Protein AF-0000000066999504 (afdb_homodimer)

Nearest PDB structures (foldseek):
  7cyx-assembly1_A  TM=8.016E-01  e=2.277E-24  Bacillus cereus ATCC 14579
  4pab-assembly2_B  TM=7.294E-01  e=3.810E-26  Rattus norvegicus
  5fjn-assembly2_B  TM=6.976E-01  e=3.181E-26  Proteus myxofaciens
  5l46-assembly2_B  TM=7.008E-01  e=7.261E-25  Homo sapiens
  6pxs-assembly1_C  TM=7.939E-01  e=3.784E-22  Chelativorans sp. BNC1

Sequence (914 aa):
MPLPHPKPMPSYWLSYDSNLQNHRTTEALPPEADVVVIGAGYTGAATAYHILEKSSSKRPSVVILEARCICSGATARNGGHIKPDVYFNAVLSEKMFGPQMAQQLTRFEMQQVFDVKRLVEKEQIDCDFELTRAIDVFVDPRVAKQTIAAFEEMKASGYRFADDLHFIQDPKKAEQVSGVKGALAAFTFTAGTVWPYKLVCHLLRRCLEWGANLQANTPVTKIAETADDRGRWTVTTPRGAVRAKKVVFATNAYLSTILPEFQDKITPARGVACRIAVAANSKKPAPHLNNSYSIRYGPQEYDYLISRTDGSVVVGGAKQAVLLDETYWHNNINDSELIPGAEKYFTGYMQRMFHGWEDSGAEITDIWTGVMGYSSDLVPWVGDVPGRPGIFVNAGFTGHGMPRILGCSEALAAVVRGDVHSLKDTSLPAPYWITEDRLRAKESVTREYMAGSRPSLMPLPHPKPMPSYWLSYDSNLQNHRTTEALPPEADVVVIGAGYTGAATAYHILEKSSSKRPSVVILEARCICSGATARNGGHIKPDVYFNAVLSEKMFGPQMAQQLTRFEMQQVFDVKRLVEKEQIDCDFELTRAIDVFVDPRVAKQTIAAFEEMKASGYRFADDLHFIQDPKKAEQVSGVKGALAAFTFTAGTVWPYKLVCHLLRRCLEWGANLQANTPVTKIAETADDRGRWTVTTPRGAVRAKKVVFATNAYLSTILPEFQDKITPARGVACRIAVAANSKKPAPHLNNSYSIRYGPQEYDYLISRTDGSVVVGGAKQAVLLDETYWHNNINDSELIPGAEKYFTGYMQRMFHGWEDSGAEITDIWTGVMGYSSDLVPWVGDVPGRPGIFVNAGFTGHGMPRILGCSEALAAVVRGDVHSLKDTSLPAPYWITEDRLRAKESVTREYMAGSRPSL

Secondary structure (DSSP, 8-state):
-PPPPSSPPPPGGGGS--S-TT-BSSSSPPSEEEEEEE--SHHHHHHHHHHHHT--SSPPPEEEE-SSSTT-SGGGGS--EE---SSTTHHHHHHHH-HHHHHHHHHHHHHHHHHHHHHHHHHT--S--EEEEEEEEE--HHHHHHHHHHHHHHHHTT----TT-EEE--HHHHHHHH-BTT--EEEEEEEEE--HHHHHHHHHHHHHHTT-EEESS----EE-SS--TTSPEEEEETTEEEEEEEEEE--GGGHHHH-GGGTTTEEEEEEEEEEEE--TT-SSPPPP--SEEEEEEETTEEEEEEE-TTS-EEEE--HHHHTT-HHHHBT----SSPPTTHHHHHTTHHHHHBTT-TTS--EEEEEEEEEEEEETTSS-EEEEPTT-TTEEEEE--TT--TTTHHHHHHHHHHHHHTS-SSGGGSSS-GGGB--HHHHH-----HHHHHHTT----/--PPPSSPPPPGGGGS--S-TT-BSSSSPPSEEEEEEE--SHHHHHHHHHHHHT-SSSPPPEEEE-SSSTT-SGGGGS--EE---SSTTHHHHHHHH-HHHHHHHHHHHHHHHHHHHHHHHHHT--S--EEEEEEEEE--HHHHHHHHHHHHHHHHTT----TT-EEE--HHHHHHHH-BTT--EEEEEEEEE--HHHHHHHHHHHHHHTT-EEESS----EE-SS--TTS-EEEEETTEEEEEEEEEE--GGGHHHH-GGGTTTEEEEEEEEEEEE--TT-SSPPPP--SEEEEEEETTEEEEEEE-TTS-EEEE--HHHHTT-HHHHBT----SSPPTTHHHHHTTHHHHHBTT-TTS--EEEEEEEEEEEEETTSS-EEEEPTT-TTEEEEE--TT--TTTHHHHHHHHHHHHHTS-SSGGGSSS-GGGB--HHHHH-----HHHHHHTT----

Radius of gyration: 30.5 Å; Cα contacts (8 Å, |Δi|>4): 2127; chains: 2; bounding box: 52×95×75 Å

Structure (mmCIF, N/CA/C/O backbone):
data_AF-0000000066999504-model_v1
#
loop_
_entity.id
_entity.type
_entity.pdbx_description
1 polymer 'FAD dependent oxidoreductase superfamily protein'
#
loop_
_atom_site.group_PDB
_atom_site.id
_atom_site.type_symbol
_atom_site.label_atom_id
_atom_site.label_alt_id
_atom_site.label_comp_id
_atom_site.label_asym_id
_atom_site.label_entity_id
_atom_site.label_seq_id
_atom_site.pdbx_PDB_ins_code
_atom_site.Cartn_x
_atom_site.Cartn_y
_atom_site.Cartn_z
_atom_site.occupancy
_atom_site.B_iso_or_equiv
_atom_site.auth_seq_id
_atom_site.auth_comp_id
_atom_site.auth_asym_id
_atom_site.auth_atom_id
_atom_site.pdbx_PDB_model_num
ATOM 1 N N . MET A 1 1 ? 4.621 40.188 20.438 1 58.28 1 MET A N 1
ATOM 2 C CA . MET A 1 1 ? 5.059 38.906 19.906 1 58.28 1 MET A CA 1
ATOM 3 C C . MET A 1 1 ? 4.09 38.406 18.844 1 58.28 1 MET A C 1
ATOM 5 O O . MET A 1 1 ? 2.893 38.688 18.906 1 58.28 1 MET A O 1
ATOM 9 N N . PRO A 1 2 ? 4.668 37.844 17.609 1 81.56 2 PRO A N 1
ATOM 10 C CA . PRO A 1 2 ? 3.879 38 16.375 1 81.56 2 PRO A CA 1
ATOM 11 C C . PRO A 1 2 ? 2.752 36.969 16.266 1 81.56 2 PRO A C 1
ATOM 13 O O . PRO A 1 2 ? 2.879 35.844 16.781 1 81.56 2 PRO A O 1
ATOM 16 N N . LEU A 1 3 ? 1.613 37.406 16.234 1 90.56 3 LEU A N 1
ATOM 17 C CA . LEU A 1 3 ? 0.4 36.719 15.844 1 90.56 3 LEU A CA 1
ATOM 18 C C . LEU A 1 3 ? 0.367 36.5 14.336 1 90.56 3 LEU A C 1
ATOM 20 O O . LEU A 1 3 ? 1.149 37.094 13.602 1 90.56 3 LEU A O 1
ATOM 24 N N . PRO A 1 4 ? -0.391 35.469 13.953 1 94.88 4 PRO A N 1
ATOM 25 C CA . PRO A 1 4 ? -0.503 35.281 12.508 1 94.88 4 PRO A CA 1
ATOM 26 C C . PRO A 1 4 ? -0.883 36.531 11.75 1 94.88 4 PRO A C 1
ATOM 28 O O . PRO A 1 4 ? -1.675 37.344 12.242 1 94.88 4 PRO A O 1
ATOM 31 N N . HIS A 1 5 ? -0.261 36.719 10.594 1 94.69 5 HIS A N 1
ATOM 32 C CA . HIS A 1 5 ? -0.585 37.875 9.766 1 94.69 5 HIS A CA 1
ATOM 33 C C . HIS A 1 5 ? -2.086 38 9.523 1 94.69 5 HIS A C 1
ATOM 35 O O . HIS A 1 5 ? -2.734 36.969 9.203 1 94.69 5 HIS A O 1
ATOM 41 N N . PRO A 1 6 ? -2.68 39.062 9.648 1 93.12 6 PRO A N 1
ATOM 42 C CA . PRO A 1 6 ? -4.137 39.188 9.555 1 93.12 6 PRO A CA 1
ATOM 43 C C . PRO A 1 6 ? -4.66 39 8.141 1 93.12 6 PRO A C 1
ATOM 45 O O . PRO A 1 6 ? -5.855 38.781 7.941 1 93.12 6 PRO A O 1
ATOM 48 N N . LYS A 1 7 ? -3.795 39.156 7.094 1 94.44 7 LYS A N 1
ATOM 49 C CA . LYS A 1 7 ? -4.211 39 5.703 1 94.44 7 LYS A CA 1
ATOM 50 C C . LYS A 1 7 ? -3.35 37.969 4.977 1 94.44 7 LYS A C 1
ATOM 52 O O . LYS A 1 7 ? -2.623 38.312 4.039 1 94.44 7 LYS A O 1
ATOM 57 N N . PRO A 1 8 ? -3.523 36.75 5.289 1 96.81 8 PRO A N 1
ATOM 58 C CA . PRO A 1 8 ? -2.738 35.719 4.613 1 96.81 8 PRO A CA 1
ATOM 59 C C . PRO A 1 8 ? -3.154 35.531 3.158 1 96.81 8 PRO A C 1
ATOM 61 O O . PRO A 1 8 ? -4.281 35.844 2.783 1 96.81 8 PRO A O 1
ATOM 64 N N . MET A 1 9 ? -2.211 35 2.355 1 97.25 9 MET A N 1
ATOM 65 C CA . MET A 1 9 ? -2.566 34.562 1.002 1 97.25 9 MET A CA 1
ATOM 66 C C . MET A 1 9 ? -3.658 33.5 1.03 1 97.25 9 MET A C 1
ATOM 68 O O . MET A 1 9 ? -3.693 32.656 1.937 1 97.25 9 MET A O 1
ATOM 72 N N . PRO A 1 10 ? -4.492 33.531 0.042 1 96.12 10 PRO A N 1
ATOM 73 C CA . PRO A 1 10 ? -5.457 32.438 -0.036 1 96.12 10 PRO A CA 1
ATOM 74 C C . PRO A 1 10 ? -4.82 31.125 -0.488 1 96.12 10 PRO A C 1
ATOM 76 O O . PRO A 1 10 ? -4.012 31.109 -1.42 1 96.12 10 PRO A O 1
ATOM 79 N N . SER A 1 11 ? -5.113 30.109 0.211 1 97.69 11 SER A N 1
ATOM 80 C CA . SER A 1 11 ? -4.695 28.766 -0.203 1 97.69 11 SER A CA 1
ATOM 81 C C . SER A 1 11 ? -5.82 28.031 -0.926 1 97.69 11 SER A C 1
ATOM 83 O O . SER A 1 11 ? -7 28.297 -0.682 1 97.69 11 SER A O 1
ATOM 85 N N . TYR A 1 12 ? -5.449 27.078 -1.793 1 98.06 12 TYR A N 1
ATOM 86 C CA . TYR A 1 12 ? -6.391 26.25 -2.539 1 98.06 12 TYR A CA 1
ATOM 87 C C . TYR A 1 12 ? -7.352 25.531 -1.598 1 98.06 12 TYR A C 1
ATOM 89 O O . TYR A 1 12 ? -8.547 25.438 -1.876 1 98.06 12 TYR A O 1
ATOM 97 N N . TRP A 1 13 ? -6.922 25.047 -0.498 1 98.44 13 TRP A N 1
ATOM 98 C CA . TRP A 1 13 ? -7.703 24.234 0.431 1 98.44 13 TRP A CA 1
ATOM 99 C C . TRP A 1 13 ? -8.898 25.031 0.971 1 98.44 13 TRP A C 1
ATOM 101 O O . TRP A 1 13 ? -9.945 24.453 1.26 1 98.44 13 TRP A O 1
ATOM 111 N N . LEU A 1 14 ? -8.703 26.312 1.077 1 97.62 14 LEU A N 1
ATOM 112 C CA . LEU A 1 14 ? -9.719 27.172 1.676 1 97.62 14 LEU A CA 1
ATOM 113 C C . LEU A 1 14 ? -10.797 27.531 0.66 1 97.62 14 LEU A C 1
ATOM 115 O O . LEU A 1 14 ? -11.75 28.234 0.986 1 97.62 14 LEU A O 1
ATOM 119 N N . SER A 1 15 ? -10.68 27 -0.528 1 96.69 15 SER A N 1
ATOM 120 C CA . SER A 1 15 ? -11.68 27.266 -1.554 1 96.69 15 SER A CA 1
ATOM 121 C C . SER A 1 15 ? -13 26.562 -1.229 1 96.69 15 SER A C 1
ATOM 123 O O . SER A 1 15 ? -14.039 26.891 -1.806 1 96.69 15 SER A O 1
ATOM 125 N N . TYR A 1 16 ? -12.945 25.578 -0.383 1 95.5 16 TYR A N 1
ATOM 126 C CA . TYR A 1 16 ? -14.156 24.922 0.084 1 95.5 16 TYR A CA 1
ATOM 127 C C . TYR A 1 16 ? -14.93 25.812 1.054 1 95.5 16 TYR A C 1
ATOM 129 O O . TYR A 1 16 ? -14.359 26.312 2.023 1 95.5 16 TYR A O 1
ATOM 137 N N . ASP A 1 17 ? -16.188 25.984 0.799 1 94.06 17 ASP A N 1
ATOM 138 C CA . ASP A 1 17 ? -17.031 26.766 1.693 1 94.06 17 ASP A CA 1
ATOM 139 C C . ASP A 1 17 ? -17.562 25.922 2.846 1 94.06 17 ASP A C 1
ATOM 141 O O . ASP A 1 17 ? -18.594 25.25 2.707 1 94.06 17 ASP A O 1
ATOM 145 N N . SER A 1 18 ? -16.984 26.031 3.941 1 92.69 18 SER A N 1
ATOM 146 C CA . SER A 1 18 ? -17.344 25.203 5.098 1 92.69 18 SER A CA 1
ATOM 147 C C . SER A 1 18 ? -18.453 25.859 5.914 1 92.69 18 SER A C 1
ATOM 149 O O . SER A 1 18 ? -19.078 25.203 6.75 1 92.69 18 SER A O 1
ATOM 151 N N . ASN A 1 19 ? -18.719 27.125 5.832 1 94.81 19 ASN A N 1
ATOM 152 C CA . ASN A 1 19 ? -19.609 27.922 6.664 1 94.81 19 ASN A CA 1
ATOM 153 C C . ASN A 1 19 ? -19.047 28.094 8.07 1 94.81 19 ASN A C 1
ATOM 155 O O . ASN A 1 19 ? -19.734 28.562 8.969 1 94.81 19 ASN A O 1
ATOM 159 N N . LEU A 1 20 ? -17.781 27.734 8.297 1 97.81 20 LEU A N 1
ATOM 160 C CA . LEU A 1 20 ? -17.188 27.844 9.625 1 97.81 20 LEU A CA 1
ATOM 161 C C . LEU A 1 20 ? -16.078 28.891 9.648 1 97.81 20 LEU A C 1
ATOM 163 O O . LEU A 1 20 ? -15.562 29.234 10.711 1 97.81 20 LEU A O 1
ATOM 167 N N . GLN A 1 21 ? -15.781 29.406 8.547 1 96.5 21 GLN A N 1
ATOM 168 C CA . GLN A 1 21 ? -14.594 30.25 8.398 1 96.5 21 GLN A CA 1
ATOM 169 C C . GLN A 1 21 ? -14.555 31.344 9.461 1 96.5 21 GLN A C 1
ATOM 171 O O . GLN A 1 21 ? -13.516 31.562 10.086 1 96.5 21 GLN A O 1
ATOM 176 N N . ASN A 1 22 ? -15.68 32.031 9.68 1 97.56 22 ASN A N 1
ATOM 177 C CA . ASN A 1 22 ? -15.766 33.125 10.648 1 97.56 22 ASN A CA 1
ATOM 178 C C . ASN A 1 22 ? -16.734 32.812 11.781 1 97.56 22 ASN A C 1
ATOM 180 O O . ASN A 1 22 ? -17.344 33.719 12.359 1 97.56 22 ASN A O 1
ATOM 184 N N . HIS A 1 23 ? -16.859 31.547 12.047 1 98.44 23 HIS A N 1
ATOM 185 C CA . HIS A 1 23 ? -17.859 31.078 12.992 1 98.44 23 HIS A CA 1
ATOM 186 C C . HIS A 1 23 ? -17.562 31.578 14.406 1 98.44 23 HIS A C 1
ATOM 188 O O . HIS A 1 23 ? -16.406 31.562 14.836 1 98.44 23 HIS A O 1
ATOM 194 N N . ARG A 1 24 ? -18.562 32.031 15.078 1 98.5 24 ARG A N 1
ATOM 195 C CA . ARG A 1 24 ? -18.609 32.281 16.516 1 98.5 24 ARG A CA 1
ATOM 196 C C . ARG A 1 24 ? -19.875 31.719 17.125 1 98.5 24 ARG A C 1
ATOM 198 O O . ARG A 1 24 ? -20.969 32.188 16.859 1 98.5 24 ARG A O 1
ATOM 205 N N . THR A 1 25 ? -19.625 30.75 17.938 1 98.69 25 THR A N 1
ATOM 206 C CA . THR A 1 25 ? -20.781 30.062 18.531 1 98.69 25 THR A CA 1
ATOM 207 C C . THR A 1 25 ? -21.625 31.031 19.359 1 98.69 25 THR A C 1
ATOM 209 O O . THR A 1 25 ? -22.844 30.938 19.359 1 98.69 25 THR A O 1
ATOM 212 N N . THR A 1 26 ? -21.016 31.906 20.141 1 98.38 26 THR A N 1
ATOM 213 C CA . THR A 1 26 ? -21.672 32.938 20.922 1 98.38 26 THR A CA 1
ATOM 214 C C . THR A 1 26 ? -21.047 34.312 20.625 1 98.38 26 THR A C 1
ATOM 216 O O . THR A 1 26 ? -19.875 34.406 20.25 1 98.38 26 THR A O 1
ATOM 219 N N . GLU A 1 27 ? -21.859 35.281 20.828 1 97.31 27 GLU A N 1
ATOM 220 C CA . GLU A 1 27 ? -21.359 36.625 20.609 1 97.31 27 GLU A CA 1
ATOM 221 C C . GLU A 1 27 ? -20.25 36.969 21.594 1 97.31 27 GLU A C 1
ATOM 223 O O . GLU A 1 27 ? -19.172 37.406 21.188 1 97.31 27 GLU A O 1
ATOM 228 N N . ALA A 1 28 ? -20.562 36.75 22.828 1 97.44 28 ALA A N 1
ATOM 229 C CA . ALA A 1 28 ? -19.562 36.938 23.875 1 97.44 28 ALA A CA 1
ATOM 230 C C . ALA A 1 28 ? -18.859 35.625 24.219 1 97.44 28 ALA A C 1
ATOM 232 O O . ALA A 1 28 ? -19.469 34.562 24.141 1 97.44 28 ALA A O 1
ATOM 233 N N . LEU A 1 29 ? -17.625 35.75 24.594 1 98.31 29 LEU A N 1
ATOM 234 C CA . LEU A 1 29 ? -16.906 34.562 25.047 1 98.31 29 LEU A CA 1
ATOM 235 C C . LEU A 1 29 ? -17.516 34.031 26.328 1 98.31 29 LEU A C 1
ATOM 237 O O . LEU A 1 29 ? -17.922 34.812 27.203 1 98.31 29 LEU A O 1
ATOM 241 N N . PRO A 1 30 ? -17.594 32.75 26.422 1 98.12 30 PRO A N 1
ATOM 242 C CA . PRO A 1 30 ? -17.938 32.219 27.75 1 98.12 30 PRO A CA 1
ATOM 243 C C . PRO A 1 30 ? -16.938 32.656 28.828 1 98.12 30 PRO A C 1
ATOM 245 O O . PRO A 1 30 ? -15.719 32.625 28.594 1 98.12 30 PRO A O 1
ATOM 248 N N . PRO A 1 31 ? -17.469 33.031 29.953 1 97.81 31 PRO A N 1
ATOM 249 C CA . PRO A 1 31 ? -16.547 33.5 30.984 1 97.81 31 PRO A CA 1
ATOM 250 C C . PRO A 1 31 ? -15.672 32.375 31.562 1 97.81 31 PRO A C 1
ATOM 252 O O . PRO A 1 31 ? -14.562 32.625 32.031 1 97.81 31 PRO A O 1
ATOM 255 N N . GLU A 1 32 ? -16.219 31.156 31.578 1 98 32 GLU A N 1
ATOM 256 C CA . GLU A 1 32 ? -15.484 30.016 32.094 1 98 32 GLU A CA 1
ATOM 257 C C . GLU A 1 32 ? -15.664 28.781 31.203 1 98 32 GLU A C 1
ATOM 259 O O . GLU A 1 32 ? -16.625 28.703 30.438 1 98 32 GLU A O 1
ATOM 264 N N . ALA A 1 33 ? -14.75 27.922 31.234 1 98.38 33 ALA A N 1
ATOM 265 C CA . ALA A 1 33 ? -14.797 26.641 30.547 1 98.38 33 ALA A CA 1
ATOM 266 C C . ALA A 1 33 ? -13.945 25.594 31.25 1 98.38 33 ALA A C 1
ATOM 268 O O . ALA A 1 33 ? -13.023 25.938 32 1 98.38 33 ALA A O 1
ATOM 269 N N . ASP A 1 34 ? -14.289 24.328 31.141 1 97.75 34 ASP A N 1
ATOM 270 C CA . ASP A 1 34 ? -13.445 23.266 31.672 1 97.75 34 ASP A CA 1
ATOM 271 C C . ASP A 1 34 ? -12.125 23.188 30.906 1 97.75 34 ASP A C 1
ATOM 273 O O . ASP A 1 34 ? -11.062 23 31.5 1 97.75 34 ASP A O 1
ATOM 277 N N . VAL A 1 35 ? -12.188 23.281 29.594 1 98.62 35 VAL A N 1
ATOM 278 C CA . VAL A 1 35 ? -11.008 23.203 28.734 1 98.62 35 VAL A CA 1
ATOM 279 C C . VAL A 1 35 ? -11.047 24.312 27.688 1 98.62 35 VAL A C 1
ATOM 281 O O . VAL A 1 35 ? -12.086 24.547 27.062 1 98.62 35 VAL A O 1
ATOM 284 N N . VAL A 1 36 ? -9.984 25.078 27.531 1 98.94 36 VAL A N 1
ATOM 285 C CA . VAL A 1 36 ? -9.789 25.984 26.406 1 98.94 36 VAL A CA 1
ATOM 286 C C . VAL A 1 36 ? -8.727 25.422 25.469 1 98.94 36 VAL A C 1
ATOM 288 O O . VAL A 1 36 ? -7.648 25.016 25.906 1 98.94 36 VAL A O 1
ATOM 291 N N . VAL A 1 37 ? -9.047 25.266 24.234 1 98.94 37 VAL A N 1
ATOM 292 C CA . VAL A 1 37 ? -8.109 24.891 23.188 1 98.94 37 VAL A CA 1
ATOM 293 C C . VAL A 1 37 ? -7.754 26.109 22.344 1 98.94 37 VAL A C 1
ATOM 295 O O . VAL A 1 37 ? -8.641 26.781 21.812 1 98.94 37 VAL A O 1
ATOM 298 N N . ILE A 1 38 ? -6.496 26.438 22.266 1 98.88 38 ILE A N 1
ATOM 299 C CA . ILE A 1 38 ? -6.043 27.594 21.5 1 98.88 38 ILE A CA 1
ATOM 300 C C . ILE A 1 38 ? -5.48 27.141 20.156 1 98.88 38 ILE A C 1
ATOM 302 O O . ILE A 1 38 ? -4.387 26.578 20.094 1 98.88 38 ILE A O 1
ATOM 306 N N . GLY A 1 39 ? -6.141 27.469 19.078 1 98.62 39 GLY A N 1
ATOM 307 C CA . GLY A 1 39 ? -5.863 27.016 17.734 1 98.62 39 GLY A CA 1
ATOM 308 C C . GLY A 1 39 ? -6.906 26.047 17.203 1 98.62 39 GLY A C 1
ATOM 309 O O . GLY A 1 39 ? -7.176 25.016 17.828 1 98.62 39 GLY A O 1
ATOM 310 N N . ALA A 1 40 ? -7.469 26.375 16.094 1 98.75 40 ALA A N 1
ATOM 311 C CA . ALA A 1 40 ? -8.516 25.547 15.492 1 98.75 40 ALA A CA 1
ATOM 312 C C . ALA A 1 40 ? -8.039 24.906 14.195 1 98.75 40 ALA A C 1
ATOM 314 O O . ALA A 1 40 ? -8.812 24.734 13.25 1 98.75 40 ALA A O 1
ATOM 315 N N . GLY A 1 41 ? -6.742 24.641 14.094 1 98.56 41 GLY A N 1
ATOM 316 C CA . GLY A 1 41 ? -6.227 23.766 13.047 1 98.56 41 GLY A CA 1
ATOM 317 C C . GLY A 1 41 ? -6.422 22.281 13.352 1 98.56 41 GLY A C 1
ATOM 318 O O . GLY A 1 41 ? -7.27 21.922 14.172 1 98.56 41 GLY A O 1
ATOM 319 N N . TYR A 1 42 ? -5.652 21.484 12.648 1 98.88 42 TYR A N 1
ATOM 320 C CA . TYR A 1 42 ? -5.777 20.031 12.781 1 98.88 42 TYR A CA 1
ATOM 321 C C . TYR A 1 42 ? -5.512 19.594 14.211 1 98.88 42 TYR A C 1
ATOM 323 O O . TYR A 1 42 ? -6.273 18.797 14.781 1 98.88 42 TYR A O 1
ATOM 331 N N . THR A 1 43 ? -4.48 20.094 14.852 1 98.88 43 THR A N 1
ATOM 332 C CA . THR A 1 43 ? -4.102 19.719 16.203 1 98.88 43 THR A CA 1
ATOM 333 C C . THR A 1 43 ? -5.211 20.078 17.203 1 98.88 43 THR A C 1
ATOM 335 O O . THR A 1 43 ? -5.609 19.234 18.016 1 98.88 43 THR A O 1
ATOM 338 N N . GLY A 1 44 ? -5.672 21.297 17.156 1 98.88 44 GLY A N 1
ATOM 339 C CA . GLY A 1 44 ? -6.727 21.703 18.078 1 98.88 44 GLY A CA 1
ATOM 340 C C . GLY A 1 44 ? -8.031 20.969 17.859 1 98.88 44 GLY A C 1
ATOM 341 O O . GLY A 1 44 ? -8.664 20.516 18.812 1 98.88 44 GLY A O 1
ATOM 342 N N . ALA A 1 45 ? -8.414 20.859 16.609 1 98.94 45 ALA A N 1
ATOM 343 C CA . ALA A 1 45 ? -9.656 20.172 16.266 1 98.94 45 ALA A CA 1
ATOM 344 C C . ALA A 1 45 ? -9.609 18.719 16.719 1 98.94 45 ALA A C 1
ATOM 346 O O . ALA A 1 45 ? -10.562 18.219 17.312 1 98.94 45 ALA A O 1
ATOM 347 N N . ALA A 1 46 ? -8.523 18.031 16.391 1 98.88 46 ALA A N 1
ATOM 348 C CA . ALA A 1 46 ? -8.391 16.625 16.75 1 98.88 46 ALA A CA 1
ATOM 349 C C . ALA A 1 46 ? -8.359 16.453 18.266 1 98.88 46 ALA A C 1
ATOM 351 O O . ALA A 1 46 ? -8.953 15.508 18.812 1 98.88 46 ALA A O 1
ATOM 352 N N . THR A 1 47 ? -7.66 17.312 18.953 1 98.81 47 THR A N 1
ATOM 353 C CA . THR A 1 47 ? -7.598 17.234 20.406 1 98.81 47 THR A CA 1
ATOM 354 C C . THR A 1 47 ? -8.984 17.453 21.016 1 98.81 47 THR A C 1
ATOM 356 O O . THR A 1 47 ? -9.422 16.656 21.859 1 98.81 47 THR A O 1
ATOM 359 N N . ALA A 1 48 ? -9.648 18.516 20.594 1 98.81 48 ALA A N 1
ATOM 360 C CA . ALA A 1 48 ? -11 18.781 21.094 1 98.81 48 ALA A CA 1
ATOM 361 C C . ALA A 1 48 ? -11.938 17.625 20.797 1 98.81 48 ALA A C 1
ATOM 363 O O . ALA A 1 48 ? -12.711 17.203 21.656 1 98.81 48 ALA A O 1
ATOM 364 N N . TYR A 1 49 ? -11.859 17.094 19.578 1 98.69 49 TYR A N 1
ATOM 365 C CA . TYR A 1 49 ? -12.664 15.953 19.172 1 98.69 49 TYR A CA 1
ATOM 366 C C . TYR A 1 49 ? -12.484 14.773 20.125 1 98.69 49 TYR A C 1
ATOM 368 O O . TYR A 1 49 ? -13.461 14.203 20.609 1 98.69 49 TYR A O 1
ATOM 376 N N . HIS A 1 50 ? -11.281 14.445 20.438 1 98.06 50 HIS A N 1
ATOM 377 C CA . HIS A 1 50 ? -11.016 13.266 21.25 1 98.06 50 HIS A CA 1
ATOM 378 C C . HIS A 1 50 ? -11.336 13.523 22.719 1 98.06 50 HIS A C 1
ATOM 380 O O . HIS A 1 50 ? -11.641 12.594 23.469 1 98.06 50 HIS A O 1
ATOM 386 N N . ILE A 1 51 ? -11.258 14.766 23.141 1 97.56 51 ILE A N 1
ATOM 387 C CA . ILE A 1 51 ? -11.695 15.109 24.5 1 97.56 51 ILE A CA 1
ATOM 388 C C . ILE A 1 51 ? -13.203 14.883 24.625 1 97.56 51 ILE A C 1
ATOM 390 O O . ILE A 1 51 ? -13.672 14.289 25.594 1 97.56 51 ILE A O 1
ATOM 394 N N . LEU A 1 52 ? -13.938 15.305 23.625 1 97.81 52 LEU A N 1
ATOM 395 C CA . LEU A 1 52 ? -15.391 15.344 23.719 1 97.81 52 LEU A CA 1
ATOM 396 C C . LEU A 1 52 ? -16 13.992 23.359 1 97.81 52 LEU A C 1
ATOM 398 O O . LEU A 1 52 ? -17.047 13.625 23.875 1 97.81 52 LEU A O 1
ATOM 402 N N . GLU A 1 53 ? -15.406 13.258 22.422 1 94.88 53 GLU A N 1
ATOM 403 C CA . GLU A 1 53 ? -15.961 12.008 21.922 1 94.88 53 GLU A CA 1
ATOM 404 C C . GLU A 1 53 ? -16.078 10.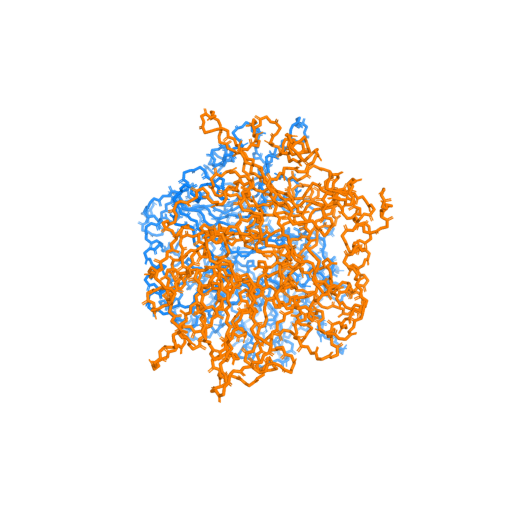969 23.031 1 94.88 53 GLU A C 1
ATOM 406 O O . GLU A 1 53 ? -17.047 10.219 23.078 1 94.88 53 GLU A O 1
ATOM 411 N N . LYS A 1 54 ? -15.148 10.781 23.828 1 82.94 54 LYS A N 1
ATOM 412 C CA . LYS A 1 54 ? -15.086 9.711 24.812 1 82.94 54 LYS A CA 1
ATOM 413 C C . LYS A 1 54 ? -15.773 10.125 26.109 1 82.94 54 LYS A C 1
ATOM 415 O O . LYS A 1 54 ? -15.828 9.344 27.062 1 82.94 54 LYS A O 1
ATOM 420 N N . SER A 1 55 ? -16.391 11.219 26.047 1 74.56 55 SER A N 1
ATOM 421 C CA . SER A 1 55 ? -17 11.648 27.312 1 74.56 55 SER A CA 1
ATOM 422 C C . SER A 1 55 ? -18.391 11.047 27.469 1 74.56 55 SER A C 1
ATOM 424 O O . SER A 1 55 ? -19.25 11.203 26.609 1 74.56 55 SER A O 1
ATOM 426 N N . SER A 1 56 ? -18.469 9.898 28.109 1 61.75 56 SER A N 1
ATOM 427 C CA . SER A 1 56 ? -19.688 9.117 28.312 1 61.75 56 SER A CA 1
ATOM 428 C C . SER A 1 56 ? -20.656 9.852 29.234 1 61.75 56 SER A C 1
ATOM 430 O O . SER A 1 56 ? -21.875 9.711 29.094 1 61.75 56 SER A O 1
ATOM 432 N N . SER A 1 57 ? -20.234 10.461 30.266 1 65.94 57 SER A N 1
ATOM 433 C CA . SER A 1 57 ? -21.125 11.062 31.25 1 65.94 57 SER A CA 1
ATOM 434 C C . SER A 1 57 ? -21.469 12.5 30.891 1 65.94 57 SER A C 1
ATOM 436 O O . SER A 1 57 ? -22.188 12.75 29.922 1 65.94 57 SER A O 1
ATOM 438 N N . LYS A 1 58 ? -20.797 13.422 31.531 1 83.38 58 LYS A N 1
ATOM 439 C CA . LYS A 1 58 ? -21 14.844 31.312 1 83.38 58 LYS A CA 1
ATOM 440 C C . LYS A 1 58 ? -19.828 15.453 30.531 1 83.38 58 LYS A C 1
ATOM 442 O O . LYS A 1 58 ? -18.703 15.516 31.047 1 83.38 58 LYS A O 1
ATOM 447 N N . ARG A 1 59 ? -20.109 15.711 29.219 1 91.75 59 ARG A N 1
ATOM 448 C CA . ARG A 1 59 ? -19.078 16.344 28.406 1 91.75 59 ARG A CA 1
ATOM 449 C C . ARG A 1 59 ? -18.594 17.641 29.031 1 91.75 59 ARG A C 1
ATOM 451 O O . ARG A 1 59 ? -19.406 18.438 29.531 1 91.75 59 ARG A O 1
ATOM 458 N N . PRO A 1 60 ? -17.312 17.75 29.094 1 96.06 60 PRO A N 1
ATOM 459 C CA . PRO A 1 60 ? -16.797 19.031 29.594 1 96.06 60 PRO A CA 1
ATOM 460 C C . PRO A 1 60 ? -17.125 20.188 28.656 1 96.06 60 PRO A C 1
ATOM 462 O O . PRO A 1 60 ? -17.312 20 27.453 1 96.06 60 PRO A O 1
ATOM 465 N N . SER A 1 61 ? -17.25 21.344 29.25 1 97.31 61 SER A N 1
ATOM 466 C CA . SER A 1 61 ? -17.328 22.547 28.422 1 97.31 61 SER A CA 1
ATOM 467 C C . SER A 1 61 ? -15.992 22.844 27.75 1 97.31 61 SER A C 1
ATOM 469 O O . SER A 1 61 ? -14.977 22.984 28.422 1 97.31 61 SER A O 1
ATOM 471 N N . VAL A 1 62 ? -16.016 22.891 26.438 1 98.62 62 VAL A N 1
ATOM 472 C CA . VAL A 1 62 ? -14.805 23.141 25.672 1 98.62 62 VAL A CA 1
ATOM 473 C C . VAL A 1 62 ? -14.977 24.406 24.844 1 98.62 62 VAL A C 1
ATOM 475 O O . VAL A 1 62 ? -15.969 24.562 24.125 1 98.62 62 VAL A O 1
ATOM 478 N N . VAL A 1 63 ? -14.023 25.391 24.969 1 98.88 63 VAL A N 1
ATOM 479 C CA . VAL A 1 63 ? -13.961 26.578 24.125 1 98.88 63 VAL A CA 1
ATOM 480 C C . VAL A 1 63 ? -12.742 26.5 23.203 1 98.88 63 VAL A C 1
ATOM 482 O O . VAL A 1 63 ? -11.617 26.281 23.672 1 98.88 63 VAL A O 1
ATOM 485 N N . ILE A 1 64 ? -12.969 26.578 21.938 1 98.94 64 ILE A N 1
ATOM 486 C CA . ILE A 1 64 ? -11.898 26.562 20.938 1 98.94 64 ILE A CA 1
ATOM 487 C C . ILE A 1 64 ? -11.711 27.969 20.359 1 98.94 64 ILE A C 1
ATOM 489 O O . ILE A 1 64 ? -12.648 28.547 19.828 1 98.94 64 ILE A O 1
ATOM 493 N N . LEU A 1 65 ? -10.523 28.5 20.5 1 98.88 65 LEU A N 1
ATOM 494 C CA . LEU A 1 65 ? -10.219 29.859 20.062 1 98.88 65 LEU A CA 1
ATOM 495 C C . LEU A 1 65 ? -9.273 29.844 18.859 1 98.88 65 LEU A C 1
ATOM 497 O O . LEU A 1 65 ? -8.273 29.125 18.875 1 98.88 65 LEU A O 1
ATOM 501 N N . GLU A 1 66 ? -9.547 30.547 17.828 1 98.62 66 GLU A N 1
ATOM 502 C CA . GLU A 1 66 ? -8.734 30.688 16.625 1 98.62 66 GLU A CA 1
ATOM 503 C C . GLU A 1 66 ? -8.438 32.156 16.328 1 98.62 66 GLU A C 1
ATOM 505 O O . GLU A 1 66 ? -9.32 33 16.422 1 98.62 66 GLU A O 1
ATOM 510 N N . ALA A 1 67 ? -7.16 32.375 16.047 1 97.94 67 ALA A N 1
ATOM 511 C CA . ALA A 1 67 ? -6.691 33.75 15.898 1 97.94 67 ALA A CA 1
ATOM 512 C C . ALA A 1 67 ? -7.277 34.406 14.648 1 97.94 67 ALA A C 1
ATOM 514 O O . ALA A 1 67 ? -7.578 35.594 14.648 1 97.94 67 ALA A O 1
ATOM 515 N N . ARG A 1 68 ? -7.414 33.656 13.562 1 97.31 68 ARG A N 1
ATOM 516 C CA . ARG A 1 68 ? -7.949 34.125 12.289 1 97.31 68 ARG A CA 1
ATOM 517 C C . ARG A 1 68 ? -9.234 33.406 11.93 1 97.31 68 ARG A C 1
ATOM 519 O O . ARG A 1 68 ? -10.055 33.125 12.805 1 97.31 68 ARG A O 1
ATOM 526 N N . CYS A 1 69 ? -9.391 33.25 10.641 1 97.12 69 CYS A N 1
ATOM 527 C CA . CYS A 1 69 ? -10.422 32.344 10.18 1 97.12 69 CYS A CA 1
ATOM 528 C C . CYS A 1 69 ? -10.086 30.906 10.555 1 97.12 69 CYS A C 1
ATOM 530 O O . CYS A 1 69 ? -8.906 30.547 10.656 1 97.12 69 CYS A O 1
ATOM 532 N N . ILE A 1 70 ? -11.141 30.172 10.727 1 98.06 70 ILE A N 1
ATOM 533 C CA . ILE A 1 70 ? -10.992 28.797 11.164 1 98.06 70 ILE A CA 1
ATOM 534 C C . ILE A 1 70 ? -10.047 28.047 10.211 1 98.06 70 ILE A C 1
ATOM 536 O O . ILE A 1 70 ? -10.211 28.109 8.992 1 98.06 70 ILE A O 1
ATOM 540 N N . CYS A 1 71 ? -8.992 27.406 10.781 1 97.62 71 CYS A N 1
ATOM 541 C CA . CYS A 1 71 ? -8.094 26.469 10.094 1 97.62 71 CYS A CA 1
ATOM 542 C C . CYS A 1 71 ? -7.379 27.156 8.938 1 97.62 71 CYS A C 1
ATOM 544 O O . CYS A 1 71 ? -7.176 26.547 7.883 1 97.62 71 CYS A O 1
ATOM 546 N N . SER A 1 72 ? -7.02 28.375 9.109 1 96 72 SER A N 1
ATOM 547 C CA . SER A 1 72 ? -6.414 29.125 8.008 1 96 72 SER A CA 1
ATOM 548 C C . SER A 1 72 ? -4.891 29.078 8.078 1 96 72 SER A C 1
ATOM 550 O O . SER A 1 72 ? -4.207 29.562 7.18 1 96 72 SER A O 1
ATOM 552 N N . GLY A 1 73 ? -4.309 28.5 9.164 1 97.19 73 GLY A N 1
ATOM 553 C CA . GLY A 1 73 ? -2.867 28.422 9.352 1 97.19 73 GLY A CA 1
ATOM 554 C C . GLY A 1 73 ? -2.234 27.25 8.625 1 97.19 73 GLY A C 1
ATOM 555 O O . GLY A 1 73 ? -2.592 26.953 7.484 1 97.19 73 GLY A O 1
ATOM 556 N N . ALA A 1 74 ? -1.239 26.578 9.242 1 97.94 74 ALA A N 1
ATOM 557 C CA . ALA A 1 74 ? -0.402 25.562 8.625 1 97.94 74 ALA A CA 1
ATOM 558 C C . ALA A 1 74 ? -1.252 24.422 8.055 1 97.94 74 ALA A C 1
ATOM 560 O O . ALA A 1 74 ? -0.937 23.875 6.992 1 97.94 74 ALA A O 1
ATOM 561 N N . THR A 1 75 ? -2.355 24.094 8.68 1 98.31 75 THR A N 1
ATOM 562 C CA . THR A 1 75 ? -3.16 22.938 8.312 1 98.31 75 THR A CA 1
ATOM 563 C C . THR A 1 75 ? -3.758 23.125 6.918 1 98.31 75 THR A C 1
ATOM 565 O O . THR A 1 75 ? -3.73 22.203 6.102 1 98.31 75 THR A O 1
ATOM 568 N N . ALA A 1 76 ? -4.285 24.219 6.613 1 98.19 76 ALA A N 1
ATOM 569 C CA . ALA A 1 76 ? -4.906 24.453 5.312 1 98.19 76 ALA A CA 1
ATOM 570 C C . ALA A 1 76 ? -3.922 25.094 4.34 1 98.19 76 ALA A C 1
ATOM 572 O O . ALA A 1 76 ? -4.324 25.828 3.438 1 98.19 76 ALA A O 1
ATOM 573 N N . ARG A 1 77 ? -2.66 24.891 4.578 1 98.38 77 ARG A N 1
ATOM 574 C CA . ARG A 1 77 ? -1.646 25.438 3.682 1 98.38 77 ARG A CA 1
ATOM 575 C C . ARG A 1 77 ? -0.593 24.375 3.344 1 98.38 77 ARG A C 1
ATOM 577 O O . ARG A 1 77 ? 0.326 24.641 2.566 1 98.38 77 ARG A O 1
ATOM 584 N N . ASN A 1 78 ? -0.644 23.188 3.922 1 97.88 78 ASN A N 1
ATOM 585 C CA . ASN A 1 78 ? 0.32 22.125 3.648 1 97.88 78 ASN A CA 1
ATOM 586 C C . ASN A 1 78 ? -0.023 21.375 2.365 1 97.88 78 ASN A C 1
ATOM 588 O O . ASN A 1 78 ? -0.858 21.828 1.58 1 97.88 78 ASN A O 1
ATOM 592 N N . GLY A 1 79 ? 0.614 20.281 2.086 1 97.81 79 GLY A N 1
ATOM 593 C CA . GLY A 1 79 ? 0.458 19.562 0.833 1 97.81 79 GLY A CA 1
ATOM 594 C C . GLY A 1 79 ? -0.692 18.578 0.855 1 97.81 79 GLY A C 1
ATOM 595 O O . GLY A 1 79 ? -1.041 18 -0.176 1 97.81 79 GLY A O 1
ATOM 596 N N . GLY A 1 80 ? -1.37 18.375 2.037 1 98.44 80 GLY A N 1
ATOM 597 C CA . GLY A 1 80 ? -2.418 17.375 2.17 1 98.44 80 GLY A CA 1
ATOM 598 C C . GLY A 1 80 ? -1.888 15.953 2.174 1 98.44 80 GLY A C 1
ATOM 599 O O . GLY A 1 80 ? -2.625 15.008 1.879 1 98.44 80 GLY A O 1
ATOM 600 N N . HIS A 1 81 ? -0.669 15.797 2.406 1 98.69 81 HIS A N 1
ATOM 601 C CA . HIS A 1 81 ? 0.059 14.547 2.275 1 98.69 81 HIS A CA 1
ATOM 602 C C . HIS A 1 81 ? 0.209 13.852 3.625 1 98.69 81 HIS A C 1
ATOM 604 O O . HIS A 1 81 ? 0.863 14.375 4.527 1 98.69 81 HIS A O 1
ATOM 610 N N . ILE A 1 82 ? -0.469 12.742 3.889 1 98.69 82 ILE A N 1
ATOM 611 C CA . ILE A 1 82 ? -0.242 11.898 5.059 1 98.69 82 ILE A CA 1
ATOM 612 C C . ILE A 1 82 ? 0.807 10.836 4.734 1 98.69 82 ILE A C 1
ATOM 614 O O . ILE A 1 82 ? 0.467 9.703 4.402 1 98.69 82 ILE A O 1
ATOM 618 N N . LYS A 1 83 ? 2.006 11.227 4.797 1 98.62 83 LYS A N 1
ATOM 619 C CA . LYS A 1 83 ? 3.129 10.398 4.367 1 98.62 83 LYS A CA 1
ATOM 620 C C . LYS A 1 83 ? 4.082 10.117 5.527 1 98.62 83 LYS A C 1
ATOM 622 O O . LYS A 1 83 ? 4.746 11.031 6.023 1 98.62 83 LYS A O 1
ATOM 627 N N . PRO A 1 84 ? 4.188 8.891 6.012 1 98.25 84 PRO A N 1
ATOM 628 C CA . PRO A 1 84 ? 5.152 8.562 7.066 1 98.25 84 PRO A CA 1
ATOM 629 C C . PRO A 1 84 ? 6.598 8.602 6.578 1 98.25 84 PRO A C 1
ATOM 631 O O . PRO A 1 84 ? 6.852 8.477 5.375 1 98.25 84 PRO A O 1
ATOM 634 N N . ASP A 1 85 ? 7.461 8.906 7.418 1 97 85 ASP A N 1
ATOM 635 C CA . ASP A 1 85 ? 8.883 8.727 7.129 1 97 85 ASP A CA 1
ATOM 636 C C . ASP A 1 85 ? 9.336 7.309 7.449 1 97 85 ASP A C 1
ATOM 638 O O . ASP A 1 85 ? 9.625 6.988 8.602 1 97 85 ASP A O 1
ATOM 642 N N . VAL A 1 86 ? 9.578 6.551 6.426 1 96.56 86 VAL A N 1
ATOM 643 C CA . VAL A 1 86 ? 9.719 5.109 6.605 1 96.56 86 VAL A CA 1
ATOM 644 C C . VAL A 1 86 ? 11.195 4.727 6.566 1 96.56 86 VAL A C 1
ATOM 646 O O . VAL A 1 86 ? 11.586 3.674 7.078 1 96.56 86 VAL A O 1
ATOM 649 N N . TYR A 1 87 ? 12.023 5.566 5.996 1 96.31 87 TYR A N 1
ATOM 650 C CA . TYR A 1 87 ? 13.414 5.148 5.809 1 96.31 87 TYR A CA 1
ATOM 651 C C . TYR A 1 87 ? 14.352 6.348 5.855 1 96.31 87 TYR A C 1
ATOM 653 O O . TYR A 1 87 ? 15.461 6.254 6.379 1 96.31 87 TYR A O 1
ATOM 661 N N . PHE A 1 88 ? 13.914 7.504 5.379 1 92.25 88 PHE A N 1
ATOM 662 C CA . PHE A 1 88 ? 14.82 8.602 5.062 1 92.25 88 PHE A CA 1
ATOM 663 C C . PHE A 1 88 ? 15.43 9.18 6.332 1 92.25 88 PHE A C 1
ATOM 665 O O . PHE A 1 88 ? 16.656 9.281 6.445 1 92.25 88 PHE A O 1
ATOM 672 N N . ASN A 1 89 ? 14.586 9.516 7.293 1 91.19 89 ASN A N 1
ATOM 673 C CA . ASN A 1 89 ? 15.094 10.102 8.531 1 91.19 89 ASN A CA 1
ATOM 674 C C . ASN A 1 89 ? 15.391 9.039 9.578 1 91.19 89 ASN A C 1
ATOM 676 O O . ASN A 1 89 ? 15.609 9.352 10.75 1 91.19 89 ASN A O 1
ATOM 680 N N . ALA A 1 90 ? 15.273 7.785 9.211 1 91.06 90 ALA A N 1
ATOM 681 C CA . ALA A 1 90 ? 15.578 6.707 10.148 1 91.06 90 ALA A CA 1
ATOM 682 C C . ALA A 1 90 ? 17.016 6.801 10.641 1 91.06 90 ALA A C 1
ATOM 684 O O . ALA A 1 90 ? 17.312 6.488 11.797 1 91.06 90 ALA A O 1
ATOM 685 N N . VAL A 1 91 ? 17.922 7.254 9.805 1 90.81 91 VAL A N 1
ATOM 686 C CA . VAL A 1 91 ? 19.328 7.391 10.172 1 90.81 91 VAL A CA 1
ATOM 687 C C . VAL A 1 91 ? 19.469 8.414 11.297 1 90.81 91 VAL A C 1
ATOM 689 O O . VAL A 1 91 ? 20.125 8.156 12.305 1 90.81 91 VAL A O 1
ATOM 692 N N . LEU A 1 92 ? 18.875 9.523 11.047 1 91.62 92 LEU A N 1
ATOM 693 C CA . LEU A 1 92 ? 18.922 10.586 12.039 1 91.62 92 LEU A CA 1
ATOM 694 C C . LEU A 1 92 ? 18.234 10.156 13.328 1 91.62 92 LEU A C 1
ATOM 696 O O . LEU A 1 92 ? 18.75 10.406 14.43 1 91.62 92 LEU A O 1
ATOM 700 N N . SER A 1 93 ? 17.078 9.547 13.242 1 94.88 93 SER A N 1
ATOM 701 C CA . SER A 1 93 ? 16.344 9.078 14.414 1 94.88 93 SER A CA 1
ATOM 702 C C . SER A 1 93 ? 17.125 8.039 15.195 1 94.88 93 SER A C 1
ATOM 704 O O . SER A 1 93 ? 17.109 8.031 16.422 1 94.88 93 SER A O 1
ATOM 706 N N . GLU A 1 94 ? 17.766 7.164 14.438 1 94.94 94 GLU A N 1
ATOM 707 C CA . GLU A 1 94 ? 18.562 6.141 15.094 1 94.94 94 GLU A CA 1
ATOM 708 C C . GLU A 1 94 ? 19.734 6.77 15.859 1 94.94 94 GLU A C 1
ATOM 710 O O . GLU A 1 94 ? 20.047 6.348 16.984 1 94.94 94 GLU A O 1
ATOM 715 N N . LYS A 1 95 ? 20.359 7.734 15.25 1 92.75 95 LYS A N 1
ATOM 716 C CA . LYS A 1 95 ? 21.469 8.43 15.898 1 92.75 95 LYS A CA 1
ATOM 717 C C . LYS A 1 95 ? 21 9.164 17.156 1 92.75 95 LYS A C 1
ATOM 719 O O . LYS A 1 95 ? 21.688 9.148 18.172 1 92.75 95 LYS A O 1
ATOM 724 N N . MET A 1 96 ? 19.859 9.773 17.094 1 93 96 MET A N 1
ATOM 725 C CA . MET A 1 96 ? 19.375 10.633 18.172 1 93 96 MET A CA 1
ATOM 726 C C . MET A 1 96 ? 18.75 9.797 19.281 1 93 96 MET A C 1
ATOM 728 O O . MET A 1 96 ? 18.875 10.141 20.469 1 93 96 MET A O 1
ATOM 732 N N . PHE A 1 97 ? 18.078 8.664 18.922 1 95.81 97 PHE A N 1
ATOM 733 C CA . PHE A 1 97 ? 17.203 8.047 19.922 1 95.81 97 PHE A CA 1
ATOM 734 C C . PHE A 1 97 ? 17.5 6.555 20.031 1 95.81 97 PHE A C 1
ATOM 736 O O . PHE A 1 97 ? 16.938 5.871 20.891 1 95.81 97 PHE A O 1
ATOM 743 N N . GLY A 1 98 ? 18.375 5.949 19.172 1 95.19 98 GLY A N 1
ATOM 744 C CA . GLY A 1 98 ? 18.625 4.52 19.141 1 95.19 98 GLY A CA 1
ATOM 745 C C . GLY A 1 98 ? 17.734 3.779 18.172 1 95.19 98 GLY A C 1
ATOM 746 O O . GLY A 1 98 ? 16.688 4.293 17.766 1 95.19 98 GLY A O 1
ATOM 747 N N . PRO A 1 99 ? 18.172 2.602 17.781 1 95.12 99 PRO A N 1
ATOM 748 C CA . PRO A 1 99 ? 17.484 1.858 16.719 1 95.12 99 PRO A CA 1
ATOM 749 C C . PRO A 1 99 ? 16.062 1.463 17.109 1 95.12 99 PRO A C 1
ATOM 751 O O . PRO A 1 99 ? 15.148 1.545 16.281 1 95.12 99 PRO A O 1
ATOM 754 N N . GLN A 1 100 ? 15.875 1.048 18.344 1 96 100 GLN A N 1
ATOM 755 C CA . GLN A 1 100 ? 14.547 0.609 18.766 1 96 100 GLN A CA 1
ATOM 756 C C . GLN A 1 100 ? 13.547 1.763 18.719 1 96 100 GLN A C 1
ATOM 758 O O . GLN A 1 100 ? 12.438 1.609 18.219 1 96 100 GLN A O 1
ATOM 763 N N . MET A 1 101 ? 13.969 2.908 19.266 1 96.88 101 MET A N 1
ATOM 764 C CA . MET A 1 101 ? 13.094 4.074 19.281 1 96.88 101 MET A CA 1
ATOM 765 C C . MET A 1 101 ? 12.852 4.59 17.859 1 96.88 101 MET A C 1
ATOM 767 O O . MET A 1 101 ? 11.742 5.023 17.531 1 96.88 101 MET A O 1
ATOM 771 N N . ALA A 1 102 ? 13.859 4.531 17.031 1 97 102 ALA A N 1
ATOM 772 C CA . ALA A 1 102 ? 13.711 4.941 15.641 1 97 102 ALA A CA 1
ATOM 773 C C . ALA A 1 102 ? 12.641 4.109 14.938 1 97 102 ALA A C 1
ATOM 775 O O . ALA A 1 102 ? 11.812 4.645 14.195 1 97 102 ALA A O 1
ATOM 776 N N . GLN A 1 103 ? 12.648 2.822 15.211 1 96.94 103 GLN A N 1
ATOM 777 C CA . GLN A 1 103 ? 11.641 1.929 14.641 1 96.94 103 GLN A CA 1
ATOM 778 C C . GLN A 1 103 ? 10.25 2.246 15.18 1 96.94 103 GLN A C 1
ATOM 780 O O . GLN A 1 103 ? 9.266 2.184 14.445 1 96.94 103 GLN A O 1
ATOM 785 N N . GLN A 1 104 ? 10.203 2.59 16.438 1 97.06 104 GLN A N 1
ATOM 786 C CA . GLN A 1 104 ? 8.922 2.936 17.047 1 97.06 104 GLN A CA 1
ATOM 787 C C . GLN A 1 104 ? 8.344 4.203 16.438 1 97.06 104 GLN A C 1
ATOM 789 O O . GLN A 1 104 ? 7.133 4.289 16.203 1 97.06 104 GLN A O 1
ATOM 794 N N . LEU A 1 105 ? 9.211 5.207 16.188 1 97.88 105 LEU A N 1
ATOM 795 C CA . LEU A 1 105 ? 8.773 6.445 15.547 1 97.88 105 LEU A CA 1
ATOM 796 C C . LEU A 1 105 ? 8.195 6.168 14.156 1 97.88 105 LEU A C 1
ATOM 798 O O . LEU A 1 105 ? 7.145 6.703 13.797 1 97.88 105 LEU A O 1
ATOM 802 N N . THR A 1 106 ? 8.852 5.273 13.445 1 97.62 106 THR A N 1
ATOM 803 C CA . THR A 1 106 ? 8.398 4.902 12.109 1 97.62 106 THR A CA 1
ATOM 804 C C . THR A 1 106 ? 7.047 4.195 12.172 1 97.62 106 THR A C 1
ATOM 806 O O . THR A 1 106 ? 6.129 4.531 11.414 1 97.62 106 THR A O 1
ATOM 809 N N . ARG A 1 107 ? 6.961 3.256 13.047 1 97.56 107 ARG A N 1
ATOM 810 C CA . ARG A 1 107 ? 5.719 2.504 13.195 1 97.56 107 ARG A CA 1
ATOM 811 C C . ARG A 1 107 ? 4.566 3.422 13.586 1 97.56 107 ARG A C 1
ATOM 813 O O . ARG A 1 107 ? 3.438 3.242 13.125 1 97.56 107 ARG A O 1
ATOM 820 N N . PHE A 1 108 ? 4.836 4.379 14.438 1 98.19 108 PHE A N 1
ATOM 821 C CA . PHE A 1 108 ? 3.824 5.34 14.875 1 98.19 108 PHE A CA 1
ATOM 822 C C . PHE A 1 108 ? 3.26 6.109 13.688 1 98.19 108 PHE A C 1
ATOM 824 O O . PHE A 1 108 ? 2.043 6.199 13.523 1 98.19 108 PHE A O 1
ATOM 831 N N . GLU A 1 109 ? 4.117 6.609 12.883 1 98.31 109 GLU A N 1
ATOM 832 C CA . GLU A 1 109 ? 3.676 7.398 11.734 1 98.31 109 GLU A CA 1
ATOM 833 C C . GLU A 1 109 ? 2.936 6.531 10.727 1 98.31 109 GLU A C 1
ATOM 835 O O . GLU A 1 109 ? 1.929 6.957 10.156 1 98.31 109 GLU A O 1
ATOM 840 N N . MET A 1 110 ? 3.432 5.32 10.484 1 98.25 110 MET A N 1
ATOM 841 C CA . MET A 1 110 ? 2.764 4.422 9.547 1 98.25 110 MET A CA 1
ATOM 842 C C . MET A 1 110 ? 1.345 4.109 10.016 1 98.25 110 MET A C 1
ATOM 844 O O . MET A 1 110 ? 0.417 4.066 9.203 1 98.25 110 MET A O 1
ATOM 848 N N . GLN A 1 111 ? 1.208 3.928 11.281 1 97.94 111 GLN A N 1
ATOM 849 C CA . GLN A 1 111 ? -0.105 3.621 11.844 1 97.94 111 GLN A CA 1
ATOM 850 C C . GLN A 1 111 ? -1.062 4.797 11.68 1 97.94 111 GLN A C 1
ATOM 852 O O . GLN A 1 111 ? -2.27 4.605 11.523 1 97.94 111 GLN A O 1
ATOM 857 N N . GLN A 1 112 ? -0.529 6 11.648 1 97.81 112 GLN A N 1
ATOM 858 C CA . GLN A 1 112 ? -1.354 7.199 11.562 1 97.81 112 GLN A CA 1
ATOM 859 C C . GLN A 1 112 ? -2.092 7.258 10.227 1 97.81 112 GLN A C 1
ATOM 861 O O . GLN A 1 112 ? -3.205 7.781 10.148 1 97.81 112 GLN A O 1
ATOM 866 N N . VAL A 1 113 ? -1.5 6.703 9.156 1 98.56 113 VAL A N 1
ATOM 867 C CA . VAL A 1 113 ? -2.174 6.656 7.867 1 98.56 113 VAL A CA 1
ATOM 868 C C . VAL A 1 113 ? -3.506 5.922 8.008 1 98.56 113 VAL A C 1
ATOM 870 O O . VAL A 1 113 ? -4.547 6.422 7.57 1 98.56 113 VAL A O 1
ATOM 873 N N . PHE A 1 114 ? -3.488 4.824 8.68 1 98.5 114 PHE A N 1
ATOM 874 C CA . PHE A 1 114 ? -4.676 3.994 8.828 1 98.5 114 PHE A CA 1
ATOM 875 C C . PHE A 1 114 ? -5.598 4.559 9.906 1 98.5 114 PHE A C 1
ATOM 877 O O . PHE A 1 114 ? -6.82 4.414 9.82 1 98.5 114 PHE A O 1
ATOM 884 N N . ASP A 1 115 ? -5.012 5.23 10.922 1 98.56 115 ASP A N 1
ATOM 885 C CA . ASP A 1 115 ? -5.844 5.875 11.938 1 98.56 115 ASP A CA 1
ATOM 886 C C . ASP A 1 115 ? -6.707 6.973 11.312 1 98.56 115 ASP A C 1
ATOM 888 O O . ASP A 1 115 ? -7.883 7.109 11.656 1 98.56 115 ASP A O 1
ATOM 892 N N . VAL A 1 116 ? -6.086 7.754 10.453 1 98.81 116 VAL A N 1
ATOM 893 C CA . VAL A 1 116 ? -6.852 8.797 9.773 1 98.81 116 VAL A CA 1
ATOM 894 C C . VAL A 1 116 ? -7.938 8.156 8.914 1 98.81 116 VAL A C 1
ATOM 896 O O . VAL A 1 116 ? -9.078 8.617 8.898 1 98.81 116 VAL A O 1
ATOM 899 N N . LYS A 1 117 ? -7.602 7.102 8.211 1 98.62 117 LYS A N 1
ATOM 900 C CA . LYS A 1 117 ? -8.594 6.395 7.402 1 98.62 117 LYS A CA 1
ATOM 901 C C . LYS A 1 117 ? -9.758 5.922 8.258 1 98.62 117 LYS A C 1
ATOM 903 O O . LYS A 1 117 ? -10.922 6.09 7.879 1 98.62 117 LYS A O 1
ATOM 908 N N . ARG A 1 118 ? -9.469 5.273 9.359 1 98 118 ARG A N 1
ATOM 909 C CA . ARG A 1 118 ? -10.508 4.773 10.25 1 98 118 ARG A CA 1
ATOM 910 C C . ARG A 1 118 ? -11.406 5.902 10.734 1 98 118 ARG A C 1
ATOM 912 O O . ARG A 1 118 ? -12.625 5.742 10.812 1 98 118 ARG A O 1
ATOM 919 N N . LEU A 1 119 ? -10.773 7.004 11.062 1 98.56 119 LEU A N 1
ATOM 920 C CA . LEU A 1 119 ? -11.547 8.164 11.5 1 98.56 119 LEU A CA 1
ATOM 921 C C . LEU A 1 119 ? -12.477 8.648 10.391 1 98.56 119 LEU A C 1
ATOM 923 O O . LEU A 1 119 ? -13.648 8.938 10.641 1 98.56 119 LEU A O 1
ATOM 927 N N . VAL A 1 120 ? -11.969 8.797 9.219 1 98.44 120 VAL A N 1
ATOM 928 C CA . VAL A 1 120 ? -12.727 9.273 8.062 1 98.44 120 VAL A CA 1
ATOM 929 C C . VAL A 1 120 ? -13.914 8.352 7.809 1 98.44 120 VAL A C 1
ATOM 931 O O . VAL A 1 120 ? -15.023 8.82 7.551 1 98.44 120 VAL A O 1
ATOM 934 N N . GLU A 1 121 ? -13.688 7.062 7.898 1 96.5 121 GLU A N 1
ATOM 935 C CA . GLU A 1 121 ? -14.75 6.09 7.664 1 96.5 121 GLU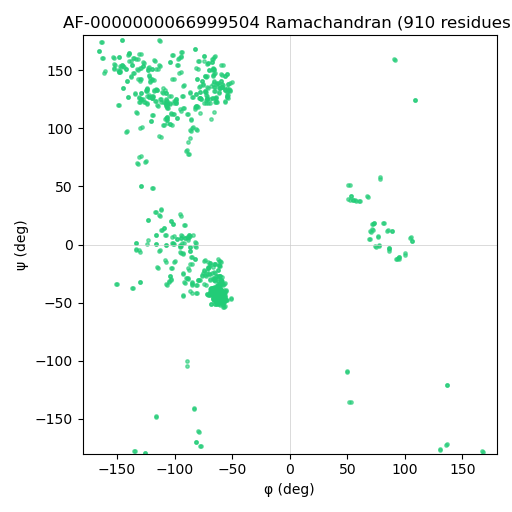 A CA 1
ATOM 936 C C . GLU A 1 121 ? -15.773 6.109 8.797 1 96.5 121 GLU A C 1
ATOM 938 O O . GLU A 1 121 ? -16.984 6.102 8.547 1 96.5 121 GLU A O 1
ATOM 943 N N . LYS A 1 122 ? -15.289 6.164 10.016 1 96.12 122 LYS A N 1
ATOM 944 C CA . LYS A 1 122 ? -16.156 6.176 11.188 1 96.12 122 LYS A CA 1
ATOM 945 C C . LYS A 1 122 ? -17.109 7.375 11.156 1 96.12 122 LYS A C 1
ATOM 947 O O . LYS A 1 122 ? -18.312 7.227 11.375 1 96.12 122 LYS A O 1
ATOM 952 N N . GLU A 1 123 ? -16.547 8.531 10.812 1 97.75 123 GLU A N 1
ATOM 953 C CA . GLU A 1 123 ? -17.312 9.781 10.859 1 97.75 123 GLU A CA 1
ATOM 954 C C . GLU A 1 123 ? -17.906 10.109 9.492 1 97.75 123 GLU A C 1
ATOM 956 O O . GLU A 1 123 ? -18.609 11.102 9.344 1 97.75 123 GLU A O 1
ATOM 961 N N . GLN A 1 124 ? -17.594 9.25 8.531 1 96.5 124 GLN A N 1
ATOM 962 C CA . GLN A 1 124 ? -18.047 9.484 7.16 1 96.5 124 GLN A CA 1
ATOM 963 C C . GLN A 1 124 ? -17.672 10.891 6.691 1 96.5 124 GLN A C 1
ATOM 965 O O . GLN A 1 124 ? -18.516 11.641 6.211 1 96.5 124 GLN A O 1
ATOM 970 N N . ILE A 1 125 ? -16.438 11.227 6.852 1 98.31 125 ILE A N 1
ATOM 971 C CA . ILE A 1 125 ? -15.938 12.562 6.531 1 98.31 125 ILE A CA 1
ATOM 972 C C . ILE A 1 125 ? -15.734 12.688 5.023 1 98.31 125 ILE A C 1
ATOM 974 O O . ILE A 1 125 ? -15 11.898 4.422 1 98.31 125 ILE A O 1
ATOM 978 N N . ASP A 1 126 ? -16.312 13.695 4.383 1 96.88 126 ASP A N 1
ATOM 979 C CA . ASP A 1 126 ? -16.062 13.992 2.975 1 96.88 126 ASP A CA 1
ATOM 980 C C . ASP A 1 126 ? -14.859 14.922 2.814 1 96.88 126 ASP A C 1
ATOM 982 O O . ASP A 1 126 ? -15.016 16.125 2.574 1 96.88 126 ASP A O 1
ATOM 986 N N . CYS A 1 127 ? -13.703 14.352 2.936 1 98.19 127 CYS A N 1
ATOM 987 C CA . CYS A 1 127 ? -12.484 15.148 2.887 1 98.19 127 CYS A CA 1
ATOM 988 C C . CYS A 1 127 ? -11.555 14.656 1.79 1 98.19 127 CYS A C 1
ATOM 990 O O . CYS A 1 127 ? -10.336 14.836 1.879 1 98.19 127 CYS A O 1
ATOM 992 N N . ASP A 1 128 ? -12.117 13.898 0.753 1 97.19 128 ASP A N 1
ATOM 993 C CA . ASP A 1 128 ? -11.352 13.398 -0.383 1 97.19 128 ASP A CA 1
ATOM 994 C C . ASP A 1 128 ? -10.156 12.57 0.083 1 97.19 128 ASP A C 1
ATOM 996 O O . ASP A 1 128 ? -9.047 12.711 -0.444 1 97.19 128 ASP A O 1
ATOM 1000 N N . PHE A 1 129 ? -10.398 11.805 1.147 1 98.06 129 PHE A N 1
ATOM 1001 C CA . PHE A 1 129 ? -9.336 10.898 1.58 1 98.06 129 PHE A CA 1
ATOM 1002 C C . PHE A 1 129 ? -9.062 9.836 0.521 1 98.06 129 PHE A C 1
ATOM 1004 O O . PHE A 1 129 ? -10 9.258 -0.041 1 98.06 129 PHE A O 1
ATOM 1011 N N . GLU A 1 130 ? -7.801 9.656 0.225 1 98.25 130 GLU A N 1
ATOM 1012 C CA . GLU A 1 130 ? -7.34 8.562 -0.633 1 98.25 130 GLU A CA 1
ATOM 1013 C C . GLU A 1 130 ? -6.199 7.793 0.02 1 98.25 130 GLU A C 1
ATOM 1015 O O . GLU A 1 130 ? -5.262 8.391 0.55 1 98.25 130 GLU A O 1
ATOM 1020 N N . LEU A 1 131 ? -6.402 6.441 0.14 1 98.56 131 LEU A N 1
ATOM 1021 C CA . LEU A 1 131 ? -5.277 5.57 0.473 1 98.56 131 LEU A CA 1
ATOM 1022 C C . LEU A 1 131 ? -4.457 5.246 -0.769 1 98.56 131 LEU A C 1
ATOM 1024 O O . LEU A 1 131 ? -4.988 4.723 -1.75 1 98.56 131 LEU A O 1
ATOM 1028 N N . THR A 1 132 ? -3.18 5.629 -0.791 1 98.25 132 THR A N 1
ATOM 1029 C CA . THR A 1 132 ? -2.342 5.496 -1.977 1 98.25 132 THR A CA 1
ATOM 1030 C C . THR A 1 132 ? -0.973 4.926 -1.61 1 98.25 132 THR A C 1
ATOM 1032 O O . THR A 1 132 ? -0.784 4.41 -0.507 1 98.25 132 THR A O 1
ATOM 1035 N N . ARG A 1 133 ? -0.118 4.805 -2.619 1 98.44 133 ARG A N 1
ATOM 1036 C CA . ARG A 1 133 ? 1.286 4.465 -2.414 1 98.44 133 ARG A CA 1
ATOM 1037 C C . ARG A 1 133 ? 2.191 5.641 -2.771 1 98.44 133 ARG A C 1
ATOM 1039 O O . ARG A 1 133 ? 2.045 6.238 -3.838 1 98.44 133 ARG A O 1
ATOM 1046 N N . ALA A 1 134 ? 3.045 6.055 -1.825 1 98.75 134 ALA A N 1
ATOM 1047 C CA . ALA A 1 134 ? 4.02 7.113 -2.078 1 98.75 134 ALA A CA 1
ATOM 1048 C C . ALA A 1 134 ? 5.242 6.566 -2.812 1 98.75 134 ALA A C 1
ATOM 1050 O O . ALA A 1 134 ? 5.695 5.457 -2.537 1 98.75 134 ALA A O 1
ATOM 1051 N N . ILE A 1 135 ? 5.781 7.344 -3.73 1 98.81 135 ILE A N 1
ATOM 1052 C CA . ILE A 1 135 ? 7.027 7.031 -4.418 1 98.81 135 ILE A CA 1
ATOM 1053 C C . ILE A 1 135 ? 8.055 8.133 -4.156 1 98.81 135 ILE A C 1
ATOM 1055 O O . ILE A 1 135 ? 7.895 9.258 -4.637 1 98.81 135 ILE A O 1
ATOM 1059 N N . ASP A 1 136 ? 9.039 7.859 -3.336 1 98.75 136 ASP A N 1
ATOM 1060 C CA . ASP A 1 136 ? 10.188 8.742 -3.16 1 98.75 136 ASP A CA 1
ATOM 1061 C C . ASP A 1 136 ? 11.211 8.539 -4.281 1 98.75 136 ASP A C 1
ATOM 1063 O O . ASP A 1 136 ? 11.789 7.461 -4.414 1 98.75 136 ASP A O 1
ATOM 1067 N N . VAL A 1 137 ? 11.453 9.578 -5.004 1 98.81 137 VAL A N 1
ATOM 1068 C CA . VAL A 1 137 ? 12.281 9.469 -6.195 1 98.81 137 VAL A CA 1
ATOM 1069 C C . VAL A 1 137 ? 13.547 10.305 -6.016 1 98.81 137 VAL A C 1
ATOM 1071 O O . VAL A 1 137 ? 13.492 11.422 -5.504 1 98.81 137 VAL A O 1
ATOM 1074 N N . PHE A 1 138 ? 14.656 9.766 -6.328 1 98.56 138 PHE A N 1
ATOM 1075 C CA . PHE A 1 138 ? 15.93 10.477 -6.34 1 98.56 138 PHE A CA 1
ATOM 1076 C C . PHE A 1 138 ? 16.391 10.742 -7.766 1 98.56 138 PHE A C 1
ATOM 1078 O O . PHE A 1 138 ? 16.5 9.82 -8.57 1 98.56 138 PHE A O 1
ATOM 1085 N N . VAL A 1 139 ? 16.625 12.016 -8.117 1 98.25 139 VAL A N 1
ATOM 1086 C CA . VAL A 1 139 ? 17.047 12.344 -9.477 1 98.25 139 VAL A CA 1
ATOM 1087 C C . VAL A 1 139 ? 18.453 12.938 -9.461 1 98.25 139 VAL A C 1
ATOM 1089 O O . VAL A 1 139 ? 18.969 13.336 -10.508 1 98.25 139 VAL A O 1
ATOM 1092 N N . ASP A 1 140 ? 19.047 13.062 -8.32 1 96.81 140 ASP A N 1
ATOM 1093 C CA . ASP A 1 140 ? 20.422 13.539 -8.133 1 96.81 140 ASP A CA 1
ATOM 1094 C C . ASP A 1 140 ? 21.297 12.469 -7.48 1 96.81 140 ASP A C 1
ATOM 1096 O O . ASP A 1 140 ? 20.969 11.977 -6.395 1 96.81 140 ASP A O 1
ATOM 1100 N N . PRO A 1 141 ? 22.422 12.172 -8.078 1 96.25 141 PRO A N 1
ATOM 1101 C CA . PRO A 1 141 ? 23.266 11.094 -7.551 1 96.25 141 PRO A CA 1
ATOM 1102 C C . PRO A 1 141 ? 23.828 11.406 -6.168 1 96.25 141 PRO A C 1
ATOM 1104 O O . PRO A 1 141 ? 24.094 10.5 -5.379 1 96.25 141 PRO A O 1
ATOM 1107 N N . ARG A 1 142 ? 24.094 12.695 -5.824 1 93.56 142 ARG A N 1
ATOM 1108 C CA . ARG A 1 142 ? 24.672 13.07 -4.535 1 93.56 142 ARG A CA 1
ATOM 1109 C C . ARG A 1 142 ? 23.781 12.633 -3.385 1 93.56 142 ARG A C 1
ATOM 1111 O O . ARG A 1 142 ? 24.25 12.102 -2.381 1 93.56 142 ARG A O 1
ATOM 1118 N N . VAL A 1 143 ? 22.5 12.797 -3.58 1 95 143 VAL A N 1
ATOM 1119 C CA . VAL A 1 143 ? 21.562 12.414 -2.527 1 95 143 VAL A CA 1
ATOM 1120 C C . VAL A 1 143 ? 21.25 10.93 -2.637 1 95 143 VAL A C 1
ATOM 1122 O O . VAL A 1 143 ? 21.156 10.234 -1.623 1 95 143 VAL A O 1
ATOM 1125 N N . ALA A 1 144 ? 21.062 10.414 -3.869 1 97.06 144 ALA A N 1
ATOM 1126 C CA . ALA A 1 144 ? 20.734 9.016 -4.086 1 97.06 144 ALA A CA 1
ATOM 1127 C C . ALA A 1 144 ? 21.766 8.094 -3.461 1 97.06 144 ALA A C 1
ATOM 1129 O O . ALA A 1 144 ? 21.438 7.191 -2.689 1 97.06 144 ALA A O 1
ATOM 1130 N N . LYS A 1 145 ? 23.031 8.32 -3.791 1 96.75 145 LYS A N 1
ATOM 1131 C CA . LYS A 1 145 ? 24.125 7.457 -3.34 1 96.75 145 LYS A CA 1
ATOM 1132 C C . LYS A 1 145 ? 24.203 7.43 -1.816 1 96.75 145 LYS A C 1
ATOM 1134 O O . LYS A 1 145 ? 24.344 6.363 -1.216 1 96.75 145 LYS A O 1
ATOM 1139 N N . GLN A 1 146 ? 24.125 8.609 -1.22 1 95.25 146 GLN A N 1
ATOM 1140 C CA . GLN A 1 146 ? 24.234 8.711 0.233 1 95.25 146 GLN A CA 1
ATOM 1141 C C . GLN A 1 146 ? 23.062 8.008 0.916 1 95.25 146 GLN A C 1
ATOM 1143 O O . GLN A 1 146 ? 23.25 7.301 1.905 1 95.25 146 GLN A O 1
ATOM 1148 N N . THR A 1 147 ? 21.875 8.227 0.428 1 95.88 147 THR A N 1
ATOM 1149 C CA . THR A 1 147 ? 20.688 7.645 1.023 1 95.88 147 THR A CA 1
ATOM 1150 C C . THR A 1 147 ? 20.703 6.121 0.898 1 95.88 147 THR A C 1
ATOM 1152 O O . THR A 1 147 ? 20.422 5.41 1.86 1 95.88 147 THR A O 1
ATOM 1155 N N . ILE A 1 148 ? 21.062 5.602 -0.292 1 97 148 ILE A N 1
ATOM 1156 C CA . ILE A 1 148 ? 21.109 4.164 -0.544 1 97 148 ILE A CA 1
ATOM 1157 C C . ILE A 1 148 ? 22.172 3.518 0.339 1 97 148 ILE A C 1
ATOM 1159 O O . ILE A 1 148 ? 21.938 2.467 0.94 1 97 148 ILE A O 1
ATOM 1163 N N . ALA A 1 149 ? 23.344 4.18 0.442 1 96.81 149 ALA A N 1
ATOM 1164 C CA . ALA A 1 149 ? 24.422 3.66 1.286 1 96.81 149 ALA A CA 1
ATOM 1165 C C . ALA A 1 149 ? 23.969 3.561 2.742 1 96.81 149 ALA A C 1
ATOM 1167 O O . ALA A 1 149 ? 24.234 2.557 3.41 1 96.81 149 ALA A O 1
ATOM 1168 N N . ALA A 1 150 ? 23.344 4.621 3.221 1 96 150 ALA A N 1
ATOM 1169 C CA . ALA A 1 150 ? 22.859 4.625 4.598 1 96 150 ALA A CA 1
ATOM 1170 C C . ALA A 1 150 ? 21.812 3.533 4.812 1 96 150 ALA A C 1
ATOM 1172 O O . ALA A 1 150 ? 21.828 2.842 5.832 1 96 150 ALA A O 1
ATOM 1173 N N . PHE A 1 151 ? 20.938 3.348 3.922 1 96.5 151 PHE A N 1
ATOM 1174 C CA . PHE A 1 151 ? 19.875 2.338 3.965 1 96.5 151 PHE A CA 1
ATOM 1175 C C . PHE A 1 151 ? 20.484 0.938 4.043 1 96.5 151 PHE A C 1
ATOM 1177 O O . PHE A 1 151 ? 20.094 0.141 4.898 1 96.5 151 PHE A O 1
ATOM 1184 N N . GLU A 1 152 ? 21.344 0.682 3.174 1 95.81 152 GLU A N 1
ATOM 1185 C CA . GLU A 1 152 ? 21.984 -0.628 3.107 1 95.81 152 GLU A CA 1
ATOM 1186 C C . GLU A 1 152 ? 22.812 -0.906 4.363 1 95.81 152 GLU A C 1
ATOM 1188 O O . GLU A 1 152 ? 22.828 -2.033 4.863 1 95.81 152 GLU A O 1
ATOM 1193 N N . GLU A 1 153 ? 23.5 0.149 4.844 1 95.81 153 GLU A N 1
ATOM 1194 C CA . GLU A 1 153 ? 24.297 0.001 6.059 1 95.81 153 GLU A CA 1
ATOM 1195 C C . GLU A 1 153 ? 23.406 -0.311 7.262 1 95.81 153 GLU A C 1
ATOM 1197 O O . GLU A 1 153 ? 23.75 -1.151 8.094 1 95.81 153 GLU A O 1
ATOM 1202 N N . MET A 1 154 ? 22.328 0.399 7.34 1 95.56 154 MET A N 1
ATOM 1203 C CA . MET A 1 154 ? 21.375 0.146 8.43 1 95.56 154 MET A CA 1
ATOM 1204 C C . MET A 1 154 ? 20.844 -1.277 8.359 1 95.56 154 MET A C 1
ATOM 1206 O O . MET A 1 154 ? 20.766 -1.969 9.375 1 95.56 154 MET A O 1
ATOM 1210 N N . LYS A 1 155 ? 20.469 -1.698 7.207 1 93.56 155 LYS A N 1
ATOM 1211 C CA . LYS A 1 155 ? 19.969 -3.061 7.027 1 93.56 155 LYS A CA 1
ATOM 1212 C C . LYS A 1 155 ? 21.031 -4.086 7.438 1 93.56 155 LYS A C 1
ATOM 1214 O O . LYS A 1 155 ? 20.719 -5.055 8.133 1 93.56 155 LYS A O 1
ATOM 1219 N N . ALA A 1 156 ? 22.188 -3.846 7.055 1 94.19 156 ALA A N 1
ATOM 1220 C CA . ALA A 1 156 ? 23.297 -4.758 7.344 1 94.19 156 ALA A CA 1
ATOM 1221 C C . ALA A 1 156 ? 23.562 -4.828 8.844 1 94.19 156 ALA A C 1
ATOM 1223 O O . ALA A 1 156 ? 23.984 -5.867 9.352 1 94.19 156 ALA A O 1
ATOM 1224 N N . SER A 1 157 ? 23.266 -3.709 9.508 1 94 157 SER A N 1
ATOM 1225 C CA . SER A 1 157 ? 23.531 -3.639 10.938 1 94 157 SER A CA 1
ATOM 1226 C C . SER A 1 157 ? 22.344 -4.188 11.742 1 94 157 SER A C 1
ATOM 1228 O O . SER A 1 157 ? 22.359 -4.137 12.977 1 94 157 SER A O 1
ATOM 1230 N N . GLY A 1 158 ? 21.344 -4.562 11.102 1 92.94 158 GLY A N 1
ATOM 1231 C CA . GLY A 1 158 ? 20.266 -5.258 11.773 1 92.94 158 GLY A CA 1
ATOM 1232 C C . GLY A 1 158 ? 19.031 -4.395 11.969 1 92.94 158 GLY A C 1
ATOM 1233 O O . GLY A 1 158 ? 18.062 -4.812 12.617 1 92.94 158 GLY A O 1
ATOM 1234 N N . TYR A 1 159 ? 19.078 -3.164 11.461 1 95.19 159 TYR A N 1
ATOM 1235 C CA . TYR A 1 159 ? 17.875 -2.338 11.523 1 95.19 159 TYR A CA 1
ATOM 1236 C C . TYR A 1 159 ? 16.734 -2.986 10.766 1 95.19 159 TYR A C 1
ATOM 1238 O O . TYR A 1 159 ? 16.922 -3.496 9.656 1 95.19 159 TYR A O 1
ATOM 1246 N N . ARG A 1 160 ? 15.555 -3.014 11.328 1 94.31 160 ARG A N 1
ATOM 1247 C CA . ARG A 1 160 ? 14.398 -3.66 10.711 1 94.31 160 ARG A CA 1
ATOM 1248 C C . ARG A 1 160 ? 13.445 -2.631 10.117 1 94.31 160 ARG A C 1
ATOM 1250 O O . ARG A 1 160 ? 12.609 -2.066 10.828 1 94.31 160 ARG A O 1
ATOM 1257 N N . PHE A 1 161 ? 13.492 -2.508 8.812 1 96.62 161 PHE A N 1
ATOM 1258 C CA . PHE A 1 161 ? 12.547 -1.652 8.102 1 96.62 161 PHE A CA 1
ATOM 1259 C C . PHE A 1 161 ? 11.195 -2.35 7.949 1 96.62 161 PHE A C 1
ATOM 1261 O O . PHE A 1 161 ? 11.117 -3.576 8.039 1 96.62 161 PHE A O 1
ATOM 1268 N N . ALA A 1 162 ? 10.188 -1.563 7.762 1 95.88 162 ALA A N 1
ATOM 1269 C CA . ALA A 1 162 ? 8.852 -2.113 7.578 1 95.88 162 ALA A CA 1
ATOM 1270 C C . ALA A 1 162 ? 8.758 -2.922 6.285 1 95.88 162 ALA A C 1
ATOM 1272 O O . ALA A 1 162 ? 9.344 -2.541 5.266 1 95.88 162 ALA A O 1
ATOM 1273 N N . ASP A 1 163 ? 7.918 -3.998 6.289 1 95.56 163 ASP A N 1
ATOM 1274 C CA . ASP A 1 163 ? 7.723 -4.844 5.113 1 95.56 163 ASP A CA 1
ATOM 1275 C C . ASP A 1 163 ? 7.098 -4.051 3.967 1 95.56 163 ASP A C 1
ATOM 1277 O O . ASP A 1 163 ? 7.352 -4.344 2.797 1 95.56 163 ASP A O 1
ATOM 1281 N N . ASP A 1 164 ? 6.387 -3.059 4.332 1 97.88 164 ASP A N 1
ATOM 1282 C CA . ASP A 1 164 ? 5.656 -2.271 3.34 1 97.88 164 ASP A CA 1
ATOM 1283 C C . ASP A 1 164 ? 6.605 -1.377 2.545 1 97.88 164 ASP A C 1
ATOM 1285 O O . ASP A 1 164 ? 6.223 -0.821 1.514 1 97.88 164 ASP A O 1
ATOM 1289 N N . LEU A 1 165 ? 7.848 -1.195 3 1 98.31 165 LEU A N 1
ATOM 1290 C CA . LEU A 1 165 ? 8.852 -0.416 2.277 1 98.31 165 LEU A CA 1
ATOM 1291 C C . LEU A 1 165 ? 9.438 -1.223 1.125 1 98.31 165 LEU A C 1
ATOM 1293 O O . LEU A 1 165 ? 9.883 -2.355 1.319 1 98.31 165 LEU A O 1
ATOM 1297 N N . HIS A 1 166 ? 9.414 -0.694 -0.096 1 98.56 166 HIS A N 1
ATOM 1298 C CA . HIS A 1 166 ? 9.969 -1.355 -1.271 1 98.56 166 HIS A CA 1
ATOM 1299 C C . HIS A 1 166 ? 11 -0.475 -1.964 1 98.56 166 HIS A C 1
ATOM 1301 O O . HIS A 1 166 ? 10.727 0.683 -2.285 1 98.56 166 HIS A O 1
ATOM 1307 N N . PHE A 1 167 ? 12.242 -1.009 -2.084 1 98.06 167 PHE A N 1
ATOM 1308 C CA . PHE A 1 167 ? 13.367 -0.293 -2.672 1 98.06 167 PHE A CA 1
ATOM 1309 C C . PHE A 1 167 ? 13.578 -0.707 -4.125 1 98.06 167 PHE A C 1
ATOM 1311 O O . PHE A 1 167 ? 13.703 -1.896 -4.422 1 98.06 167 PHE A O 1
ATOM 1318 N N . ILE A 1 168 ? 13.531 0.271 -5.09 1 97.75 168 ILE A N 1
ATOM 1319 C CA . ILE A 1 168 ? 13.82 0.083 -6.508 1 97.75 168 ILE A CA 1
ATOM 1320 C C . ILE A 1 168 ? 15.18 0.703 -6.844 1 97.75 168 ILE A C 1
ATOM 1322 O O . ILE A 1 168 ? 15.289 1.92 -7.016 1 97.75 168 ILE A O 1
ATOM 1326 N N . GLN A 1 169 ? 16.125 -0.072 -7.066 1 95.5 169 GLN A N 1
ATOM 1327 C CA . GLN A 1 169 ? 17.516 0.383 -7.191 1 95.5 169 GLN A CA 1
ATOM 1328 C C . GLN A 1 169 ? 17.859 0.7 -8.648 1 95.5 169 GLN A C 1
ATOM 1330 O O . GLN A 1 169 ? 18.672 1.583 -8.914 1 95.5 169 GLN A O 1
ATOM 1335 N N . ASP A 1 170 ? 17.281 -0.029 -9.602 1 96.62 170 ASP A N 1
ATOM 1336 C CA . ASP A 1 170 ? 17.578 0.138 -11.023 1 96.62 170 ASP A CA 1
ATOM 1337 C C . ASP A 1 170 ? 16.969 1.429 -11.562 1 96.62 170 ASP A C 1
ATOM 1339 O O . ASP A 1 170 ? 15.758 1.63 -11.484 1 96.62 170 ASP A O 1
ATOM 1343 N N . PRO A 1 171 ? 17.766 2.336 -12.109 1 97.62 171 PRO A N 1
ATOM 1344 C CA . PRO A 1 171 ? 17.266 3.633 -12.57 1 97.62 171 PRO A CA 1
ATOM 1345 C C . PRO A 1 171 ? 16.156 3.502 -13.617 1 97.62 171 PRO A C 1
ATOM 1347 O O . PRO A 1 171 ? 15.172 4.234 -13.57 1 97.62 171 PRO A O 1
ATOM 1350 N N . LYS A 1 172 ? 16.328 2.578 -14.562 1 95.94 172 LYS A N 1
ATOM 1351 C CA . LYS A 1 172 ? 15.312 2.414 -15.602 1 95.94 172 LYS A CA 1
ATOM 1352 C C . LYS A 1 172 ? 13.977 1.966 -15.008 1 95.94 172 LYS A C 1
ATOM 1354 O O . LYS A 1 172 ? 12.922 2.453 -15.414 1 95.94 172 LYS A O 1
ATOM 1359 N N . LYS A 1 173 ? 14.039 1.02 -14.055 1 97 173 LYS A N 1
ATOM 1360 C CA . LYS A 1 173 ? 12.828 0.564 -13.383 1 97 173 LYS A CA 1
ATOM 1361 C C . LYS A 1 173 ? 12.203 1.685 -12.555 1 97 173 LYS A C 1
ATOM 1363 O O . LYS A 1 173 ? 10.984 1.856 -12.555 1 97 173 LYS A O 1
ATOM 1368 N N . ALA A 1 174 ? 13.094 2.426 -11.836 1 97.94 174 ALA A N 1
ATOM 1369 C CA . ALA A 1 174 ? 12.609 3.539 -11.023 1 97.94 174 ALA A CA 1
ATOM 1370 C C . ALA A 1 174 ? 11.883 4.574 -11.875 1 97.94 174 ALA A C 1
ATOM 1372 O O . ALA A 1 174 ? 10.844 5.102 -11.477 1 97.94 174 ALA A O 1
ATOM 1373 N N . GLU A 1 175 ? 12.461 4.871 -13.016 1 97.44 175 GLU A N 1
ATOM 1374 C CA . GLU A 1 175 ? 11.859 5.844 -13.922 1 97.44 175 GLU A CA 1
ATOM 1375 C C . GLU A 1 175 ? 10.508 5.348 -14.438 1 97.44 175 GLU A C 1
ATOM 1377 O O . GLU A 1 175 ? 9.547 6.109 -14.508 1 97.44 175 GLU A O 1
ATOM 1382 N N . GLN A 1 176 ? 10.406 4.105 -14.789 1 95.25 176 GLN A N 1
ATOM 1383 C CA . GLN A 1 176 ? 9.164 3.537 -15.297 1 95.25 176 GLN A CA 1
ATOM 1384 C C . GLN A 1 176 ? 8.086 3.512 -14.219 1 95.25 176 GLN A C 1
ATOM 1386 O O . GLN A 1 176 ? 6.934 3.871 -14.477 1 95.25 176 GLN A O 1
ATOM 1391 N N . VAL A 1 177 ? 8.461 3.074 -13.031 1 96.75 177 VAL A N 1
ATOM 1392 C CA . VAL A 1 177 ? 7.512 2.908 -11.938 1 96.75 177 VAL A CA 1
ATOM 1393 C C . VAL A 1 177 ? 7.02 4.273 -11.469 1 96.75 177 VAL A C 1
ATOM 1395 O O . VAL A 1 177 ? 5.836 4.441 -11.156 1 96.75 177 VAL A O 1
ATOM 1398 N N . SER A 1 178 ? 7.895 5.246 -11.453 1 98.06 178 SER A N 1
ATOM 1399 C CA . SER A 1 178 ? 7.535 6.539 -10.883 1 98.06 178 SER A CA 1
ATOM 1400 C C . SER A 1 178 ? 6.945 7.465 -11.938 1 98.06 178 SER A C 1
ATOM 1402 O O . SER A 1 178 ? 6.168 8.367 -11.617 1 98.06 178 SER A O 1
ATOM 1404 N N . GLY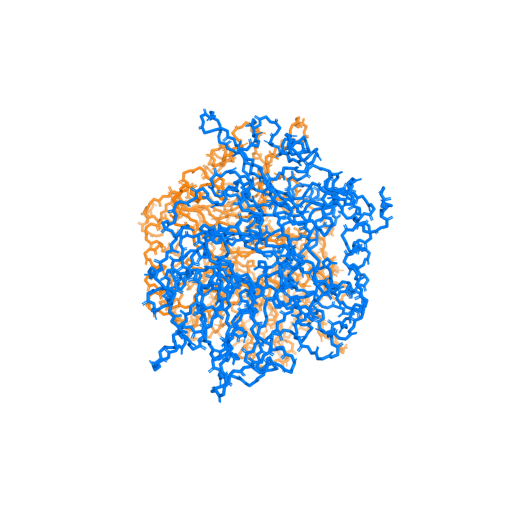 A 1 179 ? 7.34 7.297 -13.18 1 97.38 179 GLY A N 1
ATOM 1405 C CA . GLY A 1 179 ? 6.996 8.242 -14.227 1 97.38 179 GLY A CA 1
ATOM 1406 C C . GLY A 1 179 ? 7.836 9.508 -14.188 1 97.38 179 GLY A C 1
ATOM 1407 O O . GLY A 1 179 ? 7.66 10.398 -15.023 1 97.38 179 GLY A O 1
ATOM 1408 N N . VAL A 1 180 ? 8.758 9.633 -13.227 1 98.38 180 VAL A N 1
ATOM 1409 C CA . VAL A 1 180 ? 9.586 10.82 -13.07 1 98.38 180 VAL A CA 1
ATOM 1410 C C . VAL A 1 180 ? 10.797 10.734 -13.992 1 98.38 180 VAL A C 1
ATOM 1412 O O . VAL A 1 180 ? 11.555 9.766 -13.945 1 98.38 180 VAL A O 1
ATOM 1415 N N . LYS A 1 181 ? 11.008 11.789 -14.82 1 97.5 181 LYS A N 1
ATOM 1416 C CA . LYS A 1 181 ? 12.125 11.836 -15.75 1 97.5 181 LYS A CA 1
ATOM 1417 C C . LYS A 1 181 ? 13.461 11.859 -15.008 1 97.5 181 LYS A C 1
ATOM 1419 O O . LYS A 1 181 ? 13.648 12.664 -14.086 1 97.5 181 LYS A O 1
ATOM 1424 N N . GLY A 1 182 ? 14.336 10.922 -15.352 1 97.44 182 GLY A N 1
ATOM 1425 C CA . GLY A 1 182 ? 15.68 10.961 -14.805 1 97.44 182 GLY A CA 1
ATOM 1426 C C . GLY A 1 182 ? 15.789 10.297 -13.445 1 97.44 182 GLY A C 1
ATOM 1427 O O . GLY A 1 182 ? 16.797 10.438 -12.758 1 97.44 182 GLY A O 1
ATOM 1428 N N . ALA A 1 183 ? 14.82 9.555 -12.977 1 98.38 183 ALA A N 1
ATOM 1429 C CA . ALA A 1 183 ? 14.883 8.844 -11.703 1 98.38 183 ALA A CA 1
ATOM 1430 C C . ALA A 1 183 ? 16.094 7.926 -11.648 1 98.38 183 ALA A C 1
ATOM 1432 O O . ALA A 1 183 ? 16.406 7.234 -12.625 1 98.38 183 ALA A O 1
ATOM 1433 N N . LEU A 1 184 ? 16.812 7.961 -10.547 1 98.5 184 LEU A N 1
ATOM 1434 C CA . LEU A 1 184 ? 17.984 7.113 -10.336 1 98.5 184 LEU A CA 1
ATOM 1435 C C . LEU A 1 184 ? 17.656 5.949 -9.406 1 98.5 184 LEU A C 1
ATOM 1437 O O . LEU A 1 184 ? 18.281 4.887 -9.5 1 98.5 184 LEU A O 1
ATOM 1441 N N . ALA A 1 185 ? 16.75 6.105 -8.5 1 98.31 185 ALA A N 1
ATOM 1442 C CA . ALA A 1 185 ? 16.266 5.141 -7.523 1 98.31 185 ALA A CA 1
ATOM 1443 C C . ALA A 1 185 ? 14.93 5.59 -6.934 1 98.31 185 ALA A C 1
ATOM 1445 O O . ALA A 1 185 ? 14.547 6.754 -7.066 1 98.31 185 ALA A O 1
ATOM 1446 N N . ALA A 1 186 ? 14.234 4.668 -6.379 1 98.62 186 ALA A N 1
ATOM 1447 C CA . ALA A 1 186 ? 12.969 5.027 -5.742 1 98.62 186 ALA A CA 1
ATOM 1448 C C . ALA A 1 186 ? 12.688 4.125 -4.543 1 98.62 186 ALA A C 1
ATOM 1450 O O . ALA A 1 186 ? 13.172 2.994 -4.48 1 98.62 186 ALA A O 1
ATOM 1451 N N . PHE A 1 187 ? 12.031 4.617 -3.549 1 98.62 187 PHE A N 1
ATOM 1452 C CA . PHE A 1 187 ? 11.43 3.895 -2.434 1 98.62 187 PHE A CA 1
ATOM 1453 C C . PHE A 1 187 ? 9.922 4.082 -2.418 1 98.62 187 PHE A C 1
ATOM 1455 O O . PHE A 1 187 ? 9.422 5.195 -2.615 1 98.62 187 PHE A O 1
ATOM 1462 N N . THR A 1 188 ? 9.164 3.025 -2.27 1 98.75 188 THR A N 1
ATOM 1463 C CA . THR A 1 188 ? 7.715 3.168 -2.236 1 98.75 188 THR A CA 1
ATOM 1464 C C . THR A 1 188 ? 7.145 2.582 -0.948 1 98.75 188 THR A C 1
ATOM 1466 O O . THR A 1 188 ? 7.719 1.653 -0.374 1 98.75 188 THR A O 1
ATOM 1469 N N . PHE A 1 189 ? 6.055 3.076 -0.435 1 98.69 189 PHE A N 1
ATOM 1470 C CA . PHE A 1 189 ? 5.352 2.629 0.762 1 98.69 189 PHE A CA 1
ATOM 1471 C C . PHE A 1 189 ? 3.955 3.23 0.825 1 98.69 189 PHE A C 1
ATOM 1473 O O . PHE A 1 189 ? 3.639 4.164 0.082 1 98.69 189 PHE A O 1
ATOM 1480 N N . THR A 1 190 ? 3.092 2.742 1.68 1 98.69 190 THR A N 1
ATOM 1481 C CA . THR A 1 190 ? 1.706 3.182 1.791 1 98.69 190 THR A CA 1
ATOM 1482 C C . THR A 1 190 ? 1.628 4.574 2.406 1 98.69 190 THR A C 1
ATOM 1484 O O . THR A 1 190 ? 2.344 4.879 3.363 1 98.69 190 THR A O 1
ATOM 1487 N N . ALA A 1 191 ? 0.844 5.402 1.852 1 98.75 191 ALA A N 1
ATOM 1488 C CA . ALA A 1 191 ? 0.566 6.754 2.332 1 98.75 191 ALA A CA 1
ATOM 1489 C C . ALA A 1 191 ? -0.882 7.148 2.055 1 98.75 191 ALA A C 1
ATOM 1491 O O . ALA A 1 191 ? -1.675 6.328 1.582 1 98.75 191 ALA A O 1
ATOM 1492 N N . GLY A 1 192 ? -1.282 8.32 2.506 1 98.56 192 GLY A N 1
ATOM 1493 C CA . GLY A 1 192 ? -2.609 8.859 2.258 1 98.56 192 GLY A CA 1
ATOM 1494 C C . GLY A 1 192 ? -2.59 10.32 1.859 1 98.56 192 GLY A C 1
ATOM 1495 O O . GLY A 1 192 ? -1.569 11 2.002 1 98.56 192 GLY A O 1
ATOM 1496 N N . THR A 1 193 ? -3.633 10.758 1.255 1 98.62 193 THR A N 1
ATOM 1497 C CA . THR A 1 193 ? -3.846 12.172 0.944 1 98.62 193 THR A CA 1
ATOM 1498 C C . THR A 1 193 ? -5.223 12.625 1.41 1 98.62 193 THR A C 1
ATOM 1500 O O . THR A 1 193 ? -6.141 11.812 1.547 1 98.62 193 THR A O 1
ATOM 1503 N N . VAL A 1 194 ? -5.332 13.891 1.713 1 98.44 194 VAL A N 1
ATOM 1504 C CA . VAL A 1 194 ? -6.598 14.422 2.219 1 98.44 194 VAL A CA 1
ATOM 1505 C C . VAL A 1 194 ? -6.727 15.898 1.853 1 98.44 194 VAL A C 1
ATOM 1507 O O . VAL A 1 194 ? -5.734 16.547 1.502 1 98.44 194 VAL A O 1
ATOM 1510 N N . TRP A 1 195 ? -7.938 16.375 1.768 1 98.62 195 TRP A N 1
ATOM 1511 C CA . TRP A 1 195 ? -8.227 17.797 1.876 1 98.62 195 TRP A CA 1
ATOM 1512 C C . TRP A 1 195 ? -8.266 18.234 3.336 1 98.62 195 TRP A C 1
ATOM 1514 O O . TRP A 1 195 ? -9.297 18.109 3.998 1 98.62 195 TRP A O 1
ATOM 1524 N N . PRO A 1 196 ? -7.164 18.812 3.811 1 98.62 196 PRO A N 1
ATOM 1525 C CA . PRO A 1 196 ? -7.035 19 5.258 1 98.62 196 PRO A CA 1
ATOM 1526 C C . PRO A 1 196 ? -8.125 19.906 5.828 1 98.62 196 PRO A C 1
ATOM 1528 O O . PRO A 1 196 ? -8.625 19.656 6.926 1 98.62 196 PRO A O 1
ATOM 1531 N N . TYR A 1 197 ? -8.5 20.969 5.125 1 98.69 197 TYR A N 1
ATOM 1532 C CA . TYR A 1 197 ? -9.516 21.906 5.598 1 98.69 197 TYR A CA 1
ATOM 1533 C C . TYR A 1 197 ? -10.859 21.203 5.777 1 98.69 197 TYR A C 1
ATOM 1535 O O . TYR A 1 197 ? -11.547 21.422 6.777 1 98.69 197 TYR A O 1
ATOM 1543 N N . LYS A 1 198 ? -11.227 20.359 4.844 1 98.69 198 LYS A N 1
ATOM 1544 C CA . LYS A 1 198 ? -12.469 19.594 4.953 1 98.69 198 LYS A CA 1
ATOM 1545 C C . LYS A 1 198 ? -12.438 18.672 6.172 1 98.69 198 LYS A C 1
ATOM 1547 O O . LYS A 1 198 ? -13.43 18.578 6.898 1 98.69 198 LYS A O 1
ATOM 1552 N N . LEU A 1 199 ? -11.328 17.969 6.332 1 98.81 199 LEU A N 1
ATOM 1553 C CA . LEU A 1 199 ? -11.172 17.078 7.477 1 98.81 199 LEU A CA 1
ATOM 1554 C C . LEU A 1 199 ? -11.375 17.828 8.789 1 98.81 199 LEU A C 1
ATOM 1556 O O . LEU A 1 199 ? -12.18 17.406 9.625 1 98.81 199 LEU A O 1
ATOM 1560 N N . VAL A 1 200 ? -10.75 18.938 8.93 1 98.75 200 VAL A N 1
ATOM 1561 C CA . VAL A 1 200 ? -10.75 19.703 10.172 1 98.75 200 VAL A CA 1
ATOM 1562 C C . VAL A 1 200 ? -12.133 20.297 10.414 1 98.75 200 VAL A C 1
ATOM 1564 O O . VAL A 1 200 ? -12.641 20.266 11.539 1 98.75 200 VAL A O 1
ATOM 1567 N N . CYS A 1 201 ? -12.734 20.828 9.383 1 98.75 201 CYS A N 1
ATOM 1568 C CA . CYS A 1 201 ? -14.062 21.422 9.531 1 98.75 201 CYS A CA 1
ATOM 1569 C C . CYS A 1 201 ? -15.07 20.375 10 1 98.75 201 CYS A C 1
ATOM 1571 O O . CYS A 1 201 ? -15.961 20.688 10.797 1 98.75 201 CYS A O 1
ATOM 1573 N N . HIS A 1 202 ? -14.93 19.188 9.484 1 98.81 202 HIS A N 1
ATOM 1574 C CA . HIS A 1 202 ? -15.82 18.125 9.953 1 98.81 202 HIS A CA 1
ATOM 1575 C C . HIS A 1 202 ? -15.625 17.844 11.438 1 98.81 202 HIS A C 1
ATOM 1577 O O . HIS A 1 202 ? -16.594 17.703 12.18 1 98.81 202 HIS A O 1
ATOM 1583 N N . LEU A 1 203 ? -14.383 17.734 11.875 1 98.81 203 LEU A N 1
ATOM 1584 C CA . LEU A 1 203 ? -14.102 17.484 13.281 1 98.81 203 LEU A CA 1
ATOM 1585 C C . LEU A 1 203 ? -14.656 18.609 14.156 1 98.81 203 LEU A C 1
ATOM 1587 O O . LEU A 1 203 ? -15.227 18.344 15.219 1 98.81 203 LEU A O 1
ATOM 1591 N N . LEU A 1 204 ? -14.477 19.828 13.703 1 98.88 204 LEU A N 1
ATOM 1592 C CA . LEU A 1 204 ? -14.961 20.969 14.469 1 98.88 204 LEU A CA 1
ATOM 1593 C C . LEU A 1 204 ? -16.484 20.969 14.539 1 98.88 204 LEU A C 1
ATOM 1595 O O . LEU A 1 204 ? -17.062 21.328 15.562 1 98.88 204 LEU A O 1
ATOM 1599 N N . ARG A 1 205 ? -17.156 20.594 13.477 1 98.62 205 ARG A N 1
ATOM 1600 C CA . ARG A 1 205 ? -18.609 20.484 13.5 1 98.62 205 ARG A CA 1
ATOM 1601 C C . ARG A 1 205 ? -19.062 19.438 14.523 1 98.62 205 ARG A C 1
ATOM 1603 O O . ARG A 1 205 ? -20.047 19.656 15.227 1 98.62 205 ARG A O 1
ATOM 1610 N N . ARG A 1 206 ? -18.375 18.297 14.547 1 98.06 206 ARG A N 1
ATOM 1611 C CA . ARG A 1 206 ? -18.672 17.281 15.555 1 98.06 206 ARG A CA 1
ATOM 1612 C C . ARG A 1 206 ? -18.547 17.859 16.953 1 98.06 206 ARG A C 1
ATOM 1614 O O . ARG A 1 206 ? -19.391 17.594 17.828 1 98.06 206 ARG A O 1
ATOM 1621 N N . CYS A 1 207 ? -17.484 18.625 17.156 1 98.44 207 CYS A N 1
ATOM 1622 C CA . CYS A 1 207 ? -17.281 19.266 18.469 1 98.44 207 CYS A CA 1
ATOM 1623 C C . CYS A 1 207 ? -18.438 20.203 18.797 1 98.44 207 CYS A C 1
ATOM 1625 O O . CYS A 1 207 ? -18.906 20.219 19.938 1 98.44 207 CYS A O 1
ATOM 1627 N N . LEU A 1 208 ? -18.859 20.938 17.828 1 98.38 208 LEU A N 1
ATOM 1628 C CA . LEU A 1 208 ? -19.984 21.844 18.016 1 98.38 208 LEU A CA 1
ATOM 1629 C C . LEU A 1 208 ? -21.234 21.062 18.391 1 98.38 208 LEU A C 1
ATOM 1631 O O . LEU A 1 208 ? -21.984 21.484 19.281 1 98.38 208 LEU A O 1
ATOM 1635 N N . GLU A 1 209 ? -21.438 19.969 17.703 1 97.12 209 GLU A N 1
ATOM 1636 C CA . GLU A 1 209 ? -22.578 19.109 18 1 97.12 209 GLU A CA 1
ATOM 1637 C C . GLU A 1 209 ? -22.547 18.609 19.438 1 97.12 209 GLU A C 1
ATOM 1639 O O . GLU A 1 209 ? -23.578 18.375 20.047 1 97.12 209 GLU A O 1
ATOM 1644 N N . TRP A 1 210 ? -21.375 18.516 19.953 1 96.88 210 TRP A N 1
ATOM 1645 C CA . TRP A 1 210 ? -21.203 18 21.312 1 96.88 210 TRP A CA 1
ATOM 1646 C C . TRP A 1 210 ? -21.141 19.141 22.328 1 96.88 210 TRP A C 1
ATOM 1648 O O . TRP A 1 210 ? -20.844 18.922 23.5 1 96.88 210 TRP A O 1
ATOM 1658 N N . GLY A 1 211 ? -21.359 20.359 21.875 1 96.56 211 GLY A N 1
ATOM 1659 C CA . GLY A 1 211 ? -21.562 21.469 22.797 1 96.56 211 GLY A CA 1
ATOM 1660 C C . GLY A 1 211 ? -20.359 22.375 22.906 1 96.56 211 GLY A C 1
ATOM 1661 O O . GLY A 1 211 ? -20.359 23.312 23.719 1 96.56 211 GLY A O 1
ATOM 1662 N N . ALA A 1 212 ? -19.359 22.156 22.125 1 98.38 212 ALA A N 1
ATOM 1663 C CA . ALA A 1 212 ? -18.172 23.031 22.172 1 98.38 212 ALA A CA 1
ATOM 1664 C C . ALA A 1 212 ? -18.516 24.438 21.688 1 98.38 212 ALA A C 1
ATOM 1666 O O . ALA A 1 212 ? -19.469 24.625 20.938 1 98.38 212 ALA A O 1
ATOM 1667 N N . ASN A 1 213 ? -17.828 25.391 22.188 1 98.81 213 ASN A N 1
ATOM 1668 C CA . ASN A 1 213 ? -17.891 26.781 21.734 1 98.81 213 ASN A CA 1
ATOM 1669 C C . ASN A 1 213 ? -16.688 27.141 20.875 1 98.81 213 ASN A C 1
ATOM 1671 O O . ASN A 1 213 ? -15.539 27.094 21.328 1 98.81 213 ASN A O 1
ATOM 1675 N N . LEU A 1 214 ? -16.953 27.391 19.625 1 98.88 214 LEU A N 1
ATOM 1676 C CA . LEU A 1 214 ? -15.914 27.703 18.641 1 98.88 214 LEU A CA 1
ATOM 1677 C C . LEU A 1 214 ? -15.914 29.188 18.312 1 98.88 214 LEU A C 1
ATOM 1679 O O . LEU A 1 214 ? -16.953 29.766 17.984 1 98.88 214 LEU A O 1
ATOM 1683 N N . GLN A 1 215 ? -14.727 29.844 18.422 1 98.88 215 GLN A N 1
ATOM 1684 C CA . GLN A 1 215 ? -14.609 31.297 18.25 1 98.88 215 GLN A CA 1
ATOM 1685 C C . GLN A 1 215 ? -13.508 31.641 17.25 1 98.88 215 GLN A C 1
ATOM 1687 O O . GLN A 1 215 ? -12.336 31.688 17.609 1 98.88 215 GLN A O 1
ATOM 1692 N N . ALA A 1 216 ? -13.867 31.953 16.016 1 98.5 216 ALA A N 1
ATOM 1693 C CA . ALA A 1 216 ? -12.93 32.469 15.023 1 98.5 216 ALA A CA 1
ATOM 1694 C C . ALA A 1 216 ? -12.578 33.938 15.305 1 98.5 216 ALA A C 1
ATOM 1696 O O . ALA A 1 216 ? -13.25 34.594 16.094 1 98.5 216 ALA A O 1
ATOM 1697 N N . ASN A 1 217 ? -11.453 34.344 14.68 1 97.69 217 ASN A N 1
ATOM 1698 C CA . ASN A 1 217 ? -11.023 35.75 14.773 1 97.69 217 ASN A CA 1
ATOM 1699 C C . ASN A 1 217 ? -10.93 36.188 16.219 1 97.69 217 ASN A C 1
ATOM 1701 O O . ASN A 1 217 ? -11.438 37.25 16.578 1 97.69 217 ASN A O 1
ATOM 1705 N N . THR A 1 218 ? -10.43 35.375 17.031 1 98.25 218 THR A N 1
ATOM 1706 C CA . THR A 1 218 ? -10.297 35.594 18.469 1 98.25 218 THR A CA 1
ATOM 1707 C C . THR A 1 218 ? -8.891 35.25 18.938 1 98.25 218 THR A C 1
ATOM 1709 O O . THR A 1 218 ? -8.703 34.25 19.641 1 98.25 218 THR A O 1
ATOM 1712 N N . PRO A 1 219 ? -7.918 36.031 18.562 1 97.94 219 PRO A N 1
ATOM 1713 C CA . PRO A 1 219 ? -6.531 35.719 18.922 1 97.94 219 PRO A CA 1
ATOM 1714 C C . PRO A 1 219 ? -6.281 35.781 20.422 1 97.94 219 PRO A C 1
ATOM 1716 O O . PRO A 1 219 ? -6.652 36.75 21.094 1 97.94 219 PRO A O 1
ATOM 1719 N N . VAL A 1 220 ? -5.758 34.719 20.969 1 98.5 220 VAL A N 1
ATOM 1720 C CA . VAL A 1 220 ? -5.277 34.75 22.344 1 98.5 220 VAL A CA 1
ATOM 1721 C C . VAL A 1 220 ? -3.967 35.531 22.422 1 98.5 220 VAL A C 1
ATOM 1723 O O . VAL A 1 220 ? -3.025 35.25 21.672 1 98.5 220 VAL A O 1
ATOM 1726 N N . THR A 1 221 ? -3.883 36.438 23.359 1 97.06 221 THR A N 1
ATOM 1727 C CA . THR A 1 221 ? -2.719 37.312 23.406 1 97.06 221 THR A CA 1
ATOM 1728 C C . THR A 1 221 ? -1.899 37.062 24.656 1 97.06 221 THR A C 1
ATOM 1730 O O . THR A 1 221 ? -0.719 37.438 24.719 1 97.06 221 THR A O 1
ATOM 1733 N N . LYS A 1 222 ? -2.613 36.438 25.641 1 96.44 222 LYS A N 1
ATOM 1734 C CA . LYS A 1 222 ? -1.919 36.25 26.906 1 96.44 222 LYS A CA 1
ATOM 1735 C C . LYS A 1 222 ? -2.594 35.188 27.75 1 96.44 222 LYS A C 1
ATOM 1737 O O . LYS A 1 222 ? -3.795 34.938 27.609 1 96.44 222 LYS A O 1
ATOM 1742 N N . ILE A 1 223 ? -1.787 34.5 28.5 1 97.44 223 ILE A N 1
ATOM 1743 C CA . ILE A 1 223 ? -2.275 33.625 29.578 1 97.44 223 ILE A CA 1
ATOM 1744 C C . ILE A 1 223 ? -1.709 34.094 30.922 1 97.44 223 ILE A C 1
ATOM 1746 O O . ILE A 1 223 ? -0.568 34.562 30.984 1 97.44 223 ILE A O 1
ATOM 1750 N N . ALA A 1 224 ? -2.52 34 31.938 1 96.62 224 ALA A N 1
ATOM 1751 C CA . ALA A 1 224 ? -2.07 34.406 33.25 1 96.62 224 ALA A CA 1
ATOM 1752 C C . ALA A 1 224 ? -0.84 33.625 33.688 1 96.62 224 ALA A C 1
ATOM 1754 O O . ALA A 1 224 ? -0.675 32.469 33.344 1 96.62 224 ALA A O 1
ATOM 1755 N N . GLU A 1 225 ? -0.085 34.219 34.531 1 93.56 225 GLU A N 1
ATOM 1756 C CA . GLU A 1 225 ? 1.137 33.594 35.031 1 93.56 225 GLU A CA 1
ATOM 1757 C C . GLU A 1 225 ? 0.823 32.5 36.031 1 93.56 225 GLU A C 1
ATOM 1759 O O . GLU A 1 225 ? 1.568 31.516 36.156 1 93.56 225 GLU A O 1
ATOM 1764 N N . THR A 1 226 ? -0.237 32.781 36.75 1 94.31 226 THR A N 1
ATOM 1765 C CA . THR A 1 226 ? -0.655 31.797 37.75 1 94.31 226 THR A CA 1
ATOM 1766 C C . THR A 1 226 ? -2.154 31.531 37.656 1 94.31 226 THR A C 1
ATOM 1768 O O . THR A 1 226 ? -2.908 32.375 37.156 1 94.31 226 THR A O 1
ATOM 1771 N N . ALA A 1 227 ? -2.455 30.359 38.031 1 95.44 227 ALA A N 1
ATOM 1772 C CA . ALA A 1 227 ? -3.875 30.031 38.125 1 95.44 227 ALA A CA 1
ATOM 1773 C C . ALA A 1 227 ? -4.539 30.812 39.25 1 95.44 227 ALA A C 1
ATOM 1775 O O . ALA A 1 227 ? -3.865 31.281 40.188 1 95.44 227 ALA A O 1
ATOM 1776 N N . ASP A 1 228 ? -5.852 30.969 39.156 1 95.25 228 ASP A N 1
ATOM 1777 C CA . ASP A 1 228 ? -6.574 31.641 40.219 1 95.25 228 ASP A CA 1
ATOM 1778 C C . ASP A 1 228 ? -6.789 30.703 41.406 1 95.25 228 ASP A C 1
ATOM 1780 O O . ASP A 1 228 ? -6.242 29.594 41.438 1 95.25 228 ASP A O 1
ATOM 1784 N N . ASP A 1 229 ? -7.57 31.188 42.406 1 93.38 229 ASP A N 1
ATOM 1785 C CA . ASP A 1 229 ? -7.738 30.484 43.656 1 93.38 229 ASP A CA 1
ATOM 1786 C C . ASP A 1 229 ? -8.477 29.156 43.469 1 93.38 229 ASP A C 1
ATOM 1788 O O . ASP A 1 229 ? -8.406 28.266 44.312 1 93.38 229 ASP A O 1
ATOM 1792 N N . ARG A 1 230 ? -9.109 29.031 42.375 1 94.75 230 ARG A N 1
ATOM 1793 C CA . ARG A 1 230 ? -9.852 27.828 42.062 1 94.75 230 ARG A CA 1
ATOM 1794 C C . ARG A 1 230 ? -9.086 26.938 41.094 1 94.75 230 ARG A C 1
ATOM 1796 O O . ARG A 1 230 ? -9.625 25.953 40.562 1 94.75 230 ARG A O 1
ATOM 1803 N N . GLY A 1 231 ? -7.848 27.344 40.812 1 94.31 231 GLY A N 1
ATOM 1804 C CA . GLY A 1 231 ? -7.004 26.547 39.938 1 94.31 231 GLY A CA 1
ATOM 1805 C C . GLY A 1 231 ? -7.281 26.781 38.469 1 94.31 231 GLY A C 1
ATOM 1806 O O . GLY A 1 231 ? -6.938 25.953 37.625 1 94.31 231 GLY A O 1
ATOM 1807 N N . ARG A 1 232 ? -7.93 27.906 38.156 1 97.62 232 ARG A N 1
ATOM 1808 C CA . ARG A 1 232 ? -8.266 28.188 36.75 1 97.62 232 ARG A CA 1
ATOM 1809 C C . ARG A 1 232 ? -7.285 29.172 36.156 1 97.62 232 ARG A C 1
ATOM 1811 O O . ARG A 1 232 ? -6.836 30.109 36.812 1 97.62 232 ARG A O 1
ATOM 1818 N N . TRP A 1 233 ? -6.965 28.938 34.906 1 98.44 233 TRP A N 1
ATOM 1819 C CA . TRP A 1 233 ? -6.094 29.812 34.125 1 98.44 233 TRP A CA 1
ATOM 1820 C C . TRP A 1 233 ? -6.906 30.844 33.344 1 98.44 233 TRP A C 1
ATOM 1822 O O . TRP A 1 233 ? -7.953 30.516 32.781 1 98.44 233 TRP A O 1
ATOM 1832 N N . THR A 1 234 ? -6.441 32.094 33.344 1 98.62 234 THR A N 1
ATOM 1833 C CA . THR A 1 234 ? -7.109 33.125 32.594 1 98.62 234 THR A CA 1
ATOM 1834 C C . THR A 1 234 ? -6.484 33.312 31.219 1 98.62 234 THR A C 1
ATOM 1836 O O . THR A 1 234 ? -5.305 33.625 31.094 1 98.62 234 THR A O 1
ATOM 1839 N N . VAL A 1 235 ? -7.211 33.062 30.188 1 98.62 235 VAL A N 1
ATOM 1840 C CA . VAL A 1 235 ? -6.824 33.219 28.797 1 98.62 235 VAL A CA 1
ATOM 1841 C C . VAL A 1 235 ? -7.402 34.531 28.25 1 98.62 235 VAL A C 1
ATOM 1843 O O . VAL A 1 235 ? -8.625 34.719 28.234 1 98.62 235 VAL A O 1
ATOM 1846 N N . THR A 1 236 ? -6.57 35.406 27.781 1 98.38 236 THR A N 1
ATOM 1847 C CA . THR A 1 236 ? -6.992 36.75 27.422 1 98.38 236 THR A CA 1
ATOM 1848 C C . THR A 1 236 ? -6.996 36.938 25.906 1 98.38 236 THR A C 1
ATOM 1850 O O . THR A 1 236 ? -6.055 36.5 25.234 1 98.38 236 THR A O 1
ATOM 1853 N N . THR A 1 237 ? -8.055 37.5 25.375 1 98.06 237 THR A N 1
ATOM 1854 C CA . THR A 1 237 ? -8.195 37.938 23.984 1 98.06 237 THR A CA 1
ATOM 1855 C C . THR A 1 237 ? -8.695 39.375 23.906 1 98.06 237 THR A C 1
ATOM 1857 O O . THR A 1 237 ? -9.164 39.938 24.891 1 98.06 237 THR A O 1
ATOM 1860 N N . PRO A 1 238 ? -8.555 40 22.719 1 96.81 238 PRO A N 1
ATOM 1861 C CA . PRO A 1 238 ? -9.133 41.344 22.547 1 96.81 238 PRO A CA 1
ATOM 1862 C C . PRO A 1 238 ? -10.648 41.344 22.734 1 96.81 238 PRO A C 1
ATOM 1864 O O . PRO A 1 238 ? -11.242 42.406 22.938 1 96.81 238 PRO A O 1
ATOM 1867 N N . ARG A 1 239 ? -11.289 40.219 22.734 1 97.62 239 ARG A N 1
ATOM 1868 C CA . ARG A 1 239 ? -12.742 40.125 22.812 1 97.62 239 ARG A CA 1
ATOM 1869 C C . ARG A 1 239 ? -13.18 39.75 24.234 1 97.62 239 ARG A C 1
ATOM 1871 O O . ARG A 1 239 ? -14.375 39.562 24.484 1 97.62 239 ARG A O 1
ATOM 1878 N N . GLY A 1 240 ? -12.195 39.625 25.078 1 97.94 240 GLY A N 1
ATOM 1879 C CA . GLY A 1 240 ? -12.492 39.219 26.453 1 97.94 240 GLY A CA 1
ATOM 1880 C C . GLY A 1 240 ? -11.617 38.062 26.938 1 97.94 240 GLY A C 1
ATOM 1881 O O . GLY A 1 240 ? -10.688 37.656 26.234 1 97.94 240 GLY A O 1
ATOM 1882 N N . ALA A 1 241 ? -11.922 37.625 28.156 1 98.25 241 ALA A N 1
ATOM 1883 C CA . ALA A 1 241 ? -11.133 36.562 28.766 1 98.25 241 ALA A CA 1
ATOM 1884 C C . ALA A 1 241 ? -11.992 35.344 29.078 1 98.25 241 ALA A C 1
ATOM 1886 O O . ALA A 1 241 ? -13.203 35.469 29.266 1 98.25 241 ALA A O 1
ATOM 1887 N N . VAL A 1 242 ? -11.391 34.25 29.062 1 98.56 242 VAL A N 1
ATOM 1888 C CA . VAL A 1 242 ? -12.008 33 29.484 1 98.56 242 VAL A CA 1
ATOM 1889 C C . VAL A 1 242 ? -11.172 32.344 30.594 1 98.56 242 VAL A C 1
ATOM 1891 O O . VAL A 1 242 ? -9.945 32.25 30.469 1 98.56 242 VAL A O 1
ATOM 1894 N N . ARG A 1 243 ? -11.758 31.984 31.719 1 98.56 243 ARG A N 1
ATOM 1895 C CA . ARG A 1 243 ? -11.094 31.234 32.781 1 98.56 243 ARG A CA 1
ATOM 1896 C C . ARG A 1 243 ? -11.336 29.734 32.594 1 98.56 243 ARG A C 1
ATOM 1898 O O . ARG A 1 243 ? -12.469 29.297 32.438 1 98.56 243 ARG A O 1
ATOM 1905 N N . ALA A 1 244 ? -10.258 29.016 32.594 1 98.44 244 ALA A N 1
ATOM 1906 C CA . ALA A 1 244 ? -10.406 27.594 32.312 1 98.44 244 ALA A CA 1
ATOM 1907 C C . ALA A 1 244 ? -9.586 26.75 33.25 1 98.44 244 ALA A C 1
ATOM 1909 O O . ALA A 1 244 ? -8.508 27.156 33.688 1 98.44 244 ALA A O 1
ATOM 1910 N N . LYS A 1 245 ? -10.047 25.531 33.594 1 97.62 245 LYS A N 1
ATOM 1911 C CA . LYS A 1 245 ? -9.312 24.562 34.406 1 97.62 245 LYS A CA 1
ATOM 1912 C C . LYS A 1 245 ? -8.102 24.016 33.656 1 97.62 245 LYS A C 1
ATOM 1914 O O . LYS A 1 245 ? -7.055 23.781 34.25 1 97.62 245 LYS A O 1
ATOM 1919 N N . LYS A 1 246 ? -8.266 23.75 32.469 1 98.44 246 LYS A N 1
ATOM 1920 C CA . LYS A 1 246 ? -7.215 23.219 31.594 1 98.44 246 LYS A CA 1
ATOM 1921 C C . LYS A 1 246 ? -7.117 24.016 30.297 1 98.44 246 LYS A C 1
ATOM 1923 O O . LYS A 1 246 ? -8.133 24.469 29.75 1 98.44 246 LYS A O 1
ATOM 1928 N N . VAL A 1 247 ? -5.898 24.266 29.797 1 98.88 247 VAL A N 1
ATOM 1929 C CA . VAL A 1 247 ? -5.648 24.984 28.562 1 98.88 247 VAL A CA 1
ATOM 1930 C C . VAL A 1 247 ? -4.73 24.172 27.656 1 98.88 247 VAL A C 1
ATOM 1932 O O . VAL A 1 247 ? -3.668 23.719 28.078 1 98.88 247 VAL A O 1
ATOM 1935 N N . VAL A 1 248 ? -5.129 23.906 26.438 1 98.94 248 VAL A N 1
ATOM 1936 C CA . VAL A 1 248 ? -4.332 23.188 25.453 1 98.94 248 VAL A CA 1
ATOM 1937 C C . VAL A 1 248 ? -3.834 24.172 24.391 1 98.94 248 VAL A C 1
ATOM 1939 O O . VAL A 1 248 ? -4.633 24.797 23.703 1 98.94 248 VAL A O 1
ATOM 1942 N N . PHE A 1 249 ? -2.561 24.281 24.281 1 98.88 249 PHE A N 1
ATOM 1943 C CA . PHE A 1 249 ? -1.956 25.094 23.234 1 98.88 249 PHE A CA 1
ATOM 1944 C C . PHE A 1 249 ? -1.732 24.266 21.969 1 98.88 249 PHE A C 1
ATOM 1946 O O . PHE A 1 249 ? -0.899 23.359 21.969 1 98.88 249 PHE A O 1
ATOM 1953 N N . ALA A 1 250 ? -2.398 24.531 20.953 1 98.75 250 ALA A N 1
ATOM 1954 C CA . ALA A 1 250 ? -2.287 23.938 19.625 1 98.75 250 ALA A CA 1
ATOM 1955 C C . ALA A 1 250 ? -1.929 24.984 18.578 1 98.75 250 ALA A C 1
ATOM 1957 O O . ALA A 1 250 ? -2.531 25.047 17.516 1 98.75 250 ALA A O 1
ATOM 1958 N N . THR A 1 251 ? -0.897 25.828 18.844 1 97.69 251 THR A N 1
ATOM 1959 C CA . THR A 1 251 ? -0.62 27.031 18.078 1 97.69 251 THR A CA 1
ATOM 1960 C C . THR A 1 251 ? 0.621 26.844 17.203 1 97.69 251 THR A C 1
ATOM 1962 O O . THR A 1 251 ? 1.02 27.75 16.469 1 97.69 251 THR A O 1
ATOM 1965 N N . ASN A 1 252 ? 1.247 25.719 17.25 1 97.44 252 ASN A N 1
ATOM 1966 C CA . ASN A 1 252 ? 2.371 25.312 16.406 1 97.44 252 ASN A CA 1
ATOM 1967 C C . ASN A 1 252 ? 3.447 26.391 16.375 1 97.44 252 ASN A C 1
ATOM 1969 O O . ASN A 1 252 ? 4 26.781 17.406 1 97.44 252 ASN A O 1
ATOM 1973 N N . ALA A 1 253 ? 3.656 27.094 15.289 1 97.06 253 ALA A N 1
ATOM 1974 C CA . ALA A 1 253 ? 4.758 28.031 15.086 1 97.06 253 ALA A CA 1
ATOM 1975 C C . ALA A 1 253 ? 4.66 29.219 16.047 1 97.06 253 ALA A C 1
ATOM 1977 O O . ALA A 1 253 ? 5.648 29.922 16.281 1 97.06 253 ALA A O 1
ATOM 1978 N N . TYR A 1 254 ? 3.535 29.453 16.656 1 97.12 254 TYR A N 1
ATOM 1979 C CA . TYR A 1 254 ? 3.271 30.688 17.391 1 97.12 254 TYR A CA 1
ATOM 1980 C C . TYR A 1 254 ? 3.262 30.438 18.891 1 97.12 254 TYR A C 1
ATOM 1982 O O . TYR A 1 254 ? 2.889 31.312 19.672 1 97.12 254 TYR A O 1
ATOM 1990 N N . LEU A 1 255 ? 3.631 29.266 19.281 1 97 255 LEU A N 1
ATOM 1991 C CA . LEU A 1 255 ? 3.541 28.828 20.672 1 97 255 LEU A CA 1
ATOM 1992 C C . LEU A 1 255 ? 4.301 29.781 21.594 1 97 255 LEU A C 1
ATOM 1994 O O . LEU A 1 255 ? 3.779 30.188 22.625 1 97 255 LEU A O 1
ATOM 1998 N N . SER A 1 256 ? 5.5 30.156 21.203 1 94.12 256 SER A N 1
ATOM 1999 C CA . SER A 1 256 ? 6.391 30.906 22.078 1 94.12 256 SER A CA 1
ATOM 2000 C C . SER A 1 256 ? 5.887 32.344 22.281 1 94.12 256 SER A C 1
ATOM 2002 O O . SER A 1 256 ? 6.336 33.031 23.188 1 94.12 256 SER A O 1
ATOM 2004 N N . THR A 1 257 ? 4.961 32.719 21.422 1 93.25 257 THR A N 1
ATOM 2005 C CA . THR A 1 257 ? 4.359 34.031 21.578 1 93.25 257 THR A CA 1
ATOM 2006 C C . THR A 1 257 ? 3.611 34.156 22.906 1 93.25 257 THR A C 1
ATOM 2008 O O . THR A 1 257 ? 3.607 35.188 23.547 1 93.25 257 THR A O 1
ATOM 2011 N N . ILE A 1 258 ? 3.02 33.062 23.344 1 94.62 258 ILE A N 1
ATOM 2012 C CA . ILE A 1 258 ? 2.193 33.062 24.547 1 94.62 258 ILE A CA 1
ATOM 2013 C C . ILE A 1 258 ? 2.932 32.375 25.672 1 94.62 258 ILE A C 1
ATOM 2015 O O . ILE A 1 258 ? 2.785 32.75 26.844 1 94.62 258 ILE A O 1
ATOM 2019 N N . LEU A 1 259 ? 3.691 31.359 25.266 1 95.69 259 LEU A N 1
ATOM 2020 C CA . LEU A 1 259 ? 4.48 30.594 26.234 1 95.69 259 LEU A CA 1
ATOM 2021 C C . LEU A 1 259 ? 5.973 30.828 26.016 1 95.69 259 LEU A C 1
ATOM 2023 O O . LEU A 1 259 ? 6.629 30.047 25.328 1 95.69 259 LEU A O 1
ATOM 2027 N N . PRO A 1 260 ? 6.508 31.766 26.703 1 91.94 260 PRO A N 1
ATOM 2028 C CA . PRO A 1 260 ? 7.898 32.156 26.453 1 91.94 260 PRO A CA 1
ATOM 2029 C C . PRO A 1 260 ? 8.883 31.047 26.797 1 91.94 260 PRO A C 1
ATOM 2031 O O . PRO A 1 260 ? 10.016 31.047 26.312 1 91.94 260 PRO A O 1
ATOM 2034 N N . GLU A 1 261 ? 8.531 30.078 27.688 1 91.62 261 GLU A N 1
ATOM 2035 C CA . GLU A 1 261 ? 9.414 28.953 28.016 1 91.62 261 GLU A CA 1
ATOM 2036 C C . GLU A 1 261 ? 9.734 28.125 26.781 1 91.62 261 GLU A C 1
ATOM 2038 O O . GLU A 1 261 ? 10.688 27.328 26.797 1 91.62 261 GLU A O 1
ATOM 2043 N N . PHE A 1 262 ? 8.977 28.312 25.703 1 95.06 262 PHE A N 1
ATOM 2044 C CA . PHE A 1 262 ? 9.242 27.578 24.469 1 95.06 262 PHE A CA 1
ATOM 2045 C C . PHE A 1 262 ? 9.977 28.469 23.469 1 95.06 262 PHE A C 1
ATOM 2047 O O . PHE A 1 262 ? 10.055 28.141 22.281 1 95.06 262 PHE A O 1
ATOM 2054 N N . GLN A 1 263 ? 10.523 29.516 24.062 1 90.81 263 GLN A N 1
ATOM 2055 C CA . GLN A 1 263 ? 11.367 30.344 23.219 1 90.81 263 GLN A CA 1
ATOM 2056 C C . GLN A 1 263 ? 12.555 29.562 22.672 1 90.81 263 GLN A C 1
ATOM 2058 O O . GLN A 1 263 ? 13.203 28.812 23.406 1 90.81 263 GLN A O 1
ATOM 2063 N N . ASP A 1 264 ? 12.852 29.578 21.406 1 91.81 264 ASP A N 1
ATOM 2064 C CA . ASP A 1 264 ? 13.945 28.922 20.688 1 91.81 264 ASP A CA 1
ATOM 2065 C C . ASP A 1 264 ? 13.695 27.422 20.547 1 91.81 264 ASP A C 1
ATOM 2067 O O . ASP A 1 264 ? 14.57 26.688 20.109 1 91.81 264 ASP A O 1
ATOM 2071 N N . LYS A 1 265 ? 12.562 26.984 21.125 1 96.94 265 LYS A N 1
ATOM 2072 C CA . LYS A 1 265 ? 12.234 25.562 20.984 1 96.94 265 LYS A CA 1
ATOM 2073 C C . LYS A 1 265 ? 11.508 25.297 19.672 1 96.94 265 LYS A C 1
ATOM 2075 O O . LYS A 1 265 ? 11.625 24.203 19.109 1 96.94 265 LYS A O 1
ATOM 2080 N N . ILE A 1 266 ? 10.742 26.203 19.234 1 96.69 266 ILE A N 1
ATOM 2081 C CA . ILE A 1 266 ? 10.039 26.141 17.953 1 96.69 266 ILE A CA 1
ATOM 2082 C C . ILE A 1 266 ? 10.344 27.375 17.125 1 96.69 266 ILE A C 1
ATOM 2084 O O . ILE A 1 266 ? 10.164 28.5 17.594 1 96.69 266 ILE A O 1
ATOM 2088 N N . THR A 1 267 ? 10.867 27.203 15.953 1 95.25 267 THR A N 1
ATOM 2089 C CA . THR A 1 267 ? 11.188 28.281 15.023 1 95.25 267 THR A CA 1
ATOM 2090 C C . THR A 1 267 ? 10.203 28.312 13.859 1 95.25 267 THR A C 1
ATOM 2092 O O . THR A 1 267 ? 10.039 27.312 13.164 1 95.25 267 THR A O 1
ATOM 2095 N N . PRO A 1 268 ? 9.484 29.453 13.688 1 96.62 268 PRO A N 1
ATOM 2096 C CA . PRO A 1 268 ? 8.656 29.547 12.484 1 96.62 268 PRO A CA 1
ATOM 2097 C C . PRO A 1 268 ? 9.477 29.422 11.203 1 96.62 268 PRO A C 1
ATOM 2099 O O . PRO A 1 268 ? 10.578 29.969 11.117 1 96.62 268 PRO A O 1
ATOM 2102 N N . ALA A 1 269 ? 9.008 28.672 10.297 1 96.69 269 ALA A N 1
ATOM 2103 C CA . ALA A 1 269 ? 9.617 28.516 8.977 1 96.69 269 ALA A CA 1
ATOM 2104 C C . ALA A 1 269 ? 8.578 28.672 7.871 1 96.69 269 ALA A C 1
ATOM 2106 O O . ALA A 1 269 ? 7.566 27.969 7.863 1 96.69 269 ALA A O 1
ATOM 2107 N N . ARG A 1 270 ? 8.852 29.625 6.984 1 97.81 270 ARG A N 1
ATOM 2108 C CA . ARG A 1 270 ? 7.934 29.875 5.875 1 97.81 270 ARG A CA 1
ATOM 2109 C C . ARG A 1 270 ? 8.25 28.969 4.688 1 97.81 270 ARG A C 1
ATOM 2111 O O . ARG A 1 270 ? 9.414 28.766 4.348 1 97.81 270 ARG A O 1
ATOM 2118 N N . GLY A 1 271 ? 7.215 28.297 4.145 1 97.75 271 GLY A N 1
ATOM 2119 C CA . GLY A 1 271 ? 7.312 27.5 2.936 1 97.75 271 GLY A CA 1
ATOM 2120 C C . GLY A 1 271 ? 6.309 27.891 1.87 1 97.75 271 GLY A C 1
ATOM 2121 O O . GLY A 1 271 ? 5.609 28.906 2.014 1 97.75 271 GLY A O 1
ATOM 2122 N N . VAL A 1 272 ? 6.324 27.188 0.723 1 98.62 272 VAL A N 1
ATOM 2123 C CA . VAL A 1 272 ? 5.449 27.516 -0.396 1 98.62 272 VAL A CA 1
ATOM 2124 C C . VAL A 1 272 ? 4.879 26.234 -1.003 1 98.62 272 VAL A C 1
ATOM 2126 O O . VAL A 1 272 ? 5.52 25.172 -0.958 1 98.62 272 VAL A O 1
ATOM 2129 N N . ALA A 1 273 ? 3.635 26.266 -1.462 1 98.69 273 ALA A N 1
ATOM 2130 C CA . ALA A 1 273 ? 2.961 25.203 -2.201 1 98.69 273 ALA A CA 1
ATOM 2131 C C . ALA A 1 273 ? 2.113 25.766 -3.334 1 98.69 273 ALA A C 1
ATOM 2133 O O . ALA A 1 273 ? 1.845 26.969 -3.373 1 98.69 273 ALA A O 1
ATOM 2134 N N . CYS A 1 274 ? 1.729 24.953 -4.254 1 98.81 274 CYS A N 1
ATOM 2135 C CA . CYS A 1 274 ? 0.85 25.375 -5.34 1 98.81 274 CYS A CA 1
ATOM 2136 C C . CYS A 1 274 ? -0.039 24.234 -5.801 1 98.81 274 CYS A C 1
ATOM 2138 O O . CYS A 1 274 ? 0.167 23.078 -5.402 1 98.81 274 CYS A O 1
ATOM 2140 N N . ARG A 1 275 ? -1.06 24.578 -6.457 1 98.81 275 ARG A N 1
ATOM 2141 C CA . ARG A 1 275 ? -1.89 23.641 -7.203 1 98.81 275 ARG A CA 1
ATOM 2142 C C . ARG A 1 275 ? -1.686 23.797 -8.703 1 98.81 275 ARG A C 1
ATOM 2144 O O . ARG A 1 275 ? -1.615 24.922 -9.211 1 98.81 275 ARG A O 1
ATOM 2151 N N . ILE A 1 276 ? -1.456 22.719 -9.367 1 98.69 276 ILE A N 1
ATOM 2152 C CA . ILE A 1 276 ? -1.284 22.656 -10.82 1 98.69 276 ILE A CA 1
ATOM 2153 C C . ILE A 1 276 ? -2.418 21.844 -11.438 1 98.69 276 ILE A C 1
ATOM 2155 O O . ILE A 1 276 ? -2.744 20.766 -10.961 1 98.69 276 ILE A O 1
ATOM 2159 N N . ALA A 1 277 ? -3.035 22.344 -12.492 1 97.94 277 ALA A N 1
ATOM 2160 C CA . ALA A 1 277 ? -4.168 21.656 -13.102 1 97.94 277 ALA A CA 1
ATOM 2161 C C . ALA A 1 277 ? -4.223 21.906 -14.609 1 97.94 277 ALA A C 1
ATOM 2163 O O . ALA A 1 277 ? -3.736 22.938 -15.094 1 97.94 277 ALA A O 1
ATOM 2164 N N . VAL A 1 278 ? -4.746 20.875 -15.305 1 95.94 278 VAL A N 1
ATOM 2165 C CA . VAL A 1 278 ? -5.137 21.062 -16.703 1 95.94 278 VAL A CA 1
ATOM 2166 C C . VAL A 1 278 ? -6.457 21.828 -16.766 1 95.94 278 VAL A C 1
ATOM 2168 O O . VAL A 1 278 ? -7.363 21.578 -15.961 1 95.94 278 VAL A O 1
ATOM 2171 N N . ALA A 1 279 ? -6.551 22.688 -17.688 1 89.75 279 ALA A N 1
ATOM 2172 C CA . ALA A 1 279 ? -7.758 23.516 -17.812 1 89.75 279 ALA A CA 1
ATOM 2173 C C . ALA A 1 279 ? -8.992 22.641 -18.031 1 89.75 279 ALA A C 1
ATOM 2175 O O . ALA A 1 279 ? -8.93 21.641 -18.75 1 89.75 279 ALA A O 1
ATOM 2176 N N . ALA A 1 280 ? -10.086 23.031 -17.391 1 81.56 280 ALA A N 1
ATOM 2177 C CA . ALA A 1 280 ? -11.328 22.266 -17.469 1 81.56 280 ALA A CA 1
ATOM 2178 C C . ALA A 1 280 ? -11.82 22.141 -18.906 1 81.56 280 ALA A C 1
ATOM 2180 O O . ALA A 1 280 ? -12.469 21.156 -19.266 1 81.56 280 ALA A O 1
ATOM 2181 N N . ASN A 1 281 ? -11.555 23.078 -19.625 1 79.75 281 ASN A N 1
ATOM 2182 C CA . ASN A 1 281 ? -12.07 23.109 -20.984 1 79.75 281 ASN A CA 1
ATOM 2183 C C . ASN A 1 281 ? -11.117 22.422 -21.953 1 79.75 281 ASN A C 1
ATOM 2185 O O . ASN A 1 281 ? -11.375 22.375 -23.156 1 79.75 281 ASN A O 1
ATOM 2189 N N . SER A 1 282 ? -10.148 21.859 -21.359 1 82 282 SER A N 1
ATOM 2190 C CA . SER A 1 282 ? -9.219 21.141 -22.219 1 82 282 SER A CA 1
ATOM 2191 C C . SER A 1 282 ? -9.875 19.922 -22.859 1 82 282 SER A C 1
ATOM 2193 O O . SER A 1 282 ? -10.773 19.312 -22.281 1 82 282 SER A O 1
ATOM 2195 N N . LYS A 1 283 ? -9.508 19.578 -24.062 1 73 283 LYS A N 1
ATOM 2196 C CA . LYS A 1 283 ? -10.031 18.453 -24.844 1 73 283 LYS A CA 1
ATOM 2197 C C . LYS A 1 283 ? -9.586 17.125 -24.234 1 73 283 LYS A C 1
ATOM 2199 O O . LYS A 1 283 ? -10.25 16.109 -24.422 1 73 283 LYS A O 1
ATOM 2204 N N . LYS A 1 284 ? -8.508 17.25 -23.562 1 80.06 284 LYS A N 1
ATOM 2205 C CA . LYS A 1 284 ? -7.973 16.016 -23 1 80.06 284 LYS A CA 1
ATOM 2206 C C . LYS A 1 284 ? -7.93 16.078 -21.484 1 80.06 284 LYS A C 1
ATOM 2208 O O . LYS A 1 284 ? -7.625 17.125 -20.906 1 80.06 284 LYS A O 1
ATOM 2213 N N . PRO A 1 285 ? -8.258 14.93 -20.906 1 86.19 285 PRO A N 1
ATOM 2214 C CA . PRO A 1 285 ? -8.102 14.891 -19.453 1 86.19 285 PRO A CA 1
ATOM 2215 C C . PRO A 1 285 ? -6.641 14.969 -19.016 1 86.19 285 PRO A C 1
ATOM 2217 O O . PRO A 1 285 ? -5.738 14.781 -19.844 1 86.19 285 PRO A O 1
ATOM 2220 N N . ALA A 1 286 ? -6.434 15.359 -17.766 1 92.5 286 ALA A N 1
ATOM 2221 C CA . ALA A 1 286 ? -5.086 15.32 -17.203 1 92.5 286 ALA A CA 1
ATOM 2222 C C . ALA A 1 286 ? -4.461 13.938 -17.359 1 92.5 286 ALA A C 1
ATOM 2224 O O . ALA A 1 286 ? -5.148 12.922 -17.219 1 92.5 286 ALA A O 1
ATOM 2225 N N . PRO A 1 287 ? -3.141 13.859 -17.734 1 94.12 287 PRO A N 1
ATOM 2226 C CA . PRO A 1 287 ? -2.486 12.555 -17.781 1 94.12 287 PRO A CA 1
ATOM 2227 C C . PRO A 1 287 ? -2.6 11.789 -16.453 1 94.12 287 PRO A C 1
ATOM 2229 O O . PRO A 1 287 ? -2.566 12.398 -15.383 1 94.12 287 PRO A O 1
ATOM 2232 N N . HIS A 1 288 ? -2.68 10.523 -16.594 1 94.94 288 HIS A N 1
ATOM 2233 C CA . HIS A 1 288 ? -2.908 9.664 -15.445 1 94.94 288 HIS A CA 1
ATOM 2234 C C . HIS A 1 288 ? -1.737 9.734 -14.469 1 94.94 288 HIS A C 1
ATOM 2236 O O . HIS A 1 288 ? -0.585 9.539 -14.859 1 94.94 288 HIS A O 1
ATOM 2242 N N . LEU A 1 289 ? -1.955 10.062 -13.281 1 96.75 289 LEU A N 1
ATOM 2243 C CA . LEU A 1 289 ? -1.074 10.07 -12.125 1 96.75 289 LEU A CA 1
ATOM 2244 C C . LEU A 1 289 ? -1.86 9.797 -10.844 1 96.75 289 LEU A C 1
ATOM 2246 O O . LEU A 1 289 ? -2.805 10.516 -10.523 1 96.75 289 LEU A O 1
ATOM 2250 N N . ASN A 1 290 ? -1.513 8.703 -10.109 1 97.06 290 ASN A N 1
ATOM 2251 C CA . ASN A 1 290 ? -2.393 8.375 -8.992 1 97.06 290 ASN A CA 1
ATOM 2252 C C . ASN A 1 290 ? -1.601 8.07 -7.727 1 97.06 290 ASN A C 1
ATOM 2254 O O . ASN A 1 290 ? -2.17 7.645 -6.723 1 97.06 290 ASN A O 1
ATOM 2258 N N . ASN A 1 291 ? -0.263 8.148 -7.742 1 98.44 291 ASN A N 1
ATOM 2259 C CA . ASN A 1 291 ? 0.575 8.047 -6.551 1 98.44 291 ASN A CA 1
ATOM 2260 C C . ASN A 1 291 ? 0.898 9.414 -5.969 1 98.44 291 ASN A C 1
ATOM 2262 O O . ASN A 1 291 ? 0.585 10.445 -6.578 1 98.44 291 ASN A O 1
ATOM 2266 N N . SER A 1 292 ? 1.379 9.469 -4.77 1 98.62 292 SER A N 1
ATOM 2267 C CA . SER A 1 292 ? 2.006 10.664 -4.211 1 98.62 292 SER A CA 1
ATOM 2268 C C . SER A 1 292 ? 3.527 10.547 -4.23 1 98.62 292 SER A C 1
ATOM 2270 O O . SER A 1 292 ? 4.07 9.469 -4.465 1 98.62 292 SER A O 1
ATOM 2272 N N . TYR A 1 293 ? 4.238 11.711 -4.078 1 98.75 293 TYR A N 1
ATOM 2273 C CA . TYR A 1 293 ? 5.664 11.68 -4.391 1 98.75 293 TYR A CA 1
ATOM 2274 C C . TYR A 1 293 ? 6.457 12.547 -3.418 1 98.75 293 TYR A C 1
ATOM 2276 O O . TYR A 1 293 ? 5.914 13.484 -2.83 1 98.75 293 TYR A O 1
ATOM 2284 N N . SER A 1 294 ? 7.598 12.211 -3.203 1 98.44 294 SER A N 1
ATOM 2285 C CA . SER A 1 294 ? 8.719 13.094 -2.885 1 98.44 294 SER A CA 1
ATOM 2286 C C . SER A 1 294 ? 9.828 12.969 -3.922 1 98.44 294 SER A C 1
ATOM 2288 O O . SER A 1 294 ? 10.219 11.867 -4.297 1 98.44 294 SER A O 1
ATOM 2290 N N . ILE A 1 295 ? 10.227 14.039 -4.473 1 98.56 295 ILE A N 1
ATOM 2291 C CA . ILE A 1 295 ? 11.305 14.047 -5.461 1 98.56 295 ILE A CA 1
ATOM 2292 C C . ILE A 1 295 ? 12.492 14.844 -4.926 1 98.56 295 ILE A C 1
ATOM 2294 O O . ILE A 1 295 ? 12.352 16.016 -4.57 1 98.56 295 ILE A O 1
ATOM 2298 N N . ARG A 1 296 ? 13.633 14.242 -4.863 1 97.5 296 ARG A N 1
ATOM 2299 C CA . ARG A 1 296 ? 14.828 14.883 -4.312 1 97.5 296 ARG A CA 1
ATOM 2300 C C . ARG A 1 296 ? 15.82 15.227 -5.418 1 97.5 296 ARG A C 1
ATOM 2302 O O . ARG A 1 296 ? 16.312 14.344 -6.121 1 97.5 296 ARG A O 1
ATOM 2309 N N . TYR A 1 297 ? 16.141 16.562 -5.488 1 93.31 297 TYR A N 1
ATOM 2310 C CA . TYR A 1 297 ? 16.938 17.156 -6.555 1 93.31 297 TYR A CA 1
ATOM 2311 C C . TYR A 1 297 ? 18.375 17.359 -6.109 1 93.31 297 TYR A C 1
ATOM 2313 O O . TYR A 1 297 ? 19.266 17.625 -6.934 1 93.31 297 TYR A O 1
ATOM 2321 N N . GLY A 1 298 ? 18.609 17.281 -4.887 1 91.25 298 GLY A N 1
ATOM 2322 C CA . GLY A 1 298 ? 19.906 17.531 -4.262 1 91.25 298 GLY A CA 1
ATOM 2323 C C . GLY A 1 298 ? 19.828 17.641 -2.75 1 91.25 298 GLY A C 1
ATOM 2324 O O . GLY A 1 298 ? 18.75 17.453 -2.164 1 91.25 298 GLY A O 1
ATOM 2325 N N . PRO A 1 299 ? 20.969 17.906 -2.135 1 88.31 299 PRO A N 1
ATOM 2326 C CA . PRO A 1 299 ? 20.938 18.078 -0.68 1 88.31 299 PRO A CA 1
ATOM 2327 C C . PRO A 1 299 ? 19.969 19.156 -0.236 1 88.31 299 PRO A C 1
ATOM 2329 O O . PRO A 1 299 ? 20.062 20.297 -0.689 1 88.31 299 PRO A O 1
ATOM 2332 N N . GLN A 1 300 ? 19.047 18.875 0.566 1 89.94 300 GLN A N 1
ATOM 2333 C CA . GLN A 1 300 ? 18.047 19.734 1.16 1 89.94 300 GLN A CA 1
ATOM 2334 C C . GLN A 1 300 ? 17.047 20.219 0.108 1 89.94 300 GLN A C 1
ATOM 2336 O O . GLN A 1 300 ? 16.203 21.078 0.388 1 89.94 300 GLN A O 1
ATOM 2341 N N . GLU A 1 301 ? 17.156 19.75 -1.109 1 93.56 301 GLU A N 1
ATOM 2342 C CA . GLU A 1 301 ? 16.266 20.172 -2.186 1 93.56 301 GLU A CA 1
ATOM 2343 C C . GLU A 1 301 ? 15.305 19.062 -2.58 1 93.56 301 GLU A C 1
ATOM 2345 O O . GLU A 1 301 ? 15.688 18.125 -3.279 1 93.56 301 GLU A O 1
ATOM 2350 N N . TYR A 1 302 ? 14.125 19.219 -2.127 1 95.38 302 TYR A N 1
ATOM 2351 C CA . TYR A 1 302 ? 13.125 18.219 -2.506 1 95.38 302 TYR A CA 1
ATOM 2352 C C . TYR A 1 302 ? 11.75 18.859 -2.631 1 95.38 302 TYR A C 1
ATOM 2354 O O . TYR A 1 302 ? 11.508 19.938 -2.09 1 95.38 302 TYR A O 1
ATOM 2362 N N . ASP A 1 303 ? 10.914 18.297 -3.424 1 98.31 303 ASP A N 1
ATOM 2363 C CA . ASP A 1 303 ? 9.492 18.609 -3.525 1 98.31 303 ASP A CA 1
ATOM 2364 C C . ASP A 1 303 ? 8.641 17.406 -3.111 1 98.31 303 ASP A C 1
ATOM 2366 O O . ASP A 1 303 ? 9.102 16.266 -3.15 1 98.31 303 ASP A O 1
ATOM 2370 N N . TYR A 1 304 ? 7.52 17.656 -2.621 1 98.31 304 TYR A N 1
ATOM 2371 C CA . TYR A 1 304 ? 6.5 16.641 -2.389 1 98.31 304 TYR A CA 1
ATOM 2372 C C . TYR A 1 304 ? 5.215 16.984 -3.131 1 98.31 304 TYR A C 1
ATOM 2374 O O . TYR A 1 304 ? 4.875 18.156 -3.299 1 98.31 304 TYR A O 1
ATOM 2382 N N . LEU A 1 305 ? 4.508 15.992 -3.619 1 98.44 305 LEU A N 1
ATOM 2383 C CA . LEU A 1 305 ? 3.279 16.266 -4.355 1 98.44 305 LEU A CA 1
ATOM 2384 C C . LEU A 1 305 ? 2.256 15.156 -4.141 1 98.44 305 LEU A C 1
ATOM 2386 O O . LEU A 1 305 ? 2.625 14 -3.924 1 98.44 305 LEU A O 1
ATOM 2390 N N . ILE A 1 306 ? 1.021 15.516 -4.184 1 98.75 306 ILE A N 1
ATOM 2391 C CA . ILE A 1 306 ? -0.074 14.547 -4.172 1 98.75 306 ILE A CA 1
ATOM 2392 C C . ILE A 1 306 ? -0.924 14.719 -5.43 1 98.75 306 ILE A C 1
ATOM 2394 O O . ILE A 1 306 ? -1.118 15.844 -5.906 1 98.75 306 ILE A O 1
ATOM 2398 N N . SER A 1 307 ? -1.341 13.609 -5.996 1 97.81 307 SER A N 1
ATOM 2399 C CA . SER A 1 307 ? -2.355 13.609 -7.047 1 97.81 307 SER A CA 1
ATOM 2400 C C . SER A 1 307 ? -3.758 13.703 -6.457 1 97.81 307 SER A C 1
ATOM 2402 O O . SER A 1 307 ? -4.094 12.969 -5.523 1 97.81 307 SER A O 1
ATOM 2404 N N . ARG A 1 308 ? -4.504 14.625 -6.969 1 97.06 308 ARG A N 1
ATOM 2405 C CA . ARG A 1 308 ? -5.891 14.75 -6.531 1 97.06 308 ARG A CA 1
ATOM 2406 C C . ARG A 1 308 ? -6.832 13.992 -7.469 1 97.06 308 ARG A C 1
ATOM 2408 O O . ARG A 1 308 ? -6.492 13.742 -8.625 1 97.06 308 ARG A O 1
ATOM 2415 N N . THR A 1 309 ? -8.047 13.727 -6.98 1 94.88 309 THR A N 1
ATOM 2416 C CA . THR A 1 309 ? -8.969 12.891 -7.738 1 94.88 309 THR A CA 1
ATOM 2417 C C . THR A 1 309 ? -9.68 13.711 -8.812 1 94.88 309 THR A C 1
ATOM 2419 O O . THR A 1 309 ? -10.438 13.156 -9.617 1 94.88 309 THR A O 1
ATOM 2422 N N . ASP A 1 310 ? -9.406 15.008 -8.883 1 93.94 310 ASP A N 1
ATOM 2423 C CA . ASP A 1 310 ? -9.945 15.82 -9.969 1 93.94 310 ASP A CA 1
ATOM 2424 C C . ASP A 1 310 ? -8.914 16 -11.078 1 93.94 310 ASP A C 1
ATOM 2426 O O . ASP A 1 310 ? -9.125 16.781 -12.008 1 93.94 310 ASP A O 1
ATOM 2430 N N . GLY A 1 311 ? -7.793 15.336 -10.922 1 94.75 311 GLY A N 1
ATOM 2431 C CA . GLY A 1 311 ? -6.762 15.375 -11.945 1 94.75 311 GLY A CA 1
ATOM 2432 C C . GLY A 1 311 ? -5.695 16.422 -11.68 1 94.75 311 GLY A C 1
ATOM 2433 O O . GLY A 1 311 ? -4.66 16.453 -12.352 1 94.75 311 GLY A O 1
ATOM 2434 N N . SER A 1 312 ? -5.906 17.281 -10.742 1 97.44 312 SER A N 1
ATOM 2435 C CA . SER A 1 312 ? -4.902 18.281 -10.406 1 97.44 312 SER A CA 1
ATOM 2436 C C . SER A 1 312 ? -3.84 17.719 -9.477 1 97.44 312 SER A C 1
ATOM 2438 O O . SER A 1 312 ? -3.965 16.594 -9 1 97.44 312 SER A O 1
ATOM 2440 N N . VAL A 1 313 ? -2.777 18.469 -9.32 1 98.56 313 VAL A N 1
ATOM 2441 C CA . VAL A 1 313 ? -1.647 18.078 -8.484 1 98.56 313 VAL A CA 1
ATOM 2442 C C . VAL A 1 313 ? -1.3 19.219 -7.527 1 98.56 313 VAL A C 1
ATOM 2444 O O . VAL A 1 313 ? -1.254 20.375 -7.926 1 98.56 313 VAL A O 1
ATOM 2447 N N . VAL A 1 314 ? -1.161 18.922 -6.207 1 98.88 314 VAL A N 1
ATOM 2448 C CA . VAL A 1 314 ? -0.641 19.875 -5.242 1 98.88 314 VAL A CA 1
ATOM 2449 C C . VAL A 1 314 ? 0.836 19.594 -4.977 1 98.88 314 VAL A C 1
ATOM 2451 O O . VAL A 1 314 ? 1.214 18.469 -4.668 1 98.88 314 VAL A O 1
ATOM 2454 N N . VAL A 1 315 ? 1.657 20.594 -5.156 1 98.81 315 VAL A N 1
ATOM 2455 C CA . VAL A 1 315 ? 3.104 20.453 -5.027 1 98.81 315 VAL A CA 1
ATOM 2456 C C . VAL A 1 315 ? 3.623 21.422 -3.969 1 98.81 315 VAL A C 1
ATOM 2458 O O . VAL A 1 315 ? 3.281 22.609 -3.982 1 98.81 315 VAL A O 1
ATOM 2461 N N . GLY A 1 316 ? 4.355 20.938 -3 1 98.5 316 GLY A N 1
ATOM 2462 C CA . GLY A 1 316 ? 5.105 21.766 -2.064 1 98.5 316 GLY A CA 1
ATOM 2463 C C . GLY A 1 316 ? 6.605 21.609 -2.211 1 98.5 316 GLY A C 1
ATOM 2464 O O . GLY A 1 316 ? 7.098 20.594 -2.686 1 98.5 316 GLY A O 1
ATOM 2465 N N . GLY A 1 317 ? 7.316 22.594 -1.841 1 97.56 317 GLY A N 1
ATOM 2466 C CA . GLY A 1 317 ? 8.766 22.578 -1.949 1 97.56 317 GLY A CA 1
ATOM 2467 C C . GLY A 1 317 ? 9.344 23.875 -2.477 1 97.56 317 GLY A C 1
ATOM 2468 O O . GLY A 1 317 ? 9.086 24.953 -1.924 1 97.56 317 GLY A O 1
ATOM 2469 N N . ALA A 1 318 ? 10.039 23.812 -3.564 1 97.69 318 ALA A N 1
ATOM 2470 C CA . ALA A 1 318 ? 10.711 24.938 -4.207 1 97.69 318 ALA A CA 1
ATOM 2471 C C . ALA A 1 318 ? 11.867 25.453 -3.352 1 97.69 318 ALA A C 1
ATOM 2473 O O . ALA A 1 318 ? 12.062 26.672 -3.215 1 97.69 318 ALA A O 1
ATOM 2474 N N . LYS A 1 319 ? 12.609 24.531 -2.787 1 95.5 319 LYS A N 1
ATOM 2475 C CA . LYS A 1 319 ? 13.727 24.891 -1.917 1 95.5 319 LYS A CA 1
ATOM 2476 C C . LYS A 1 319 ? 14.773 25.719 -2.672 1 95.5 319 LYS A C 1
ATOM 2478 O O . LYS A 1 319 ? 15.453 26.547 -2.082 1 95.5 319 LYS A O 1
ATOM 2483 N N . GLN A 1 320 ? 14.875 25.547 -3.961 1 93 320 GLN A N 1
ATOM 2484 C CA . GLN A 1 320 ? 15.797 26.312 -4.801 1 93 320 GLN A CA 1
ATOM 2485 C C . GLN A 1 320 ? 15.5 27.797 -4.719 1 93 320 GLN A C 1
ATOM 2487 O O . GLN A 1 320 ? 16.406 28.625 -4.816 1 93 320 GLN A O 1
ATOM 2492 N N . ALA A 1 321 ? 14.258 28.094 -4.52 1 95.19 321 ALA A N 1
ATOM 2493 C CA . ALA A 1 321 ? 13.852 29.484 -4.352 1 95.19 321 ALA A CA 1
ATOM 2494 C C . ALA A 1 321 ? 13.828 29.875 -2.875 1 95.19 321 ALA A C 1
ATOM 2496 O O . ALA A 1 321 ? 14.352 30.922 -2.494 1 95.19 321 ALA A O 1
ATOM 2497 N N . VAL A 1 322 ? 13.32 29.047 -2.035 1 95.5 322 VAL A N 1
ATOM 2498 C CA . VAL A 1 322 ? 13.078 29.312 -0.62 1 95.5 322 VAL A CA 1
ATOM 2499 C C . VAL A 1 322 ? 14.414 29.531 0.096 1 95.5 322 VAL A C 1
ATOM 2501 O O . VAL A 1 322 ? 14.539 30.438 0.921 1 95.5 322 VAL A O 1
ATOM 2504 N N . LEU A 1 323 ? 15.414 28.75 -0.262 1 94.12 323 LEU A N 1
ATOM 2505 C CA . LEU A 1 323 ? 16.656 28.734 0.509 1 94.12 323 LEU A CA 1
ATOM 2506 C C . LEU A 1 323 ? 17.656 29.734 -0.052 1 94.12 323 LEU A C 1
ATOM 2508 O O . LEU A 1 323 ? 18.797 29.812 0.425 1 94.12 323 LEU A O 1
ATOM 2512 N N . LEU A 1 324 ? 17.281 30.453 -1.086 1 93.69 324 LEU A N 1
ATOM 2513 C CA . LEU A 1 324 ? 18.172 31.453 -1.677 1 93.69 324 LEU A CA 1
ATOM 2514 C C . LEU A 1 324 ? 18.547 32.531 -0.655 1 93.69 324 LEU A C 1
ATOM 2516 O O . LEU A 1 324 ? 19.656 33.094 -0.714 1 93.69 324 LEU A O 1
ATOM 2520 N N . ASP A 1 325 ? 17.578 32.844 0.224 1 94.06 325 ASP A N 1
ATOM 2521 C CA . ASP A 1 325 ? 17.75 33.844 1.264 1 94.06 325 ASP A CA 1
ATOM 2522 C C . ASP A 1 325 ? 17.094 33.406 2.57 1 94.06 325 ASP A C 1
ATOM 2524 O O . ASP A 1 325 ? 15.906 33.062 2.598 1 94.06 325 ASP A O 1
ATOM 2528 N N . GLU A 1 326 ? 17.859 33.438 3.598 1 94.19 326 GLU A N 1
ATOM 2529 C CA . GLU A 1 326 ? 17.375 33 4.898 1 94.19 326 GLU A CA 1
ATOM 2530 C C . GLU A 1 326 ? 16.172 33.812 5.352 1 94.19 326 GLU A C 1
ATOM 2532 O O . GLU A 1 326 ? 15.289 33.312 6.055 1 94.19 326 GLU A O 1
ATOM 2537 N N . THR A 1 327 ? 16.078 35.094 4.953 1 94.88 327 THR A N 1
ATOM 2538 C CA . THR A 1 327 ? 15.008 35.969 5.367 1 94.88 327 THR A CA 1
ATOM 2539 C C . THR A 1 327 ? 13.68 35.531 4.742 1 94.88 327 THR A C 1
ATOM 2541 O O . THR A 1 327 ? 12.609 35.969 5.176 1 94.88 327 THR A O 1
ATOM 2544 N N . TYR A 1 328 ? 13.773 34.719 3.693 1 96.12 328 TYR A N 1
ATOM 2545 C CA . TYR A 1 328 ? 12.555 34.25 3.039 1 96.12 328 TYR A CA 1
ATOM 2546 C C . TYR A 1 328 ? 11.82 33.219 3.908 1 96.12 328 TYR A C 1
ATOM 2548 O O . TYR A 1 328 ? 10.594 33.094 3.828 1 96.12 328 TYR A O 1
ATOM 2556 N N . TRP A 1 329 ? 12.602 32.531 4.797 1 95.94 329 TRP A N 1
ATOM 2557 C CA . TRP A 1 329 ? 11.93 31.375 5.387 1 95.94 329 TRP A CA 1
ATOM 2558 C C . TRP A 1 329 ? 12.203 31.281 6.887 1 95.94 329 TRP A C 1
ATOM 2560 O O . TRP A 1 329 ? 11.336 30.859 7.66 1 95.94 329 TRP A O 1
ATOM 2570 N N . HIS A 1 330 ? 13.43 31.609 7.336 1 95.44 330 HIS A N 1
ATOM 2571 C CA . HIS A 1 330 ? 13.852 31.375 8.711 1 95.44 330 HIS A CA 1
ATOM 2572 C C . HIS A 1 330 ? 13.258 32.406 9.656 1 95.44 330 HIS A C 1
ATOM 2574 O O . HIS A 1 330 ? 13.453 33.625 9.469 1 95.44 330 HIS A O 1
ATOM 2580 N N . ASN A 1 331 ? 12.586 31.875 10.664 1 94.44 331 ASN A N 1
ATOM 2581 C CA . ASN A 1 331 ? 11.938 32.75 11.648 1 94.44 331 ASN A CA 1
ATOM 2582 C C . ASN A 1 331 ? 11.055 33.781 10.984 1 94.44 331 ASN A C 1
ATOM 2584 O O . ASN A 1 331 ? 11.141 34.969 11.312 1 94.44 331 ASN A O 1
ATOM 2588 N N . ASN A 1 332 ? 10.422 33.375 9.984 1 95.94 332 ASN A N 1
ATOM 2589 C CA . ASN A 1 332 ? 9.547 34.219 9.18 1 95.94 332 ASN A CA 1
ATOM 2590 C C . ASN A 1 332 ? 8.086 33.781 9.266 1 95.94 332 ASN A C 1
ATOM 2592 O O . ASN A 1 332 ? 7.758 32.656 8.883 1 95.94 332 ASN A O 1
ATOM 2596 N N . ILE A 1 333 ? 7.207 34.625 9.734 1 96.56 333 ILE A N 1
ATOM 2597 C CA . ILE A 1 333 ? 5.812 34.25 9.961 1 96.56 333 ILE A CA 1
ATOM 2598 C C . ILE A 1 333 ? 4.922 34.938 8.922 1 96.56 333 ILE A C 1
ATOM 2600 O O . ILE A 1 333 ? 3.701 35 9.078 1 96.56 333 ILE A O 1
ATOM 2604 N N . ASN A 1 334 ? 5.543 35.5 7.84 1 97.06 334 ASN A N 1
ATOM 2605 C CA . ASN A 1 334 ? 4.785 36.25 6.844 1 97.06 334 ASN A CA 1
ATOM 2606 C C . ASN A 1 334 ? 4.203 35.344 5.773 1 97.06 334 ASN A C 1
ATOM 2608 O O . ASN A 1 334 ? 4.871 35.031 4.785 1 97.06 334 ASN A O 1
ATOM 2612 N N . ASP A 1 335 ? 2.971 35 5.93 1 98.12 335 ASP A N 1
ATOM 2613 C CA . ASP A 1 335 ? 2.32 34.188 4.906 1 98.12 335 ASP A CA 1
ATOM 2614 C C . ASP A 1 335 ? 1.396 35.031 4.035 1 98.12 335 ASP A C 1
ATOM 2616 O O . ASP A 1 335 ? 0.457 34.5 3.43 1 98.12 335 ASP A O 1
ATOM 2620 N N . SER A 1 336 ? 1.566 36.375 3.988 1 97.81 336 SER A N 1
ATOM 2621 C CA . SER A 1 336 ? 0.739 37.281 3.207 1 97.81 336 SER A CA 1
ATOM 2622 C C . SER A 1 336 ? 1.341 37.531 1.828 1 97.81 336 SER A C 1
ATOM 2624 O O . SER A 1 336 ? 0.71 38.156 0.974 1 97.81 336 SER A O 1
ATOM 2626 N N . GLU A 1 337 ? 2.533 37.031 1.618 1 97.88 337 GLU A N 1
ATOM 2627 C CA . GLU A 1 337 ? 3.221 37.281 0.355 1 97.88 337 GLU A CA 1
ATOM 2628 C C . GLU A 1 337 ? 3.945 36.031 -0.138 1 97.88 337 GLU A C 1
ATOM 2630 O O . GLU A 1 337 ? 4.277 35.156 0.653 1 97.88 337 GLU A O 1
ATOM 2635 N N . LEU A 1 338 ? 4.16 36.062 -1.439 1 98.25 338 LEU A N 1
ATOM 2636 C CA . LEU A 1 338 ? 4.867 34.969 -2.059 1 98.25 338 LEU A CA 1
ATOM 2637 C C . LEU A 1 338 ? 6.375 35.094 -1.857 1 98.25 338 LEU A C 1
ATOM 2639 O O . LEU A 1 338 ? 6.883 36.188 -1.642 1 98.25 338 LEU A O 1
ATOM 2643 N N . ILE A 1 339 ? 7.043 34 -1.828 1 98.19 339 ILE A N 1
ATOM 2644 C CA . ILE A 1 339 ? 8.5 34 -1.807 1 98.19 339 ILE A CA 1
ATOM 2645 C C . ILE A 1 339 ? 9.039 34.281 -3.207 1 98.19 339 ILE A C 1
ATOM 2647 O O . ILE A 1 339 ? 8.609 33.656 -4.18 1 98.19 339 ILE A O 1
ATOM 2651 N N . PRO A 1 340 ? 10 35.219 -3.348 1 97.81 340 PRO A N 1
ATOM 2652 C CA . PRO A 1 340 ? 10.547 35.531 -4.672 1 97.81 340 PRO A CA 1
ATOM 2653 C C . PRO A 1 340 ? 11.062 34.281 -5.391 1 97.81 340 PRO A C 1
ATOM 2655 O O . PRO A 1 340 ? 11.766 33.469 -4.789 1 97.81 340 PRO A O 1
ATOM 2658 N N . GLY A 1 341 ? 10.586 34.125 -6.664 1 98 341 GLY A N 1
ATOM 2659 C CA . GLY A 1 341 ? 11.086 33.031 -7.496 1 98 341 GLY A CA 1
ATOM 2660 C C . GLY A 1 341 ? 10.25 31.781 -7.406 1 98 341 GLY A C 1
ATOM 2661 O O . GLY A 1 341 ? 10.375 30.875 -8.242 1 98 341 GLY A O 1
ATOM 2662 N N . ALA A 1 342 ? 9.375 31.703 -6.465 1 98.19 342 ALA A N 1
ATOM 2663 C CA . ALA A 1 342 ? 8.609 30.484 -6.25 1 98.19 342 ALA A CA 1
ATOM 2664 C C . ALA A 1 342 ? 7.699 30.188 -7.441 1 98.19 342 ALA A C 1
ATOM 2666 O O . ALA A 1 342 ? 7.621 29.047 -7.902 1 98.19 342 ALA A O 1
ATOM 2667 N N . GLU A 1 343 ? 6.988 31.172 -7.895 1 98.44 343 GLU A N 1
ATOM 2668 C CA . GLU A 1 343 ? 6.09 30.984 -9.023 1 98.44 343 GLU A CA 1
ATOM 2669 C C . GLU A 1 343 ? 6.848 30.484 -10.258 1 98.44 343 GLU A C 1
ATOM 2671 O O . GLU A 1 343 ? 6.395 29.578 -10.953 1 98.44 343 GLU A O 1
ATOM 2676 N N . LYS A 1 344 ? 7.941 31.125 -10.562 1 98.38 344 LYS A N 1
ATOM 2677 C CA . LYS A 1 344 ? 8.773 30.719 -11.695 1 98.38 344 LYS A CA 1
ATOM 2678 C C . LYS A 1 344 ? 9.227 29.281 -11.555 1 98.38 344 LYS A C 1
ATOM 2680 O O . LYS A 1 344 ? 9.25 28.531 -12.539 1 98.38 344 LYS A O 1
ATOM 2685 N N . TYR A 1 345 ? 9.586 28.922 -10.344 1 98.19 345 TYR A N 1
ATOM 2686 C CA . TYR A 1 345 ? 10.039 27.562 -10.086 1 98.19 345 TYR A CA 1
ATOM 2687 C C . TYR A 1 345 ? 8.969 26.547 -10.477 1 98.19 345 TYR A C 1
ATOM 2689 O O . TYR A 1 345 ? 9.273 25.531 -11.094 1 98.19 345 TYR A O 1
ATOM 2697 N N . PHE A 1 346 ? 7.695 26.781 -10.164 1 98.56 346 PHE A N 1
ATOM 2698 C CA . PHE A 1 346 ? 6.621 25.812 -10.352 1 98.56 346 PHE A CA 1
ATOM 2699 C C . PHE A 1 346 ? 6.07 25.891 -11.766 1 98.56 346 PHE A C 1
ATOM 2701 O O . PHE A 1 346 ? 5.285 25.016 -12.18 1 98.56 346 PHE A O 1
ATOM 2708 N N . THR A 1 347 ? 6.441 26.922 -12.539 1 98.56 347 THR A N 1
ATOM 2709 C CA . THR A 1 347 ? 5.953 27.047 -13.906 1 98.56 347 THR A CA 1
ATOM 2710 C C . THR A 1 347 ? 6.441 25.891 -14.773 1 98.56 347 THR A C 1
ATOM 2712 O O . THR A 1 347 ? 7.645 25.641 -14.867 1 98.56 347 THR A O 1
ATOM 2715 N N . GLY A 1 348 ? 5.496 25.156 -15.367 1 98.31 348 GLY A N 1
ATOM 2716 C CA . GLY A 1 348 ? 5.828 24.031 -16.219 1 98.31 348 GLY A CA 1
ATOM 2717 C C . GLY A 1 348 ? 6.324 22.812 -15.453 1 98.31 348 GLY A C 1
ATOM 2718 O O . GLY A 1 348 ? 7 21.953 -16.016 1 98.31 348 GLY A O 1
ATOM 2719 N N . TYR A 1 349 ? 6.027 22.828 -14.219 1 98.56 349 TYR A N 1
ATOM 2720 C CA . TYR A 1 349 ? 6.602 21.828 -13.312 1 98.56 349 TYR A CA 1
ATOM 2721 C C . TYR A 1 349 ? 6.273 20.422 -13.766 1 98.56 349 TYR A C 1
ATOM 2723 O O . TYR A 1 349 ? 7.172 19.594 -13.93 1 98.56 349 TYR A O 1
ATOM 2731 N N . MET A 1 350 ? 4.988 20.078 -13.984 1 98.38 350 MET A N 1
ATOM 2732 C CA . MET A 1 350 ? 4.598 18.719 -14.367 1 98.38 350 MET A CA 1
ATOM 2733 C C . MET A 1 350 ? 5.199 18.344 -15.719 1 98.38 350 MET A C 1
ATOM 2735 O O . MET A 1 350 ? 5.656 17.219 -15.906 1 98.38 350 MET A O 1
ATOM 2739 N N . GLN A 1 351 ? 5.211 19.266 -16.641 1 98 351 GLN A N 1
ATOM 2740 C CA . GLN A 1 351 ? 5.746 19.047 -17.984 1 98 351 GLN A CA 1
ATOM 2741 C C . GLN A 1 351 ? 7.238 18.734 -17.938 1 98 351 GLN A C 1
ATOM 2743 O O . GLN A 1 351 ? 7.73 17.922 -18.719 1 98 351 GLN A O 1
ATOM 2748 N N . ARG A 1 352 ? 7.926 19.359 -17.031 1 97.75 352 ARG A N 1
ATOM 2749 C CA . ARG A 1 352 ? 9.367 19.156 -16.891 1 97.75 352 ARG A CA 1
ATOM 2750 C C . ARG A 1 352 ? 9.672 17.844 -16.172 1 97.75 352 ARG A C 1
ATOM 2752 O O . ARG A 1 352 ? 10.641 17.156 -16.5 1 97.75 352 ARG A O 1
ATOM 2759 N N . MET A 1 353 ? 8.836 17.422 -15.305 1 97.62 353 MET A N 1
ATOM 2760 C CA . MET A 1 353 ? 9.242 16.406 -14.336 1 97.62 353 MET A CA 1
ATOM 2761 C C . MET A 1 353 ? 8.68 15.039 -14.711 1 97.62 353 MET A C 1
ATOM 2763 O O . MET A 1 353 ? 9.273 14.008 -14.391 1 97.62 353 MET A O 1
ATOM 2767 N N . PHE A 1 354 ? 7.562 14.969 -15.414 1 97.88 354 PHE A N 1
ATOM 2768 C CA . PHE A 1 354 ? 6.867 13.695 -15.547 1 97.88 354 PHE A CA 1
ATOM 2769 C C . PHE A 1 354 ? 6.672 13.328 -17.016 1 97.88 354 PHE A C 1
ATOM 2771 O O . PHE A 1 354 ? 6.25 14.164 -17.812 1 97.88 354 PHE A O 1
ATOM 2778 N N . HIS A 1 355 ? 6.996 12.039 -17.312 1 95.94 355 HIS A N 1
ATOM 2779 C CA . HIS A 1 355 ? 6.66 11.516 -18.625 1 95.94 355 HIS A CA 1
ATOM 2780 C C . HIS A 1 355 ? 5.16 11.586 -18.891 1 95.94 355 HIS A C 1
ATOM 2782 O O . HIS A 1 355 ? 4.359 11.289 -18 1 95.94 355 HIS A O 1
ATOM 2788 N N . GLY A 1 356 ? 4.766 12.016 -20.078 1 93.62 356 GLY A N 1
ATOM 2789 C CA . GLY A 1 356 ? 3.361 12.047 -20.469 1 93.62 356 GLY A CA 1
ATOM 2790 C C . GLY A 1 356 ? 2.701 13.383 -20.219 1 93.62 356 GLY A C 1
ATOM 2791 O O . GLY A 1 356 ? 1.608 13.648 -20.734 1 93.62 356 GLY A O 1
ATOM 2792 N N . TRP A 1 357 ? 3.367 14.297 -19.469 1 96.44 357 TRP A N 1
ATOM 2793 C CA . TRP A 1 357 ? 2.762 15.57 -19.109 1 96.44 357 TRP A CA 1
ATOM 2794 C C . TRP A 1 357 ? 3.266 16.688 -20.016 1 96.44 357 TRP A C 1
ATOM 2796 O O . TRP A 1 357 ? 2.82 17.844 -19.891 1 96.44 357 TRP A O 1
ATOM 2806 N N . GLU A 1 358 ? 4.098 16.391 -20.922 1 94.94 358 GLU A N 1
ATOM 2807 C CA . GLU A 1 358 ? 4.805 17.375 -21.719 1 94.94 358 GLU A CA 1
ATOM 2808 C C . GLU A 1 358 ? 3.828 18.297 -22.438 1 94.94 358 GLU A C 1
ATOM 2810 O O . GLU A 1 358 ? 4.039 19.516 -22.5 1 94.94 358 GLU A O 1
ATOM 2815 N N . ASP A 1 359 ? 2.76 17.766 -22.953 1 92.81 359 ASP A N 1
ATOM 2816 C CA . ASP A 1 359 ? 1.813 18.562 -23.734 1 92.81 359 ASP A CA 1
ATOM 2817 C C . ASP A 1 359 ? 0.473 18.688 -23.016 1 92.81 359 ASP A C 1
ATOM 2819 O O . ASP A 1 359 ? -0.568 18.844 -23.656 1 92.81 359 ASP A O 1
ATOM 2823 N N . SER A 1 360 ? 0.511 18.562 -21.719 1 94.38 360 SER A N 1
ATOM 2824 C CA . SER A 1 360 ? -0.726 18.516 -20.938 1 94.38 360 SER A CA 1
ATOM 2825 C C . SER A 1 360 ? -1.373 19.891 -20.844 1 94.38 360 SER A C 1
ATOM 2827 O O . SER A 1 360 ? -2.574 20 -20.578 1 94.38 360 SER A O 1
ATOM 2829 N N . GLY A 1 361 ? -0.606 20.969 -20.953 1 95.62 361 GLY A N 1
ATOM 2830 C CA . GLY A 1 361 ? -1.102 22.312 -20.734 1 95.62 361 GLY A CA 1
ATOM 2831 C C . GLY A 1 361 ? -1.372 22.609 -19.266 1 95.62 361 GLY A C 1
ATOM 2832 O O . GLY A 1 361 ? -2.006 23.609 -18.938 1 95.62 361 GLY A O 1
ATOM 2833 N N . ALA A 1 362 ? -0.931 21.797 -18.375 1 97.44 362 ALA A N 1
ATOM 2834 C CA . ALA A 1 362 ? -1.127 22.031 -16.953 1 97.44 362 ALA A CA 1
ATOM 2835 C C . ALA A 1 362 ? -0.432 23.312 -16.5 1 97.44 362 ALA A C 1
ATOM 2837 O O . ALA A 1 362 ? 0.69 23.594 -16.922 1 97.44 362 ALA A O 1
ATOM 2838 N N . GLU A 1 363 ? -1.105 24.078 -15.648 1 97.75 363 GLU A N 1
ATOM 2839 C CA . GLU A 1 363 ? -0.58 25.344 -15.156 1 97.75 363 GLU A CA 1
ATOM 2840 C C . GLU A 1 363 ? -0.891 25.531 -13.68 1 97.75 363 GLU A C 1
ATOM 2842 O O . GLU A 1 363 ? -1.766 24.859 -13.125 1 97.75 363 GLU A O 1
ATOM 2847 N N . ILE A 1 364 ? -0.211 26.469 -13.094 1 98.5 364 ILE A N 1
ATOM 2848 C CA . ILE A 1 364 ? -0.482 26.844 -11.711 1 98.5 364 ILE A CA 1
ATOM 2849 C C . ILE A 1 364 ? -1.855 27.5 -11.617 1 98.5 364 ILE A C 1
ATOM 2851 O O . ILE A 1 364 ? -2.143 28.453 -12.352 1 98.5 364 ILE A O 1
ATOM 2855 N N . THR A 1 365 ? -2.682 26.984 -10.758 1 98.12 365 THR A N 1
ATOM 2856 C CA . THR A 1 365 ? -3.984 27.609 -10.539 1 98.12 365 THR A CA 1
ATOM 2857 C C . THR A 1 365 ? -4.004 28.375 -9.219 1 98.12 365 THR A C 1
ATOM 2859 O O . THR A 1 365 ? -4.73 29.359 -9.086 1 98.12 365 THR A O 1
ATOM 2862 N N . ASP A 1 366 ? -3.312 27.953 -8.266 1 98.5 366 ASP A N 1
ATOM 2863 C CA . ASP A 1 366 ? -3.152 28.531 -6.938 1 98.5 366 ASP A CA 1
ATOM 2864 C C . ASP A 1 366 ? -1.71 28.391 -6.449 1 98.5 366 ASP A C 1
ATOM 2866 O O . ASP A 1 366 ? -1.055 27.391 -6.703 1 98.5 366 ASP A O 1
ATOM 2870 N N . ILE A 1 367 ? -1.256 29.375 -5.832 1 98.75 367 ILE A N 1
ATOM 2871 C CA . ILE A 1 367 ? 0.058 29.359 -5.199 1 98.75 367 ILE A CA 1
ATOM 2872 C C . ILE A 1 367 ? 0.024 30.172 -3.906 1 98.75 367 ILE A C 1
ATOM 2874 O O . ILE A 1 367 ? -0.628 31.219 -3.842 1 98.75 367 ILE A O 1
ATOM 2878 N N . TRP A 1 368 ? 0.615 29.625 -2.799 1 98.81 368 TRP A N 1
ATOM 2879 C CA . TRP A 1 368 ? 0.505 30.281 -1.503 1 98.81 368 TRP A CA 1
ATOM 2880 C C . TRP A 1 368 ? 1.694 29.938 -0.613 1 98.81 368 TRP A C 1
ATOM 2882 O O . TRP A 1 368 ? 2.469 29.031 -0.925 1 98.81 368 TRP A O 1
ATOM 2892 N N . THR A 1 369 ? 1.912 30.719 0.371 1 98.62 369 THR A N 1
ATOM 2893 C CA . THR A 1 369 ? 2.904 30.438 1.402 1 98.62 369 THR A CA 1
ATOM 2894 C C . THR A 1 369 ? 2.229 29.969 2.686 1 98.62 369 THR A C 1
ATOM 2896 O O . THR A 1 369 ? 1.023 30.156 2.865 1 98.62 369 THR A O 1
ATOM 2899 N N . GLY A 1 370 ? 2.9 29.281 3.5 1 98.12 370 GLY A N 1
ATOM 2900 C CA . GLY A 1 370 ? 2.477 28.828 4.816 1 98.12 370 GLY A CA 1
ATOM 2901 C C . GLY A 1 370 ? 3.602 28.812 5.832 1 98.12 370 GLY A C 1
ATOM 2902 O O . GLY A 1 370 ? 4.777 28.719 5.469 1 98.12 370 GLY A O 1
ATOM 2903 N N . VAL A 1 371 ? 3.227 28.969 7.094 1 98.06 371 VAL A N 1
ATOM 2904 C CA . VAL A 1 371 ? 4.199 29.031 8.18 1 98.06 371 VAL A CA 1
ATOM 2905 C C . VAL A 1 371 ? 4.168 27.719 8.969 1 98.06 371 VAL A C 1
ATOM 2907 O O . VAL A 1 371 ? 3.133 27.344 9.523 1 98.06 371 VAL A O 1
ATOM 2910 N N . MET A 1 372 ? 5.281 27 8.969 1 97.94 372 MET A N 1
ATOM 2911 C CA . MET A 1 372 ? 5.465 25.766 9.742 1 97.94 372 MET A CA 1
ATOM 2912 C C . MET A 1 372 ? 6.172 26.062 11.062 1 97.94 372 MET A C 1
ATOM 2914 O O . MET A 1 372 ? 6.703 27.156 11.258 1 97.94 372 MET A O 1
ATOM 2918 N N . GLY A 1 373 ? 6.055 25.172 12.008 1 97.62 373 GLY A N 1
ATOM 2919 C CA . GLY A 1 373 ? 6.785 25.234 13.266 1 97.62 373 GLY A CA 1
ATOM 2920 C C . GLY A 1 373 ? 7.871 24.188 13.383 1 97.62 373 GLY A C 1
ATOM 2921 O O . GLY A 1 373 ? 7.578 23.016 13.641 1 97.62 373 GLY A O 1
ATOM 2922 N N . TYR A 1 374 ? 9.133 24.625 13.297 1 97.12 374 TYR A N 1
ATOM 2923 C CA . TYR A 1 374 ? 10.266 23.703 13.359 1 97.12 374 TYR A CA 1
ATOM 2924 C C . TYR A 1 374 ? 10.758 23.547 14.797 1 97.12 374 TYR A C 1
ATOM 2926 O O . TYR A 1 374 ? 11.203 24.531 15.406 1 97.12 374 TYR A O 1
ATOM 2934 N N . SER A 1 375 ? 10.648 22.344 15.242 1 97.44 375 SER A N 1
ATOM 2935 C CA . SER A 1 375 ? 11.164 22.031 16.562 1 97.44 375 SER A CA 1
ATOM 2936 C C . SER A 1 375 ? 12.688 22.016 16.578 1 97.44 375 SER A C 1
ATOM 2938 O O . SER A 1 375 ? 13.312 21.531 15.633 1 97.44 375 SER A O 1
ATOM 2940 N N . SER A 1 376 ? 13.258 22.438 17.672 1 96.31 376 SER A N 1
ATOM 2941 C CA . SER A 1 376 ? 14.711 22.531 17.812 1 96.31 376 SER A CA 1
ATOM 2942 C C . SER A 1 376 ? 15.359 21.156 17.688 1 96.31 376 SER A C 1
ATOM 2944 O O . SER A 1 376 ? 16.531 21.062 17.297 1 96.31 376 SER A O 1
ATOM 2946 N N . ASP A 1 377 ? 14.648 20.125 18.031 1 95.25 377 ASP A N 1
ATOM 2947 C CA . ASP A 1 377 ? 15.188 18.781 17.969 1 95.25 377 ASP A CA 1
ATOM 2948 C C . ASP A 1 377 ? 14.43 17.922 16.953 1 95.25 377 ASP A C 1
ATOM 2950 O O . ASP A 1 377 ? 14.484 16.703 16.984 1 95.25 377 ASP A O 1
ATOM 2954 N N . LEU A 1 378 ? 13.523 18.5 16.156 1 95.38 378 LEU A N 1
ATOM 2955 C CA . LEU A 1 378 ? 12.93 17.953 14.938 1 95.38 378 LEU A CA 1
ATOM 2956 C C . LEU A 1 378 ? 11.719 17.094 15.258 1 95.38 378 LEU A C 1
ATOM 2958 O O . LEU A 1 378 ? 11.055 16.578 14.352 1 95.38 378 LEU A O 1
ATOM 2962 N N . VAL A 1 379 ? 11.398 16.906 16.547 1 97.5 379 VAL A N 1
ATOM 2963 C CA . VAL A 1 379 ? 10.227 16.109 16.891 1 97.5 379 VAL A CA 1
ATOM 2964 C C . VAL A 1 379 ? 9.219 16.969 17.641 1 97.5 379 VAL A C 1
ATOM 2966 O O . VAL A 1 379 ? 9.578 18 18.219 1 97.5 379 VAL A O 1
ATOM 2969 N N . PRO A 1 380 ? 7.949 16.594 17.672 1 98.38 380 PRO A N 1
ATOM 2970 C CA . PRO A 1 380 ? 6.902 17.422 18.281 1 98.38 380 PRO A CA 1
ATOM 2971 C C . PRO A 1 380 ? 7.07 17.578 19.781 1 98.38 380 PRO A C 1
ATOM 2973 O O . PRO A 1 380 ? 7.836 16.828 20.406 1 98.38 380 PRO A O 1
ATOM 2976 N N . TRP A 1 381 ? 6.41 18.594 20.312 1 98.62 381 TRP A N 1
ATOM 2977 C CA . TRP A 1 381 ? 6.254 18.844 21.75 1 98.62 381 TRP A CA 1
ATOM 2978 C C . TRP A 1 381 ? 4.84 18.516 22.203 1 98.62 381 TRP A C 1
ATOM 2980 O O . TRP A 1 381 ? 3.893 19.234 21.891 1 98.62 381 TRP A O 1
ATOM 2990 N N . VAL A 1 382 ? 4.711 17.422 22.984 1 98.88 382 VAL A N 1
ATOM 2991 C CA . VAL A 1 382 ? 3.377 16.984 23.375 1 98.88 382 VAL A CA 1
ATOM 2992 C C . VAL A 1 382 ? 3.346 16.734 24.875 1 98.88 382 VAL A C 1
ATOM 2994 O O . VAL A 1 382 ? 4.188 16 25.406 1 98.88 382 VAL A O 1
ATOM 2997 N N . GLY A 1 383 ? 2.391 17.359 25.562 1 98.5 383 GLY A N 1
ATOM 2998 C CA . GLY A 1 383 ? 2.191 17.016 26.969 1 98.5 383 GLY A CA 1
ATOM 2999 C C . GLY A 1 383 ? 1.996 18.219 27.859 1 98.5 383 GLY A C 1
ATOM 3000 O O . GLY A 1 383 ? 1.767 19.328 27.375 1 98.5 383 GLY A O 1
ATOM 3001 N N . ASP A 1 384 ? 1.968 18.016 29.172 1 97.06 384 ASP A N 1
ATOM 3002 C CA . ASP A 1 384 ? 1.812 19.078 30.172 1 97.06 384 ASP A CA 1
ATOM 3003 C C . ASP A 1 384 ? 3.092 19.891 30.297 1 97.06 384 ASP A C 1
ATOM 3005 O O . ASP A 1 384 ? 4.195 19.359 30.188 1 97.06 384 ASP A O 1
ATOM 3009 N N . VAL A 1 385 ? 2.898 21.156 30.531 1 96.69 385 VAL A N 1
ATOM 3010 C CA . VAL A 1 385 ? 4.035 22.047 30.734 1 96.69 385 VAL A CA 1
ATOM 3011 C C . VAL A 1 385 ? 4.52 21.938 32.188 1 96.69 385 VAL A C 1
ATOM 3013 O O . VAL A 1 385 ? 3.771 22.234 33.125 1 96.69 385 VAL A O 1
ATOM 3016 N N . PRO A 1 386 ? 5.773 21.5 32.344 1 94.88 386 PRO A N 1
ATOM 3017 C CA . PRO A 1 386 ? 6.285 21.391 33.688 1 94.88 386 PRO A CA 1
ATOM 3018 C C . PRO A 1 386 ? 6.133 22.703 34.469 1 94.88 386 PRO A C 1
ATOM 3020 O O . PRO A 1 386 ? 6.434 23.781 33.969 1 94.88 386 PRO A O 1
ATOM 3023 N N . GLY A 1 387 ? 5.586 22.531 35.75 1 92.44 387 GLY A N 1
ATOM 3024 C CA . GLY A 1 387 ? 5.453 23.688 36.625 1 92.44 387 GLY A CA 1
ATOM 3025 C C . GLY A 1 387 ? 4.164 24.453 36.406 1 92.44 387 GLY A C 1
ATOM 3026 O O . GLY A 1 387 ? 3.863 25.391 37.125 1 92.44 387 GLY A O 1
ATOM 3027 N N . ARG A 1 388 ? 3.385 24.094 35.438 1 94.81 388 ARG A N 1
ATOM 3028 C CA . ARG A 1 388 ? 2.121 24.766 35.156 1 94.81 388 ARG A CA 1
ATOM 3029 C C . ARG A 1 388 ? 0.983 23.766 35.031 1 94.81 388 ARG A C 1
ATOM 3031 O O . ARG A 1 388 ? 0.473 23.547 33.938 1 94.81 388 ARG A O 1
ATOM 3038 N N . PRO A 1 389 ? 0.542 23.266 36.188 1 94.62 389 PRO A N 1
ATOM 3039 C CA . PRO A 1 389 ? -0.525 22.266 36.156 1 94.62 389 PRO A CA 1
ATOM 3040 C C . PRO A 1 389 ? -1.746 22.75 35.375 1 94.62 389 PRO A C 1
ATOM 3042 O O . PRO A 1 389 ? -2.197 23.875 35.562 1 94.62 389 PRO A O 1
ATOM 3045 N N . GLY A 1 390 ? -2.146 21.938 34.406 1 96.75 390 GLY A N 1
ATOM 3046 C CA . GLY A 1 390 ? -3.346 22.25 33.656 1 96.75 390 GLY A CA 1
ATOM 3047 C C . GLY A 1 390 ? -3.049 22.891 32.312 1 96.75 390 GLY A C 1
ATOM 3048 O O . GLY A 1 390 ? -3.953 23.078 31.484 1 96.75 390 GLY A O 1
ATOM 3049 N N . ILE A 1 391 ? -1.785 23.219 32.062 1 98.19 391 ILE A N 1
ATOM 3050 C CA . ILE A 1 391 ? -1.379 23.766 30.766 1 98.19 391 ILE A CA 1
ATOM 3051 C C . ILE A 1 391 ? -0.735 22.656 29.922 1 98.19 391 ILE A C 1
ATOM 3053 O O . ILE A 1 391 ? 0.214 22.016 30.375 1 98.19 391 ILE A O 1
ATOM 3057 N N . PHE A 1 392 ? -1.269 22.438 28.75 1 98.69 392 PHE A N 1
ATOM 3058 C CA . PHE A 1 392 ? -0.813 21.391 27.844 1 98.69 392 PHE A CA 1
ATOM 3059 C C . PHE A 1 392 ? -0.408 21.969 26.5 1 98.69 392 PHE A C 1
ATOM 3061 O O . PHE A 1 392 ? -0.912 23.016 26.094 1 98.69 392 PHE A O 1
ATOM 3068 N N . VAL A 1 393 ? 0.529 21.266 25.859 1 98.81 393 VAL A N 1
ATOM 3069 C CA . VAL A 1 393 ? 1.028 21.703 24.547 1 98.81 393 VAL A CA 1
ATOM 3070 C C . VAL A 1 393 ? 0.985 20.531 23.562 1 98.81 393 VAL A C 1
ATOM 3072 O O . VAL A 1 393 ? 1.205 19.375 23.953 1 98.81 393 VAL A O 1
ATOM 3075 N N . ASN A 1 394 ? 0.67 20.734 22.359 1 98.81 394 ASN A N 1
ATOM 3076 C CA . ASN A 1 394 ? 0.779 19.891 21.172 1 98.81 394 ASN A CA 1
ATOM 3077 C C . ASN A 1 394 ? 1.178 20.719 19.938 1 98.81 394 ASN A C 1
ATOM 3079 O O . ASN A 1 394 ? 0.33 21.344 19.312 1 98.81 394 ASN A O 1
ATOM 3083 N N . ALA A 1 395 ? 2.531 20.734 19.594 1 98.56 395 ALA A N 1
ATOM 3084 C CA . ALA A 1 395 ? 3.068 21.688 18.625 1 98.56 395 ALA A CA 1
ATOM 3085 C C . ALA A 1 395 ? 4.445 21.25 18.125 1 98.56 395 ALA A C 1
ATOM 3087 O O . ALA A 1 395 ? 4.953 20.203 18.531 1 98.56 395 ALA A O 1
ATOM 3088 N N . GLY A 1 396 ? 4.961 21.969 17.172 1 98.31 396 GLY A N 1
ATOM 3089 C CA . GLY A 1 396 ? 6.332 21.781 16.719 1 98.31 396 GLY A CA 1
ATOM 3090 C C . GLY A 1 396 ? 6.504 20.594 15.797 1 98.31 396 GLY A C 1
ATOM 3091 O O . GLY A 1 396 ? 7.391 19.766 16.016 1 98.31 396 GLY A O 1
ATOM 3092 N N . PHE A 1 397 ? 5.84 20.5 14.742 1 98.19 397 PHE A N 1
ATOM 3093 C CA . PHE A 1 397 ? 5.777 19.297 13.938 1 98.19 397 PHE A CA 1
ATOM 3094 C C . PHE A 1 397 ? 6.809 19.328 12.812 1 98.19 397 PHE A C 1
ATOM 3096 O O . PHE A 1 397 ? 6.859 18.438 11.977 1 98.19 397 PHE A O 1
ATOM 3103 N N . THR A 1 398 ? 7.566 20.391 12.711 1 97 398 THR A N 1
ATOM 3104 C CA . THR A 1 398 ? 8.711 20.5 11.82 1 97 398 THR A CA 1
ATOM 3105 C C . THR A 1 398 ? 8.305 20.25 10.375 1 97 398 THR A C 1
ATOM 3107 O O . THR A 1 398 ? 8.977 19.516 9.648 1 97 398 THR A O 1
ATOM 3110 N N . GLY A 1 399 ? 7.133 20.719 9.984 1 96.06 399 GLY A N 1
ATOM 3111 C CA . GLY A 1 399 ? 6.648 20.578 8.617 1 96.06 399 GLY A CA 1
ATOM 3112 C C . GLY A 1 399 ? 6.137 19.188 8.312 1 96.06 399 GLY A C 1
ATOM 3113 O O . GLY A 1 399 ? 5.801 18.875 7.168 1 96.06 399 GLY A O 1
ATOM 3114 N N . HIS A 1 400 ? 6.047 18.328 9.273 1 97.19 400 HIS A N 1
ATOM 3115 C CA . HIS A 1 400 ? 5.699 16.906 9.133 1 97.19 400 HIS A CA 1
ATOM 3116 C C . HIS A 1 400 ? 4.582 16.516 10.094 1 97.19 400 HIS A C 1
ATOM 3118 O O . HIS A 1 400 ? 4.672 15.5 10.773 1 97.19 400 HIS A O 1
ATOM 3124 N N . GLY A 1 401 ? 3.533 17.266 10.102 1 98.25 401 GLY A N 1
ATOM 3125 C CA . GLY A 1 401 ? 2.48 17.109 11.094 1 98.25 401 GLY A CA 1
ATOM 3126 C C . GLY A 1 401 ? 1.418 16.109 10.68 1 98.25 401 GLY A C 1
ATOM 3127 O O . GLY A 1 401 ? 0.811 15.461 11.531 1 98.25 401 GLY A O 1
ATOM 3128 N N . MET A 1 402 ? 1.138 15.906 9.398 1 98.5 402 MET A N 1
ATOM 3129 C CA . MET A 1 402 ? -0.02 15.156 8.914 1 98.5 402 MET A CA 1
ATOM 3130 C C . MET A 1 402 ? 0.049 13.703 9.359 1 98.5 402 MET A C 1
ATOM 3132 O O . MET A 1 402 ? -0.954 13.133 9.797 1 98.5 402 MET A O 1
ATOM 3136 N N . PRO A 1 403 ? 1.215 13.102 9.359 1 98.44 403 PRO A N 1
ATOM 3137 C CA . PRO A 1 403 ? 1.268 11.719 9.828 1 98.44 403 PRO A CA 1
ATOM 3138 C C . PRO A 1 403 ? 1.56 11.609 11.32 1 98.44 403 PRO A C 1
ATOM 3140 O O . PRO A 1 403 ? 1.978 10.555 11.805 1 98.44 403 PRO A O 1
ATOM 3143 N N . ARG A 1 404 ? 1.4 12.711 12.133 1 98.62 404 ARG A N 1
ATOM 3144 C CA . ARG A 1 404 ? 1.731 12.68 13.555 1 98.62 404 ARG A CA 1
ATOM 3145 C C . ARG A 1 404 ? 0.586 13.227 14.398 1 98.62 404 ARG A C 1
ATOM 3147 O O . ARG A 1 404 ? 0.311 12.719 15.484 1 98.62 404 ARG A O 1
ATOM 3154 N N . ILE A 1 405 ? -0.152 14.156 13.883 1 98.81 405 ILE A N 1
ATOM 3155 C CA . ILE A 1 405 ? -1.018 15.039 14.664 1 98.81 405 ILE A CA 1
ATOM 3156 C C . ILE A 1 405 ? -2.156 14.227 15.281 1 98.81 405 ILE A C 1
ATOM 3158 O O . ILE A 1 405 ? -2.477 14.391 16.453 1 98.81 405 ILE A O 1
ATOM 3162 N N . LEU A 1 406 ? -2.795 13.391 14.523 1 98.88 406 LEU A N 1
ATOM 3163 C CA . LEU A 1 406 ? -3.947 12.672 15.055 1 98.88 406 LEU A CA 1
ATOM 3164 C C . LEU A 1 406 ? -3.561 11.852 16.281 1 98.88 406 LEU A C 1
ATOM 3166 O O . LEU A 1 406 ? -4.215 11.938 17.328 1 98.88 406 LEU A O 1
ATOM 3170 N N . GLY A 1 407 ? -2.461 11.078 16.125 1 98.69 407 GLY A N 1
ATOM 3171 C CA . GLY A 1 407 ? -2.002 10.273 17.25 1 98.69 407 GLY A CA 1
ATOM 3172 C C . GLY A 1 407 ? -1.562 11.109 18.438 1 98.69 407 GLY A C 1
ATOM 3173 O O . GLY A 1 407 ? -1.858 10.766 19.578 1 98.69 407 GLY A O 1
ATOM 3174 N N . CYS A 1 408 ? -0.865 12.172 18.188 1 98.88 408 CYS A N 1
ATOM 3175 C CA . CYS A 1 408 ? -0.453 13.078 19.25 1 98.88 408 CYS A CA 1
ATOM 3176 C C . CYS A 1 408 ? -1.663 13.648 19.984 1 98.88 408 CYS A C 1
ATOM 3178 O O . CYS A 1 408 ? -1.676 13.727 21.219 1 98.88 408 CYS A O 1
ATOM 3180 N N . SER A 1 409 ? -2.662 14.039 19.219 1 98.81 409 SER A N 1
ATOM 3181 C CA . SER A 1 409 ? -3.854 14.672 19.781 1 98.81 409 SER A CA 1
ATOM 3182 C C . SER A 1 409 ? -4.672 13.68 20.594 1 98.81 409 SER A C 1
ATOM 3184 O O . SER A 1 409 ? -5.203 14.031 21.656 1 98.81 409 SER A O 1
ATOM 3186 N N . GLU A 1 410 ? -4.793 12.461 20.094 1 98.44 410 GLU A N 1
ATOM 3187 C CA . GLU A 1 410 ? -5.508 11.43 20.844 1 98.44 410 GLU A CA 1
ATOM 3188 C C . GLU A 1 410 ? -4.836 11.156 22.188 1 98.44 410 GLU A C 1
ATOM 3190 O O . GLU A 1 410 ? -5.508 11.047 23.219 1 98.44 410 GLU A O 1
ATOM 3195 N N . ALA A 1 411 ? -3.545 11.016 22.125 1 98.5 411 ALA A N 1
ATOM 3196 C CA . ALA A 1 411 ? -2.787 10.758 23.344 1 98.5 411 ALA A CA 1
ATOM 3197 C C . ALA A 1 411 ? -2.941 11.906 24.344 1 98.5 411 ALA A C 1
ATOM 3199 O O . ALA A 1 411 ? -3.205 11.68 25.516 1 98.5 411 ALA A O 1
ATOM 3200 N N . LEU A 1 412 ? -2.812 13.086 23.875 1 98.62 412 LEU A N 1
ATOM 3201 C CA . LEU A 1 412 ? -2.924 14.25 24.75 1 98.62 412 LEU A CA 1
ATOM 3202 C C . LEU A 1 412 ? -4.328 14.359 25.328 1 98.62 412 LEU A C 1
ATOM 3204 O O . LEU A 1 412 ? -4.492 14.68 26.516 1 98.62 412 LEU A O 1
ATOM 3208 N N . ALA A 1 413 ? -5.312 14.148 24.531 1 98.06 413 ALA A N 1
ATOM 3209 C CA . ALA A 1 413 ? -6.699 14.219 24.984 1 98.06 413 ALA A CA 1
ATOM 3210 C C . ALA A 1 413 ? -6.949 13.25 26.141 1 98.06 413 ALA A C 1
ATOM 3212 O O . ALA A 1 413 ? -7.695 13.57 27.062 1 98.06 413 ALA A O 1
ATOM 3213 N N . ALA A 1 414 ? -6.371 12.086 26.062 1 97.06 414 ALA A N 1
ATOM 3214 C CA . ALA A 1 414 ? -6.527 11.102 27.125 1 97.06 414 ALA A CA 1
ATOM 3215 C C . ALA A 1 414 ? -5.992 11.641 28.453 1 97.06 414 ALA A C 1
ATOM 3217 O O . ALA A 1 414 ? -6.574 11.398 29.516 1 97.06 414 ALA A O 1
ATOM 3218 N N . VAL A 1 415 ? -4.941 12.352 28.375 1 96.94 415 VAL A N 1
ATOM 3219 C CA . VAL A 1 415 ? -4.352 12.953 29.562 1 96.94 415 VAL A CA 1
ATOM 3220 C C . VAL A 1 415 ? -5.23 14.102 30.047 1 96.94 415 VAL A C 1
ATOM 3222 O O . VAL A 1 415 ? -5.5 14.219 31.25 1 96.94 415 VAL A O 1
ATOM 3225 N N . VAL A 1 416 ? -5.707 14.891 29.156 1 96.88 416 VAL A N 1
ATOM 3226 C CA . VAL A 1 416 ? -6.527 16.047 29.484 1 96.88 416 VAL A CA 1
ATOM 3227 C C . VAL A 1 416 ? -7.824 15.594 30.156 1 96.88 416 VAL A C 1
ATOM 3229 O O . VAL A 1 416 ? -8.281 16.203 31.125 1 96.88 416 VAL A O 1
ATOM 3232 N N . ARG A 1 417 ? -8.375 14.492 29.719 1 94.69 417 ARG A N 1
ATOM 3233 C CA . ARG A 1 417 ? -9.602 13.953 30.281 1 94.69 417 ARG A CA 1
ATOM 3234 C C . ARG A 1 417 ? -9.344 13.312 31.641 1 94.69 417 ARG A C 1
ATOM 3236 O O . ARG A 1 417 ? -10.273 13.148 32.438 1 94.69 417 ARG A O 1
ATOM 3243 N N . GLY A 1 418 ? -8.148 12.938 31.875 1 93.38 418 GLY A N 1
ATOM 3244 C CA . GLY A 1 418 ? -7.824 12.234 33.125 1 93.38 418 GLY A CA 1
ATOM 3245 C C . GLY A 1 418 ? -7.977 10.734 33 1 93.38 418 GLY A C 1
ATOM 3246 O O . GLY A 1 418 ? -7.992 10.031 34 1 93.38 418 GLY A O 1
ATOM 3247 N N . ASP A 1 419 ? -8.133 10.25 31.75 1 92.38 419 ASP A N 1
ATOM 3248 C CA . ASP A 1 419 ? -8.219 8.805 31.531 1 92.38 419 ASP A CA 1
ATOM 3249 C C . ASP A 1 419 ? -6.898 8.125 31.891 1 92.38 419 ASP A C 1
ATOM 3251 O O . ASP A 1 419 ? -6.883 6.957 32.281 1 92.38 419 ASP A O 1
ATOM 3255 N N . VAL A 1 420 ? -5.848 8.82 31.547 1 94.31 420 VAL A N 1
ATOM 3256 C CA . VAL A 1 420 ? -4.508 8.375 31.906 1 94.31 420 VAL A CA 1
ATOM 3257 C C . VAL A 1 420 ? -3.771 9.492 32.625 1 94.31 420 VAL A C 1
ATOM 3259 O O . VAL A 1 420 ? -4.09 10.672 32.469 1 94.31 420 VAL A O 1
ATOM 3262 N N . HIS A 1 421 ? -2.789 9.133 33.406 1 91.56 421 HIS A N 1
ATOM 3263 C CA . HIS A 1 421 ? -2.117 10.125 34.25 1 91.56 421 HIS A CA 1
ATOM 3264 C C . HIS A 1 421 ? -0.899 10.703 33.531 1 91.56 421 HIS A C 1
ATOM 3266 O O . HIS A 1 421 ? -0.426 11.789 33.875 1 91.56 421 HIS A O 1
ATOM 3272 N N . SER A 1 422 ? -0.425 9.836 32.594 1 94.06 422 SER A N 1
ATOM 3273 C CA . SER A 1 422 ? 0.797 10.242 31.906 1 94.06 422 SER A CA 1
ATOM 3274 C C . SER A 1 422 ? 0.806 9.766 30.453 1 94.06 422 SER A C 1
ATOM 3276 O O . SER A 1 422 ? 0.133 8.789 30.109 1 94.06 422 SER A O 1
ATOM 3278 N N . LEU A 1 423 ? 1.549 10.484 29.641 1 97 423 LEU A N 1
ATOM 3279 C CA . LEU A 1 423 ? 1.716 10.07 28.266 1 97 423 LEU A CA 1
ATOM 3280 C C . LEU A 1 423 ? 2.391 8.703 28.188 1 97 423 LEU A C 1
ATOM 3282 O O . LEU A 1 423 ? 2.293 8.016 27.156 1 97 423 LEU A O 1
ATOM 3286 N N . LYS A 1 424 ? 3.047 8.281 29.266 1 95 424 LYS A N 1
ATOM 3287 C CA . LYS A 1 424 ? 3.693 6.969 29.328 1 95 424 LYS A CA 1
ATOM 3288 C C . LYS A 1 424 ? 2.674 5.844 29.188 1 95 424 LYS A C 1
ATOM 3290 O O . LYS A 1 424 ? 3.027 4.727 28.812 1 95 424 LYS A O 1
ATOM 3295 N N . ASP A 1 425 ? 1.466 6.191 29.484 1 96.12 425 ASP A N 1
ATOM 3296 C CA . ASP A 1 425 ? 0.396 5.199 29.438 1 96.12 425 ASP A CA 1
ATOM 3297 C C . ASP A 1 425 ? -0.311 5.219 28.094 1 96.12 425 ASP A C 1
ATOM 3299 O O . ASP A 1 425 ? -1.395 4.652 27.938 1 96.12 425 ASP A O 1
ATOM 3303 N N . THR A 1 426 ? 0.214 5.934 27.203 1 96.44 426 THR A N 1
ATOM 3304 C CA . THR A 1 426 ? -0.289 5.98 25.828 1 96.44 426 THR A CA 1
ATOM 3305 C C . THR A 1 426 ? 0.725 5.379 24.859 1 96.44 426 THR A C 1
ATOM 3307 O O . THR A 1 426 ? 1.792 4.922 25.266 1 96.44 426 THR A O 1
ATOM 3310 N N . SER A 1 427 ? 0.335 5.285 23.578 1 94.12 427 SER A N 1
ATOM 3311 C CA . SER A 1 427 ? 1.215 4.742 22.547 1 94.12 427 SER A CA 1
ATOM 3312 C C . SER A 1 427 ? 2.104 5.828 21.953 1 94.12 427 SER A C 1
ATOM 3314 O O . SER A 1 427 ? 2.816 5.59 20.984 1 94.12 427 SER A O 1
ATOM 3316 N N . LEU A 1 428 ? 2.098 7.055 22.531 1 98.25 428 LEU A N 1
ATOM 3317 C CA . LEU A 1 428 ? 2.869 8.164 21.984 1 98.25 428 LEU A CA 1
ATOM 3318 C C . LEU A 1 428 ? 4.363 7.965 22.219 1 98.25 428 LEU A C 1
ATOM 3320 O O . LEU A 1 428 ? 4.785 7.75 23.359 1 98.25 428 LEU A O 1
ATOM 3324 N N . PRO A 1 429 ? 5.18 7.996 21.188 1 97.94 429 PRO A N 1
ATOM 3325 C CA . PRO A 1 429 ? 6.617 7.781 21.375 1 97.94 429 PRO A CA 1
ATOM 3326 C C . PRO A 1 429 ? 7.23 8.758 22.375 1 97.94 429 PRO A C 1
ATOM 3328 O O . PRO A 1 429 ? 6.902 9.945 22.375 1 97.94 429 PRO A O 1
ATOM 3331 N N . ALA A 1 430 ? 8.164 8.336 23.109 1 98.06 430 ALA A N 1
ATOM 3332 C CA . ALA A 1 430 ? 8.742 9.062 24.25 1 98.06 430 ALA A CA 1
ATOM 3333 C C . ALA A 1 430 ? 9.422 10.344 23.781 1 98.06 430 ALA A C 1
ATOM 3335 O O . ALA A 1 430 ? 9.344 11.375 24.453 1 98.06 430 ALA A O 1
ATOM 3336 N N . PRO A 1 431 ? 10.078 10.289 22.625 1 98 431 PRO A N 1
ATOM 3337 C CA . PRO A 1 431 ? 10.773 11.5 22.203 1 98 431 PRO A CA 1
ATOM 3338 C C . PRO A 1 431 ? 9.828 12.688 22 1 98 431 PRO A C 1
ATOM 3340 O O . PRO A 1 431 ? 10.273 13.836 21.969 1 98 431 PRO A O 1
ATOM 3343 N N . TYR A 1 432 ? 8.539 12.477 21.859 1 98.62 432 TYR A N 1
ATOM 3344 C CA . TYR A 1 432 ? 7.57 13.539 21.625 1 98.62 432 TYR A CA 1
ATOM 3345 C C . TYR A 1 432 ? 7.168 14.211 22.938 1 98.62 432 TYR A C 1
ATOM 3347 O O . TYR A 1 432 ? 6.562 15.289 22.922 1 98.62 432 TYR A O 1
ATOM 3355 N N . TRP A 1 433 ? 7.52 13.594 24.109 1 98.56 433 TRP A N 1
ATOM 3356 C CA . TRP A 1 433 ? 7.031 14.055 25.406 1 98.56 433 TRP A CA 1
ATOM 3357 C C . TRP A 1 433 ? 7.75 15.328 25.844 1 98.56 433 TRP A C 1
ATOM 3359 O O . TRP A 1 433 ? 8.969 15.453 25.672 1 98.56 433 TRP A O 1
ATOM 3369 N N . ILE A 1 434 ? 6.973 16.203 26.344 1 98.12 434 ILE A N 1
ATOM 3370 C CA . ILE A 1 434 ? 7.582 17.328 27.047 1 98.12 434 ILE A CA 1
ATOM 3371 C C . ILE A 1 434 ? 8.156 16.844 28.375 1 98.12 434 ILE A C 1
ATOM 3373 O O . ILE A 1 434 ? 7.461 16.188 29.156 1 98.12 434 ILE A O 1
ATOM 3377 N N . THR A 1 435 ? 9.367 17.094 28.609 1 96.62 435 THR A N 1
ATOM 3378 C CA . THR A 1 435 ? 10.031 16.859 29.891 1 96.62 435 THR A CA 1
ATOM 3379 C C . THR A 1 435 ? 10.859 18.078 30.297 1 96.62 435 THR A C 1
ATOM 3381 O O . THR A 1 435 ? 11.188 18.922 29.453 1 96.62 435 THR A O 1
ATOM 3384 N N . GLU A 1 436 ? 11.133 18.141 31.594 1 96.25 436 GLU A N 1
ATOM 3385 C CA . GLU A 1 436 ? 11.977 19.219 32.062 1 96.25 436 GLU A CA 1
ATOM 3386 C C . GLU A 1 436 ? 13.344 19.203 31.391 1 96.25 436 GLU A C 1
ATOM 3388 O O . GLU A 1 436 ? 13.867 20.266 31.016 1 96.25 436 GLU A O 1
ATOM 3393 N N . ASP A 1 437 ? 13.852 18.031 31.234 1 95.62 437 ASP A N 1
ATOM 3394 C CA . ASP A 1 437 ? 15.172 17.891 30.609 1 95.62 437 ASP A CA 1
ATOM 3395 C C . ASP A 1 437 ? 15.141 18.359 29.156 1 95.62 437 ASP A C 1
ATOM 3397 O O . ASP A 1 437 ? 16.078 19.031 28.703 1 95.62 437 ASP A O 1
ATOM 3401 N N . ARG A 1 438 ? 14.133 17.984 28.438 1 96 438 ARG A N 1
ATOM 3402 C CA . ARG A 1 438 ? 14 18.391 27.047 1 96 438 ARG A CA 1
ATOM 3403 C C . ARG A 1 438 ? 13.875 19.906 26.922 1 96 438 ARG A C 1
ATOM 3405 O O . ARG A 1 438 ? 14.477 20.531 26.047 1 96 438 ARG A O 1
ATOM 3412 N N . LEU A 1 439 ? 13.18 20.562 27.812 1 95.75 439 LEU A N 1
ATOM 3413 C CA . LEU A 1 439 ? 12.961 22 27.812 1 95.75 439 LEU A CA 1
ATOM 3414 C C . LEU A 1 439 ? 14.25 22.75 28.156 1 95.75 439 LEU A C 1
ATOM 3416 O O . LEU A 1 439 ? 14.438 23.891 27.734 1 95.75 439 LEU A O 1
ATOM 3420 N N . ARG A 1 440 ? 15.109 22.109 28.844 1 94.62 440 ARG A N 1
ATOM 3421 C CA . ARG A 1 440 ? 16.344 22.75 29.281 1 94.62 440 ARG A CA 1
ATOM 3422 C C . ARG A 1 440 ? 17.422 22.672 28.203 1 94.62 440 ARG A C 1
ATOM 3424 O O . ARG A 1 440 ? 18.422 23.391 28.266 1 94.62 440 ARG A O 1
ATOM 3431 N N . ALA A 1 441 ? 17.188 21.781 27.266 1 93.25 441 ALA A N 1
ATOM 3432 C CA . ALA A 1 441 ? 18.172 21.625 26.188 1 93.25 441 ALA A CA 1
ATOM 3433 C C . ALA A 1 441 ? 18.328 22.906 25.391 1 93.25 441 ALA A C 1
ATOM 3435 O O . ALA A 1 441 ? 17.328 23.594 25.109 1 93.25 441 ALA A O 1
ATOM 3436 N N . LYS A 1 442 ? 19.547 23.312 25.031 1 91 442 LYS A N 1
ATOM 3437 C CA . LYS A 1 442 ? 19.781 24.594 24.375 1 91 442 LYS A CA 1
ATOM 3438 C C . LYS A 1 442 ? 20.125 24.391 22.891 1 91 442 LYS A C 1
ATOM 3440 O O . LYS A 1 442 ? 20.031 25.328 22.109 1 91 442 LYS A O 1
ATOM 3445 N N . GLU A 1 443 ? 20.422 23.297 22.516 1 89.81 443 GLU A N 1
ATOM 3446 C CA . GLU A 1 443 ? 20.859 23.031 21.141 1 89.81 443 GLU A CA 1
ATOM 3447 C C . GLU A 1 443 ? 19.656 23 20.188 1 89.81 443 GLU A C 1
ATOM 3449 O O . GLU A 1 443 ? 18.578 22.531 20.547 1 89.81 443 GLU A O 1
ATOM 3454 N N . SER A 1 444 ? 19.844 23.656 19.031 1 91.5 444 SER A N 1
ATOM 3455 C CA . SER A 1 444 ? 18.875 23.594 17.953 1 91.5 444 SER A CA 1
ATOM 3456 C C . SER A 1 444 ? 19.516 23.125 16.656 1 91.5 444 SER A C 1
ATOM 3458 O O . SER A 1 444 ? 20.578 23.609 16.266 1 91.5 444 SER A O 1
ATOM 3460 N N . VAL A 1 445 ? 18.891 22.172 16 1 88.88 445 VAL A N 1
ATOM 3461 C CA . VAL A 1 445 ? 19.453 21.656 14.758 1 88.88 445 VAL A CA 1
ATOM 3462 C C . VAL A 1 445 ? 18.562 22.078 13.586 1 88.88 445 VAL A C 1
ATOM 3464 O O . VAL A 1 445 ? 18.703 21.562 12.477 1 88.88 445 VAL A O 1
ATOM 3467 N N . THR A 1 446 ? 17.656 22.969 13.766 1 89.44 446 THR A N 1
ATOM 3468 C CA . THR A 1 446 ? 16.625 23.344 12.797 1 89.44 446 THR A CA 1
ATOM 3469 C C . THR A 1 446 ? 17.266 23.906 11.531 1 89.44 446 THR A C 1
ATOM 3471 O O . THR A 1 446 ? 16.906 23.484 10.422 1 89.44 446 THR A O 1
ATOM 3474 N N . ARG A 1 447 ? 18.172 24.828 11.75 1 88.56 447 ARG A N 1
ATOM 3475 C CA . ARG A 1 447 ? 18.766 25.5 10.594 1 88.56 447 ARG A CA 1
ATOM 3476 C C . ARG A 1 447 ? 19.578 24.516 9.758 1 88.56 447 ARG A C 1
ATOM 3478 O O . ARG A 1 447 ? 19.484 24.5 8.523 1 88.56 447 ARG A O 1
ATOM 3485 N N . GLU A 1 448 ? 20.328 23.688 10.422 1 87.12 448 GLU A N 1
ATOM 3486 C CA . GLU A 1 448 ? 21.109 22.672 9.727 1 87.12 448 GLU A CA 1
ATOM 3487 C C . GLU A 1 448 ? 20.203 21.672 9.008 1 87.12 448 GLU A C 1
ATOM 3489 O O . GLU A 1 448 ? 20.5 21.234 7.898 1 87.12 448 GLU A O 1
ATOM 3494 N N . TYR A 1 449 ? 19.141 21.375 9.633 1 88.25 449 TYR A N 1
ATOM 3495 C CA . TYR A 1 449 ? 18.203 20.438 9.047 1 88.25 449 TYR A CA 1
ATOM 3496 C C . TYR A 1 449 ? 17.562 21.016 7.785 1 88.25 449 TYR A C 1
ATOM 3498 O O . TYR A 1 449 ? 17.453 20.312 6.77 1 88.25 449 TYR A O 1
ATOM 3506 N N . MET A 1 450 ? 17.234 22.266 7.801 1 89.5 450 MET A N 1
ATOM 3507 C CA . MET A 1 450 ? 16.5 22.906 6.711 1 89.5 450 MET A CA 1
ATOM 3508 C C . MET A 1 450 ? 17.453 23.281 5.57 1 89.5 450 MET A C 1
ATOM 3510 O O . MET A 1 450 ? 17.125 23.078 4.398 1 89.5 450 MET A O 1
ATOM 3514 N N . ALA A 1 451 ? 18.656 23.812 5.938 1 88.12 451 ALA A N 1
ATOM 3515 C CA . ALA A 1 451 ? 19.469 24.438 4.898 1 88.12 451 ALA A CA 1
ATOM 3516 C C . ALA A 1 451 ? 20.844 23.797 4.824 1 88.12 451 ALA A C 1
ATOM 3518 O O . ALA A 1 451 ? 21.656 24.156 3.959 1 88.12 451 ALA A O 1
ATOM 3519 N N . GLY A 1 452 ? 20.984 22.797 5.629 1 82.75 452 GLY A N 1
ATOM 3520 C CA . GLY A 1 452 ? 22.266 22.125 5.605 1 82.75 452 GLY A CA 1
ATOM 3521 C C . GLY A 1 452 ? 23.453 23.062 5.746 1 82.75 452 GLY A C 1
ATOM 3522 O O . GLY A 1 452 ? 23.484 23.906 6.652 1 82.75 452 GLY A O 1
ATOM 3523 N N . SER A 1 453 ? 24.438 22.766 4.867 1 72.5 453 SER A N 1
ATOM 3524 C CA . SER A 1 453 ? 25.656 23.547 4.918 1 72.5 453 SER A CA 1
ATOM 3525 C C . SER A 1 453 ? 25.562 24.797 4.031 1 72.5 453 SER A C 1
ATOM 3527 O O . SER A 1 453 ? 26.578 25.453 3.768 1 72.5 453 SER A O 1
ATOM 3529 N N . ARG A 1 454 ? 24.391 25.031 3.432 1 72.19 454 ARG A N 1
ATOM 3530 C CA . ARG A 1 454 ? 24.266 26.219 2.59 1 72.19 454 ARG A CA 1
ATOM 3531 C C . ARG A 1 454 ? 24.625 27.484 3.363 1 72.19 454 ARG A C 1
ATOM 3533 O O . ARG A 1 454 ? 24.266 27.625 4.535 1 72.19 454 ARG A O 1
ATOM 3540 N N . PRO A 1 455 ? 25.531 28.391 2.658 1 53.09 455 PRO A N 1
ATOM 3541 C CA . PRO A 1 455 ? 25.891 29.625 3.359 1 53.09 455 PRO A CA 1
ATOM 3542 C C . PRO A 1 455 ? 24.703 30.578 3.502 1 53.09 455 PRO A C 1
ATOM 3544 O O . PRO A 1 455 ? 23.812 30.594 2.654 1 53.09 455 PRO A O 1
ATOM 3547 N N . SER A 1 456 ? 24.562 31.188 4.75 1 50.25 456 SER A N 1
ATOM 3548 C CA . SER A 1 456 ? 23.594 32.25 4.895 1 50.25 456 SER A CA 1
ATOM 3549 C C . SER A 1 456 ? 24 33.469 4.059 1 50.25 456 SER A C 1
ATOM 3551 O O . SER A 1 456 ? 25.172 33.844 4.012 1 50.25 456 SER A O 1
ATOM 3553 N N . LEU A 1 457 ? 23.312 33.875 3.045 1 44.78 457 LEU A N 1
ATOM 3554 C CA . LEU A 1 457 ? 23.719 35.062 2.295 1 44.78 457 LEU A CA 1
ATOM 3555 C C . LEU A 1 457 ? 23.578 36.312 3.154 1 44.78 457 LEU A C 1
ATOM 3557 O O . LEU A 1 457 ? 22.688 36.406 3.996 1 44.78 457 LEU A O 1
ATOM 3561 N N . MET B 1 1 ? -4.316 -41.469 -19.016 1 58.34 1 MET B N 1
ATOM 3562 C CA . MET B 1 1 ? -4.773 -40.312 -18.25 1 58.34 1 MET B CA 1
ATOM 3563 C C . MET B 1 1 ? -3.898 -39.094 -18.516 1 58.34 1 MET B C 1
ATOM 3565 O O . MET B 1 1 ? -2.713 -39.219 -18.828 1 58.34 1 MET B O 1
ATOM 3569 N N . PRO B 1 2 ? -4.562 -37.812 -18.719 1 82 2 PRO B N 1
ATOM 3570 C CA . PRO B 1 2 ? -3.879 -36.844 -19.578 1 82 2 PRO B CA 1
ATOM 3571 C C . PRO B 1 2 ? -2.723 -36.125 -18.875 1 82 2 PRO B C 1
ATOM 3573 O O . PRO B 1 2 ? -2.787 -35.906 -17.656 1 82 2 PRO B O 1
ATOM 3576 N N . LEU B 1 3 ? -1.597 -36.375 -19.312 1 90.75 3 LEU B N 1
ATOM 3577 C CA . LEU B 1 3 ? -0.378 -35.625 -19.016 1 90.75 3 LEU B CA 1
ATOM 3578 C C . LEU B 1 3 ? -0.348 -34.281 -19.766 1 90.75 3 LEU B C 1
ATOM 3580 O O . LEU B 1 3 ? -1.142 -34.094 -20.688 1 90.75 3 LEU B O 1
ATOM 3584 N N . PRO B 1 4 ? 0.418 -33.375 -19.25 1 94.94 4 PRO B N 1
ATOM 3585 C CA . PRO B 1 4 ? 0.524 -32.125 -19.984 1 94.94 4 PRO B CA 1
ATOM 3586 C C . PRO B 1 4 ? 0.884 -32.312 -21.453 1 94.94 4 PRO B C 1
ATOM 3588 O O . PRO B 1 4 ? 1.671 -33.219 -21.781 1 94.94 4 PRO B O 1
ATOM 3591 N N . HIS B 1 5 ? 0.25 -31.531 -22.312 1 94.75 5 HIS B N 1
ATOM 3592 C CA . HIS B 1 5 ? 0.555 -31.609 -23.734 1 94.75 5 HIS B CA 1
ATOM 3593 C C . HIS B 1 5 ? 2.053 -31.469 -23.984 1 94.75 5 HIS B C 1
ATOM 3595 O O . HIS B 1 5 ? 2.707 -30.609 -23.406 1 94.75 5 HIS B O 1
ATOM 3601 N N . PRO B 1 6 ? 2.637 -32.25 -24.766 1 93.12 6 PRO B N 1
ATOM 3602 C CA . PRO B 1 6 ? 4.09 -32.25 -24.953 1 93.12 6 PRO B CA 1
ATOM 3603 C C . PRO B 1 6 ? 4.598 -31.016 -25.688 1 93.12 6 PRO B C 1
ATOM 3605 O O . PRO B 1 6 ? 5.793 -30.719 -25.641 1 93.12 6 PRO B O 1
ATOM 3608 N N . LYS B 1 7 ? 3.719 -30.297 -26.422 1 94.44 7 LYS B N 1
ATOM 3609 C CA . LYS B 1 7 ? 4.117 -29.125 -27.188 1 94.44 7 LYS B CA 1
ATOM 3610 C C . LYS B 1 7 ? 3.264 -27.906 -26.828 1 94.44 7 LYS B C 1
ATOM 3612 O O . LYS B 1 7 ? 2.52 -27.391 -27.656 1 94.44 7 LYS B O 1
ATOM 3617 N N . PRO B 1 8 ? 3.453 -27.391 -25.688 1 96.81 8 PRO B N 1
ATOM 3618 C CA . PRO B 1 8 ? 2.676 -26.219 -25.281 1 96.81 8 PRO B CA 1
ATOM 3619 C C . PRO B 1 8 ? 3.078 -24.953 -26.031 1 96.81 8 PRO B C 1
ATOM 3621 O O . PRO B 1 8 ? 4.199 -24.875 -26.547 1 96.81 8 PRO B O 1
ATOM 3624 N N . MET B 1 9 ? 2.133 -23.984 -26.109 1 97.25 9 MET B N 1
ATOM 3625 C CA . MET B 1 9 ? 2.48 -22.672 -26.625 1 97.25 9 MET B CA 1
ATOM 3626 C C . MET B 1 9 ? 3.576 -22.031 -25.781 1 97.25 9 MET B C 1
ATOM 3628 O O . MET B 1 9 ? 3.617 -22.219 -24.562 1 97.25 9 MET B O 1
ATOM 3632 N N . PRO B 1 10 ? 4.406 -21.281 -26.422 1 96.12 10 PRO B N 1
ATOM 3633 C CA . PRO B 1 10 ? 5.379 -20.531 -25.625 1 96.12 10 PRO B CA 1
ATOM 3634 C C . PRO B 1 10 ? 4.75 -19.359 -24.875 1 96.12 10 PRO B C 1
ATOM 3636 O O . PRO B 1 10 ? 3.945 -18.625 -25.438 1 96.12 10 PRO B O 1
ATOM 3639 N N . SER B 1 11 ? 5.043 -19.281 -23.641 1 97.69 11 SER B N 1
ATOM 3640 C CA . SER B 1 11 ? 4.629 -18.125 -22.859 1 97.69 11 SER B CA 1
ATOM 3641 C C . SER B 1 11 ? 5.75 -17.094 -22.75 1 97.69 11 SER B C 1
ATOM 3643 O O . SER B 1 11 ? 6.93 -17.453 -22.812 1 97.69 11 SER B O 1
ATOM 3645 N N . TYR B 1 12 ? 5.375 -15.828 -22.547 1 98.06 12 TYR B N 1
ATOM 3646 C CA . TYR B 1 12 ? 6.32 -14.727 -22.375 1 98.06 12 TYR B CA 1
ATOM 3647 C C . TYR B 1 12 ? 7.293 -15.016 -21.234 1 98.06 12 TYR B C 1
ATOM 3649 O O . TYR B 1 12 ? 8.492 -14.727 -21.344 1 98.06 12 TYR B O 1
ATOM 3657 N N . TRP B 1 13 ? 6.875 -15.578 -20.172 1 98.38 13 TRP B N 1
ATOM 3658 C CA . TRP B 1 13 ? 7.672 -15.797 -18.969 1 98.38 13 TRP B CA 1
ATOM 3659 C C . TRP B 1 13 ? 8.867 -16.703 -19.266 1 98.38 13 TRP B C 1
ATOM 3661 O O . TRP B 1 13 ? 9.93 -16.547 -18.641 1 98.38 13 TRP B O 1
ATOM 3671 N N . LEU B 1 14 ? 8.672 -17.578 -20.188 1 97.56 14 LEU B N 1
ATOM 3672 C CA . LEU B 1 14 ? 9.688 -18.578 -20.516 1 97.56 14 LEU B CA 1
ATOM 3673 C C . LEU B 1 14 ? 10.75 -18 -21.438 1 97.56 14 LEU B C 1
ATOM 3675 O O . LEU B 1 14 ? 11.703 -18.703 -21.797 1 97.56 14 LEU B O 1
ATOM 3679 N N . SER B 1 15 ? 10.617 -16.75 -21.75 1 96.56 15 SER B N 1
ATOM 3680 C CA . SER B 1 15 ? 11.617 -16.094 -22.609 1 96.56 15 SER B CA 1
ATOM 3681 C C . SER B 1 15 ? 12.938 -15.906 -21.875 1 96.56 15 SER B C 1
ATOM 3683 O O . SER B 1 15 ? 13.969 -15.656 -22.484 1 96.56 15 SER B O 1
ATOM 3685 N N . TYR B 1 16 ? 12.891 -15.953 -20.578 1 95.31 16 TYR B N 1
ATOM 3686 C CA . TYR B 1 16 ? 14.109 -15.906 -19.766 1 95.31 16 TYR B CA 1
ATOM 3687 C C . TYR B 1 16 ? 14.883 -17.219 -19.875 1 95.31 16 TYR B C 1
ATOM 3689 O O . TYR B 1 16 ? 14.32 -18.297 -19.672 1 95.31 16 TYR B O 1
ATOM 3697 N N . ASP B 1 17 ? 16.156 -17.125 -20.188 1 93.62 17 ASP B N 1
ATOM 3698 C CA . ASP B 1 17 ? 16.984 -18.312 -20.25 1 93.62 17 ASP B CA 1
ATOM 3699 C C . ASP B 1 17 ? 17.516 -18.688 -18.859 1 93.62 17 ASP B C 1
ATOM 3701 O O . ASP B 1 17 ? 18.547 -18.172 -18.422 1 93.62 17 ASP B O 1
ATOM 3705 N N . SER B 1 18 ? 16.953 -19.609 -18.266 1 91.88 18 SER B N 1
ATOM 3706 C CA . SER B 1 18 ? 17.312 -20.016 -16.906 1 91.88 18 SER B CA 1
ATOM 3707 C C . SER B 1 18 ? 18.438 -21.031 -16.922 1 91.88 18 SER B C 1
ATOM 3709 O O . SER B 1 18 ? 19.078 -21.266 -15.891 1 91.88 18 SER B O 1
ATOM 3711 N N . ASN B 1 19 ? 18.703 -21.75 -17.938 1 94.31 19 ASN B N 1
ATOM 3712 C CA . ASN B 1 19 ? 19.594 -22.891 -18.062 1 94.31 19 ASN B CA 1
ATOM 3713 C C . ASN B 1 19 ? 19.047 -24.109 -17.328 1 94.31 19 ASN B C 1
ATOM 3715 O O . ASN B 1 19 ? 19.734 -25.125 -17.203 1 94.31 19 ASN B O 1
ATOM 3719 N N . LEU B 1 20 ? 17.797 -24.062 -16.891 1 97.75 20 LEU B N 1
ATOM 3720 C CA . LEU B 1 20 ? 17.219 -25.188 -16.141 1 97.75 20 LEU B CA 1
ATOM 3721 C C . LEU B 1 20 ? 16.109 -25.859 -16.953 1 97.75 20 LEU B C 1
ATOM 3723 O O . LEU B 1 20 ? 15.602 -26.906 -16.562 1 97.75 20 LEU B O 1
ATOM 3727 N N . GLN B 1 21 ? 15.797 -25.328 -18.031 1 96.38 21 GLN B N 1
ATOM 3728 C CA . GLN B 1 21 ? 14.609 -25.734 -18.781 1 96.38 21 GLN B CA 1
ATOM 3729 C C . GLN B 1 21 ? 14.57 -27.25 -18.969 1 96.38 21 GLN B C 1
ATOM 3731 O O . GLN B 1 21 ? 13.547 -27.891 -18.734 1 96.38 21 GLN B O 1
ATOM 3736 N N . ASN B 1 22 ? 15.688 -27.844 -19.375 1 97.5 22 ASN B N 1
ATOM 3737 C CA . ASN B 1 22 ? 15.773 -29.281 -19.641 1 97.5 22 ASN B CA 1
ATOM 3738 C C . ASN B 1 22 ? 16.75 -29.953 -18.688 1 97.5 22 ASN B C 1
ATOM 3740 O O . ASN B 1 22 ? 17.375 -30.969 -19.031 1 97.5 22 ASN B O 1
ATOM 3744 N N . HIS B 1 23 ? 16.891 -29.375 -17.531 1 98.44 23 HIS B N 1
ATOM 3745 C CA . HIS B 1 23 ? 17.906 -29.812 -16.594 1 98.44 23 HIS B CA 1
ATOM 3746 C C . HIS B 1 23 ? 17.609 -31.234 -16.094 1 98.44 23 HIS B C 1
ATOM 3748 O O . HIS B 1 23 ? 16.453 -31.562 -15.805 1 98.44 23 HIS B O 1
ATOM 3754 N N . ARG B 1 24 ? 18.609 -32.031 -16.047 1 98.5 24 ARG B N 1
ATOM 3755 C CA . ARG B 1 24 ? 18.672 -33.312 -15.359 1 98.5 24 ARG B CA 1
ATOM 3756 C C . ARG B 1 24 ? 19.953 -33.438 -14.531 1 98.5 24 ARG B C 1
ATOM 3758 O O . ARG B 1 24 ? 21.047 -33.531 -15.086 1 98.5 24 ARG B O 1
ATOM 3765 N N . THR B 1 25 ? 19.719 -33.469 -13.266 1 98.69 25 THR B N 1
ATOM 3766 C CA . THR B 1 25 ? 20.875 -33.5 -12.367 1 98.69 25 THR B CA 1
ATOM 3767 C C . THR B 1 25 ? 21.719 -34.75 -12.617 1 98.69 25 THR B C 1
ATOM 3769 O O . THR B 1 25 ? 22.953 -34.688 -12.547 1 98.69 25 THR B O 1
ATOM 3772 N N . THR B 1 26 ? 21.125 -35.906 -12.82 1 98.38 26 THR B N 1
ATOM 3773 C CA . THR B 1 26 ? 21.766 -37.156 -13.148 1 98.38 26 THR B CA 1
ATOM 3774 C C . THR B 1 26 ? 21.141 -37.781 -14.391 1 98.38 26 THR B C 1
ATOM 3776 O O . THR B 1 26 ? 19.969 -37.562 -14.688 1 98.38 26 THR B O 1
ATOM 3779 N N . GLU B 1 27 ? 21.953 -38.531 -15.016 1 97.31 27 GLU B N 1
ATOM 3780 C CA . GLU B 1 27 ? 21.438 -39.219 -16.203 1 97.31 27 GLU B CA 1
ATOM 3781 C C . GLU B 1 27 ? 20.344 -40.219 -15.844 1 97.31 27 GLU B C 1
ATOM 3783 O O . GLU B 1 27 ? 19.25 -40.188 -16.422 1 97.31 27 GLU B O 1
ATOM 3788 N N . ALA B 1 28 ? 20.656 -41.031 -14.906 1 97.5 28 ALA B N 1
ATOM 3789 C CA . ALA B 1 28 ? 19.672 -42 -14.406 1 97.5 28 ALA B CA 1
ATOM 3790 C C . ALA B 1 28 ? 18.984 -41.438 -13.148 1 97.5 28 ALA B C 1
ATOM 3792 O O . ALA B 1 28 ? 19.594 -40.719 -12.375 1 97.5 28 ALA B O 1
ATOM 3793 N N . LEU B 1 29 ? 17.75 -41.812 -13.008 1 98.38 29 LEU B N 1
ATOM 3794 C CA . LEU B 1 29 ? 17.047 -41.438 -11.789 1 98.38 29 LEU B CA 1
ATOM 3795 C C . LEU B 1 29 ? 17.656 -42.125 -10.57 1 98.38 29 LEU B C 1
ATOM 3797 O O . LEU B 1 29 ? 18.062 -43.281 -10.633 1 98.38 29 LEU B O 1
ATOM 3801 N N . PRO B 1 30 ? 17.75 -41.375 -9.484 1 98.12 30 PRO B N 1
ATOM 3802 C CA . PRO B 1 30 ? 18.109 -42.094 -8.258 1 98.12 30 PRO B CA 1
ATOM 3803 C C . PRO B 1 30 ? 17.109 -43.188 -7.914 1 98.12 30 PRO B C 1
ATOM 3805 O O . PRO B 1 30 ? 15.898 -43 -8.008 1 98.12 30 PRO B O 1
ATOM 3808 N N . PRO B 1 31 ? 17.641 -44.312 -7.508 1 97.81 31 PRO B N 1
ATOM 3809 C CA . PRO B 1 31 ? 16.719 -45.406 -7.223 1 97.81 31 PRO B CA 1
ATOM 3810 C C . PRO B 1 31 ? 15.867 -45.156 -5.984 1 97.81 31 PRO B C 1
ATOM 3812 O O . PRO B 1 31 ? 14.758 -45.688 -5.871 1 97.81 31 PRO B O 1
ATOM 3815 N N . GLU B 1 32 ? 16.422 -44.406 -5.027 1 98.06 32 GLU B N 1
ATOM 3816 C CA . GLU B 1 32 ? 15.695 -44.094 -3.795 1 98.06 32 GLU B CA 1
ATOM 3817 C C . GLU B 1 32 ? 15.875 -42.656 -3.402 1 98.06 32 GLU B C 1
ATOM 3819 O O . GLU B 1 32 ? 16.844 -42 -3.818 1 98.06 32 GLU B O 1
ATOM 3824 N N . ALA B 1 33 ? 14.969 -42.125 -2.693 1 98.38 33 ALA B N 1
ATOM 3825 C CA . ALA B 1 33 ? 15.023 -40.781 -2.127 1 98.38 33 ALA B CA 1
ATOM 3826 C C . ALA B 1 33 ? 14.18 -40.688 -0.857 1 98.38 33 ALA B C 1
ATOM 3828 O O . ALA B 1 33 ? 13.266 -41.5 -0.651 1 98.38 33 ALA B O 1
ATOM 3829 N N . ASP B 1 34 ? 14.539 -39.812 0.058 1 97.75 34 ASP B N 1
ATOM 3830 C CA . ASP B 1 34 ? 13.703 -39.562 1.227 1 97.75 34 ASP B CA 1
ATOM 3831 C C . ASP B 1 34 ? 12.375 -38.938 0.823 1 97.75 34 ASP B C 1
ATOM 3833 O O . ASP B 1 34 ? 11.32 -39.281 1.354 1 97.75 34 ASP B O 1
ATOM 3837 N N . VAL B 1 35 ? 12.43 -37.969 -0.069 1 98.62 35 VAL B N 1
ATOM 3838 C CA . VAL B 1 35 ? 11.234 -37.25 -0.528 1 98.62 35 VAL B CA 1
ATOM 3839 C C . VAL B 1 35 ? 11.266 -37.125 -2.051 1 98.62 35 VAL B C 1
ATOM 3841 O O . VAL B 1 35 ? 12.289 -36.75 -2.631 1 98.62 35 VAL B O 1
ATOM 3844 N N . VAL B 1 36 ? 10.203 -37.469 -2.727 1 98.94 36 VAL B N 1
ATOM 3845 C CA . VAL B 1 36 ? 9.984 -37.156 -4.137 1 98.94 36 VAL B CA 1
ATOM 3846 C C . VAL B 1 36 ? 8.93 -36.094 -4.277 1 98.94 36 VAL B C 1
ATOM 3848 O O . VAL B 1 36 ? 7.852 -36.188 -3.68 1 98.94 36 VAL B O 1
ATOM 3851 N N . VAL B 1 37 ? 9.234 -35.031 -4.922 1 98.94 37 VAL B N 1
ATOM 3852 C CA . VAL B 1 37 ? 8.289 -33.969 -5.266 1 98.94 37 VAL B CA 1
ATOM 3853 C C . VAL B 1 37 ? 7.922 -34.062 -6.742 1 98.94 37 VAL B C 1
ATOM 3855 O O . VAL B 1 37 ? 8.805 -34.062 -7.609 1 98.94 37 VAL B O 1
ATOM 3858 N N . ILE B 1 38 ? 6.668 -34.219 -7.043 1 98.88 38 ILE B N 1
ATOM 3859 C CA . ILE B 1 38 ? 6.195 -34.344 -8.414 1 98.88 38 ILE B CA 1
ATOM 3860 C C . ILE B 1 38 ? 5.625 -33.031 -8.898 1 98.88 38 ILE B C 1
ATOM 3862 O O . ILE B 1 38 ? 4.543 -32.625 -8.469 1 98.88 38 ILE B O 1
ATOM 3866 N N . GLY B 1 39 ? 6.266 -32.375 -9.844 1 98.62 39 GLY B N 1
ATOM 3867 C CA . GLY B 1 39 ? 5.98 -31.047 -10.32 1 98.62 39 GLY B CA 1
ATOM 3868 C C . GLY B 1 39 ? 7.027 -30.031 -9.906 1 98.62 39 GLY B C 1
ATOM 3869 O O . GLY B 1 39 ? 7.312 -29.875 -8.719 1 98.62 39 GLY B O 1
ATOM 3870 N N . ALA B 1 40 ? 7.582 -29.359 -10.875 1 98.75 40 ALA B N 1
ATOM 3871 C CA . ALA B 1 40 ? 8.633 -28.375 -10.609 1 98.75 40 ALA B CA 1
ATOM 3872 C C . ALA B 1 40 ? 8.141 -26.953 -10.906 1 98.75 40 ALA B C 1
ATOM 3874 O O . ALA B 1 40 ? 8.898 -26.109 -11.383 1 98.75 40 ALA B O 1
ATOM 3875 N N . GLY B 1 41 ? 6.84 -26.703 -10.734 1 98.56 41 GLY B N 1
ATOM 3876 C CA . GLY B 1 41 ? 6.32 -25.344 -10.695 1 98.56 41 GLY B CA 1
ATOM 3877 C C . GLY B 1 41 ? 6.527 -24.656 -9.359 1 98.56 41 GLY B C 1
ATOM 3878 O O . GLY B 1 41 ? 7.398 -25.062 -8.578 1 98.56 41 GLY B O 1
ATOM 3879 N N . TYR B 1 42 ? 5.758 -23.625 -9.148 1 98.88 42 TYR B N 1
ATOM 3880 C CA . TYR B 1 42 ? 5.898 -22.812 -7.938 1 98.88 42 TYR B CA 1
ATOM 3881 C C . TYR B 1 42 ? 5.645 -23.672 -6.695 1 98.88 42 TYR B C 1
ATOM 3883 O O . TYR B 1 42 ? 6.418 -23.625 -5.738 1 98.88 42 TYR B O 1
ATOM 3891 N N . THR B 1 43 ? 4.613 -24.484 -6.695 1 98.88 43 THR B N 1
ATOM 3892 C CA . THR B 1 43 ? 4.254 -25.312 -5.555 1 98.88 43 THR B CA 1
ATOM 3893 C C . THR B 1 43 ? 5.371 -26.297 -5.227 1 98.88 43 THR B C 1
ATOM 3895 O O . THR B 1 43 ? 5.785 -26.422 -4.07 1 98.88 43 THR B O 1
ATOM 3898 N N . GLY B 1 44 ? 5.828 -27.031 -6.207 1 98.88 44 GLY B N 1
ATOM 3899 C CA . GLY B 1 44 ? 6.887 -28 -5.973 1 98.88 44 GLY B CA 1
ATOM 3900 C C . GLY B 1 44 ? 8.195 -27.359 -5.543 1 98.88 44 GLY B C 1
ATOM 3901 O O . GLY B 1 44 ? 8.844 -27.828 -4.605 1 98.88 44 GLY B O 1
ATOM 3902 N N . ALA B 1 45 ? 8.562 -26.312 -6.242 1 98.94 45 ALA B N 1
ATOM 3903 C CA . ALA B 1 45 ? 9.797 -25.609 -5.926 1 98.94 45 ALA B CA 1
ATOM 3904 C C . ALA B 1 45 ? 9.773 -25.047 -4.504 1 98.94 45 ALA B C 1
ATOM 3906 O O . ALA B 1 45 ? 10.734 -25.219 -3.748 1 98.94 45 ALA B O 1
ATOM 3907 N N . ALA B 1 46 ? 8.688 -24.391 -4.16 1 98.88 46 ALA B N 1
ATOM 3908 C CA . ALA B 1 46 ? 8.562 -23.781 -2.832 1 98.88 46 ALA B CA 1
ATOM 3909 C C . ALA B 1 46 ? 8.547 -24.859 -1.748 1 98.88 46 ALA B C 1
ATOM 3911 O O . ALA B 1 46 ? 9.148 -24.688 -0.686 1 98.88 46 ALA B O 1
ATOM 3912 N N . THR B 1 47 ? 7.848 -25.938 -2 1 98.81 47 THR B N 1
ATOM 3913 C CA . THR B 1 47 ? 7.805 -27.031 -1.031 1 98.81 47 THR B CA 1
ATOM 3914 C C . THR B 1 47 ? 9.195 -27.641 -0.83 1 98.81 47 THR B C 1
ATOM 3916 O O . THR B 1 47 ? 9.641 -27.797 0.306 1 98.81 47 THR B O 1
ATOM 3919 N N . ALA B 1 48 ? 9.852 -27.969 -1.931 1 98.81 48 ALA B N 1
ATOM 3920 C CA . ALA B 1 48 ? 11.203 -28.516 -1.848 1 98.81 48 ALA B CA 1
ATOM 3921 C C . ALA B 1 48 ? 12.148 -27.547 -1.136 1 98.81 48 ALA B C 1
ATOM 3923 O O . ALA B 1 48 ? 12.93 -27.953 -0.277 1 98.81 48 ALA B O 1
ATOM 3924 N N . TYR B 1 49 ? 12.047 -26.266 -1.474 1 98.69 49 TYR B N 1
ATOM 3925 C CA . TYR B 1 49 ? 12.859 -25.234 -0.849 1 98.69 49 TYR B CA 1
ATOM 3926 C C . TYR B 1 49 ? 12.695 -25.25 0.666 1 98.69 49 TYR B C 1
ATOM 3928 O O . TYR B 1 49 ? 13.68 -25.266 1.404 1 98.69 49 TYR B O 1
ATOM 3936 N N . HIS B 1 50 ? 11.5 -25.297 1.134 1 98 50 HIS B N 1
ATOM 3937 C CA . HIS B 1 50 ? 11.25 -25.203 2.566 1 98 50 HIS B CA 1
ATOM 3938 C C . HIS B 1 50 ? 11.586 -26.516 3.275 1 98 50 HIS B C 1
ATOM 3940 O O . HIS B 1 50 ? 11.898 -26.516 4.469 1 98 50 HIS B O 1
ATOM 3946 N N . ILE B 1 51 ? 11.508 -27.609 2.564 1 97.56 51 ILE B N 1
ATOM 3947 C CA . ILE B 1 51 ? 11.953 -28.875 3.135 1 97.56 51 ILE B CA 1
ATOM 3948 C C . ILE B 1 51 ? 13.461 -28.828 3.373 1 97.56 51 ILE B C 1
ATOM 3950 O O . ILE B 1 51 ? 13.945 -29.219 4.441 1 97.56 51 ILE B O 1
ATOM 3954 N N . LEU B 1 52 ? 14.188 -28.312 2.422 1 97.75 52 LEU B N 1
ATOM 3955 C CA . LEU B 1 52 ? 15.641 -28.391 2.426 1 97.75 52 LEU B CA 1
ATOM 3956 C C . LEU B 1 52 ? 16.25 -27.266 3.25 1 97.75 52 LEU B C 1
ATOM 3958 O O . LEU B 1 52 ? 17.328 -27.438 3.84 1 97.75 52 LEU B O 1
ATOM 3962 N N . GLU B 1 53 ? 15.648 -26.078 3.252 1 94.81 53 GLU B N 1
ATOM 3963 C CA . GLU B 1 53 ? 16.203 -24.891 3.908 1 94.81 53 GLU B CA 1
ATOM 3964 C C . GLU B 1 53 ? 16.359 -25.125 5.41 1 94.81 53 GLU B C 1
ATOM 3966 O O . GLU B 1 53 ? 17.344 -24.688 6.004 1 94.81 53 GLU B O 1
ATOM 3971 N N . LYS B 1 54 ? 15.438 -25.609 6.066 1 82.5 54 LYS B N 1
ATOM 3972 C CA . LYS B 1 54 ? 15.414 -25.734 7.52 1 82.5 54 LYS B CA 1
ATOM 3973 C C . LYS B 1 54 ? 16.141 -27 7.98 1 82.5 54 LYS B C 1
ATOM 3975 O O . LYS B 1 54 ? 16.219 -27.266 9.18 1 82.5 54 LYS B O 1
ATOM 3980 N N . SER B 1 55 ? 16.766 -27.625 7.078 1 73.25 55 SER B N 1
ATOM 3981 C CA . SER B 1 55 ? 17.375 -28.875 7.508 1 73.25 55 SER B CA 1
ATOM 3982 C C . SER B 1 55 ? 18.781 -28.641 8.047 1 73.25 55 SER B C 1
ATOM 3984 O O . SER B 1 55 ? 19.641 -28.078 7.344 1 73.25 55 SER B O 1
ATOM 3986 N N . SER B 1 56 ? 18.922 -28.344 9.344 1 62.34 56 SER B N 1
ATOM 3987 C CA . SER B 1 56 ? 20.156 -28.016 10.047 1 62.34 56 SER B CA 1
ATOM 3988 C C . SER B 1 56 ? 21.109 -29.219 10.062 1 62.34 56 SER B C 1
ATOM 3990 O O . SER B 1 56 ? 22.328 -29.047 10.055 1 62.34 56 SER B O 1
ATOM 3992 N N . SER B 1 57 ? 20.688 -30.391 10.234 1 67.38 57 SER B N 1
ATOM 3993 C CA . SER B 1 57 ? 21.562 -31.547 10.352 1 67.38 57 SER B CA 1
ATOM 3994 C C . SER B 1 57 ? 21.859 -32.156 8.977 1 67.38 57 SER B C 1
ATOM 3996 O O . SER B 1 57 ? 22.531 -31.531 8.156 1 67.38 57 SER B O 1
ATOM 3998 N N . LYS B 1 58 ? 21.203 -33.281 8.734 1 78.75 58 LYS B N 1
ATOM 3999 C CA . LYS B 1 58 ? 21.375 -34 7.48 1 78.75 58 LYS B CA 1
ATOM 4000 C C . LYS B 1 58 ? 20.203 -33.75 6.539 1 78.75 58 LYS B C 1
ATOM 4002 O O . LYS B 1 58 ? 19.094 -34.25 6.797 1 78.75 58 LYS B O 1
ATOM 4007 N N . ARG B 1 59 ? 20.375 -32.906 5.539 1 92.25 59 ARG B N 1
ATOM 4008 C CA . ARG B 1 59 ? 19.328 -32.656 4.555 1 92.25 59 ARG B CA 1
ATOM 4009 C C . ARG B 1 59 ? 18.844 -33.969 3.936 1 92.25 59 ARG B C 1
ATOM 4011 O O . ARG B 1 59 ? 19.656 -34.812 3.598 1 92.25 59 ARG B O 1
ATOM 4018 N N . PRO B 1 60 ? 17.594 -34.094 3.885 1 96.19 60 PRO B N 1
ATOM 4019 C CA . PRO B 1 60 ? 17.078 -35.281 3.201 1 96.19 60 PRO B CA 1
ATOM 4020 C C . PRO B 1 60 ? 17.375 -35.25 1.704 1 96.19 60 PRO B C 1
ATOM 4022 O O . PRO B 1 60 ? 17.547 -34.188 1.107 1 96.19 60 PRO B O 1
ATOM 4025 N N . SER B 1 61 ? 17.484 -36.469 1.187 1 97.31 61 SER B N 1
ATOM 4026 C CA . SER B 1 61 ? 17.562 -36.562 -0.269 1 97.31 61 SER B CA 1
ATOM 4027 C C . SER B 1 61 ? 16.219 -36.219 -0.913 1 97.31 61 SER B C 1
ATOM 4029 O O . SER B 1 61 ? 15.195 -36.844 -0.575 1 97.31 61 SER B O 1
ATOM 4031 N N . VAL B 1 62 ? 16.234 -35.219 -1.771 1 98.56 62 VAL B N 1
ATOM 4032 C CA . VAL B 1 62 ? 15.008 -34.781 -2.436 1 98.56 62 VAL B CA 1
ATOM 4033 C C . VAL B 1 62 ? 15.164 -34.938 -3.947 1 98.56 62 VAL B C 1
ATOM 4035 O O . VAL B 1 62 ? 16.156 -34.469 -4.523 1 98.56 62 VAL B O 1
ATOM 4038 N N . VAL B 1 63 ? 14.211 -35.625 -4.621 1 98.88 63 VAL B N 1
ATOM 4039 C CA . VAL B 1 63 ? 14.133 -35.719 -6.078 1 98.88 63 VAL B CA 1
ATOM 4040 C C . VAL B 1 63 ? 12.906 -34.969 -6.574 1 98.88 63 VAL B C 1
ATOM 4042 O O . VAL B 1 63 ? 11.789 -35.188 -6.102 1 98.88 63 VAL B O 1
ATOM 4045 N N . ILE B 1 64 ? 13.117 -34.031 -7.434 1 98.94 64 ILE B N 1
ATOM 4046 C CA . ILE B 1 64 ? 12.039 -33.25 -8.031 1 98.94 64 ILE B CA 1
ATOM 4047 C C . ILE B 1 64 ? 11.844 -33.656 -9.484 1 98.94 64 ILE B C 1
ATOM 4049 O O . ILE B 1 64 ? 12.773 -33.594 -10.289 1 98.94 64 ILE B O 1
ATOM 4053 N N . LEU B 1 65 ? 10.656 -34.125 -9.805 1 98.88 65 LEU B N 1
ATOM 4054 C CA . LEU B 1 65 ? 10.336 -34.625 -11.133 1 98.88 65 LEU B CA 1
ATOM 4055 C C . LEU B 1 65 ? 9.383 -33.688 -11.859 1 98.88 65 LEU B C 1
ATOM 4057 O O . LEU B 1 65 ? 8.383 -33.25 -11.289 1 98.88 65 LEU B O 1
ATOM 4061 N N . GLU B 1 66 ? 9.648 -33.312 -13.055 1 98.62 66 GLU B N 1
ATOM 4062 C CA . GLU B 1 66 ? 8.82 -32.469 -13.906 1 98.62 66 GLU B CA 1
ATOM 4063 C C . GLU B 1 66 ? 8.508 -33.156 -15.234 1 98.62 66 GLU B C 1
ATOM 4065 O O . GLU B 1 66 ? 9.391 -33.75 -15.859 1 98.62 66 GLU B O 1
ATOM 4070 N N . ALA B 1 67 ? 7.23 -33.062 -15.586 1 97.94 67 ALA B N 1
ATOM 4071 C CA . ALA B 1 67 ? 6.746 -33.812 -16.75 1 97.94 67 ALA B CA 1
ATOM 4072 C C . ALA B 1 67 ? 7.316 -33.25 -18.047 1 97.94 67 ALA B C 1
ATOM 4074 O O . ALA B 1 67 ? 7.609 -33.969 -18.984 1 97.94 67 ALA B O 1
ATOM 4075 N N . ARG B 1 68 ? 7.445 -31.922 -18.141 1 97.25 68 ARG B N 1
ATOM 4076 C CA . ARG B 1 68 ? 7.965 -31.203 -19.297 1 97.25 68 ARG B CA 1
ATOM 4077 C C . ARG B 1 68 ? 9.25 -30.469 -18.969 1 97.25 68 ARG B C 1
ATOM 4079 O O . ARG B 1 68 ? 10.086 -30.969 -18.203 1 97.25 68 ARG B O 1
ATOM 4086 N N . CYS B 1 69 ? 9.398 -29.375 -19.656 1 97.19 69 CYS B N 1
ATOM 4087 C CA . CYS B 1 69 ? 10.43 -28.438 -19.25 1 97.19 69 CYS B CA 1
ATOM 4088 C C . CYS B 1 69 ? 10.109 -27.828 -17.875 1 97.19 69 CYS B C 1
ATOM 4090 O O . CYS B 1 69 ? 8.938 -27.688 -17.531 1 97.19 69 CYS B O 1
ATOM 4092 N N . ILE B 1 70 ? 11.18 -27.516 -17.219 1 98.06 70 ILE B N 1
ATOM 4093 C CA . ILE B 1 70 ? 11.039 -27 -15.867 1 98.06 70 ILE B CA 1
ATOM 4094 C C . ILE B 1 70 ? 10.094 -25.797 -15.867 1 98.06 70 ILE B C 1
ATOM 4096 O O . ILE B 1 70 ? 10.242 -24.875 -16.672 1 98.06 70 ILE B O 1
ATOM 4100 N N . CYS B 1 71 ? 9.047 -25.844 -15 1 97.56 71 CYS B N 1
ATOM 4101 C CA . CYS B 1 71 ? 8.148 -24.734 -14.688 1 97.56 71 CYS B CA 1
ATOM 4102 C C . CYS B 1 71 ? 7.422 -24.25 -15.938 1 97.56 71 CYS B C 1
ATOM 4104 O O . CYS B 1 71 ? 7.195 -23.062 -16.109 1 97.56 71 CYS B O 1
ATOM 4106 N N . SER B 1 72 ? 7.062 -25.141 -16.781 1 96 72 SER B N 1
ATOM 4107 C CA . SER B 1 72 ? 6.441 -24.75 -18.047 1 96 72 SER B CA 1
ATOM 4108 C C . SER B 1 72 ? 4.922 -24.781 -17.938 1 96 72 SER B C 1
ATOM 4110 O O . SER B 1 72 ? 4.223 -24.391 -18.875 1 96 72 SER B O 1
ATOM 4112 N N . GLY B 1 73 ? 4.352 -25.281 -16.812 1 97.19 73 GLY B N 1
ATOM 4113 C CA . GLY B 1 73 ? 2.914 -25.391 -16.625 1 97.19 73 GLY B CA 1
ATOM 4114 C C . GLY B 1 73 ? 2.279 -24.094 -16.141 1 97.19 73 GLY B C 1
ATOM 4115 O O . GLY B 1 73 ? 2.623 -23.016 -16.625 1 97.19 73 GLY B O 1
ATOM 4116 N N . ALA B 1 74 ? 1.288 -24.172 -15.227 1 98 74 ALA B N 1
ATOM 4117 C CA . ALA B 1 74 ? 0.448 -23.047 -14.805 1 98 74 ALA B CA 1
ATOM 4118 C C . ALA B 1 74 ? 1.296 -21.891 -14.281 1 98 74 ALA B C 1
ATOM 4120 O O . ALA B 1 74 ? 0.975 -20.719 -14.523 1 98 74 ALA B O 1
ATOM 4121 N N . THR B 1 75 ? 2.412 -22.172 -13.648 1 98.38 75 THR B N 1
ATOM 4122 C CA . THR B 1 75 ? 3.217 -21.156 -12.977 1 98.38 75 THR B CA 1
ATOM 4123 C C . THR B 1 75 ? 3.799 -20.172 -13.992 1 98.38 75 THR B C 1
ATOM 4125 O O . THR B 1 75 ? 3.758 -18.953 -13.789 1 98.38 75 THR B O 1
ATOM 4128 N N . ALA B 1 76 ? 4.324 -20.625 -15.055 1 98.25 76 ALA B N 1
ATOM 4129 C CA . ALA B 1 76 ? 4.934 -19.734 -16.047 1 98.25 76 ALA B CA 1
ATOM 4130 C C . ALA B 1 76 ? 3.939 -19.391 -17.156 1 98.25 76 ALA B C 1
ATOM 4132 O O . ALA B 1 76 ? 4.332 -19.141 -18.297 1 98.25 76 ALA B O 1
ATOM 4133 N N . ARG B 1 77 ? 2.676 -19.453 -16.828 1 98.44 77 ARG B N 1
ATOM 4134 C CA . ARG B 1 77 ? 1.652 -19.094 -17.797 1 98.44 77 ARG B CA 1
ATOM 4135 C C . ARG B 1 77 ? 0.601 -18.188 -17.188 1 98.44 77 ARG B C 1
ATOM 4137 O O . ARG B 1 77 ? -0.323 -17.734 -17.859 1 98.44 77 ARG B O 1
ATOM 4144 N N . ASN B 1 78 ? 0.663 -17.891 -15.891 1 97.94 78 ASN B N 1
ATOM 4145 C CA . ASN B 1 78 ? -0.298 -17.031 -15.219 1 97.94 78 ASN B CA 1
ATOM 4146 C C . ASN B 1 78 ? 0.029 -15.555 -15.43 1 97.94 78 ASN B C 1
ATOM 4148 O O . ASN B 1 78 ? 0.844 -15.211 -16.297 1 97.94 78 ASN B O 1
ATOM 4152 N N . GLY B 1 79 ? -0.599 -14.664 -14.742 1 97.88 79 GLY B N 1
ATOM 4153 C CA . GLY B 1 79 ? -0.456 -13.227 -14.953 1 97.88 79 GLY B CA 1
ATOM 4154 C C . GLY B 1 79 ? 0.699 -12.625 -14.18 1 97.88 79 GLY B C 1
ATOM 4155 O O . GLY B 1 79 ? 1.036 -11.453 -14.375 1 97.88 79 GLY B O 1
ATOM 4156 N N . GLY B 1 80 ? 1.392 -13.422 -13.297 1 98.44 80 GLY B N 1
ATOM 4157 C CA . GLY B 1 80 ? 2.445 -12.898 -12.445 1 98.44 80 GLY B CA 1
ATOM 4158 C C . GLY B 1 80 ? 1.926 -12.016 -11.328 1 98.44 80 GLY B C 1
ATOM 4159 O O . GLY B 1 80 ? 2.664 -11.188 -10.781 1 98.44 80 GLY B O 1
ATOM 4160 N N . HIS B 1 81 ? 0.708 -12.102 -11.047 1 98.69 81 HIS B N 1
ATOM 4161 C CA . HIS B 1 81 ? -0.013 -11.219 -10.141 1 98.69 81 HIS B CA 1
ATOM 4162 C C . HIS B 1 81 ? -0.144 -11.844 -8.75 1 98.69 81 HIS B C 1
ATOM 4164 O O . HIS B 1 81 ? -0.788 -12.883 -8.586 1 98.69 81 HIS B O 1
ATOM 4170 N N . ILE B 1 82 ? 0.548 -11.352 -7.742 1 98.69 82 ILE B N 1
ATOM 4171 C CA . ILE B 1 82 ? 0.341 -11.734 -6.352 1 98.69 82 ILE B CA 1
ATOM 4172 C C . ILE B 1 82 ? -0.706 -10.828 -5.711 1 98.69 82 ILE B C 1
ATOM 4174 O O . ILE B 1 82 ? -0.362 -9.844 -5.047 1 98.69 82 ILE B O 1
ATOM 4178 N N . LYS B 1 83 ? -1.909 -11.133 -5.953 1 98.62 83 LYS B N 1
ATOM 4179 C CA . LYS B 1 83 ? -3.031 -10.281 -5.562 1 98.62 83 LYS B CA 1
ATOM 4180 C C . LYS B 1 83 ? -3.973 -11.016 -4.613 1 98.62 83 LYS B C 1
ATOM 4182 O O . LYS B 1 83 ? -4.645 -11.969 -5.012 1 98.62 83 LYS B O 1
ATOM 4187 N N . PRO B 1 84 ? -4.066 -10.633 -3.346 1 98.25 84 PRO B N 1
ATOM 4188 C CA . PRO B 1 84 ? -5.016 -11.258 -2.422 1 98.25 84 PRO B CA 1
ATOM 4189 C C . PRO B 1 84 ? -6.469 -10.906 -2.742 1 98.25 84 PRO B C 1
ATOM 4191 O O . PRO B 1 84 ? -6.73 -9.883 -3.389 1 98.25 84 PRO B O 1
ATOM 4194 N N . ASP B 1 85 ? -7.328 -11.758 -2.445 1 97 85 ASP B N 1
ATOM 4195 C CA . ASP B 1 85 ? -8.75 -11.43 -2.473 1 97 85 ASP B CA 1
ATOM 4196 C C . ASP B 1 85 ? -9.195 -10.797 -1.155 1 97 85 ASP B C 1
ATOM 4198 O O . ASP B 1 85 ? -9.461 -11.508 -0.181 1 97 85 ASP B O 1
ATOM 4202 N N . VAL B 1 86 ? -9.453 -9.531 -1.198 1 96.44 86 VAL B N 1
ATOM 4203 C CA . VAL B 1 86 ? -9.586 -8.773 0.043 1 96.44 86 VAL B CA 1
ATOM 4204 C C . VAL B 1 86 ? -11.062 -8.508 0.332 1 96.44 86 VAL B C 1
ATOM 4206 O O . VAL B 1 86 ? -11.445 -8.25 1.477 1 96.44 86 VAL B O 1
ATOM 4209 N N . TYR B 1 87 ? -11.898 -8.602 -0.671 1 96.25 87 TYR B N 1
ATOM 4210 C CA . TYR B 1 87 ? -13.281 -8.195 -0.45 1 96.25 87 TYR B CA 1
ATOM 4211 C C . TYR B 1 87 ? -14.227 -8.984 -1.35 1 96.25 87 TYR B C 1
ATOM 4213 O O . TYR B 1 87 ? -15.336 -9.336 -0.937 1 96.25 87 TYR B O 1
ATOM 4221 N N . PHE B 1 88 ? -13.805 -9.328 -2.564 1 92.31 88 PHE B N 1
ATOM 4222 C CA . PHE B 1 88 ? -14.727 -9.773 -3.609 1 92.31 88 PHE B CA 1
ATOM 4223 C C . PHE B 1 88 ? -15.328 -11.125 -3.262 1 92.31 88 PHE B C 1
ATOM 4225 O O . PHE B 1 88 ? -16.547 -11.289 -3.254 1 92.31 88 PHE B O 1
ATOM 4232 N N . ASN B 1 89 ? -14.477 -12.086 -2.936 1 91.25 89 ASN B N 1
ATOM 4233 C CA . ASN B 1 89 ? -14.969 -13.422 -2.615 1 91.25 89 ASN B CA 1
ATOM 4234 C C . ASN B 1 89 ? -15.25 -13.57 -1.122 1 91.25 89 ASN B C 1
ATOM 4236 O O . ASN B 1 89 ? -15.453 -14.688 -0.633 1 91.25 89 ASN B O 1
ATOM 4240 N N . ALA B 1 90 ? -15.125 -12.5 -0.373 1 91.06 90 ALA B N 1
ATOM 4241 C CA . ALA B 1 90 ? -15.414 -12.562 1.059 1 91.06 90 ALA B CA 1
ATOM 4242 C C . ALA B 1 90 ? -16.844 -13.023 1.312 1 91.06 90 ALA B C 1
ATOM 4244 O O . ALA B 1 90 ? -17.109 -13.734 2.281 1 91.06 90 ALA B O 1
ATOM 4245 N N . VAL B 1 91 ? -17.781 -12.656 0.455 1 90.81 91 VAL B N 1
ATOM 4246 C CA . VAL B 1 91 ? -19.172 -13.039 0.601 1 90.81 91 VAL B CA 1
ATOM 4247 C C . VAL B 1 91 ? -19.297 -14.562 0.497 1 90.81 91 VAL B C 1
ATOM 4249 O O . VAL B 1 91 ? -19.953 -15.195 1.335 1 90.81 91 VAL B O 1
ATOM 4252 N N . LEU B 1 92 ? -18.719 -15.039 -0.537 1 91.75 92 LEU B N 1
ATOM 4253 C CA . LEU B 1 92 ? -18.766 -16.484 -0.751 1 91.75 92 LEU B CA 1
ATOM 4254 C C . LEU B 1 92 ? -18.062 -17.219 0.38 1 91.75 92 LEU B C 1
ATOM 4256 O O . LEU B 1 92 ? -18.562 -18.234 0.872 1 91.75 92 LEU B O 1
ATOM 4260 N N . SER B 1 93 ? -16.891 -16.766 0.793 1 94.94 93 SER B N 1
ATOM 4261 C CA . SER B 1 93 ? -16.141 -17.391 1.874 1 94.94 93 SER B CA 1
ATOM 4262 C C . SER B 1 93 ? -16.906 -17.344 3.186 1 94.94 93 SER B C 1
ATOM 4264 O O . SER B 1 93 ? -16.875 -18.312 3.961 1 94.94 93 SER B O 1
ATOM 4266 N N . GLU B 1 94 ? -17.547 -16.203 3.408 1 94.94 94 GLU B N 1
ATOM 4267 C CA . GLU B 1 94 ? -18.344 -16.094 4.625 1 94.94 94 GLU B CA 1
ATOM 4268 C C . GLU B 1 94 ? -19.5 -17.094 4.625 1 94.94 94 GLU B C 1
ATOM 4270 O O . GLU B 1 94 ? -19.797 -17.703 5.652 1 94.94 94 GLU B O 1
ATOM 4275 N N . LYS B 1 95 ? -20.141 -17.219 3.494 1 92.81 95 LYS B N 1
ATOM 4276 C CA . LYS B 1 95 ? -21.25 -18.172 3.367 1 92.81 95 LYS B CA 1
ATOM 4277 C C . LYS B 1 95 ? -20.766 -19.609 3.566 1 92.81 95 LYS B C 1
ATOM 4279 O O . LYS B 1 95 ? -21.438 -20.406 4.223 1 92.81 95 LYS B O 1
ATOM 4284 N N . MET B 1 96 ? -19.641 -19.922 3.041 1 93 96 MET B N 1
ATOM 4285 C CA . MET B 1 96 ? -19.141 -21.297 3.035 1 93 96 MET B CA 1
ATOM 4286 C C . MET B 1 96 ? -18.5 -21.656 4.375 1 93 96 MET B C 1
ATOM 4288 O O . MET B 1 96 ? -18.625 -22.797 4.84 1 93 96 MET B O 1
ATOM 4292 N N . PHE B 1 97 ? -17.828 -20.656 5.02 1 95.81 97 PHE B N 1
ATOM 4293 C CA . PHE B 1 97 ? -16.953 -21.047 6.117 1 95.81 97 PHE B CA 1
ATOM 4294 C C . PHE B 1 97 ? -17.219 -20.203 7.355 1 95.81 97 PHE B C 1
ATOM 4296 O O . PHE B 1 97 ? -16.656 -20.453 8.422 1 95.81 97 PHE B O 1
ATOM 4303 N N . GLY B 1 98 ? -18.109 -19.172 7.309 1 95.25 98 GLY B N 1
ATOM 4304 C CA . GLY B 1 98 ? -18.344 -18.25 8.406 1 95.25 98 GLY B CA 1
ATOM 4305 C C . GLY B 1 98 ? -17.453 -17.016 8.367 1 95.25 98 GLY B C 1
ATOM 4306 O O . GLY B 1 98 ? -16.422 -17.016 7.703 1 95.25 98 GLY B O 1
ATOM 4307 N N . PRO B 1 99 ? -17.891 -15.984 9.055 1 95.06 99 PRO B N 1
ATOM 4308 C CA . PRO B 1 99 ? -17.219 -14.695 8.969 1 95.06 99 PRO B CA 1
ATOM 4309 C C . PRO B 1 99 ? -15.789 -14.742 9.5 1 95.06 99 PRO B C 1
ATOM 4311 O O . PRO B 1 99 ? -14.883 -14.141 8.906 1 95.06 99 PRO B O 1
ATOM 4314 N N . GLN B 1 100 ? -15.578 -15.438 10.594 1 96 100 GLN B N 1
ATOM 4315 C CA . GLN B 1 100 ? -14.25 -15.492 11.18 1 96 100 GLN B CA 1
ATOM 4316 C C . GLN B 1 100 ? -13.258 -16.172 10.242 1 96 100 GLN B C 1
ATOM 4318 O O . GLN B 1 100 ? -12.148 -15.688 10.039 1 96 100 GLN B O 1
ATOM 4323 N N . MET B 1 101 ? -13.68 -17.312 9.68 1 96.81 101 MET B N 1
ATOM 4324 C CA . MET B 1 101 ? -12.812 -18.047 8.766 1 96.81 101 MET B CA 1
ATOM 4325 C C . MET B 1 101 ? -12.586 -17.266 7.484 1 96.81 101 MET B C 1
ATOM 4327 O O . MET B 1 101 ? -11.484 -17.281 6.93 1 96.81 101 MET B O 1
ATOM 4331 N N . ALA B 1 102 ? -13.602 -16.594 7.035 1 97 102 ALA B N 1
ATOM 4332 C CA . ALA B 1 102 ? -13.461 -15.75 5.848 1 97 102 ALA B CA 1
ATOM 4333 C C . ALA B 1 102 ? -12.398 -14.68 6.051 1 97 102 ALA B C 1
ATOM 4335 O O . ALA B 1 102 ? -11.586 -14.422 5.16 1 97 102 ALA B O 1
ATOM 4336 N N . GLN B 1 103 ? -12.398 -14.094 7.223 1 96.88 103 GLN B N 1
ATOM 4337 C CA . GLN B 1 103 ? -11.398 -13.086 7.555 1 96.88 103 GLN B CA 1
ATOM 4338 C C . GLN B 1 103 ? -10 -13.703 7.629 1 96.88 103 GLN B C 1
ATOM 4340 O O . GLN B 1 103 ? -9.023 -13.086 7.207 1 96.88 103 GLN B O 1
ATOM 4345 N N . GLN B 1 104 ? -9.938 -14.898 8.133 1 97 104 GLN B N 1
ATOM 4346 C CA . GLN B 1 104 ? -8.656 -15.586 8.234 1 97 104 GLN B CA 1
ATOM 4347 C C . GLN B 1 104 ? -8.086 -15.891 6.848 1 97 104 GLN B C 1
ATOM 4349 O O . GLN B 1 104 ? -6.883 -15.766 6.625 1 97 104 GLN B O 1
ATOM 4354 N N . LEU B 1 105 ? -8.969 -16.328 5.918 1 97.81 105 LEU B N 1
ATOM 4355 C CA . LEU B 1 105 ? -8.539 -16.594 4.547 1 97.81 105 LEU B CA 1
ATOM 4356 C C . LEU B 1 105 ? -7.98 -15.336 3.893 1 97.81 105 LEU B C 1
ATOM 4358 O O . LEU B 1 105 ? -6.934 -15.383 3.244 1 97.81 105 LEU B O 1
ATOM 4362 N N . THR B 1 106 ? -8.633 -14.227 4.152 1 97.56 106 THR B N 1
ATOM 4363 C CA . THR B 1 106 ? -8.195 -12.945 3.611 1 97.56 106 THR B CA 1
ATOM 4364 C C . THR B 1 106 ? -6.84 -12.547 4.188 1 97.56 106 THR B C 1
ATOM 4366 O O . THR B 1 106 ? -5.934 -12.164 3.449 1 97.56 106 THR B O 1
ATOM 4369 N N . ARG B 1 107 ? -6.742 -12.641 5.465 1 97.5 107 ARG B N 1
ATOM 4370 C CA . ARG B 1 107 ? -5.496 -12.289 6.133 1 97.5 107 ARG B CA 1
ATOM 4371 C C . ARG B 1 107 ? -4.344 -13.156 5.645 1 97.5 107 ARG B C 1
ATOM 4373 O O . ARG B 1 107 ? -3.221 -12.68 5.484 1 97.5 107 ARG B O 1
ATOM 4380 N N . PHE B 1 108 ? -4.602 -14.422 5.434 1 98.25 108 PHE B N 1
ATOM 4381 C CA . PHE B 1 108 ? -3.594 -15.352 4.941 1 98.25 108 PHE B CA 1
ATOM 4382 C C . PHE B 1 108 ? -3.045 -14.898 3.596 1 98.25 108 PHE B C 1
ATOM 4384 O O . PHE B 1 108 ? -1.83 -14.82 3.406 1 98.25 108 PHE B O 1
ATOM 4391 N N . GLU B 1 109 ? -3.91 -14.578 2.717 1 98.31 109 GLU B N 1
ATOM 4392 C CA . GLU B 1 109 ? -3.486 -14.172 1.381 1 98.31 109 GLU B CA 1
ATOM 4393 C C . GLU B 1 109 ? -2.754 -12.836 1.422 1 98.31 109 GLU B C 1
ATOM 4395 O O . GLU B 1 109 ? -1.755 -12.648 0.724 1 98.31 109 GLU B O 1
ATOM 4400 N N . MET B 1 110 ? -3.248 -11.898 2.221 1 98.25 110 MET B N 1
ATOM 4401 C CA . MET B 1 110 ? -2.59 -10.602 2.338 1 98.25 110 MET B CA 1
ATOM 4402 C C . MET B 1 110 ? -1.166 -10.758 2.861 1 98.25 110 MET B C 1
ATOM 4404 O O . MET B 1 110 ? -0.247 -10.086 2.383 1 98.25 110 MET B O 1
ATOM 4408 N N . GLN B 1 111 ? -1.012 -11.648 3.785 1 97.94 111 GLN B N 1
ATOM 4409 C CA . GLN B 1 111 ? 0.307 -11.883 4.363 1 97.94 111 GLN B CA 1
ATOM 4410 C C . GLN B 1 111 ? 1.26 -12.484 3.332 1 97.94 111 GLN B C 1
ATOM 4412 O O . GLN B 1 111 ? 2.467 -12.234 3.377 1 97.94 111 GLN B O 1
ATOM 4417 N N . GLN B 1 112 ? 0.728 -13.211 2.385 1 97.81 112 GLN B N 1
ATOM 4418 C CA . GLN B 1 112 ? 1.551 -13.883 1.386 1 97.81 112 GLN B CA 1
ATOM 4419 C C . GLN B 1 112 ? 2.266 -12.875 0.493 1 97.81 112 GLN B C 1
ATOM 4421 O O . GLN B 1 112 ? 3.373 -13.133 0.018 1 97.81 112 GLN B O 1
ATOM 4426 N N . VAL B 1 113 ? 1.664 -11.695 0.271 1 98.62 113 VAL B N 1
ATOM 4427 C CA . VAL B 1 113 ? 2.324 -10.656 -0.505 1 98.62 113 VAL B CA 1
ATOM 4428 C C . VAL B 1 113 ? 3.662 -10.297 0.138 1 98.62 113 VAL B C 1
ATOM 4430 O O . VAL B 1 113 ? 4.691 -10.266 -0.539 1 98.62 113 VAL B O 1
ATOM 4433 N N . PHE B 1 114 ? 3.656 -10.148 1.409 1 98.5 114 PHE B N 1
ATOM 4434 C CA . PHE B 1 114 ? 4.852 -9.742 2.137 1 98.5 114 PHE B CA 1
ATOM 4435 C C . PHE B 1 114 ? 5.781 -10.93 2.355 1 98.5 114 PHE B C 1
ATOM 4437 O O . PHE B 1 114 ? 7 -10.773 2.402 1 98.5 114 PHE B O 1
ATOM 4444 N N . ASP B 1 115 ? 5.199 -12.148 2.475 1 98.56 115 ASP B N 1
ATOM 4445 C CA . ASP B 1 115 ? 6.035 -13.336 2.59 1 98.56 115 ASP B CA 1
ATOM 4446 C C . ASP B 1 115 ? 6.887 -13.539 1.338 1 98.56 115 ASP B C 1
ATOM 4448 O O . ASP B 1 115 ? 8.062 -13.883 1.431 1 98.56 115 ASP B O 1
ATOM 4452 N N . VAL B 1 116 ? 6.25 -13.352 0.195 1 98.81 116 VAL B N 1
ATOM 4453 C CA . VAL B 1 116 ? 7.004 -13.461 -1.05 1 98.81 116 VAL B CA 1
ATOM 4454 C C . VAL B 1 116 ? 8.086 -12.383 -1.099 1 98.81 116 VAL B C 1
ATOM 4456 O O . VAL B 1 116 ? 9.227 -12.656 -1.482 1 98.81 116 VAL B O 1
ATOM 4459 N N . LYS B 1 117 ? 7.746 -11.18 -0.707 1 98.69 117 LYS B N 1
ATOM 4460 C CA . LYS B 1 117 ? 8.734 -10.102 -0.667 1 98.69 117 LYS B CA 1
ATOM 4461 C C . LYS B 1 117 ? 9.914 -10.477 0.224 1 98.69 117 LYS B C 1
ATOM 4463 O O . LYS B 1 117 ? 11.07 -10.281 -0.157 1 98.69 117 LYS B O 1
ATOM 4468 N N . ARG B 1 118 ? 9.633 -10.938 1.417 1 98 118 ARG B N 1
ATOM 4469 C CA . ARG B 1 118 ? 10.688 -11.32 2.352 1 98 118 ARG B CA 1
ATOM 4470 C C . ARG B 1 118 ? 11.586 -12.398 1.754 1 98 118 ARG B C 1
ATOM 4472 O O . ARG B 1 118 ? 12.805 -12.352 1.914 1 98 118 ARG B O 1
ATOM 4479 N N . LEU B 1 119 ? 10.953 -13.336 1.099 1 98.56 119 LEU B N 1
ATOM 4480 C CA . LEU B 1 119 ? 11.719 -14.398 0.458 1 98.56 119 LEU B CA 1
ATOM 4481 C C . LEU B 1 119 ? 12.641 -13.828 -0.622 1 98.56 119 LEU B C 1
ATOM 4483 O O . LEU B 1 119 ? 13.812 -14.195 -0.702 1 98.56 119 LEU B O 1
ATOM 4487 N N . VAL B 1 120 ? 12.109 -13.008 -1.46 1 98.44 120 VAL B N 1
ATOM 4488 C CA . VAL B 1 120 ? 12.852 -12.391 -2.559 1 98.44 120 VAL B CA 1
ATOM 4489 C C . VAL B 1 120 ? 14.047 -11.617 -2.008 1 98.44 120 VAL B C 1
ATOM 4491 O O . VAL B 1 120 ? 15.148 -11.703 -2.545 1 98.44 120 VAL B O 1
ATOM 4494 N N . GLU B 1 121 ? 13.82 -10.883 -0.942 1 96.5 121 GLU B N 1
ATOM 4495 C CA . GLU B 1 121 ? 14.891 -10.086 -0.339 1 96.5 121 GLU B CA 1
ATOM 4496 C C . GLU B 1 121 ? 15.922 -10.977 0.337 1 96.5 121 GLU B C 1
ATOM 4498 O O . GLU B 1 121 ? 17.125 -10.773 0.175 1 96.5 121 GLU B O 1
ATOM 4503 N N . LYS B 1 122 ? 15.445 -11.969 1.062 1 96.06 122 LYS B N 1
ATOM 4504 C CA . LYS B 1 122 ? 16.328 -12.891 1.774 1 96.06 122 LYS B CA 1
ATOM 4505 C C . LYS B 1 122 ? 17.266 -13.609 0.809 1 96.06 122 LYS B C 1
ATOM 4507 O O . LYS B 1 122 ? 18.484 -13.68 1.043 1 96.06 122 LYS B O 1
ATOM 4512 N N . GLU B 1 123 ? 16.703 -14.062 -0.305 1 97.75 123 GLU B N 1
ATOM 4513 C CA . GLU B 1 123 ? 17.453 -14.867 -1.259 1 97.75 123 GLU B CA 1
ATOM 4514 C C . GLU B 1 123 ? 18.031 -14 -2.377 1 97.75 123 GLU B C 1
ATOM 4516 O O . GLU B 1 123 ? 18.734 -14.508 -3.258 1 97.75 123 GLU B O 1
ATOM 4521 N N . GLN B 1 124 ? 17.734 -12.711 -2.303 1 96.44 124 GLN B N 1
ATOM 4522 C CA . GLN B 1 124 ? 18.156 -11.781 -3.344 1 96.44 124 GLN B CA 1
ATOM 4523 C C . GLN B 1 124 ? 17.766 -12.289 -4.73 1 96.44 124 GLN B C 1
ATOM 4525 O O . GLN B 1 124 ? 18.609 -12.383 -5.625 1 96.44 124 GLN B O 1
ATOM 4530 N N . ILE B 1 125 ? 16.547 -12.641 -4.879 1 98.31 125 ILE B N 1
ATOM 4531 C CA . ILE B 1 125 ? 16.031 -13.227 -6.117 1 98.31 125 ILE B CA 1
ATOM 4532 C C . ILE B 1 125 ? 15.812 -12.125 -7.152 1 98.31 125 ILE B C 1
ATOM 4534 O O . ILE B 1 125 ? 15.086 -11.164 -6.902 1 98.31 125 ILE B O 1
ATOM 4538 N N . ASP B 1 126 ? 16.391 -12.25 -8.352 1 96.81 126 ASP B N 1
ATOM 4539 C CA . ASP B 1 126 ? 16.125 -11.336 -9.453 1 96.81 126 ASP B CA 1
ATOM 4540 C C . ASP B 1 126 ? 14.906 -11.797 -10.266 1 96.81 126 ASP B C 1
ATOM 4542 O O . ASP B 1 126 ? 15.062 -12.352 -11.359 1 96.81 126 ASP B O 1
ATOM 4546 N N . CYS B 1 127 ? 13.75 -11.539 -9.734 1 98.12 127 CYS B N 1
ATOM 4547 C CA . CYS B 1 127 ? 12.531 -12.008 -10.375 1 98.12 127 CYS B CA 1
ATOM 4548 C C . CYS B 1 127 ? 11.586 -10.852 -10.664 1 98.12 127 CYS B C 1
ATOM 4550 O O . CYS B 1 127 ? 10.367 -11.031 -10.734 1 98.12 127 CYS B O 1
ATOM 4552 N N . ASP B 1 128 ? 12.141 -9.562 -10.727 1 97.19 128 ASP B N 1
ATOM 4553 C CA . ASP B 1 128 ? 11.367 -8.367 -11.039 1 97.19 128 ASP B CA 1
ATOM 4554 C C . ASP B 1 128 ? 10.18 -8.227 -10.086 1 97.19 128 ASP B C 1
ATOM 4556 O O . ASP B 1 128 ? 9.07 -7.91 -10.508 1 97.19 128 ASP B O 1
ATOM 4560 N N . PHE B 1 129 ? 10.445 -8.578 -8.828 1 98.06 129 PHE B N 1
ATOM 4561 C CA . PHE B 1 129 ? 9.391 -8.359 -7.84 1 98.06 129 PHE B CA 1
ATOM 4562 C C . PHE B 1 129 ? 9.117 -6.871 -7.664 1 98.06 129 PHE B C 1
ATOM 4564 O O . PHE B 1 129 ? 10.047 -6.07 -7.566 1 98.06 129 PHE B O 1
ATOM 4571 N N . GLU B 1 130 ? 7.859 -6.527 -7.695 1 98.19 130 GLU B N 1
ATOM 4572 C CA . GLU B 1 130 ? 7.406 -5.18 -7.363 1 98.19 130 GLU B CA 1
ATOM 4573 C C . GLU B 1 130 ? 6.27 -5.211 -6.344 1 98.19 130 GLU B C 1
ATOM 4575 O O . GLU B 1 130 ? 5.336 -6.004 -6.473 1 98.19 130 GLU B O 1
ATOM 4580 N N . LEU B 1 131 ? 6.473 -4.465 -5.211 1 98.56 131 LEU B N 1
ATOM 4581 C CA . LEU B 1 131 ? 5.355 -4.195 -4.316 1 98.56 131 LEU B CA 1
ATOM 4582 C C . LEU B 1 131 ? 4.52 -3.025 -4.828 1 98.56 131 LEU B C 1
ATOM 4584 O O . LEU B 1 131 ? 5.039 -1.927 -5.031 1 98.56 131 LEU B O 1
ATOM 4588 N N . THR B 1 132 ? 3.242 -3.258 -5.125 1 98.25 132 THR B N 1
ATOM 4589 C CA . THR B 1 132 ? 2.389 -2.256 -5.754 1 98.25 132 THR B CA 1
ATOM 4590 C C . THR B 1 132 ? 1.029 -2.195 -5.062 1 98.25 132 THR B C 1
ATOM 4592 O O . THR B 1 132 ? 0.861 -2.725 -3.963 1 98.25 132 THR B O 1
ATOM 4595 N N . ARG B 1 133 ? 0.161 -1.342 -5.59 1 98.44 133 ARG B N 1
ATOM 4596 C CA . ARG B 1 133 ? -1.238 -1.298 -5.18 1 98.44 133 ARG B CA 1
ATOM 4597 C C . ARG B 1 133 ? -2.156 -1.755 -6.309 1 98.44 133 ARG B C 1
ATOM 4599 O O . ARG B 1 133 ? -2.027 -1.297 -7.445 1 98.44 133 ARG B O 1
ATOM 4606 N N . ALA B 1 134 ? -3.006 -2.75 -6.031 1 98.75 134 ALA B N 1
ATOM 4607 C CA . ALA B 1 134 ? -3.99 -3.221 -7.004 1 98.75 134 ALA B CA 1
ATOM 4608 C C . ALA B 1 134 ? -5.215 -2.312 -7.023 1 98.75 134 ALA B C 1
ATOM 4610 O O . ALA B 1 134 ? -5.664 -1.836 -5.977 1 98.75 134 ALA B O 1
ATOM 4611 N N . ILE B 1 135 ? -5.77 -2.084 -8.203 1 98.81 135 ILE B N 1
ATOM 4612 C CA . ILE B 1 135 ? -7.02 -1.355 -8.375 1 98.81 135 ILE B CA 1
ATOM 4613 C C . ILE B 1 135 ? -8.047 -2.252 -9.062 1 98.81 135 ILE B C 1
ATOM 4615 O O . ILE B 1 135 ? -7.906 -2.578 -10.242 1 98.81 135 ILE B O 1
ATOM 4619 N N . ASP B 1 136 ? -9.023 -2.727 -8.32 1 98.75 136 ASP B N 1
ATOM 4620 C CA . ASP B 1 136 ? -10.18 -3.412 -8.891 1 98.75 136 ASP B CA 1
ATOM 4621 C C . ASP B 1 136 ? -11.203 -2.414 -9.414 1 98.75 136 ASP B C 1
ATOM 4623 O O . ASP B 1 136 ? -11.773 -1.636 -8.648 1 98.75 136 ASP B O 1
ATOM 4627 N N . VAL B 1 137 ? -11.461 -2.494 -10.672 1 98.81 137 VAL B N 1
ATOM 4628 C CA . VAL B 1 137 ? -12.312 -1.5 -11.328 1 98.81 137 VAL B CA 1
ATOM 4629 C C . VAL B 1 137 ? -13.578 -2.166 -11.852 1 98.81 137 VAL B C 1
ATOM 4631 O O . VAL B 1 137 ? -13.523 -3.262 -12.414 1 98.81 137 VAL B O 1
ATOM 4634 N N . PHE B 1 138 ? -14.672 -1.592 -11.609 1 98.62 138 PHE B N 1
ATOM 4635 C CA . PHE B 1 138 ? -15.953 -2.033 -12.156 1 98.62 138 PHE B CA 1
ATOM 4636 C C . PHE B 1 138 ? -16.438 -1.085 -13.25 1 98.62 138 PHE B C 1
ATOM 4638 O O . PHE B 1 138 ? -16.562 0.12 -13.016 1 98.62 138 PHE B O 1
ATOM 4645 N N . VAL B 1 139 ? -16.688 -1.603 -14.453 1 98.25 139 VAL B N 1
ATOM 4646 C CA . VAL B 1 139 ? -17.125 -0.741 -15.555 1 98.25 139 VAL B CA 1
ATOM 4647 C C . VAL B 1 139 ? -18.531 -1.124 -15.984 1 98.25 139 VAL B C 1
ATOM 4649 O O . VAL B 1 139 ? -19.078 -0.555 -16.938 1 98.25 139 VAL B O 1
ATOM 4652 N N . ASP B 1 140 ? -19.125 -2.098 -15.359 1 97 140 ASP B N 1
ATOM 4653 C CA . ASP B 1 140 ? -20.484 -2.549 -15.602 1 97 140 ASP B CA 1
ATOM 4654 C C . ASP B 1 140 ? -21.344 -2.4 -14.344 1 97 140 ASP B C 1
ATOM 4656 O O . ASP B 1 140 ? -21.016 -2.943 -13.289 1 97 140 ASP B O 1
ATOM 4660 N N . PRO B 1 141 ? -22.469 -1.749 -14.469 1 96.44 141 PRO B N 1
ATOM 4661 C CA . PRO B 1 141 ? -23.297 -1.501 -13.289 1 96.44 141 PRO B CA 1
ATOM 4662 C C . PRO B 1 141 ? -23.859 -2.785 -12.68 1 96.44 141 PRO B C 1
ATOM 4664 O O . PRO B 1 141 ? -24.109 -2.842 -11.469 1 96.44 141 PRO B O 1
ATOM 4667 N N . ARG B 1 142 ? -24.125 -3.857 -13.469 1 93.69 142 ARG B N 1
ATOM 4668 C CA . ARG B 1 142 ? -24.688 -5.102 -12.961 1 93.69 142 ARG B CA 1
ATOM 4669 C C . ARG B 1 142 ? -23.766 -5.73 -11.914 1 93.69 142 ARG B C 1
ATOM 4671 O O . ARG B 1 142 ? -24.234 -6.215 -10.883 1 93.69 142 ARG B O 1
ATOM 4678 N N . VAL B 1 143 ? -22.516 -5.66 -12.164 1 95.12 143 VAL B N 1
ATOM 4679 C CA . VAL B 1 143 ? -21.562 -6.246 -11.227 1 95.12 143 VAL B CA 1
ATOM 4680 C C . VAL B 1 143 ? -21.219 -5.234 -10.133 1 95.12 143 VAL B C 1
ATOM 4682 O O . VAL B 1 143 ? -21.125 -5.59 -8.953 1 95.12 143 VAL B O 1
ATOM 4685 N N . ALA B 1 144 ? -21.062 -3.941 -10.5 1 97.06 144 ALA B N 1
ATOM 4686 C CA . ALA B 1 144 ? -20.719 -2.898 -9.539 1 97.06 144 ALA B CA 1
ATOM 4687 C C . ALA B 1 144 ? -21.75 -2.82 -8.414 1 97.06 144 ALA B C 1
ATOM 4689 O O . ALA B 1 144 ? -21.391 -2.861 -7.234 1 97.06 144 ALA B O 1
ATOM 4690 N N . LYS B 1 145 ? -23.016 -2.711 -8.781 1 96.81 145 LYS B N 1
ATOM 4691 C CA . LYS B 1 145 ? -24.094 -2.531 -7.816 1 96.81 145 LYS B CA 1
ATOM 4692 C C . LYS B 1 145 ? -24.156 -3.707 -6.848 1 96.81 145 LYS B C 1
ATOM 4694 O O . LYS B 1 145 ? -24.281 -3.516 -5.637 1 96.81 145 LYS B O 1
ATOM 4699 N N . GLN B 1 146 ? -24.078 -4.914 -7.402 1 95.31 146 GLN B N 1
ATOM 4700 C CA . GLN B 1 146 ? -24.172 -6.113 -6.578 1 95.31 146 GLN B CA 1
ATOM 4701 C C . GLN B 1 146 ? -22.984 -6.207 -5.613 1 95.31 146 GLN B C 1
ATOM 4703 O O . GLN B 1 146 ? -23.156 -6.539 -4.441 1 95.31 146 GLN B O 1
ATOM 4708 N N . THR B 1 147 ? -21.812 -5.945 -6.102 1 95.88 147 THR B N 1
ATOM 4709 C CA . THR B 1 147 ? -20.609 -6.039 -5.285 1 95.88 147 THR B CA 1
ATOM 4710 C C . THR B 1 147 ? -20.625 -4.992 -4.172 1 95.88 147 THR B C 1
ATOM 4712 O O . THR B 1 147 ? -20.328 -5.301 -3.018 1 95.88 147 THR B O 1
ATOM 4715 N N . ILE B 1 148 ? -21 -3.738 -4.504 1 97 148 ILE B N 1
ATOM 4716 C CA . ILE B 1 148 ? -21.031 -2.646 -3.537 1 97 148 ILE B CA 1
ATOM 4717 C C . ILE B 1 148 ? -22.078 -2.939 -2.469 1 97 148 ILE B C 1
ATOM 4719 O O . ILE B 1 148 ? -21.828 -2.758 -1.276 1 97 148 ILE B O 1
ATOM 4723 N N . ALA B 1 149 ? -23.266 -3.441 -2.912 1 96.81 149 ALA B N 1
ATOM 4724 C CA . ALA B 1 149 ? -24.312 -3.781 -1.967 1 96.81 149 ALA B CA 1
ATOM 4725 C C . ALA B 1 149 ? -23.859 -4.855 -0.987 1 96.81 149 ALA B C 1
ATOM 4727 O O . ALA B 1 149 ? -24.094 -4.754 0.218 1 96.81 149 ALA B O 1
ATOM 4728 N N . ALA B 1 150 ? -23.234 -5.891 -1.537 1 96 150 ALA B N 1
ATOM 4729 C CA . ALA B 1 150 ? -22.734 -6.969 -0.687 1 96 150 ALA B CA 1
ATOM 4730 C C . ALA B 1 150 ? -21.688 -6.453 0.292 1 96 150 ALA B C 1
ATOM 4732 O O . ALA B 1 150 ? -21.688 -6.816 1.47 1 96 150 ALA B O 1
ATOM 4733 N N . PHE B 1 151 ? -20.797 -5.637 -0.125 1 96.31 151 PHE B N 1
ATOM 4734 C CA . PHE B 1 151 ? -19.734 -5.035 0.68 1 96.31 151 PHE B CA 1
ATOM 4735 C C . PHE B 1 151 ? -20.328 -4.223 1.828 1 96.31 151 PHE B C 1
ATOM 4737 O O . PHE B 1 151 ? -19.938 -4.395 2.982 1 96.31 151 PHE B O 1
ATOM 4744 N N . GLU B 1 152 ? -21.219 -3.396 1.49 1 95.75 152 GLU B N 1
ATOM 4745 C CA . GLU B 1 152 ? -21.844 -2.527 2.48 1 95.75 152 GLU B CA 1
ATOM 4746 C C . GLU B 1 152 ? -22.656 -3.338 3.488 1 95.75 152 GLU B C 1
ATOM 4748 O O . GLU B 1 152 ? -22.672 -3.023 4.68 1 95.75 152 GLU B O 1
ATOM 4753 N N . GLU B 1 153 ? -23.344 -4.367 2.973 1 95.81 153 GLU B N 1
ATOM 4754 C CA . GLU B 1 153 ? -24.141 -5.227 3.855 1 95.81 153 GLU B CA 1
ATOM 4755 C C . GLU B 1 153 ? -23.234 -5.969 4.84 1 95.81 153 GLU B C 1
ATOM 4757 O O . GLU B 1 153 ? -23.562 -6.098 6.02 1 95.81 153 GLU B O 1
ATOM 4762 N N . MET B 1 154 ? -22.156 -6.473 4.32 1 95.5 154 MET B N 1
ATOM 4763 C CA . MET B 1 154 ? -21.203 -7.16 5.188 1 95.5 154 MET B CA 1
ATOM 4764 C C . MET B 1 154 ? -20.656 -6.215 6.25 1 95.5 154 MET B C 1
ATOM 4766 O O . MET B 1 154 ? -20.562 -6.578 7.426 1 95.5 154 MET B O 1
ATOM 4770 N N . LYS B 1 155 ? -20.297 -5.055 5.855 1 93.44 155 LYS B N 1
ATOM 4771 C CA . LYS B 1 155 ? -19.797 -4.059 6.801 1 93.44 155 LYS B CA 1
ATOM 4772 C C . LYS B 1 155 ? -20.844 -3.746 7.867 1 93.44 155 LYS B C 1
ATOM 4774 O O . LYS B 1 155 ? -20.516 -3.682 9.055 1 93.44 155 LYS B O 1
ATOM 4779 N N . ALA B 1 156 ? -22 -3.609 7.453 1 94.12 156 ALA B N 1
ATOM 4780 C CA . ALA B 1 156 ? -23.109 -3.268 8.359 1 94.12 156 ALA B CA 1
ATOM 4781 C C . ALA B 1 156 ? -23.359 -4.395 9.352 1 94.12 156 ALA B C 1
ATOM 4783 O O . ALA B 1 156 ? -23.781 -4.148 10.484 1 94.12 156 ALA B O 1
ATOM 4784 N N . SER B 1 157 ? -23.062 -5.609 8.891 1 94 157 SER B N 1
ATOM 4785 C CA . SER B 1 157 ? -23.312 -6.773 9.734 1 94 157 SER B CA 1
ATOM 4786 C C . SER B 1 157 ? -22.125 -7.051 10.648 1 94 157 SER B C 1
ATOM 4788 O O . SER B 1 157 ? -22.109 -8.047 11.375 1 94 157 SER B O 1
ATOM 4790 N N . GLY B 1 158 ? -21.109 -6.305 10.531 1 92.75 158 GLY B N 1
ATOM 4791 C CA . GLY B 1 158 ? -20.016 -6.395 11.484 1 92.75 158 GLY B CA 1
ATOM 4792 C C . GLY B 1 158 ? -18.797 -7.082 10.922 1 92.75 158 GLY B C 1
ATOM 4793 O O . GLY B 1 158 ? -17.828 -7.316 11.641 1 92.75 158 GLY B O 1
ATOM 4794 N N . TYR B 1 159 ? -18.859 -7.441 9.641 1 95.12 159 TYR B N 1
ATOM 4795 C CA . TYR B 1 159 ? -17.656 -8 9.023 1 95.12 159 TYR B CA 1
ATOM 4796 C C . TYR B 1 159 ? -16.516 -7 9.039 1 95.12 159 TYR B C 1
ATOM 4798 O O . TYR B 1 159 ? -16.719 -5.816 8.75 1 95.12 159 TYR B O 1
ATOM 4806 N N . ARG B 1 160 ? -15.336 -7.418 9.398 1 94.12 160 ARG B N 1
ATOM 4807 C CA . ARG B 1 160 ? -14.18 -6.531 9.508 1 94.12 160 ARG B CA 1
ATOM 4808 C C . ARG B 1 160 ? -13.242 -6.715 8.32 1 94.12 160 ARG B C 1
ATOM 4810 O O . ARG B 1 160 ? -12.406 -7.621 8.32 1 94.12 160 ARG B O 1
ATOM 4817 N N . PHE B 1 161 ? -13.289 -5.773 7.406 1 96.56 161 PHE B N 1
ATOM 4818 C CA . PHE B 1 161 ? -12.352 -5.762 6.289 1 96.56 161 PHE B CA 1
ATOM 4819 C C . PHE B 1 161 ? -11.008 -5.199 6.723 1 96.56 161 PHE B C 1
ATOM 4821 O O . PHE B 1 161 ? -10.914 -4.512 7.742 1 96.56 161 PHE B O 1
ATOM 4828 N N . ALA B 1 162 ? -10 -5.547 5.973 1 95.81 162 ALA B N 1
ATOM 4829 C CA . ALA B 1 162 ? -8.664 -5.051 6.27 1 95.81 162 ALA B CA 1
ATOM 4830 C C . ALA B 1 162 ? -8.586 -3.535 6.102 1 95.81 162 ALA B C 1
ATOM 4832 O O . ALA B 1 162 ? -9.188 -2.979 5.176 1 95.81 162 ALA B O 1
ATOM 4833 N N . ASP B 1 163 ? -7.738 -2.867 6.934 1 95.5 163 ASP B N 1
ATOM 4834 C CA . ASP B 1 163 ? -7.562 -1.421 6.863 1 95.5 163 ASP B CA 1
ATOM 4835 C C . ASP B 1 163 ? -6.949 -1.008 5.523 1 95.5 163 ASP B C 1
ATOM 4837 O O . ASP B 1 163 ? -7.211 0.091 5.027 1 95.5 163 ASP B O 1
ATOM 4841 N N . ASP B 1 164 ? -6.234 -1.904 4.965 1 97.88 164 ASP B N 1
ATOM 4842 C CA . ASP B 1 164 ? -5.523 -1.608 3.729 1 97.88 164 ASP B CA 1
ATOM 4843 C C . ASP B 1 164 ? -6.48 -1.544 2.543 1 97.88 164 ASP B C 1
ATOM 4845 O O . ASP B 1 164 ? -6.113 -1.079 1.462 1 97.88 164 ASP B O 1
ATOM 4849 N N . LEU B 1 165 ? -7.715 -2.018 2.695 1 98.31 165 LEU B N 1
ATOM 4850 C CA . LEU B 1 165 ? -8.727 -1.944 1.647 1 98.31 165 LEU B CA 1
ATOM 4851 C C . LEU B 1 165 ? -9.32 -0.542 1.563 1 98.31 165 LEU B C 1
ATOM 4853 O O . LEU B 1 165 ? -9.766 0.011 2.574 1 98.31 165 LEU B O 1
ATOM 4857 N N . HIS B 1 166 ? -9.312 0.086 0.386 1 98.56 166 HIS B N 1
ATOM 4858 C CA . HIS B 1 166 ? -9.875 1.416 0.175 1 98.56 166 HIS B CA 1
ATOM 4859 C C . HIS B 1 166 ? -10.922 1.402 -0.931 1 98.56 166 HIS B C 1
ATOM 4861 O O . HIS B 1 166 ? -10.648 0.941 -2.043 1 98.56 166 HIS B O 1
ATOM 4867 N N . PHE B 1 167 ? -12.148 1.812 -0.565 1 98.06 167 PHE B N 1
ATOM 4868 C CA . PHE B 1 167 ? -13.289 1.818 -1.475 1 98.06 167 PHE B CA 1
ATOM 4869 C C . PHE B 1 167 ? -13.516 3.211 -2.053 1 98.06 167 PHE B C 1
ATOM 4871 O O . PHE B 1 167 ? -13.648 4.184 -1.308 1 98.06 167 PHE B O 1
ATOM 4878 N N . ILE B 1 168 ? -13.492 3.361 -3.424 1 97.81 168 ILE B N 1
ATOM 4879 C CA . ILE B 1 168 ? -13.805 4.586 -4.152 1 97.81 168 ILE B CA 1
ATOM 4880 C C . ILE B 1 168 ? -15.164 4.453 -4.832 1 97.81 168 ILE B C 1
ATOM 4882 O O . ILE B 1 168 ? -15.281 3.826 -5.887 1 97.81 168 ILE B O 1
ATOM 4886 N N . GLN B 1 169 ? -16.109 5.113 -4.363 1 95.5 169 GLN B N 1
ATOM 4887 C CA . GLN B 1 169 ? -17.5 4.918 -4.781 1 95.5 169 GLN B CA 1
ATOM 4888 C C . GLN B 1 169 ? -17.859 5.859 -5.926 1 95.5 169 GLN B C 1
ATOM 4890 O O . GLN B 1 169 ? -18.688 5.52 -6.77 1 95.5 169 GLN B O 1
ATOM 4895 N N . ASP B 1 170 ? -17.281 7.059 -5.965 1 96.62 170 ASP B N 1
ATOM 4896 C CA . ASP B 1 170 ? -17.609 8.062 -6.977 1 96.62 170 ASP B CA 1
ATOM 4897 C C . ASP B 1 170 ? -17 7.691 -8.328 1 96.62 170 ASP B C 1
ATOM 4899 O O . ASP B 1 170 ? -15.789 7.508 -8.445 1 96.62 170 ASP B O 1
ATOM 4903 N N . PRO B 1 171 ? -17.812 7.539 -9.375 1 97.62 171 PRO B N 1
ATOM 4904 C CA . PRO B 1 171 ? -17.328 7.094 -10.68 1 97.62 171 PRO B CA 1
ATOM 4905 C C . PRO B 1 171 ? -16.234 8 -11.242 1 97.62 171 PRO B C 1
ATOM 4907 O O . PRO B 1 171 ? -15.242 7.516 -11.797 1 97.62 171 PRO B O 1
ATOM 4910 N N . LYS B 1 172 ? -16.391 9.32 -11.102 1 95.94 172 LYS B N 1
ATOM 4911 C CA . LYS B 1 172 ? -15.391 10.242 -11.633 1 95.94 172 LYS B CA 1
ATOM 4912 C C . LYS B 1 172 ? -14.047 10.062 -10.922 1 95.94 172 LYS B C 1
ATOM 4914 O O . LYS B 1 172 ? -13 10.078 -11.562 1 95.94 172 LYS B O 1
ATOM 4919 N N . LYS B 1 173 ? -14.094 9.906 -9.586 1 97 173 LYS B N 1
ATOM 4920 C CA . LYS B 1 173 ? -12.875 9.672 -8.82 1 97 173 LYS B CA 1
ATOM 4921 C C . LYS B 1 173 ? -12.25 8.328 -9.195 1 97 173 LYS B C 1
ATOM 4923 O O . LYS B 1 173 ? -11.031 8.227 -9.336 1 97 173 LYS B O 1
ATOM 4928 N N . ALA B 1 174 ? -13.125 7.297 -9.32 1 97.94 174 ALA B N 1
ATOM 4929 C CA . ALA B 1 174 ? -12.641 5.965 -9.688 1 97.94 174 ALA B CA 1
ATOM 4930 C C . ALA B 1 174 ? -11.93 5.996 -11.031 1 97.94 174 ALA B C 1
ATOM 4932 O O . ALA B 1 174 ? -10.891 5.355 -11.211 1 97.94 174 ALA B O 1
ATOM 4933 N N . GLU B 1 175 ? -12.523 6.695 -11.969 1 97.38 175 GLU B N 1
ATOM 4934 C CA . GLU B 1 175 ? -11.93 6.809 -13.297 1 97.38 175 GLU B CA 1
ATOM 4935 C C . GLU B 1 175 ? -10.586 7.531 -13.25 1 97.38 175 GLU B C 1
ATOM 4937 O O . GLU B 1 175 ? -9.625 7.113 -13.898 1 97.38 175 GLU B O 1
ATOM 4942 N N . GLN B 1 176 ? -10.484 8.57 -12.492 1 95.19 176 GLN B N 1
ATOM 4943 C CA . GLN B 1 176 ? -9.25 9.328 -12.375 1 95.19 176 GLN B CA 1
ATOM 4944 C C . GLN B 1 176 ? -8.156 8.5 -11.695 1 95.19 176 GLN B C 1
ATOM 4946 O O . GLN B 1 176 ? -7.012 8.477 -12.156 1 95.19 176 GLN B O 1
ATOM 4951 N N . VAL B 1 177 ? -8.516 7.84 -10.609 1 96.81 177 VAL B N 1
ATOM 4952 C CA . VAL B 1 177 ? -7.551 7.09 -9.812 1 96.81 177 VAL B CA 1
ATOM 4953 C C . VAL B 1 177 ? -7.059 5.879 -10.602 1 96.81 177 VAL B C 1
ATOM 4955 O O . VAL B 1 177 ? -5.875 5.539 -10.555 1 96.81 177 VAL B O 1
ATOM 4958 N N . SER B 1 178 ? -7.941 5.258 -11.336 1 98.12 178 SER B N 1
ATOM 4959 C CA . SER B 1 178 ? -7.586 4.008 -12 1 98.12 178 SER B CA 1
ATOM 4960 C C . SER B 1 178 ? -7.008 4.27 -13.391 1 98.12 178 SER B C 1
ATOM 4962 O O . SER B 1 178 ? -6.227 3.465 -13.906 1 98.12 178 SER B O 1
ATOM 4964 N N . GLY B 1 179 ? -7.414 5.336 -14.023 1 97.38 179 GLY B N 1
ATOM 4965 C CA . GLY B 1 179 ? -7.086 5.57 -15.422 1 97.38 179 GLY B CA 1
ATOM 4966 C C . GLY B 1 179 ? -7.934 4.754 -16.375 1 97.38 179 GLY B C 1
ATOM 4967 O O . GLY B 1 179 ? -7.766 4.848 -17.594 1 97.38 179 GLY B O 1
ATOM 4968 N N . VAL B 1 180 ? -8.852 3.918 -15.859 1 98.38 180 VAL B N 1
ATOM 4969 C CA . VAL B 1 180 ? -9.68 3.047 -16.688 1 98.38 180 VAL B CA 1
ATOM 4970 C C . VAL B 1 180 ? -10.906 3.818 -17.172 1 98.38 180 VAL B C 1
ATOM 4972 O O . VAL B 1 180 ? -11.656 4.379 -16.375 1 98.38 180 VAL B O 1
ATOM 4975 N N . LYS B 1 181 ? -11.117 3.809 -18.516 1 97.56 181 LYS B N 1
ATOM 4976 C CA . LYS B 1 181 ? -12.258 4.504 -19.109 1 97.56 181 LYS B CA 1
ATOM 4977 C C . LYS B 1 181 ? -13.578 3.895 -18.656 1 97.56 181 LYS B C 1
ATOM 4979 O O . LYS B 1 181 ? -13.758 2.676 -18.719 1 97.56 181 LYS B O 1
ATOM 4984 N N . GLY B 1 182 ? -14.453 4.746 -18.141 1 97.44 182 GLY B N 1
ATOM 4985 C CA . GLY B 1 182 ? -15.797 4.281 -17.812 1 97.44 182 GLY B CA 1
ATOM 4986 C C . GLY B 1 182 ? -15.883 3.635 -16.438 1 97.44 182 GLY B C 1
ATOM 4987 O O . GLY B 1 182 ? -16.891 3.004 -16.109 1 97.44 182 GLY B O 1
ATOM 4988 N N . ALA B 1 183 ? -14.906 3.73 -15.586 1 98.38 183 ALA B N 1
ATOM 4989 C CA . ALA B 1 183 ? -14.953 3.182 -14.234 1 98.38 183 ALA B CA 1
ATOM 4990 C C . ALA B 1 183 ? -16.172 3.703 -13.469 1 98.38 183 ALA B C 1
ATOM 4992 O O . ALA B 1 183 ? -16.484 4.895 -13.531 1 98.38 183 ALA B O 1
ATOM 4993 N N . LEU B 1 184 ? -16.875 2.824 -12.797 1 98.5 184 LEU B N 1
ATOM 4994 C CA . LEU B 1 184 ? -18.031 3.182 -11.984 1 98.5 184 LEU B CA 1
ATOM 4995 C C . LEU B 1 184 ? -17.688 3.186 -10.5 1 98.5 184 LEU B C 1
ATOM 4997 O O . LEU B 1 184 ? -18.297 3.912 -9.719 1 98.5 184 LEU B O 1
ATOM 5001 N N . ALA B 1 185 ? -16.781 2.371 -10.07 1 98.31 185 ALA B N 1
ATOM 5002 C CA . ALA B 1 185 ? -16.266 2.211 -8.711 1 98.31 185 ALA B CA 1
ATOM 5003 C C . ALA B 1 185 ? -14.93 1.48 -8.711 1 98.31 185 ALA B C 1
ATOM 5005 O O . ALA B 1 185 ? -14.555 0.858 -9.711 1 98.31 185 ALA B O 1
ATOM 5006 N N . ALA B 1 186 ? -14.227 1.627 -7.66 1 98.62 186 ALA B N 1
ATOM 5007 C CA . ALA B 1 186 ? -12.961 0.917 -7.555 1 98.62 186 ALA B CA 1
ATOM 5008 C C . ALA B 1 186 ? -12.656 0.539 -6.109 1 98.62 186 ALA B C 1
ATOM 5010 O O . ALA B 1 186 ? -13.141 1.188 -5.18 1 98.62 186 ALA B O 1
ATOM 5011 N N . PHE B 1 187 ? -11.984 -0.542 -5.883 1 98.62 187 PHE B N 1
ATOM 5012 C CA . PHE B 1 187 ? -11.367 -0.961 -4.629 1 98.62 187 PHE B CA 1
ATOM 5013 C C . PHE B 1 187 ? -9.859 -1.081 -4.785 1 98.62 187 PHE B C 1
ATOM 5015 O O . PHE B 1 187 ? -9.375 -1.618 -5.781 1 98.62 187 PHE B O 1
ATOM 5022 N N . THR B 1 188 ? -9.102 -0.538 -3.879 1 98.75 188 THR B N 1
ATOM 5023 C CA . THR B 1 188 ? -7.652 -0.646 -3.984 1 98.75 188 THR B CA 1
ATOM 5024 C C . THR B 1 188 ? -7.062 -1.284 -2.73 1 98.75 188 THR B C 1
ATOM 5026 O O . THR B 1 188 ? -7.629 -1.16 -1.642 1 98.75 188 THR B O 1
ATOM 5029 N N . PHE B 1 189 ? -5.973 -1.983 -2.805 1 98.69 189 PHE B N 1
ATOM 5030 C CA . PHE B 1 189 ? -5.258 -2.637 -1.715 1 98.69 189 PHE B CA 1
ATOM 5031 C C . PHE B 1 189 ? -3.859 -3.053 -2.156 1 98.69 189 PHE B C 1
ATOM 5033 O O . PHE B 1 189 ? -3.555 -3.055 -3.352 1 98.69 189 PHE B O 1
ATOM 5040 N N . THR B 1 190 ? -2.992 -3.408 -1.254 1 98.69 190 THR B N 1
ATOM 5041 C CA . THR B 1 190 ? -1.605 -3.764 -1.537 1 98.69 190 THR B CA 1
ATOM 5042 C C . THR B 1 190 ? -1.526 -5.113 -2.248 1 98.69 190 THR B C 1
ATOM 5044 O O . THR B 1 190 ? -2.236 -6.051 -1.886 1 98.69 190 THR B O 1
ATOM 5047 N N . ALA B 1 191 ? -0.75 -5.188 -3.25 1 98.75 191 ALA B N 1
ATOM 5048 C CA . ALA B 1 191 ? -0.475 -6.402 -4.016 1 98.75 191 ALA B CA 1
ATOM 5049 C C . ALA B 1 191 ? 0.967 -6.422 -4.512 1 98.75 191 ALA B C 1
ATOM 5051 O O . ALA B 1 191 ? 1.757 -5.535 -4.18 1 98.75 1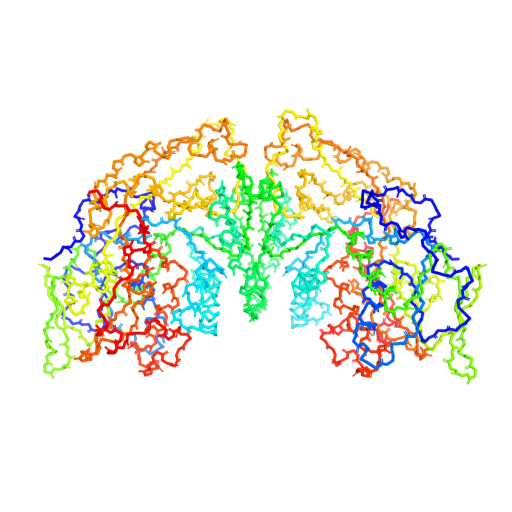91 ALA B O 1
ATOM 5052 N N . GLY B 1 192 ? 1.367 -7.5 -5.152 1 98.56 192 GLY B N 1
ATOM 5053 C CA . GLY B 1 192 ? 2.688 -7.633 -5.75 1 98.56 192 GLY B CA 1
ATOM 5054 C C . GLY B 1 192 ? 2.658 -8.242 -7.141 1 98.56 192 GLY B C 1
ATOM 5055 O O . GLY B 1 192 ? 1.635 -8.781 -7.566 1 98.56 192 GLY B O 1
ATOM 5056 N N . THR B 1 193 ? 3.691 -8.039 -7.863 1 98.62 193 THR B N 1
ATOM 5057 C CA . THR B 1 193 ? 3.891 -8.672 -9.164 1 98.62 193 THR B CA 1
ATOM 5058 C C . THR B 1 193 ? 5.273 -9.32 -9.242 1 98.62 193 THR B C 1
ATOM 5060 O O . THR B 1 193 ? 6.195 -8.914 -8.531 1 98.62 193 THR B O 1
ATOM 5063 N N . VAL B 1 194 ? 5.379 -10.344 -10.047 1 98.44 194 VAL B N 1
ATOM 5064 C CA . VAL B 1 194 ? 6.648 -11.055 -10.156 1 98.44 194 VAL B CA 1
ATOM 5065 C C . VAL B 1 194 ? 6.762 -11.695 -11.539 1 98.44 194 VAL B C 1
ATOM 5067 O O . VAL B 1 194 ? 5.766 -11.828 -12.25 1 98.44 194 VAL B O 1
ATOM 5070 N N . TRP B 1 195 ? 7.969 -11.922 -11.977 1 98.62 195 TRP B N 1
ATOM 5071 C CA . TRP B 1 195 ? 8.25 -12.898 -13.031 1 98.62 195 TRP B CA 1
ATOM 5072 C C . TRP B 1 195 ? 8.305 -14.305 -12.453 1 98.62 195 TRP B C 1
ATOM 5074 O O . TRP B 1 195 ? 9.344 -14.742 -11.953 1 98.62 195 TRP B O 1
ATOM 5084 N N . PRO B 1 196 ? 7.199 -15.047 -12.594 1 98.62 196 PRO B N 1
ATOM 5085 C CA . PRO B 1 196 ? 7.086 -16.297 -11.844 1 98.62 196 PRO B CA 1
ATOM 5086 C C . PRO B 1 196 ? 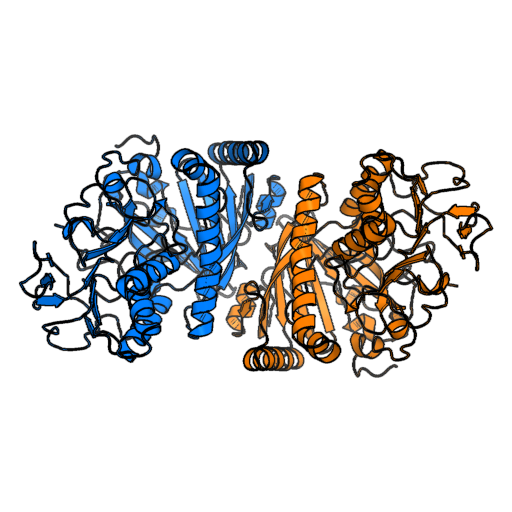8.18 -17.297 -12.211 1 98.62 196 PRO B C 1
ATOM 5088 O O . PRO B 1 196 ? 8.688 -18.016 -11.336 1 98.62 196 PRO B O 1
ATOM 5091 N N . TYR B 1 197 ? 8.539 -17.406 -13.477 1 98.62 197 TYR B N 1
ATOM 5092 C CA . TYR B 1 197 ? 9.555 -18.344 -13.93 1 98.62 197 TYR B CA 1
ATOM 5093 C C . TYR B 1 197 ? 10.906 -18.047 -13.281 1 98.62 197 TYR B C 1
ATOM 5095 O O . TYR B 1 197 ? 11.602 -18.969 -12.844 1 98.62 197 TYR B O 1
ATOM 5103 N N . LYS B 1 198 ? 11.266 -16.797 -13.211 1 98.69 198 LYS B N 1
ATOM 5104 C CA . LYS B 1 198 ? 12.508 -16.391 -12.562 1 98.69 198 LYS B CA 1
ATOM 5105 C C . LYS B 1 198 ? 12.5 -16.766 -11.078 1 98.69 198 LYS B C 1
ATOM 5107 O O . LYS B 1 198 ? 13.492 -17.281 -10.555 1 98.69 198 LYS B O 1
ATOM 5112 N N . LEU B 1 199 ? 11.398 -16.469 -10.414 1 98.81 199 LEU B N 1
ATOM 5113 C CA . LEU B 1 199 ? 11.258 -16.812 -9 1 98.81 199 LEU B CA 1
ATOM 5114 C C . LEU B 1 199 ? 11.461 -18.297 -8.773 1 98.81 199 LEU B C 1
ATOM 5116 O O . LEU B 1 199 ? 12.281 -18.703 -7.938 1 98.81 199 LEU B O 1
ATOM 5120 N N . VAL B 1 200 ? 10.828 -19.094 -9.555 1 98.75 200 VAL B N 1
ATOM 5121 C CA . VAL B 1 200 ? 10.836 -20.547 -9.367 1 98.75 200 VAL B CA 1
ATOM 5122 C C . VAL B 1 200 ? 12.219 -21.109 -9.703 1 98.75 200 VAL B C 1
ATOM 5124 O O . VAL B 1 200 ? 12.742 -21.953 -8.984 1 98.75 200 VAL B O 1
ATOM 5127 N N . CYS B 1 201 ? 12.812 -20.625 -10.773 1 98.75 201 CYS B N 1
ATOM 5128 C CA . CYS B 1 201 ? 14.133 -21.094 -11.156 1 98.75 201 CYS B CA 1
ATOM 5129 C C . CYS B 1 201 ? 15.156 -20.828 -10.055 1 98.75 201 CYS B C 1
ATOM 5131 O O . CYS B 1 201 ? 16.047 -21.641 -9.812 1 98.75 201 CYS B O 1
ATOM 5133 N N . HIS B 1 202 ? 15.008 -19.672 -9.438 1 98.81 202 HIS B N 1
ATOM 5134 C CA . HIS B 1 202 ? 15.914 -19.375 -8.336 1 98.81 202 HIS B CA 1
ATOM 5135 C C . HIS B 1 202 ? 15.727 -20.375 -7.191 1 98.81 202 HIS B C 1
ATOM 5137 O O . HIS B 1 202 ? 16.703 -20.859 -6.621 1 98.81 202 HIS B O 1
ATOM 5143 N N . LEU B 1 203 ? 14.492 -20.641 -6.812 1 98.81 203 LEU B N 1
ATOM 5144 C CA . LEU B 1 203 ? 14.234 -21.578 -5.734 1 98.81 203 LEU B CA 1
ATOM 5145 C C . LEU B 1 203 ? 14.789 -22.953 -6.074 1 98.81 203 LEU B C 1
ATOM 5147 O O . LEU B 1 203 ? 15.375 -23.625 -5.219 1 98.81 203 LEU B O 1
ATOM 5151 N N . LEU B 1 204 ? 14.602 -23.375 -7.312 1 98.88 204 LEU B N 1
ATOM 5152 C CA . LEU B 1 204 ? 15.086 -24.688 -7.734 1 98.88 204 LEU B CA 1
ATOM 5153 C C . LEU B 1 204 ? 16.609 -24.734 -7.711 1 98.88 204 LEU B C 1
ATOM 5155 O O . LEU B 1 204 ? 17.203 -25.75 -7.352 1 98.88 204 LEU B O 1
ATOM 5159 N N . ARG B 1 205 ? 17.266 -23.656 -8.086 1 98.62 205 ARG B N 1
ATOM 5160 C CA . ARG B 1 205 ? 18.719 -23.594 -8 1 98.62 205 ARG B CA 1
ATOM 5161 C C . ARG B 1 205 ? 19.188 -23.734 -6.555 1 98.62 205 ARG B C 1
ATOM 5163 O O . ARG B 1 205 ? 20.188 -24.422 -6.285 1 98.62 205 ARG B O 1
ATOM 5170 N N . ARG B 1 206 ? 18.516 -23.047 -5.637 1 98 206 ARG B N 1
ATOM 5171 C CA . ARG B 1 206 ? 18.844 -23.203 -4.219 1 98 206 ARG B CA 1
ATOM 5172 C C . ARG B 1 206 ? 18.719 -24.656 -3.787 1 98 206 ARG B C 1
ATOM 5174 O O . ARG B 1 206 ? 19.562 -25.172 -3.057 1 98 206 ARG B O 1
ATOM 5181 N N . CYS B 1 207 ? 17.656 -25.312 -4.254 1 98.44 207 CYS B N 1
ATOM 5182 C CA . CYS B 1 207 ? 17.453 -26.719 -3.936 1 98.44 207 CYS B CA 1
ATOM 5183 C C . CYS B 1 207 ? 18.609 -27.562 -4.469 1 98.44 207 CYS B C 1
ATOM 5185 O O . CYS B 1 207 ? 19.094 -28.469 -3.779 1 98.44 207 CYS B O 1
ATOM 5187 N N . LEU B 1 208 ? 19.016 -27.25 -5.652 1 98.38 208 LEU B N 1
ATOM 5188 C CA . LEU B 1 208 ? 20.141 -27.969 -6.254 1 98.38 208 LEU B CA 1
ATOM 5189 C C . LEU B 1 208 ? 21.406 -27.766 -5.434 1 98.38 208 LEU B C 1
ATOM 5191 O O . LEU B 1 208 ? 22.172 -28.719 -5.219 1 98.38 208 LEU B O 1
ATOM 5195 N N . GLU B 1 209 ? 21.578 -26.547 -5.004 1 97.06 209 GLU B N 1
ATOM 5196 C CA . GLU B 1 209 ? 22.75 -26.234 -4.172 1 97.06 209 GLU B CA 1
ATOM 5197 C C . GLU B 1 209 ? 22.719 -27.047 -2.875 1 97.06 209 GLU B C 1
ATOM 5199 O O . GLU B 1 209 ? 23.781 -27.359 -2.32 1 97.06 209 GLU B O 1
ATOM 5204 N N . TRP B 1 210 ? 21.562 -27.391 -2.469 1 96.94 210 TRP B N 1
ATOM 5205 C CA . TRP B 1 210 ? 21.422 -28.141 -1.22 1 96.94 210 TRP B CA 1
ATOM 5206 C C . TRP B 1 210 ? 21.359 -29.641 -1.48 1 96.94 210 TRP B C 1
ATOM 5208 O O . TRP B 1 210 ? 21.062 -30.422 -0.572 1 96.94 210 TRP B O 1
ATOM 5218 N N . GLY B 1 211 ? 21.547 -30.047 -2.709 1 96.56 211 GLY B N 1
ATOM 5219 C CA . GLY B 1 211 ? 21.766 -31.469 -3.002 1 96.56 211 GLY B CA 1
ATOM 5220 C C . GLY B 1 211 ? 20.547 -32.125 -3.627 1 96.56 211 GLY B C 1
ATOM 5221 O O . GLY B 1 211 ? 20.547 -33.344 -3.855 1 96.56 211 GLY B O 1
ATOM 5222 N N . ALA B 1 212 ? 19.547 -31.391 -3.941 1 98.38 212 ALA B N 1
ATOM 5223 C CA . ALA B 1 212 ? 18.359 -31.969 -4.578 1 98.38 212 ALA B CA 1
ATOM 5224 C C . ALA B 1 212 ? 18.688 -32.469 -5.984 1 98.38 212 ALA B C 1
ATOM 5226 O O . ALA B 1 212 ? 19.641 -32 -6.609 1 98.38 212 ALA B O 1
ATOM 5227 N N . ASN B 1 213 ? 17.984 -33.469 -6.402 1 98.81 213 ASN B N 1
ATOM 5228 C CA . ASN B 1 213 ? 18.031 -33.969 -7.77 1 98.81 213 ASN B CA 1
ATOM 5229 C C . ASN B 1 213 ? 16.828 -33.531 -8.578 1 98.81 213 ASN B C 1
ATOM 5231 O O . ASN B 1 213 ? 15.688 -33.875 -8.258 1 98.81 213 ASN B O 1
ATOM 5235 N N . LEU B 1 214 ? 17.078 -32.688 -9.555 1 98.88 214 LEU B N 1
ATOM 5236 C CA . LEU B 1 214 ? 16.031 -32.125 -10.398 1 98.88 214 LEU B CA 1
ATOM 5237 C C . LEU B 1 214 ? 16.016 -32.812 -11.766 1 98.88 214 LEU B C 1
ATOM 5239 O O . LEU B 1 214 ? 17.062 -32.906 -12.43 1 98.88 214 LEU B O 1
ATOM 5243 N N . GLN B 1 215 ? 14.836 -33.312 -12.211 1 98.88 215 GLN B N 1
ATOM 5244 C CA . GLN B 1 215 ? 14.711 -34.062 -13.445 1 98.88 215 GLN B CA 1
ATOM 5245 C C . GLN B 1 215 ? 13.594 -33.531 -14.328 1 98.88 215 GLN B C 1
ATOM 5247 O O . GLN B 1 215 ? 12.422 -33.812 -14.117 1 98.88 215 GLN B O 1
ATOM 5252 N N . ALA B 1 216 ? 13.938 -32.75 -15.344 1 98.5 216 ALA B N 1
ATOM 5253 C CA . ALA B 1 216 ? 12.984 -32.281 -16.359 1 98.5 216 ALA B CA 1
ATOM 5254 C C . ALA B 1 216 ? 12.625 -33.438 -17.312 1 98.5 216 ALA B C 1
ATOM 5256 O O . ALA B 1 216 ? 13.305 -34.469 -17.344 1 98.5 216 ALA B O 1
ATOM 5257 N N . ASN B 1 217 ? 11.5 -33.219 -18.016 1 97.75 217 ASN B N 1
ATOM 5258 C CA . ASN B 1 217 ? 11.062 -34.156 -19.031 1 97.75 217 ASN B CA 1
ATOM 5259 C C . ASN B 1 217 ? 10.977 -35.562 -18.484 1 97.75 217 ASN B C 1
ATOM 5261 O O . ASN B 1 217 ? 11.477 -36.531 -19.109 1 97.75 217 ASN B O 1
ATOM 5265 N N . THR B 1 218 ? 10.492 -35.719 -17.344 1 98.25 218 THR B N 1
ATOM 5266 C CA . THR B 1 218 ? 10.367 -36.969 -16.609 1 98.25 218 THR B CA 1
ATOM 5267 C C . THR B 1 218 ? 8.969 -37.125 -16.016 1 98.25 218 THR B C 1
ATOM 5269 O O . THR B 1 218 ? 8.789 -37.031 -14.805 1 98.25 218 THR B O 1
ATOM 5272 N N . PRO B 1 219 ? 7.992 -37.344 -16.875 1 98 219 PRO B N 1
ATOM 5273 C CA . PRO B 1 219 ? 6.609 -37.406 -16.391 1 98 219 PRO B CA 1
ATOM 5274 C C . PRO B 1 219 ? 6.371 -38.625 -15.484 1 98 219 PRO B C 1
ATOM 5276 O O . PRO B 1 219 ? 6.742 -39.75 -15.836 1 98 219 PRO B O 1
ATOM 5279 N N . VAL B 1 220 ? 5.859 -38.375 -14.312 1 98.5 220 VAL B N 1
ATOM 5280 C CA . VAL B 1 220 ? 5.395 -39.469 -13.469 1 98.5 220 VAL B CA 1
ATOM 5281 C C . VAL B 1 220 ? 4.078 -40.031 -14.016 1 98.5 220 VAL B C 1
ATOM 5283 O O . VAL B 1 220 ? 3.133 -39.281 -14.25 1 98.5 220 VAL B O 1
ATOM 5286 N N . THR B 1 221 ? 3.996 -41.344 -14.148 1 97.12 221 THR B N 1
ATOM 5287 C CA . THR B 1 221 ? 2.824 -41.906 -14.797 1 97.12 221 THR B CA 1
ATOM 5288 C C . THR B 1 221 ? 2.018 -42.75 -13.797 1 97.12 221 THR B C 1
ATOM 5290 O O . THR B 1 221 ? 0.836 -43 -14.016 1 97.12 221 THR B O 1
ATOM 5293 N N . LYS B 1 222 ? 2.748 -43.125 -12.719 1 96.5 222 LYS B N 1
ATOM 5294 C CA . LYS B 1 222 ? 2.066 -44 -11.766 1 96.5 222 LYS B CA 1
ATOM 5295 C C . LYS B 1 222 ? 2.756 -43.969 -10.406 1 96.5 222 LYS B C 1
ATOM 5297 O O . LYS B 1 222 ? 3.957 -43.719 -10.312 1 96.5 222 LYS B O 1
ATOM 5302 N N . ILE B 1 223 ? 1.96 -44.156 -9.391 1 97.5 223 ILE B N 1
ATOM 5303 C CA . ILE B 1 223 ? 2.463 -44.438 -8.047 1 97.5 223 ILE B CA 1
ATOM 5304 C C . ILE B 1 223 ? 1.903 -45.781 -7.574 1 97.5 223 ILE B C 1
ATOM 5306 O O . ILE B 1 223 ? 0.758 -46.125 -7.879 1 97.5 223 ILE B O 1
ATOM 5310 N N . ALA B 1 224 ? 2.723 -46.5 -6.867 1 96.62 224 ALA B N 1
ATOM 5311 C CA . ALA B 1 224 ? 2.279 -47.812 -6.367 1 96.62 224 ALA B CA 1
ATOM 5312 C C . ALA B 1 224 ? 1.061 -47.656 -5.465 1 96.62 224 ALA B C 1
ATOM 5314 O O . ALA B 1 224 ? 0.906 -46.656 -4.777 1 96.62 224 ALA B O 1
ATOM 5315 N N . GLU B 1 225 ? 0.3 -48.688 -5.395 1 93.56 225 GLU B N 1
ATOM 5316 C CA . GLU B 1 225 ? -0.91 -48.688 -4.578 1 93.56 225 GLU B CA 1
ATOM 5317 C C . GLU B 1 225 ? -0.575 -48.75 -3.094 1 93.56 225 GLU B C 1
ATOM 5319 O O . GLU B 1 225 ? -1.306 -48.25 -2.254 1 93.56 225 GLU B O 1
ATOM 5324 N N . THR B 1 226 ? 0.498 -49.5 -2.893 1 94.19 226 THR B N 1
ATOM 5325 C CA . THR B 1 226 ? 0.937 -49.688 -1.511 1 94.19 226 THR B CA 1
ATOM 5326 C C . THR B 1 226 ? 2.438 -49.438 -1.388 1 94.19 226 THR B C 1
ATOM 5328 O O . THR B 1 226 ? 3.176 -49.562 -2.365 1 94.19 226 THR B O 1
ATOM 5331 N N . ALA B 1 227 ? 2.746 -49 -0.238 1 95.31 227 ALA B N 1
ATOM 5332 C CA . ALA B 1 227 ? 4.172 -48.875 0.06 1 95.31 227 ALA B CA 1
ATOM 5333 C C . ALA B 1 227 ? 4.828 -50.25 0.145 1 95.31 227 ALA B C 1
ATOM 5335 O O . ALA B 1 227 ? 4.148 -51.25 0.36 1 95.31 227 ALA B O 1
ATOM 5336 N N . ASP B 1 228 ? 6.129 -50.281 -0.068 1 95.19 228 ASP B N 1
ATOM 5337 C CA . ASP B 1 228 ? 6.844 -51.531 0.07 1 95.19 228 ASP B CA 1
ATOM 5338 C C . ASP B 1 228 ? 7.082 -51.875 1.54 1 95.19 228 ASP B C 1
ATOM 5340 O O . ASP B 1 228 ? 6.555 -51.219 2.43 1 95.19 228 ASP B O 1
ATOM 5344 N N . ASP B 1 229 ? 7.863 -52.938 1.771 1 93.25 229 ASP B N 1
ATOM 5345 C CA . ASP B 1 229 ? 8.055 -53.5 3.115 1 93.25 229 ASP B CA 1
ATOM 5346 C C . ASP B 1 229 ? 8.812 -52.5 4 1 93.25 229 ASP B C 1
ATOM 5348 O O . ASP B 1 229 ? 8.758 -52.594 5.23 1 93.25 229 ASP B O 1
ATOM 5352 N N . ARG B 1 230 ? 9.461 -51.594 3.396 1 94.62 230 ARG B N 1
ATOM 5353 C CA . ARG B 1 230 ? 10.219 -50.594 4.141 1 94.62 230 ARG B CA 1
ATOM 5354 C C . ARG B 1 230 ? 9.453 -49.281 4.234 1 94.62 230 ARG B C 1
ATOM 5356 O O . ARG B 1 230 ? 9.992 -48.25 4.68 1 94.62 230 ARG B O 1
ATOM 5363 N N . GLY B 1 231 ? 8.188 -49.312 3.777 1 94.31 231 GLY B N 1
ATOM 5364 C CA . GLY B 1 231 ? 7.348 -48.125 3.875 1 94.31 231 GLY B CA 1
ATOM 5365 C C . GLY B 1 231 ? 7.609 -47.125 2.771 1 94.31 231 GLY B C 1
ATOM 5366 O O . GLY B 1 231 ? 7.285 -45.938 2.912 1 94.31 231 GLY B O 1
ATOM 5367 N N . ARG B 1 232 ? 8.234 -47.562 1.678 1 97.62 232 ARG B N 1
ATOM 5368 C CA . ARG B 1 232 ? 8.555 -46.625 0.591 1 97.62 232 ARG B CA 1
ATOM 5369 C C . ARG B 1 232 ? 7.559 -46.781 -0.557 1 97.62 232 ARG B C 1
ATOM 5371 O O . ARG B 1 232 ? 7.105 -47.875 -0.863 1 97.62 232 ARG B O 1
ATOM 5378 N N . TRP B 1 233 ? 7.227 -45.688 -1.125 1 98.44 233 TRP B N 1
ATOM 5379 C CA . TRP B 1 233 ? 6.344 -45.625 -2.283 1 98.44 233 TRP B CA 1
ATOM 5380 C C . TRP B 1 233 ? 7.141 -45.656 -3.582 1 98.44 233 TRP B C 1
ATOM 5382 O O . TRP B 1 233 ? 8.18 -45 -3.695 1 98.44 233 TRP B O 1
ATOM 5392 N N . THR B 1 234 ? 6.676 -46.406 -4.543 1 98.62 234 THR B N 1
ATOM 5393 C CA . THR B 1 234 ? 7.328 -46.5 -5.844 1 98.62 234 THR B CA 1
ATOM 5394 C C . THR B 1 234 ? 6.688 -45.5 -6.824 1 98.62 234 THR B C 1
ATOM 5396 O O . THR B 1 234 ? 5.504 -45.625 -7.141 1 98.62 234 THR B O 1
ATOM 5399 N N . VAL B 1 235 ? 7.402 -44.531 -7.273 1 98.62 235 VAL B N 1
ATOM 5400 C CA . VAL B 1 235 ? 7 -43.562 -8.273 1 98.62 235 VAL B CA 1
ATOM 5401 C C . VAL B 1 235 ? 7.566 -43.969 -9.641 1 98.62 235 VAL B C 1
ATOM 5403 O O . VAL B 1 235 ? 8.781 -44.062 -9.805 1 98.62 235 VAL B O 1
ATOM 5406 N N . THR B 1 236 ? 6.73 -44.125 -10.594 1 98.38 236 THR B N 1
ATOM 5407 C CA . THR B 1 236 ? 7.145 -44.688 -11.875 1 98.38 236 THR B CA 1
ATOM 5408 C C . THR B 1 236 ? 7.133 -43.625 -12.961 1 98.38 236 THR B C 1
ATOM 5410 O O . THR B 1 236 ? 6.191 -42.812 -13.047 1 98.38 236 THR B O 1
ATOM 5413 N N . THR B 1 237 ? 8.172 -43.562 -13.781 1 98.06 237 THR B N 1
ATOM 5414 C CA . THR B 1 237 ? 8.305 -42.75 -14.969 1 98.06 237 THR B CA 1
ATOM 5415 C C . THR B 1 237 ? 8.789 -43.562 -16.156 1 98.06 237 THR B C 1
ATOM 5417 O O . THR B 1 237 ? 9.266 -44.688 -15.984 1 98.06 237 THR B O 1
ATOM 5420 N N . PRO B 1 238 ? 8.641 -43.031 -17.391 1 96.88 238 PRO B N 1
ATOM 5421 C CA . PRO B 1 238 ? 9.211 -43.75 -18.547 1 96.88 238 PRO B CA 1
ATOM 5422 C C . PRO B 1 238 ? 10.727 -43.875 -18.469 1 96.88 238 PRO B C 1
ATOM 5424 O O . PRO B 1 23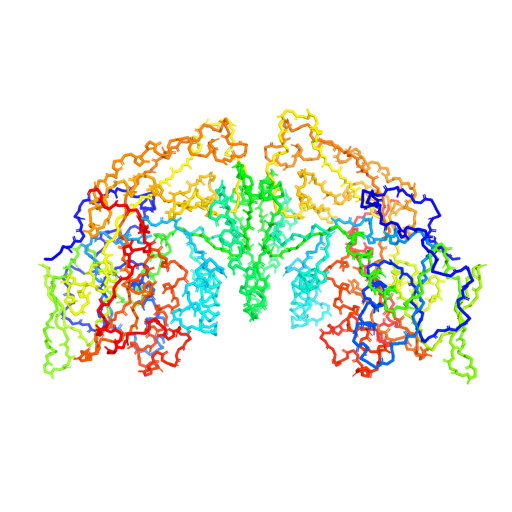8 ? 11.32 -44.688 -19.172 1 96.88 238 PRO B O 1
ATOM 5427 N N . ARG B 1 239 ? 11.367 -43.156 -17.578 1 97.69 239 ARG B N 1
ATOM 5428 C CA . ARG B 1 239 ? 12.82 -43.156 -17.469 1 97.69 239 ARG B CA 1
ATOM 5429 C C . ARG B 1 239 ? 13.273 -44.031 -16.297 1 97.69 239 ARG B C 1
ATOM 5431 O O . ARG B 1 239 ? 14.469 -44.125 -16 1 97.69 239 ARG B O 1
ATOM 5438 N N . GLY B 1 240 ? 12.305 -44.625 -15.648 1 97.94 240 GLY B N 1
ATOM 5439 C CA . GLY B 1 240 ? 12.617 -45.438 -14.484 1 97.94 240 GLY B CA 1
ATOM 5440 C C . GLY B 1 240 ? 11.75 -45.094 -13.281 1 97.94 240 GLY B C 1
ATOM 5441 O O . GLY B 1 240 ? 10.812 -44.312 -13.383 1 97.94 240 GLY B O 1
ATOM 5442 N N . ALA B 1 241 ? 12.062 -45.781 -12.18 1 98.31 241 ALA B N 1
ATOM 5443 C CA . ALA B 1 241 ? 11.281 -45.594 -10.961 1 98.31 241 ALA B CA 1
ATOM 5444 C C . ALA B 1 241 ? 12.156 -45.094 -9.82 1 98.31 241 ALA B C 1
ATOM 5446 O O . ALA B 1 241 ? 13.367 -45.281 -9.812 1 98.31 241 ALA B O 1
ATOM 5447 N N . VAL B 1 242 ? 11.562 -44.375 -8.953 1 98.56 242 VAL B N 1
ATOM 5448 C CA . VAL B 1 242 ? 12.188 -43.938 -7.715 1 98.56 242 VAL B CA 1
ATOM 5449 C C . VAL B 1 242 ? 11.367 -44.406 -6.52 1 98.56 242 VAL B C 1
ATOM 5451 O O . VAL B 1 242 ? 10.141 -44.25 -6.5 1 98.56 242 VAL B O 1
ATOM 5454 N N . ARG B 1 243 ? 11.961 -45.062 -5.543 1 98.56 243 ARG B N 1
ATOM 5455 C CA . ARG B 1 243 ? 11.305 -45.406 -4.285 1 98.56 243 ARG B CA 1
ATOM 5456 C C . ARG B 1 243 ? 11.555 -44.344 -3.221 1 98.56 243 ARG B C 1
ATOM 5458 O O . ARG B 1 243 ? 12.695 -43.906 -3.004 1 98.56 243 ARG B O 1
ATOM 5465 N N . ALA B 1 244 ? 10.477 -43.906 -2.66 1 98.44 244 ALA B N 1
ATOM 5466 C CA . ALA B 1 244 ? 10.633 -42.781 -1.738 1 98.44 244 ALA B CA 1
ATOM 5467 C C . ALA B 1 244 ? 9.836 -43 -0.458 1 98.44 244 ALA B C 1
ATOM 5469 O O . ALA B 1 244 ? 8.766 -43.625 -0.486 1 98.44 244 ALA B O 1
ATOM 5470 N N . LYS B 1 245 ? 10.312 -42.5 0.692 1 97.69 245 LYS B N 1
ATOM 5471 C CA . LYS B 1 245 ? 9.594 -42.531 1.964 1 97.69 245 LYS B CA 1
ATOM 5472 C C . LYS B 1 245 ? 8.375 -41.625 1.941 1 97.69 245 LYS B C 1
ATOM 5474 O O . LYS B 1 245 ? 7.336 -41.938 2.516 1 97.69 245 LYS B O 1
ATOM 5479 N N . LYS B 1 246 ? 8.523 -40.5 1.405 1 98.44 246 LYS B N 1
ATOM 5480 C CA . LYS B 1 246 ? 7.469 -39.5 1.286 1 98.44 246 LYS B CA 1
ATOM 5481 C C . LYS B 1 246 ? 7.355 -39 -0.146 1 98.44 246 LYS B C 1
ATOM 5483 O O . LYS B 1 246 ? 8.367 -38.844 -0.839 1 98.44 246 LYS B O 1
ATOM 5488 N N . VAL B 1 247 ? 6.141 -38.75 -0.635 1 98.88 247 VAL B N 1
ATOM 5489 C CA . VAL B 1 247 ? 5.875 -38.25 -1.976 1 98.88 247 VAL B CA 1
ATOM 5490 C C . VAL B 1 247 ? 4.961 -37.031 -1.892 1 98.88 247 VAL B C 1
ATOM 5492 O O . VAL B 1 247 ? 3.906 -37.094 -1.255 1 98.88 247 VAL B O 1
ATOM 5495 N N . VAL B 1 248 ? 5.355 -35.906 -2.438 1 98.94 248 VAL B N 1
ATOM 5496 C CA . VAL B 1 248 ? 4.555 -34.688 -2.492 1 98.94 248 VAL B CA 1
ATOM 5497 C C . VAL B 1 248 ? 4.043 -34.469 -3.912 1 98.94 248 VAL B C 1
ATOM 5499 O O . VAL B 1 248 ? 4.832 -34.312 -4.848 1 98.94 248 VAL B O 1
ATOM 5502 N N . PHE B 1 249 ? 2.766 -34.469 -4.059 1 98.88 249 PHE B N 1
ATOM 5503 C CA . PHE B 1 249 ? 2.146 -34.156 -5.34 1 98.88 249 PHE B CA 1
ATOM 5504 C C . PHE B 1 249 ? 1.917 -32.656 -5.473 1 98.88 249 PHE B C 1
ATOM 5506 O O . PHE B 1 249 ? 1.087 -32.094 -4.766 1 98.88 249 PHE B O 1
ATOM 5513 N N . ALA B 1 250 ? 2.574 -32.031 -6.324 1 98.75 250 ALA B N 1
ATOM 5514 C CA . ALA B 1 250 ? 2.453 -30.625 -6.688 1 98.75 250 ALA B CA 1
ATOM 5515 C C . ALA B 1 250 ? 2.08 -30.469 -8.156 1 98.75 250 ALA B C 1
ATOM 5517 O O . ALA B 1 250 ? 2.672 -29.656 -8.875 1 98.75 250 ALA B O 1
ATOM 5518 N N . THR B 1 251 ? 1.04 -31.203 -8.641 1 97.75 251 THR B N 1
ATOM 5519 C CA . THR B 1 251 ? 0.746 -31.344 -10.062 1 97.75 251 THR B CA 1
ATOM 5520 C C . THR B 1 251 ? -0.499 -30.547 -10.445 1 97.75 251 THR B C 1
ATOM 5522 O O . THR B 1 251 ? -0.905 -30.531 -11.609 1 97.75 251 THR B O 1
ATOM 5525 N N . ASN B 1 252 ? -1.123 -29.891 -9.523 1 97.44 252 ASN B N 1
ATOM 5526 C CA . ASN B 1 252 ? -2.254 -28.984 -9.719 1 97.44 252 ASN B CA 1
ATOM 5527 C C . ASN B 1 252 ? -3.338 -29.625 -10.578 1 97.44 252 ASN B C 1
ATOM 5529 O O . ASN B 1 252 ? -3.887 -30.672 -10.219 1 97.44 252 ASN B O 1
ATOM 5533 N N . ALA B 1 253 ? -3.561 -29.219 -11.797 1 97.12 253 ALA B N 1
ATOM 5534 C CA . ALA B 1 253 ? -4.672 -29.656 -12.648 1 97.12 253 ALA B CA 1
ATOM 5535 C C . ALA B 1 253 ? -4.57 -31.141 -12.977 1 97.12 253 ALA B C 1
ATOM 5537 O O . ALA B 1 253 ? -5.559 -31.766 -13.367 1 97.12 253 ALA B O 1
ATOM 5538 N N . TYR B 1 254 ? -3.436 -31.75 -12.797 1 97.19 254 TYR B N 1
ATOM 5539 C CA . TYR B 1 254 ? -3.172 -33.094 -13.305 1 97.19 254 TYR B CA 1
ATOM 5540 C C . TYR B 1 254 ? -3.148 -34.125 -12.164 1 97.19 254 TYR B C 1
ATOM 5542 O O . TYR B 1 254 ? -2.773 -35.281 -12.367 1 97.19 254 TYR B O 1
ATOM 5550 N N . LEU B 1 255 ? -3.512 -33.688 -11.008 1 97.06 255 LEU B N 1
ATOM 5551 C CA . LEU B 1 255 ? -3.404 -34.5 -9.805 1 97.06 255 LEU B CA 1
ATOM 5552 C C . LEU B 1 255 ? -4.16 -35.812 -9.961 1 97.06 255 LEU B C 1
ATOM 5554 O O . LEU B 1 255 ? -3.631 -36.875 -9.641 1 97.06 255 LEU B O 1
ATOM 5558 N N . SER B 1 256 ? -5.371 -35.75 -10.477 1 94.12 256 SER B N 1
ATOM 5559 C CA . SER B 1 256 ? -6.258 -36.906 -10.516 1 94.12 256 SER B CA 1
ATOM 5560 C C . SER B 1 256 ? -5.762 -37.969 -11.508 1 94.12 256 SER B C 1
ATOM 5562 O O . SER B 1 256 ? -6.203 -39.125 -11.484 1 94.12 256 SER B O 1
ATOM 5564 N N . THR B 1 257 ? -4.844 -37.531 -12.367 1 93.25 257 THR B N 1
ATOM 5565 C CA . THR B 1 257 ? -4.246 -38.469 -13.305 1 93.25 257 THR B CA 1
ATOM 5566 C C . THR B 1 257 ? -3.49 -39.562 -12.562 1 93.25 257 THR B C 1
ATOM 5568 O O . THR B 1 257 ? -3.484 -40.719 -12.984 1 93.25 257 THR B O 1
ATOM 5571 N N . ILE B 1 258 ? -2.883 -39.25 -11.461 1 94.62 258 ILE B N 1
ATOM 5572 C CA . ILE B 1 258 ? -2.043 -40.188 -10.719 1 94.62 258 ILE B CA 1
ATOM 5573 C C . ILE B 1 258 ? -2.762 -40.625 -9.453 1 94.62 258 ILE B C 1
ATOM 5575 O O . ILE B 1 258 ? -2.602 -41.75 -9.008 1 94.62 258 ILE B O 1
ATOM 5579 N N . LEU B 1 259 ? -3.527 -39.688 -8.898 1 95.69 259 LEU B N 1
ATOM 5580 C CA . LEU B 1 259 ? -4.297 -39.969 -7.691 1 95.69 259 LEU B CA 1
ATOM 5581 C C . LEU B 1 259 ? -5.793 -39.938 -7.988 1 95.69 259 LEU B C 1
ATOM 5583 O O . LEU B 1 259 ? -6.453 -38.906 -7.812 1 95.69 259 LEU B O 1
ATOM 5587 N N . PRO B 1 260 ? -6.332 -41.062 -8.281 1 92 260 PRO B N 1
ATOM 5588 C CA . PRO B 1 260 ? -7.73 -41.125 -8.719 1 92 260 PRO B CA 1
ATOM 5589 C C . PRO B 1 260 ? -8.703 -40.688 -7.625 1 92 260 PRO B C 1
ATOM 5591 O O . PRO B 1 260 ? -9.844 -40.312 -7.918 1 92 260 PRO B O 1
ATOM 5594 N N . GLU B 1 261 ? -8.336 -40.781 -6.324 1 91.75 261 GLU B N 1
ATOM 5595 C CA . GLU B 1 261 ? -9.211 -40.344 -5.238 1 91.75 261 GLU B CA 1
ATOM 5596 C C . GLU B 1 261 ? -9.539 -38.844 -5.355 1 91.75 261 GLU B C 1
ATOM 5598 O O . GLU B 1 261 ? -10.477 -38.375 -4.723 1 91.75 261 GLU B O 1
ATOM 5603 N N . PHE B 1 262 ? -8.789 -38.125 -6.191 1 95.12 262 PHE B N 1
ATOM 5604 C CA . PHE B 1 262 ? -9.062 -36.719 -6.395 1 95.12 262 PHE B CA 1
ATOM 5605 C C . PHE B 1 262 ? -9.812 -36.5 -7.703 1 95.12 262 PHE B C 1
ATOM 5607 O O . PHE B 1 262 ? -9.898 -35.375 -8.188 1 95.12 262 PHE B O 1
ATOM 5614 N N . GLN B 1 263 ? -10.359 -37.625 -8.141 1 90.81 263 GLN B N 1
ATOM 5615 C CA . GLN B 1 263 ? -11.219 -37.469 -9.312 1 90.81 263 GLN B CA 1
ATOM 5616 C C . GLN B 1 263 ? -12.398 -36.562 -9.031 1 90.81 263 GLN B C 1
ATOM 5618 O O . GLN B 1 263 ? -13.039 -36.656 -7.98 1 90.81 263 GLN B O 1
ATOM 5623 N N . ASP B 1 264 ? -12.711 -35.594 -9.82 1 91.81 264 ASP B N 1
ATOM 5624 C CA . ASP B 1 264 ? -13.805 -34.625 -9.75 1 91.81 264 ASP B CA 1
ATOM 5625 C C . ASP B 1 264 ? -13.547 -33.562 -8.672 1 91.81 264 ASP B C 1
ATOM 5627 O O . ASP B 1 264 ? -14.422 -32.75 -8.359 1 91.81 264 ASP B O 1
ATOM 5631 N N . LYS B 1 265 ? -12.398 -33.75 -7.984 1 96.94 265 LYS B N 1
ATOM 5632 C CA . LYS B 1 265 ? -12.07 -32.75 -6.965 1 96.94 265 LYS B CA 1
ATOM 5633 C C . LYS B 1 265 ? -11.352 -31.547 -7.578 1 96.94 265 LYS B C 1
ATOM 5635 O O . LYS B 1 265 ? -11.461 -30.438 -7.074 1 96.94 265 LYS B O 1
ATOM 5640 N N . ILE B 1 266 ? -10.602 -31.781 -8.578 1 96.69 266 ILE B N 1
ATOM 5641 C CA . ILE B 1 266 ? -9.914 -30.734 -9.328 1 96.69 266 ILE B CA 1
ATOM 5642 C C . ILE B 1 266 ? -10.234 -30.859 -10.812 1 96.69 266 ILE B C 1
ATOM 5644 O O . ILE B 1 266 ? -10.062 -31.938 -11.406 1 96.69 266 ILE B O 1
ATOM 5648 N N . THR B 1 267 ? -10.766 -29.844 -11.406 1 95.25 267 THR B N 1
ATOM 5649 C CA . THR B 1 267 ? -11.102 -29.781 -12.82 1 95.25 267 THR B CA 1
ATOM 5650 C C . THR B 1 267 ? -10.125 -28.891 -13.57 1 95.25 267 THR B C 1
ATOM 5652 O O . THR B 1 267 ? -9.961 -27.719 -13.227 1 95.25 267 THR B O 1
ATOM 5655 N N . PRO B 1 268 ? -9.414 -29.453 -14.586 1 96.62 268 PRO B N 1
ATOM 5656 C CA . PRO B 1 268 ? -8.602 -28.562 -15.414 1 96.62 268 PRO B CA 1
ATOM 5657 C C . PRO B 1 268 ? -9.43 -27.5 -16.125 1 96.62 268 PRO B C 1
ATOM 5659 O O . PRO B 1 268 ? -10.547 -27.766 -16.578 1 96.62 268 PRO B O 1
ATOM 5662 N N . ALA B 1 269 ? -8.977 -26.312 -16.094 1 96.69 269 ALA B N 1
ATOM 5663 C CA . ALA B 1 269 ? -9.602 -25.188 -16.781 1 96.69 269 ALA B CA 1
ATOM 5664 C C . ALA B 1 269 ? -8.57 -24.422 -17.609 1 96.69 269 ALA B C 1
ATOM 5666 O O . ALA B 1 269 ? -7.551 -23.969 -17.078 1 96.69 269 ALA B O 1
ATOM 5667 N N . ARG B 1 270 ? -8.852 -24.328 -18.906 1 97.88 270 ARG B N 1
ATOM 5668 C CA . ARG B 1 270 ? -7.945 -23.609 -19.797 1 97.88 270 ARG B CA 1
ATOM 5669 C C . ARG B 1 270 ? -8.266 -22.125 -19.828 1 97.88 270 ARG B C 1
ATOM 5671 O O . ARG B 1 270 ? -9.438 -21.734 -19.875 1 97.88 270 ARG B O 1
ATOM 5678 N N . GLY B 1 271 ? -7.234 -21.281 -19.656 1 97.81 271 GLY B N 1
ATOM 5679 C CA . GLY B 1 271 ? -7.336 -19.828 -19.781 1 97.81 271 GLY B CA 1
ATOM 5680 C C . GLY B 1 271 ? -6.344 -19.25 -20.766 1 97.81 271 GLY B C 1
ATOM 5681 O O . GLY B 1 271 ? -5.648 -19.984 -21.469 1 97.81 271 GLY B O 1
ATOM 5682 N N . VAL B 1 272 ? -6.367 -17.906 -20.938 1 98.62 272 VAL B N 1
ATOM 5683 C CA . VAL B 1 272 ? -5.504 -17.234 -21.891 1 98.62 272 VAL B CA 1
ATOM 5684 C C . VAL B 1 272 ? -4.934 -15.961 -21.281 1 98.62 272 VAL B C 1
ATOM 5686 O O . VAL B 1 272 ? -5.57 -15.336 -20.422 1 98.62 272 VAL B O 1
ATOM 5689 N N . ALA B 1 273 ? -3.697 -15.617 -21.609 1 98.69 273 ALA B N 1
ATOM 5690 C CA . ALA B 1 273 ? -3.023 -14.375 -21.234 1 98.69 273 ALA B CA 1
ATOM 5691 C C . ALA B 1 273 ? -2.189 -13.844 -22.406 1 98.69 273 ALA B C 1
ATOM 5693 O O . ALA B 1 273 ? -1.93 -14.562 -23.375 1 98.69 273 ALA B O 1
ATOM 5694 N N . CYS B 1 274 ? -1.811 -12.609 -22.344 1 98.81 274 CYS B N 1
ATOM 5695 C CA . CYS B 1 274 ? -0.944 -12.023 -23.359 1 98.81 274 CYS B CA 1
ATOM 5696 C C . CYS B 1 274 ? -0.052 -10.945 -22.766 1 98.81 274 CYS B C 1
ATOM 5698 O O . CYS B 1 274 ? -0.247 -10.539 -21.609 1 98.81 274 CYS B O 1
ATOM 5700 N N . ARG B 1 275 ? 0.957 -10.641 -23.453 1 98.81 275 ARG B N 1
ATOM 5701 C CA . ARG B 1 275 ? 1.784 -9.469 -23.188 1 98.81 275 ARG B CA 1
ATOM 5702 C C . ARG B 1 275 ? 1.565 -8.398 -24.25 1 98.81 275 ARG B C 1
ATOM 5704 O O . ARG B 1 275 ? 1.488 -8.703 -25.438 1 98.81 275 ARG B O 1
ATOM 5711 N N . ILE B 1 276 ? 1.332 -7.203 -23.812 1 98.69 276 ILE B N 1
ATOM 5712 C CA . ILE B 1 276 ? 1.146 -6.035 -24.672 1 98.69 276 ILE B CA 1
ATOM 5713 C C . ILE B 1 276 ? 2.277 -5.039 -24.438 1 98.69 276 ILE B C 1
ATOM 5715 O O . ILE B 1 276 ? 2.615 -4.73 -23.297 1 98.69 276 ILE B O 1
ATOM 5719 N N . ALA B 1 277 ? 2.883 -4.523 -25.5 1 97.94 277 ALA B N 1
ATOM 5720 C CA . ALA B 1 277 ? 4.016 -3.615 -25.344 1 97.94 277 ALA B CA 1
ATOM 5721 C C . ALA B 1 277 ? 4.051 -2.59 -26.484 1 97.94 277 ALA B C 1
ATOM 5723 O O . ALA B 1 277 ? 3.549 -2.848 -27.578 1 97.94 277 ALA B O 1
ATOM 5724 N N . VAL B 1 278 ? 4.57 -1.396 -26.094 1 95.94 278 VAL B N 1
ATOM 5725 C CA . VAL B 1 278 ? 4.945 -0.419 -27.109 1 95.94 278 VAL B CA 1
ATOM 5726 C C . VAL B 1 278 ? 6.266 -0.831 -27.766 1 95.94 278 VAL B C 1
ATOM 5728 O O . VAL B 1 278 ? 7.18 -1.296 -27.078 1 95.94 278 VAL B O 1
ATOM 5731 N N . ALA B 1 279 ? 6.348 -0.648 -29.031 1 89.75 279 ALA B N 1
ATOM 5732 C CA . ALA B 1 279 ? 7.551 -1.057 -29.75 1 89.75 279 ALA B CA 1
ATOM 5733 C C . ALA B 1 279 ? 8.781 -0.327 -29.219 1 89.75 279 ALA B C 1
ATOM 5735 O O . ALA B 1 279 ? 8.711 0.859 -28.891 1 89.75 279 ALA B O 1
ATOM 5736 N N . ALA B 1 280 ? 9.875 -1.059 -29.125 1 81.12 280 ALA B N 1
ATOM 5737 C CA . ALA B 1 280 ? 11.117 -0.514 -28.578 1 81.12 280 ALA B CA 1
ATOM 5738 C C . ALA B 1 280 ? 11.594 0.689 -29.391 1 81.12 280 ALA B C 1
ATOM 5740 O O . ALA B 1 280 ? 12.234 1.594 -28.859 1 81.12 280 ALA B O 1
ATOM 5741 N N . ASN B 1 281 ? 11.336 0.647 -30.578 1 78.94 281 ASN B N 1
ATOM 5742 C CA . ASN B 1 281 ? 11.836 1.698 -31.453 1 78.94 281 ASN B CA 1
ATOM 5743 C C . ASN B 1 281 ? 10.867 2.879 -31.516 1 78.94 281 ASN B C 1
ATOM 5745 O O . ASN B 1 281 ? 11.109 3.842 -32.25 1 78.94 281 ASN B O 1
ATOM 5749 N N . SER B 1 282 ? 9.914 2.746 -30.703 1 81.25 282 SER B N 1
ATOM 5750 C CA . SER B 1 282 ? 8.961 3.854 -30.672 1 81.25 282 SER B CA 1
ATOM 5751 C C . SER B 1 282 ? 9.609 5.125 -30.125 1 81.25 282 SER B C 1
ATOM 5753 O O . SER B 1 282 ? 10.531 5.062 -29.312 1 81.25 282 SER B O 1
ATOM 5755 N N . LYS B 1 283 ? 9.234 6.273 -30.625 1 72.44 283 LYS B N 1
ATOM 5756 C CA . LYS B 1 283 ? 9.742 7.586 -30.234 1 72.44 283 LYS B CA 1
ATOM 5757 C C . LYS B 1 283 ? 9.32 7.941 -28.812 1 72.44 283 LYS B C 1
ATOM 5759 O O . LYS B 1 283 ? 9.984 8.734 -28.141 1 72.44 283 LYS B O 1
ATOM 5764 N N . LYS B 1 284 ? 8.266 7.32 -28.453 1 79.88 284 LYS B N 1
ATOM 5765 C CA . LYS B 1 284 ? 7.758 7.648 -27.125 1 79.88 284 LYS B CA 1
ATOM 5766 C C . LYS B 1 284 ? 7.723 6.41 -26.219 1 79.88 284 LYS B C 1
ATOM 5768 O O . LYS B 1 284 ? 7.406 5.312 -26.688 1 79.88 284 LYS B O 1
ATOM 5773 N N . PRO B 1 285 ? 8.07 6.664 -24.984 1 86.38 285 PRO B N 1
ATOM 5774 C CA . PRO B 1 285 ? 7.926 5.547 -24.047 1 86.38 285 PRO B CA 1
ATOM 5775 C C . PRO B 1 285 ? 6.465 5.156 -23.828 1 86.38 285 PRO B C 1
ATOM 5777 O O . PRO B 1 285 ? 5.559 5.914 -24.172 1 86.38 285 PRO B O 1
ATOM 5780 N N . ALA B 1 286 ? 6.258 3.934 -23.344 1 92.88 286 ALA B N 1
ATOM 5781 C CA . ALA B 1 286 ? 4.914 3.521 -22.938 1 92.88 286 ALA B CA 1
ATOM 5782 C C . ALA B 1 286 ? 4.309 4.508 -21.953 1 92.88 286 ALA B C 1
ATOM 5784 O O . ALA B 1 286 ? 5.008 5.027 -21.078 1 92.88 286 ALA B O 1
ATOM 5785 N N . PRO B 1 287 ? 2.984 4.855 -22.094 1 94.19 287 PRO B N 1
ATOM 5786 C CA . PRO B 1 287 ? 2.346 5.707 -21.094 1 94.19 287 PRO B CA 1
ATOM 5787 C C . PRO B 1 287 ? 2.477 5.148 -19.672 1 94.19 287 PRO B C 1
ATOM 5789 O O . PRO B 1 287 ? 2.451 3.932 -19.484 1 94.19 287 PRO B O 1
ATOM 5792 N N . HIS B 1 288 ? 2.572 6.059 -18.781 1 94.94 288 HIS B N 1
ATOM 5793 C CA . HIS B 1 288 ? 2.809 5.691 -17.375 1 94.94 288 HIS B CA 1
ATOM 5794 C C . HIS B 1 288 ? 1.645 4.879 -16.828 1 94.94 288 HIS B C 1
ATOM 5796 O O . HIS B 1 288 ? 0.489 5.301 -16.906 1 94.94 288 HIS B O 1
ATOM 5802 N N . LEU B 1 289 ? 1.871 3.74 -16.359 1 96.81 289 LEU B N 1
ATOM 5803 C CA . LEU B 1 289 ? 0.997 2.824 -15.625 1 96.81 289 LEU B CA 1
ATOM 5804 C C . LEU B 1 289 ? 1.792 1.993 -14.625 1 96.81 289 LEU B C 1
ATOM 5806 O O . LEU B 1 289 ? 2.727 1.282 -15.008 1 96.81 289 LEU B O 1
ATOM 5810 N N . ASN B 1 290 ? 1.458 2.107 -13.312 1 97.19 290 ASN B N 1
ATOM 5811 C CA . ASN B 1 290 ? 2.352 1.446 -12.367 1 97.19 290 ASN B CA 1
ATOM 5812 C C . ASN B 1 290 ? 1.572 0.646 -11.328 1 97.19 290 ASN B C 1
ATOM 5814 O O . ASN B 1 290 ? 2.154 0.136 -10.367 1 97.19 290 ASN B O 1
ATOM 5818 N N . ASN B 1 291 ? 0.238 0.6 -11.383 1 98.5 291 ASN B N 1
ATOM 5819 C CA . ASN B 1 291 ? -0.586 -0.271 -10.555 1 98.5 291 ASN B CA 1
ATOM 5820 C C . ASN B 1 291 ? -0.912 -1.581 -11.266 1 98.5 291 ASN B C 1
ATOM 5822 O O . ASN B 1 291 ? -0.6 -1.746 -12.445 1 98.5 291 ASN B O 1
ATOM 5826 N N . SER B 1 292 ? -1.391 -2.555 -10.547 1 98.62 292 SER B N 1
ATOM 5827 C CA . SER B 1 292 ? -2.014 -3.742 -11.133 1 98.62 292 SER B CA 1
ATOM 5828 C C . SER B 1 292 ? -3.535 -3.668 -11.039 1 98.62 292 SER B C 1
ATOM 5830 O O . SER B 1 292 ? -4.078 -2.814 -10.336 1 98.62 292 SER B O 1
ATOM 5832 N N . TYR B 1 293 ? -4.238 -4.52 -11.852 1 98.75 293 TYR B N 1
ATOM 5833 C CA . TYR B 1 293 ? -5.664 -4.258 -12.008 1 98.75 293 TYR B CA 1
ATOM 5834 C C . TYR B 1 293 ? -6.457 -5.559 -12.07 1 98.75 293 TYR B C 1
ATOM 5836 O O . TYR B 1 293 ? -5.914 -6.602 -12.445 1 98.75 293 TYR B O 1
ATOM 5844 N N . SER B 1 294 ? -7.602 -5.52 -11.656 1 98.44 294 SER B N 1
ATOM 5845 C CA . SER B 1 294 ? -8.719 -6.324 -12.133 1 98.44 294 SER B CA 1
ATOM 5846 C C . SER B 1 294 ? -9.844 -5.441 -12.672 1 98.44 294 SER B C 1
ATOM 5848 O O . SER B 1 294 ? -10.227 -4.461 -12.039 1 98.44 294 SER B O 1
ATOM 5850 N N . ILE B 1 295 ? -10.258 -5.684 -13.852 1 98.62 295 ILE B N 1
ATOM 5851 C CA . ILE B 1 295 ? -11.344 -4.914 -14.453 1 98.62 295 ILE B CA 1
ATOM 5852 C C . ILE B 1 295 ? -12.531 -5.832 -14.734 1 98.62 295 ILE B C 1
ATOM 5854 O O . ILE B 1 295 ? -12.391 -6.836 -15.438 1 98.62 295 ILE B O 1
ATOM 5858 N N . ARG B 1 296 ? -13.664 -5.52 -14.211 1 97.56 296 ARG B N 1
ATOM 5859 C CA . ARG B 1 296 ? -14.852 -6.355 -14.352 1 97.56 296 ARG B CA 1
ATOM 5860 C C . ARG B 1 296 ? -15.859 -5.715 -15.312 1 97.56 296 ARG B C 1
ATOM 5862 O O . ARG B 1 296 ? -16.359 -4.617 -15.047 1 97.56 296 ARG B O 1
ATOM 5869 N N . TYR B 1 297 ? -16.172 -6.488 -16.391 1 93.75 297 TYR B N 1
ATOM 5870 C CA . TYR B 1 297 ? -16.984 -6.023 -17.516 1 93.75 297 TYR B CA 1
ATOM 5871 C C . TYR B 1 297 ? -18.422 -6.496 -17.391 1 93.75 297 TYR B C 1
ATOM 5873 O O . TYR B 1 297 ? -19.312 -6.012 -18.094 1 93.75 297 TYR B O 1
ATOM 5881 N N . GLY B 1 298 ? -18.641 -7.406 -16.547 1 91.62 298 GLY B N 1
ATOM 5882 C CA . GLY B 1 298 ? -19.938 -8.039 -16.328 1 91.62 298 GLY B CA 1
ATOM 5883 C C . GLY B 1 298 ? -19.859 -9.297 -15.484 1 91.62 298 GLY B C 1
ATOM 5884 O O . GLY B 1 298 ? -18.781 -9.641 -14.984 1 91.62 298 GLY B O 1
ATOM 5885 N N . PRO B 1 299 ? -21.016 -9.938 -15.297 1 88.75 299 PRO B N 1
ATOM 5886 C CA . PRO B 1 299 ? -20.969 -11.18 -14.531 1 88.75 299 PRO B CA 1
ATOM 5887 C C . PRO B 1 299 ? -20.016 -12.203 -15.117 1 88.75 299 PRO B C 1
ATOM 5889 O O . PRO B 1 299 ? -20.125 -12.562 -16.297 1 88.75 299 PRO B O 1
ATOM 5892 N N . GLN B 1 300 ? -19.094 -12.656 -14.406 1 90.56 300 GLN B N 1
ATOM 5893 C CA . GLN B 1 300 ? -18.094 -13.672 -14.727 1 90.56 300 GLN B CA 1
ATOM 5894 C C . GLN B 1 300 ? -17.094 -13.148 -15.766 1 90.56 300 GLN B C 1
ATOM 5896 O O . GLN B 1 300 ? -16.266 -13.906 -16.266 1 90.56 300 GLN B O 1
ATOM 5901 N N . GLU B 1 301 ? -17.188 -11.898 -16.141 1 94 301 GLU B N 1
ATOM 5902 C CA . GLU B 1 301 ? -16.312 -11.32 -17.141 1 94 301 GLU B CA 1
ATOM 5903 C C . GLU B 1 301 ? -15.344 -10.312 -16.531 1 94 301 GLU B C 1
ATOM 5905 O O . GLU B 1 301 ? -15.734 -9.18 -16.203 1 94 301 GLU B O 1
ATOM 5910 N N . TYR B 1 302 ? -14.164 -10.758 -16.375 1 95.5 302 TYR B N 1
ATOM 5911 C CA . TYR B 1 302 ? -13.164 -9.836 -15.852 1 95.5 302 TYR B CA 1
ATOM 5912 C C . TYR B 1 302 ? -11.789 -10.133 -16.438 1 95.5 302 TYR B C 1
ATOM 5914 O O . TYR B 1 302 ? -11.547 -11.227 -16.953 1 95.5 302 TYR B O 1
ATOM 5922 N N . ASP B 1 303 ? -10.961 -9.156 -16.516 1 98.38 303 ASP B N 1
ATOM 5923 C CA . ASP B 1 303 ? -9.539 -9.258 -16.844 1 98.38 303 ASP B CA 1
ATOM 5924 C C . ASP B 1 303 ? -8.68 -8.836 -15.648 1 98.38 303 ASP B C 1
ATOM 5926 O O . ASP B 1 303 ? -9.141 -8.109 -14.773 1 98.38 303 ASP B O 1
ATOM 5930 N N . TYR B 1 304 ? -7.555 -9.367 -15.562 1 98.38 304 TYR B N 1
ATOM 5931 C CA . TYR B 1 304 ? -6.527 -8.906 -14.633 1 98.38 304 TYR B CA 1
ATOM 5932 C C . TYR B 1 304 ? -5.25 -8.531 -15.375 1 98.38 304 TYR B C 1
ATOM 5934 O O . TYR B 1 304 ? -4.922 -9.133 -16.406 1 98.38 304 TYR B O 1
ATOM 5942 N N . LEU B 1 305 ? -4.535 -7.547 -14.922 1 98.44 305 LEU B N 1
ATOM 5943 C CA . LEU B 1 305 ? -3.305 -7.172 -15.602 1 98.44 305 LEU B CA 1
ATOM 5944 C C . LEU B 1 305 ? -2.285 -6.605 -14.625 1 98.44 305 LEU B C 1
ATOM 5946 O O . LEU B 1 305 ? -2.656 -6.043 -13.586 1 98.44 305 LEU B O 1
ATOM 5950 N N . ILE B 1 306 ? -1.049 -6.781 -14.922 1 98.75 306 ILE B N 1
ATOM 5951 C CA . ILE B 1 306 ? 0.049 -6.176 -14.172 1 98.75 306 ILE B CA 1
ATOM 5952 C C . ILE B 1 306 ? 0.884 -5.301 -15.109 1 98.75 306 ILE B C 1
ATOM 5954 O O . ILE B 1 306 ? 1.062 -5.629 -16.281 1 98.75 306 ILE B O 1
ATOM 5958 N N . SER B 1 307 ? 1.311 -4.16 -14.594 1 97.88 307 SER B N 1
ATOM 5959 C CA . SER B 1 307 ? 2.314 -3.342 -15.266 1 97.88 307 SER B CA 1
ATOM 5960 C C . SER B 1 307 ? 3.723 -3.855 -14.992 1 97.88 307 SER B C 1
ATOM 5962 O O . SER B 1 307 ? 4.07 -4.148 -13.844 1 97.88 307 SER B O 1
ATOM 5964 N N . ARG B 1 308 ? 4.457 -4.023 -16.031 1 97.06 308 ARG B N 1
ATOM 5965 C CA . ARG B 1 308 ? 5.848 -4.434 -15.883 1 97.06 308 ARG B CA 1
ATOM 5966 C C . ARG B 1 308 ? 6.781 -3.229 -15.883 1 97.06 308 ARG B C 1
ATOM 5968 O O . ARG B 1 308 ? 6.43 -2.168 -16.406 1 97.06 308 ARG B O 1
ATOM 5975 N N . THR B 1 309 ? 8 -3.436 -15.383 1 94.88 309 THR B N 1
ATOM 5976 C CA . THR B 1 309 ? 8.914 -2.314 -15.211 1 94.88 309 THR B CA 1
ATOM 5977 C C . THR B 1 309 ? 9.617 -1.979 -16.531 1 94.88 309 THR B C 1
ATOM 5979 O O . THR B 1 309 ? 10.367 -1.006 -16.609 1 94.88 309 THR B O 1
ATOM 5982 N N . ASP B 1 310 ? 9.336 -2.738 -17.578 1 93.88 310 ASP B N 1
ATOM 5983 C CA . ASP B 1 310 ? 9.852 -2.389 -18.891 1 93.88 310 ASP B CA 1
ATOM 5984 C C . ASP B 1 310 ? 8.812 -1.635 -19.719 1 93.88 310 ASP B C 1
ATOM 5986 O O . ASP B 1 310 ? 9.008 -1.386 -20.906 1 93.88 310 ASP B O 1
ATOM 5990 N N . GLY B 1 311 ? 7.695 -1.354 -19.078 1 94.81 311 GLY B N 1
ATOM 5991 C CA . GLY B 1 311 ? 6.648 -0.583 -19.734 1 94.81 311 GLY B CA 1
ATOM 5992 C C . GLY B 1 311 ? 5.582 -1.448 -20.375 1 94.81 311 GLY B C 1
ATOM 5993 O O . GLY B 1 311 ? 4.543 -0.943 -20.812 1 94.81 311 GLY B O 1
ATOM 5994 N N . SER B 1 312 ? 5.801 -2.719 -20.469 1 97.44 312 SER B N 1
ATOM 5995 C CA . SER B 1 312 ? 4.793 -3.611 -21.031 1 97.44 312 SER B CA 1
ATOM 5996 C C . SER B 1 312 ? 3.744 -3.992 -20 1 97.44 312 SER B C 1
ATOM 5998 O O . SER B 1 312 ? 3.881 -3.664 -18.828 1 97.44 312 SER B O 1
ATOM 6000 N N . VAL B 1 313 ? 2.682 -4.59 -20.484 1 98.56 313 VAL B N 1
ATOM 6001 C CA . VAL B 1 313 ? 1.562 -5.008 -19.641 1 98.56 313 VAL B CA 1
ATOM 6002 C C . VAL B 1 313 ? 1.221 -6.469 -19.922 1 98.56 313 VAL B C 1
ATOM 6004 O O . VAL B 1 313 ? 1.168 -6.883 -21.094 1 98.56 313 VAL B O 1
ATOM 6007 N N . VAL B 1 314 ? 1.099 -7.312 -18.875 1 98.88 314 VAL B N 1
ATOM 6008 C CA . VAL B 1 314 ? 0.583 -8.672 -19.016 1 98.88 314 VAL B CA 1
ATOM 6009 C C . VAL B 1 314 ? -0.891 -8.703 -18.609 1 98.88 314 VAL B C 1
ATOM 6011 O O . VAL B 1 314 ? -1.259 -8.242 -17.531 1 98.88 314 VAL B O 1
ATOM 6014 N N . VAL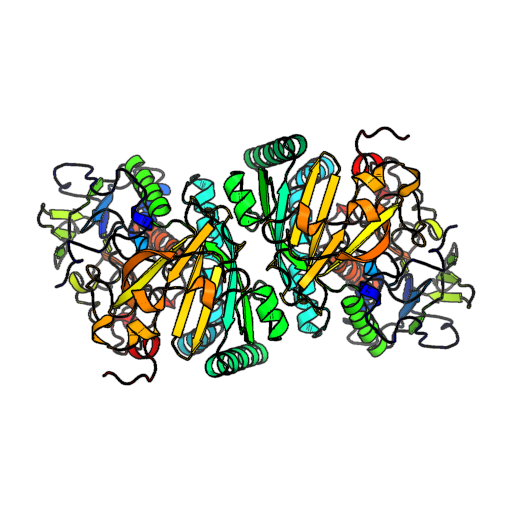 B 1 315 ? -1.721 -9.195 -19.5 1 98.81 315 VAL B N 1
ATOM 6015 C CA . VAL B 1 315 ? -3.166 -9.211 -19.297 1 98.81 315 VAL B CA 1
ATOM 6016 C C . VAL B 1 315 ? -3.684 -10.648 -19.391 1 98.81 315 VAL B C 1
ATOM 6018 O O . VAL B 1 315 ? -3.354 -11.367 -20.328 1 98.81 315 VAL B O 1
ATOM 6021 N N . GLY B 1 316 ? -4.402 -11.094 -18.391 1 98.5 316 GLY B N 1
ATOM 6022 C CA . GLY B 1 316 ? -5.148 -12.344 -18.438 1 98.5 316 GLY B CA 1
ATOM 6023 C C . GLY B 1 316 ? -6.648 -12.141 -18.406 1 98.5 316 GLY B C 1
ATOM 6024 O O . GLY B 1 316 ? -7.137 -11.133 -17.891 1 98.5 316 GLY B O 1
ATOM 6025 N N . GLY B 1 317 ? -7.359 -13.055 -18.938 1 97.62 317 GLY B N 1
ATOM 6026 C CA . GLY B 1 317 ? -8.812 -12.961 -18.984 1 97.62 317 GLY B CA 1
ATOM 6027 C C . GLY B 1 317 ? -9.398 -13.359 -20.312 1 97.62 317 GLY B C 1
ATOM 6028 O O . GLY B 1 317 ? -9.141 -14.461 -20.812 1 97.62 317 GLY B O 1
ATOM 6029 N N . ALA B 1 318 ? -10.102 -12.469 -20.938 1 97.75 318 ALA B N 1
ATOM 6030 C CA . ALA B 1 318 ? -10.797 -12.672 -22.219 1 97.75 318 ALA B CA 1
ATOM 6031 C C . ALA B 1 318 ? -11.953 -13.656 -22.062 1 97.75 318 ALA B C 1
ATOM 6033 O O . ALA B 1 318 ? -12.156 -14.523 -22.906 1 97.75 318 ALA B O 1
ATOM 6034 N N . LYS B 1 319 ? -12.672 -13.531 -20.984 1 95.75 319 LYS B N 1
ATOM 6035 C CA . LYS B 1 319 ? -13.781 -14.438 -20.703 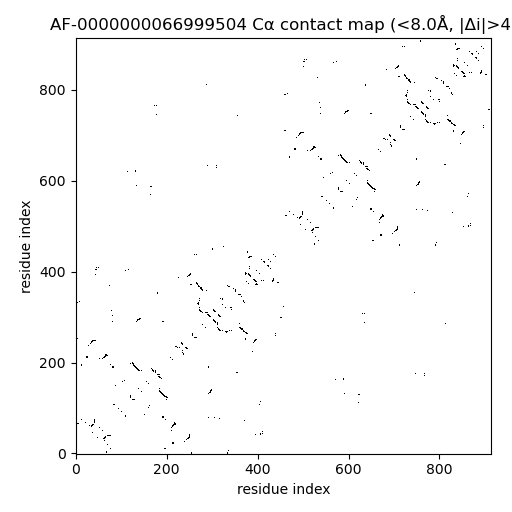1 95.75 319 LYS B CA 1
ATOM 6036 C C . LYS B 1 319 ? -14.844 -14.352 -21.797 1 95.75 319 LYS B C 1
ATOM 6038 O O . LYS B 1 319 ? -15.531 -15.344 -22.078 1 95.75 319 LYS B O 1
ATOM 6043 N N . GLN B 1 320 ? -14.969 -13.234 -22.469 1 93.38 320 GLN B N 1
ATOM 6044 C CA . GLN B 1 320 ? -15.906 -13.062 -23.578 1 93.38 320 GLN B CA 1
ATOM 6045 C C . GLN B 1 320 ? -15.625 -14.055 -24.688 1 93.38 320 GLN B C 1
ATOM 6047 O O . GLN B 1 320 ? -16.547 -14.484 -25.391 1 93.38 320 GLN B O 1
ATOM 6052 N N . ALA B 1 321 ? -14.375 -14.391 -24.812 1 95.44 321 ALA B N 1
ATOM 6053 C CA . ALA B 1 321 ? -13.977 -15.391 -25.797 1 95.44 321 ALA B CA 1
ATOM 6054 C C . ALA B 1 321 ? -13.945 -16.781 -25.188 1 95.44 321 ALA B C 1
ATOM 6056 O O . ALA B 1 321 ? -14.477 -17.734 -25.766 1 95.44 321 ALA B O 1
ATOM 6057 N N . VAL B 1 322 ? -13.406 -16.922 -24.031 1 95.75 322 VAL B N 1
ATOM 6058 C CA . VAL B 1 322 ? -13.156 -18.203 -23.359 1 95.75 322 VAL B CA 1
ATOM 6059 C C . VAL B 1 322 ? -14.477 -18.891 -23.062 1 95.75 322 VAL B C 1
ATOM 6061 O O . VAL B 1 322 ? -14.609 -20.109 -23.25 1 95.75 322 VAL B O 1
ATOM 6064 N N . LEU B 1 323 ? -15.492 -18.141 -22.672 1 94.44 323 LEU B N 1
ATOM 6065 C CA . LEU B 1 323 ? -16.719 -18.734 -22.156 1 94.44 323 LEU B CA 1
ATOM 6066 C C . LEU B 1 323 ? -17.75 -18.922 -23.281 1 94.44 323 LEU B C 1
ATOM 6068 O O . LEU B 1 323 ? -18.875 -19.328 -23.016 1 94.44 323 LEU B O 1
ATOM 6072 N N . LEU B 1 324 ? -17.359 -18.562 -24.5 1 93.94 324 LEU B N 1
ATOM 6073 C CA . LEU B 1 324 ? -18.266 -18.734 -25.625 1 93.94 324 LEU B CA 1
ATOM 6074 C C . LEU B 1 324 ? -18.641 -20.188 -25.828 1 93.94 324 LEU B C 1
ATOM 6076 O O . LEU B 1 324 ? -19.75 -20.5 -26.281 1 93.94 324 LEU B O 1
ATOM 6080 N N . ASP B 1 325 ? -17.672 -21.062 -25.531 1 94.25 325 ASP B N 1
ATOM 6081 C CA . ASP B 1 325 ? -17.844 -22.516 -25.672 1 94.25 325 ASP B CA 1
ATOM 6082 C C . ASP B 1 325 ? -17.172 -23.25 -24.516 1 94.25 325 ASP B C 1
ATOM 6084 O O . ASP B 1 325 ? -15.977 -23.078 -24.266 1 94.25 325 ASP B O 1
ATOM 6088 N N . GLU B 1 326 ? -17.922 -24.078 -23.891 1 94.38 326 GLU B N 1
ATOM 6089 C CA . GLU B 1 326 ? -17.422 -24.828 -22.734 1 94.38 326 GLU B CA 1
ATOM 6090 C C . GLU B 1 326 ? -16.219 -25.688 -23.109 1 94.38 326 GLU B C 1
ATOM 6092 O O . GLU B 1 326 ? -15.328 -25.906 -22.281 1 94.38 326 GLU B O 1
ATOM 6097 N N . THR B 1 327 ? -16.156 -26.156 -24.344 1 94.94 327 THR B N 1
ATOM 6098 C CA . THR B 1 327 ? -15.078 -27.031 -24.797 1 94.94 327 THR B CA 1
ATOM 6099 C C . THR B 1 327 ? -13.758 -26.281 -24.875 1 94.94 327 THR B C 1
ATOM 6101 O O . THR B 1 327 ? -12.688 -26.891 -24.953 1 94.94 327 THR B O 1
ATOM 6104 N N . TYR B 1 328 ? -13.859 -24.938 -24.859 1 96.19 328 TYR B N 1
ATOM 6105 C CA . TYR B 1 328 ? -12.648 -24.125 -24.922 1 96.19 328 TYR B CA 1
ATOM 6106 C C . TYR B 1 328 ? -11.898 -24.188 -23.594 1 96.19 328 TYR B C 1
ATOM 6108 O O . TYR B 1 328 ? -10.672 -24.047 -23.562 1 96.19 328 TYR B O 1
ATOM 6116 N N . TRP B 1 329 ? -12.664 -24.438 -22.484 1 95.94 329 TRP B N 1
ATOM 6117 C CA . TRP B 1 329 ? -11.977 -24.188 -21.219 1 95.94 329 TRP B CA 1
ATOM 6118 C C . TRP B 1 329 ? -12.234 -25.297 -20.219 1 95.94 329 TRP B C 1
ATOM 6120 O O . TRP B 1 329 ? -11.367 -25.641 -19.406 1 95.94 329 TRP B O 1
ATOM 6130 N N . HIS B 1 330 ? -13.453 -25.859 -20.188 1 95.38 330 HIS B N 1
ATOM 6131 C CA . HIS B 1 330 ? -13.859 -26.797 -19.156 1 95.38 330 HIS B CA 1
ATOM 6132 C C . HIS B 1 330 ? -13.258 -28.172 -19.391 1 95.38 330 HIS B C 1
ATOM 6134 O O . HIS B 1 330 ? -13.453 -28.781 -20.438 1 95.38 330 HIS B O 1
ATOM 6140 N N . ASN B 1 331 ? -12.578 -28.625 -18.344 1 94.44 331 ASN B N 1
ATOM 6141 C CA . ASN B 1 331 ? -11.922 -29.922 -18.406 1 94.44 331 ASN B CA 1
ATOM 6142 C C . ASN B 1 331 ? -11.047 -30.062 -19.656 1 94.44 331 ASN B C 1
ATOM 6144 O O . ASN B 1 331 ? -11.141 -31.047 -20.375 1 94.44 331 ASN B O 1
ATOM 6148 N N . ASN B 1 332 ? -10.422 -29.016 -19.953 1 96 332 ASN B N 1
ATOM 6149 C CA . ASN B 1 332 ? -9.555 -28.906 -21.125 1 96 332 ASN B CA 1
ATOM 6150 C C . ASN B 1 332 ? -8.102 -28.688 -20.734 1 96 332 ASN B C 1
ATOM 6152 O O . ASN B 1 332 ? -7.766 -27.688 -20.094 1 96 332 ASN B O 1
ATOM 6156 N N . ILE B 1 333 ? -7.219 -29.594 -21.125 1 96.62 333 ILE B N 1
ATOM 6157 C CA . ILE B 1 333 ? -5.82 -29.531 -20.703 1 96.62 333 ILE B CA 1
ATOM 6158 C C . ILE B 1 333 ? -4.941 -29.141 -21.891 1 96.62 333 ILE B C 1
ATOM 6160 O O . ILE B 1 333 ? -3.721 -29.297 -21.844 1 96.62 333 ILE B O 1
ATOM 6164 N N . ASN B 1 334 ? -5.574 -28.641 -23 1 97.12 334 ASN B N 1
ATOM 6165 C CA . ASN B 1 334 ? -4.828 -28.328 -24.219 1 97.12 334 ASN B CA 1
ATOM 6166 C C . ASN B 1 334 ? -4.25 -26.922 -24.172 1 97.12 334 ASN B C 1
ATOM 6168 O O . ASN B 1 334 ? -4.93 -25.953 -24.516 1 97.12 334 ASN B O 1
ATOM 6172 N N . ASP B 1 335 ? -3.016 -26.828 -23.828 1 98.12 335 ASP B N 1
ATOM 6173 C CA . ASP B 1 335 ? -2.369 -25.516 -23.828 1 98.12 335 ASP B CA 1
ATOM 6174 C C . ASP B 1 335 ? -1.463 -25.359 -25.047 1 98.12 335 ASP B C 1
ATOM 6176 O O . ASP B 1 335 ? -0.527 -24.562 -25.031 1 98.12 335 ASP B O 1
ATOM 6180 N N . SER B 1 336 ? -1.644 -26.156 -26.125 1 97.88 336 SER B N 1
ATOM 6181 C CA . SER B 1 336 ? -0.833 -26.109 -27.328 1 97.88 336 SER B CA 1
ATOM 6182 C C . SER B 1 336 ? -1.453 -25.188 -28.375 1 97.88 336 SER B C 1
ATOM 6184 O O . SER B 1 336 ? -0.834 -24.891 -29.406 1 97.88 336 SER B O 1
ATOM 6186 N N . GLU B 1 337 ? -2.646 -24.734 -28.109 1 97.88 337 GLU B N 1
ATOM 6187 C CA . GLU B 1 337 ? -3.355 -23.906 -29.078 1 97.88 337 GLU B CA 1
ATOM 6188 C C . GLU B 1 337 ? -4.07 -22.734 -28.406 1 97.88 337 GLU B C 1
ATOM 6190 O O . GLU B 1 337 ? -4.391 -22.812 -27.219 1 97.88 337 GLU B O 1
ATOM 6195 N N . LEU B 1 338 ? -4.301 -21.75 -29.25 1 98.25 338 LEU B N 1
ATOM 6196 C CA . LEU B 1 338 ? -5.004 -20.562 -28.75 1 98.25 338 LEU B CA 1
ATOM 6197 C C . LEU B 1 338 ? -6.508 -20.812 -28.719 1 98.25 338 LEU B C 1
ATOM 6199 O O . LEU B 1 338 ? -7.023 -21.672 -29.438 1 98.25 338 LEU B O 1
ATOM 6203 N N . ILE B 1 339 ? -7.172 -20.156 -27.844 1 98.19 339 ILE B N 1
ATOM 6204 C CA . ILE B 1 339 ? -8.633 -20.172 -27.797 1 98.19 339 ILE B CA 1
ATOM 6205 C C . ILE B 1 339 ? -9.188 -19.25 -28.891 1 98.19 339 ILE B C 1
ATOM 6207 O O . ILE B 1 339 ? -8.766 -18.094 -29 1 98.19 339 ILE B O 1
ATOM 6211 N N . PRO B 1 340 ? -10.148 -19.734 -29.688 1 97.81 340 PRO B N 1
ATOM 6212 C CA . PRO B 1 340 ? -10.711 -18.891 -30.75 1 97.81 340 PRO B CA 1
ATOM 6213 C C . PRO B 1 340 ? -11.234 -17.562 -30.219 1 97.81 340 PRO B C 1
ATOM 6215 O O . PRO B 1 340 ? -11.922 -17.531 -29.188 1 97.81 340 PRO B O 1
ATOM 6218 N N . GLY B 1 341 ? -10.766 -16.469 -30.891 1 98.06 341 GLY B N 1
ATOM 6219 C CA . GLY B 1 341 ? -11.273 -15.141 -30.562 1 98.06 341 GLY B CA 1
ATOM 6220 C C . GLY B 1 341 ? -10.422 -14.422 -29.531 1 98.06 341 GLY B C 1
ATOM 6221 O O . GLY B 1 341 ? -10.555 -13.211 -29.359 1 98.06 341 GLY B O 1
ATOM 6222 N N . ALA B 1 342 ? -9.539 -15.117 -28.906 1 98.25 342 ALA B N 1
ATOM 6223 C CA . ALA B 1 342 ? -8.758 -14.516 -27.828 1 98.25 342 ALA B CA 1
ATOM 6224 C C . ALA B 1 342 ? -7.863 -13.398 -28.344 1 98.25 342 ALA B C 1
ATOM 6226 O O . ALA B 1 342 ? -7.785 -12.32 -27.75 1 98.25 342 ALA B O 1
ATOM 6227 N N . GLU B 1 343 ? -7.156 -13.656 -29.406 1 98.44 343 GLU B N 1
ATOM 6228 C CA . GLU B 1 343 ? -6.27 -12.648 -29.984 1 98.44 343 GLU B CA 1
ATOM 6229 C C . GLU B 1 343 ? -7.039 -11.391 -30.359 1 98.44 343 GLU B C 1
ATOM 6231 O O . GLU B 1 343 ? -6.586 -10.273 -30.094 1 98.44 343 GLU B O 1
ATOM 6236 N N . LYS B 1 344 ? -8.141 -11.555 -31.031 1 98.38 344 LYS B N 1
ATOM 6237 C CA . LYS B 1 344 ? -8.984 -10.422 -31.422 1 98.38 344 LYS B CA 1
ATOM 6238 C C . LYS B 1 344 ? -9.422 -9.625 -30.188 1 98.38 344 LYS B C 1
ATOM 6240 O O . LYS B 1 344 ? -9.445 -8.391 -30.219 1 98.38 344 LYS B O 1
ATOM 6245 N N . TYR B 1 345 ? -9.766 -10.344 -29.156 1 98.25 345 TYR B N 1
ATOM 6246 C CA . TYR B 1 345 ? -10.203 -9.695 -27.922 1 98.25 345 TYR B CA 1
ATOM 6247 C C . TYR B 1 345 ? -9.125 -8.758 -27.391 1 98.25 345 TYR B C 1
ATOM 6249 O O . TYR B 1 345 ? -9.43 -7.637 -26.969 1 98.25 345 TYR B O 1
ATOM 6257 N N . PHE B 1 346 ? -7.852 -9.156 -27.391 1 98.56 346 PHE B N 1
ATOM 6258 C CA . PHE B 1 346 ? -6.77 -8.406 -26.766 1 98.56 346 PHE B CA 1
ATOM 6259 C C . PHE B 1 346 ? -6.23 -7.336 -27.703 1 98.56 346 PHE B C 1
ATOM 6261 O O . PHE B 1 346 ? -5.449 -6.48 -27.297 1 98.56 346 PHE B O 1
ATOM 6268 N N . THR B 1 347 ? -6.629 -7.363 -28.984 1 98.56 347 THR B N 1
ATOM 6269 C CA . THR B 1 347 ? -6.148 -6.375 -29.938 1 98.56 347 THR B CA 1
ATOM 6270 C C . THR B 1 347 ? -6.633 -4.977 -29.562 1 98.56 347 THR B C 1
ATOM 6272 O O . THR B 1 347 ? -7.836 -4.75 -29.406 1 98.56 347 THR B O 1
ATOM 6275 N N . GLY B 1 348 ? -5.684 -4.062 -29.375 1 98.31 348 GLY B N 1
ATOM 6276 C CA . GLY B 1 348 ? -6.012 -2.689 -29.031 1 98.31 348 GLY B CA 1
ATOM 6277 C C . GLY B 1 348 ? -6.492 -2.539 -27.594 1 98.31 348 GLY B C 1
ATOM 6278 O O . GLY B 1 348 ? -7.16 -1.561 -27.25 1 98.31 348 GLY B O 1
ATOM 6279 N N . TYR B 1 349 ? -6.191 -3.508 -26.828 1 98.56 349 TYR B N 1
ATOM 6280 C CA . TYR B 1 349 ? -6.75 -3.605 -25.484 1 98.56 349 TYR B CA 1
ATOM 6281 C C . TYR B 1 349 ? -6.418 -2.365 -24.656 1 98.56 349 TYR B C 1
ATOM 6283 O O . TYR B 1 349 ? -7.309 -1.723 -24.109 1 98.56 349 TYR B O 1
ATOM 6291 N N . MET B 1 350 ? -5.129 -1.981 -24.547 1 98.44 350 MET B N 1
ATOM 6292 C CA . MET B 1 350 ? -4.73 -0.836 -23.734 1 98.44 350 MET B CA 1
ATOM 6293 C C . MET B 1 350 ? -5.344 0.452 -24.281 1 98.44 350 MET B C 1
ATOM 6295 O O . MET B 1 350 ? -5.793 1.302 -23.5 1 98.44 350 MET B O 1
ATOM 6299 N N . GLN B 1 351 ? -5.371 0.603 -25.562 1 98 351 GLN B N 1
ATOM 6300 C CA . GLN B 1 351 ? -5.914 1.783 -26.234 1 98 351 GLN B CA 1
ATOM 6301 C C . GLN B 1 351 ? -7.406 1.938 -25.938 1 98 351 GLN B C 1
ATOM 6303 O O . GLN B 1 351 ? -7.902 3.055 -25.797 1 98 351 GLN B O 1
ATOM 6308 N N . ARG B 1 352 ? -8.086 0.834 -25.844 1 97.81 352 ARG B N 1
ATOM 6309 C CA . ARG B 1 352 ? -9.523 0.845 -25.594 1 97.81 352 ARG B CA 1
ATOM 6310 C C . ARG B 1 352 ? -9.82 1.105 -24.109 1 97.81 352 ARG B C 1
ATOM 6312 O O . ARG B 1 352 ? -10.781 1.793 -23.781 1 97.81 352 ARG B O 1
ATOM 6319 N N . MET B 1 353 ? -8.977 0.697 -23.25 1 97.69 353 MET B N 1
ATOM 6320 C CA . MET B 1 353 ? -9.367 0.572 -21.859 1 97.69 353 MET B CA 1
ATOM 6321 C C . MET B 1 353 ? -8.805 1.725 -21.031 1 97.69 353 MET B C 1
ATOM 6323 O O . MET B 1 353 ? -9.398 2.113 -20.016 1 97.69 353 MET B O 1
ATOM 6327 N N . PHE B 1 354 ? -7.695 2.322 -21.422 1 97.88 354 PHE B N 1
ATOM 6328 C CA . PHE B 1 354 ? -6.996 3.223 -20.516 1 97.88 354 PHE B CA 1
ATOM 6329 C C . PHE B 1 354 ? -6.816 4.598 -21.141 1 97.88 354 PHE B C 1
ATOM 6331 O O . PHE B 1 354 ? -6.406 4.703 -22.297 1 97.88 354 PHE B O 1
ATOM 6338 N N . HIS B 1 355 ? -7.137 5.625 -20.312 1 95.94 355 HIS B N 1
ATOM 6339 C CA . HIS B 1 355 ? -6.812 6.988 -20.719 1 95.94 355 HIS B CA 1
ATOM 6340 C C . HIS B 1 355 ? -5.316 7.148 -20.953 1 95.94 355 HIS B C 1
ATOM 6342 O O . HIS B 1 355 ? -4.5 6.645 -20.188 1 95.94 355 HIS B O 1
ATOM 6348 N N . GLY B 1 356 ? -4.934 7.82 -22.047 1 93.62 356 GLY B N 1
ATOM 6349 C CA . GLY B 1 356 ? -3.535 8.109 -22.312 1 93.62 356 GLY B CA 1
ATOM 6350 C C . GLY B 1 356 ? -2.881 7.082 -23.219 1 93.62 356 GLY B C 1
ATOM 6351 O O . GLY B 1 356 ? -1.796 7.324 -23.75 1 93.62 356 GLY B O 1
ATOM 6352 N N . TRP B 1 357 ? -3.545 5.926 -23.469 1 96.44 357 TRP B N 1
ATOM 6353 C CA . TRP B 1 357 ? -2.939 4.848 -24.234 1 96.44 357 TRP B CA 1
ATOM 6354 C C . TRP B 1 357 ? -3.457 4.852 -25.672 1 96.44 357 TRP B C 1
ATOM 6356 O O . TRP B 1 357 ? -3.016 4.055 -26.5 1 96.44 357 TRP B O 1
ATOM 6366 N N . GLU B 1 358 ? -4.301 5.75 -26 1 94.94 358 GLU B N 1
ATOM 6367 C CA . GLU B 1 358 ? -5.016 5.754 -27.266 1 94.94 358 GLU B CA 1
ATOM 6368 C C . GLU B 1 358 ? -4.051 5.75 -28.438 1 94.94 358 GLU B C 1
ATOM 6370 O O . GLU B 1 358 ? -4.266 5.039 -29.422 1 94.94 358 GLU B O 1
ATOM 6375 N N . ASP B 1 359 ? -2.992 6.488 -28.359 1 92.81 359 ASP B N 1
ATOM 6376 C CA . ASP B 1 359 ? -2.059 6.617 -29.469 1 92.81 359 ASP B CA 1
ATOM 6377 C C . ASP B 1 359 ? -0.712 5.98 -29.141 1 92.81 359 ASP B C 1
ATOM 6379 O O . ASP B 1 359 ? 0.321 6.379 -29.672 1 92.81 359 ASP B O 1
ATOM 6383 N N . SER B 1 360 ? -0.724 5.035 -28.234 1 94.44 360 SER B N 1
ATOM 6384 C CA . SER B 1 360 ? 0.521 4.465 -27.719 1 94.44 360 SER B CA 1
ATOM 6385 C C . SER B 1 360 ? 1.156 3.527 -28.734 1 94.44 360 SER B C 1
ATOM 6387 O O . SER B 1 360 ? 2.357 3.26 -28.688 1 94.44 360 SER B O 1
ATOM 6389 N N . GLY B 1 361 ? 0.38 2.957 -29.641 1 95.56 361 GLY B N 1
ATOM 6390 C CA . GLY B 1 361 ? 0.864 1.942 -30.562 1 95.56 361 GLY B CA 1
ATOM 6391 C C . GLY B 1 361 ? 1.147 0.612 -29.891 1 95.56 361 GLY B C 1
ATOM 6392 O O . GLY B 1 361 ? 1.779 -0.266 -30.484 1 95.56 361 GLY B O 1
ATOM 6393 N N . ALA B 1 362 ? 0.715 0.413 -28.703 1 97.44 362 ALA B N 1
ATOM 6394 C CA . ALA B 1 362 ? 0.925 -0.846 -28 1 97.44 362 ALA B CA 1
ATOM 6395 C C . ALA B 1 362 ? 0.23 -2.002 -28.703 1 97.44 362 ALA B C 1
ATOM 6397 O O . ALA B 1 362 ? -0.896 -1.854 -29.188 1 97.44 362 ALA B O 1
ATOM 6398 N N . GLU B 1 363 ? 0.904 -3.146 -28.781 1 97.69 363 GLU B N 1
ATOM 6399 C CA . GLU B 1 363 ? 0.377 -4.324 -29.469 1 97.69 363 GLU B CA 1
ATOM 6400 C C . GLU B 1 363 ? 0.701 -5.602 -28.688 1 97.69 363 GLU B C 1
ATOM 6402 O O . GLU B 1 363 ? 1.581 -5.605 -27.828 1 97.69 363 GLU B O 1
ATOM 6407 N N . ILE B 1 364 ? 0.019 -6.637 -29.062 1 98.5 364 ILE B N 1
ATOM 6408 C CA . ILE B 1 364 ? 0.302 -7.953 -28.484 1 98.5 364 ILE B CA 1
ATOM 6409 C C . ILE B 1 364 ? 1.671 -8.438 -28.969 1 98.5 364 ILE B C 1
ATOM 6411 O O . ILE B 1 364 ? 1.942 -8.461 -30.172 1 98.5 364 ILE B O 1
ATOM 6415 N N . THR B 1 365 ? 2.516 -8.773 -28.031 1 98.12 365 THR B N 1
ATOM 6416 C CA . THR B 1 365 ? 3.816 -9.32 -28.406 1 98.12 365 THR B CA 1
ATOM 6417 C C . THR B 1 365 ? 3.846 -10.828 -28.172 1 98.12 365 THR B C 1
ATOM 6419 O O . THR B 1 365 ? 4.566 -11.555 -28.859 1 98.12 365 THR B O 1
ATOM 6422 N N . ASP B 1 366 ? 3.168 -11.312 -27.234 1 98.5 366 ASP B N 1
ATOM 6423 C CA . ASP B 1 366 ? 3.02 -12.719 -26.859 1 98.5 366 ASP B CA 1
ATOM 6424 C C . ASP B 1 366 ? 1.583 -13.023 -26.438 1 98.5 366 ASP B C 1
ATOM 6426 O O . ASP B 1 366 ? 0.929 -12.195 -25.797 1 98.5 366 ASP B O 1
ATOM 6430 N N . ILE B 1 367 ? 1.132 -14.125 -26.812 1 98.75 367 ILE B N 1
ATOM 6431 C CA . ILE B 1 367 ? -0.176 -14.609 -26.391 1 98.75 367 ILE B CA 1
ATOM 6432 C C . ILE B 1 367 ? -0.132 -16.125 -26.219 1 98.75 367 ILE B C 1
ATOM 6434 O O . ILE B 1 367 ? 0.512 -16.828 -27 1 98.75 367 ILE B O 1
ATOM 6438 N N . TRP B 1 368 ? -0.708 -16.656 -25.094 1 98.81 368 TRP B N 1
ATOM 6439 C CA . TRP B 1 368 ? -0.59 -18.078 -24.812 1 98.81 368 TRP B CA 1
ATOM 6440 C C . TRP B 1 368 ? -1.768 -18.562 -23.969 1 98.81 368 TRP B C 1
ATOM 6442 O O . TRP B 1 368 ? -2.539 -17.766 -23.438 1 98.81 368 TRP B O 1
ATOM 6452 N N . THR B 1 369 ? -1.98 -19.828 -23.969 1 98.62 369 THR B N 1
ATOM 6453 C CA . THR B 1 369 ? -2.961 -20.469 -23.094 1 98.62 369 THR B CA 1
ATOM 6454 C C . THR B 1 369 ? -2.271 -21.172 -21.922 1 98.62 369 THR B C 1
ATOM 6456 O O . THR B 1 369 ? -1.065 -21.422 -21.969 1 98.62 369 THR B O 1
ATOM 6459 N N . GLY B 1 370 ? -2.928 -21.391 -20.875 1 98.19 370 GLY B N 1
ATOM 6460 C CA . GLY B 1 370 ? -2.49 -22.125 -19.703 1 98.19 370 GLY B CA 1
ATOM 6461 C C . GLY B 1 370 ? -3.607 -22.922 -19.047 1 98.19 370 GLY B C 1
ATOM 6462 O O . GLY B 1 370 ? -4.785 -22.578 -19.188 1 98.19 370 GLY B O 1
ATOM 6463 N N . VAL B 1 371 ? -3.225 -23.984 -18.375 1 98.06 371 VAL B N 1
ATOM 6464 C CA . VAL B 1 371 ? -4.188 -24.875 -17.734 1 98.06 371 VAL B CA 1
ATOM 6465 C C . VAL B 1 371 ? -4.141 -24.672 -16.219 1 98.06 371 VAL B C 1
ATOM 6467 O O . VAL B 1 371 ? -3.094 -24.859 -15.594 1 98.06 371 VAL B O 1
ATOM 6470 N N . MET B 1 372 ? -5.242 -24.234 -15.641 1 98 372 MET B N 1
ATOM 6471 C CA . MET B 1 372 ? -5.41 -24.078 -14.203 1 98 372 MET B CA 1
ATOM 6472 C C . MET B 1 372 ? -6.109 -25.281 -13.594 1 98 372 MET B C 1
ATOM 6474 O O . MET B 1 372 ? -6.656 -26.109 -14.32 1 98 372 MET B O 1
ATOM 6478 N N . GLY B 1 373 ? -5.969 -25.484 -12.32 1 97.69 373 GLY B N 1
ATOM 6479 C CA . GLY B 1 373 ? -6.688 -26.5 -11.57 1 97.69 373 GLY B CA 1
ATOM 6480 C C . GLY B 1 373 ? -7.766 -25.922 -10.672 1 97.69 373 GLY B C 1
ATOM 6481 O O . GLY B 1 373 ? -7.465 -25.391 -9.602 1 97.69 373 GLY B O 1
ATOM 6482 N N . TYR B 1 374 ? -9.031 -26.141 -11.047 1 97.19 374 TYR B N 1
ATOM 6483 C CA . TYR B 1 374 ? -10.156 -25.625 -10.281 1 97.19 374 TYR B CA 1
ATOM 6484 C C . TYR B 1 374 ? -10.641 -26.656 -9.266 1 97.19 374 TYR B C 1
ATOM 6486 O O . TYR B 1 374 ? -11.086 -27.734 -9.641 1 97.19 374 TYR B O 1
ATOM 6494 N N . SER B 1 375 ? -10.516 -26.25 -8.039 1 97.44 375 SER B N 1
ATOM 6495 C CA . SER B 1 375 ? -11.016 -27.094 -6.957 1 97.44 375 SER B CA 1
ATOM 6496 C C . SER B 1 375 ? -12.539 -27.094 -6.914 1 97.44 375 SER B C 1
ATOM 6498 O O . SER B 1 375 ? -13.172 -26.062 -7.129 1 97.44 375 SER B O 1
ATOM 6500 N N . SER B 1 376 ? -13.102 -28.234 -6.57 1 96.38 376 SER B N 1
ATOM 6501 C CA . SER B 1 376 ? -14.547 -28.406 -6.535 1 96.38 376 SER B CA 1
ATOM 6502 C C . SER B 1 376 ? -15.195 -27.453 -5.535 1 96.38 376 SER B C 1
ATOM 6504 O O . SER B 1 376 ? -16.359 -27.078 -5.688 1 96.38 376 SER B O 1
ATOM 6506 N N . ASP B 1 377 ? -14.477 -27.062 -4.523 1 95.31 377 ASP B N 1
ATOM 6507 C CA . ASP B 1 377 ? -15.008 -26.172 -3.506 1 95.31 377 ASP B CA 1
ATOM 6508 C C . ASP B 1 377 ? -14.25 -24.844 -3.486 1 95.31 377 ASP B C 1
ATOM 6510 O O . ASP B 1 377 ? -14.312 -24.109 -2.5 1 95.31 377 ASP B O 1
ATOM 6514 N N . LEU B 1 378 ? -13.359 -24.578 -4.438 1 95.44 378 LEU B N 1
ATOM 6515 C CA . LEU B 1 378 ? -12.773 -23.281 -4.781 1 95.44 378 LEU B CA 1
ATOM 6516 C C . LEU B 1 378 ? -11.547 -23 -3.92 1 95.44 378 LEU B C 1
ATOM 6518 O O . LEU B 1 378 ? -10.891 -21.969 -4.09 1 95.44 378 LEU B O 1
ATOM 6522 N N . VAL B 1 379 ? -11.227 -23.875 -2.961 1 97.56 379 VAL B N 1
ATOM 6523 C CA . VAL B 1 379 ? -10.047 -23.641 -2.131 1 97.56 379 VAL B CA 1
ATOM 6524 C C . VAL B 1 379 ? -9.039 -24.766 -2.344 1 97.56 379 VAL B C 1
ATOM 6526 O O . VAL B 1 379 ? -9.398 -25.859 -2.803 1 97.56 379 VAL B O 1
ATOM 6529 N N . PRO B 1 380 ? -7.762 -24.562 -2.064 1 98.44 380 PRO B N 1
ATOM 6530 C CA . PRO B 1 380 ? -6.715 -25.547 -2.344 1 98.44 380 PRO B CA 1
ATOM 6531 C C . PRO B 1 380 ? -6.871 -26.828 -1.519 1 98.44 380 PRO B C 1
ATOM 6533 O O . PRO B 1 380 ? -7.629 -26.844 -0.547 1 98.44 380 PRO B O 1
ATOM 6536 N N . TRP B 1 381 ? -6.203 -27.859 -1.997 1 98.62 381 TRP B N 1
ATOM 6537 C CA . TRP B 1 381 ? -6.031 -29.141 -1.3 1 98.62 381 TRP B CA 1
ATOM 6538 C C . TRP B 1 381 ? -4.605 -29.281 -0.77 1 98.62 381 TRP B C 1
ATOM 6540 O O . TRP B 1 381 ? -3.668 -29.484 -1.543 1 98.62 381 TRP B O 1
ATOM 6550 N N . VAL B 1 382 ? -4.473 -29.203 0.557 1 98.88 382 VAL B N 1
ATOM 6551 C CA . VAL B 1 382 ? -3.133 -29.234 1.135 1 98.88 382 VAL B CA 1
ATOM 6552 C C . VAL B 1 382 ? -3.086 -30.25 2.275 1 98.88 382 VAL B C 1
ATOM 6554 O O . VAL B 1 382 ? -3.916 -30.219 3.186 1 98.88 382 VAL B O 1
ATOM 6557 N N . GLY B 1 383 ? -2.125 -31.188 2.201 1 98.5 383 GLY B N 1
ATOM 6558 C CA . GLY B 1 383 ? -1.91 -32.062 3.34 1 98.5 383 GLY B CA 1
ATOM 6559 C C . GLY B 1 383 ? -1.721 -33.5 2.949 1 98.5 383 GLY B C 1
ATOM 6560 O O . GLY B 1 383 ? -1.512 -33.812 1.773 1 98.5 383 GLY B O 1
ATOM 6561 N N . ASP B 1 384 ? -1.684 -34.406 3.932 1 97.06 384 ASP B N 1
ATOM 6562 C CA . ASP B 1 384 ? -1.527 -35.844 3.725 1 97.06 384 ASP B CA 1
ATOM 6563 C C . ASP B 1 384 ? -2.811 -36.469 3.174 1 97.06 384 ASP B C 1
ATOM 6565 O O . ASP B 1 384 ? -3.912 -36.062 3.543 1 97.06 384 ASP B O 1
ATOM 6569 N N . VAL B 1 385 ? -2.617 -37.438 2.336 1 96.69 385 VAL B N 1
ATOM 6570 C CA . VAL B 1 385 ? -3.756 -38.156 1.776 1 96.69 385 VAL B CA 1
ATOM 6571 C C . VAL B 1 385 ? -4.23 -39.219 2.764 1 96.69 385 VAL B C 1
ATOM 6573 O O . VAL B 1 385 ? -3.477 -40.125 3.111 1 96.69 385 VAL B O 1
ATOM 6576 N N . PRO B 1 386 ? -5.48 -39.031 3.227 1 94.94 386 PRO B N 1
ATOM 6577 C CA . PRO B 1 386 ? -5.98 -40.062 4.164 1 94.94 386 PRO B CA 1
ATOM 6578 C C . PRO B 1 386 ? -5.832 -41.469 3.629 1 94.94 386 PRO B C 1
ATOM 6580 O O . PRO B 1 386 ? -6.148 -41.75 2.467 1 94.94 386 PRO B O 1
ATOM 6583 N N . GLY B 1 387 ? -5.27 -42.344 4.527 1 92.44 387 GLY B N 1
ATOM 6584 C CA . GLY B 1 387 ? -5.133 -43.75 4.176 1 92.44 387 GLY B CA 1
ATOM 6585 C C . GLY B 1 387 ? -3.855 -44.062 3.42 1 92.44 387 GLY B C 1
ATOM 6586 O O . GLY B 1 387 ? -3.553 -45.219 3.146 1 92.44 387 GLY B O 1
ATOM 6587 N N . ARG B 1 388 ? -3.076 -43.094 3.113 1 94.81 388 ARG B N 1
ATOM 6588 C CA . ARG B 1 388 ? -1.82 -43.281 2.396 1 94.81 388 ARG B CA 1
ATOM 6589 C C . ARG B 1 388 ? -0.677 -42.562 3.078 1 94.81 388 ARG B C 1
ATOM 6591 O O . ARG B 1 388 ? -0.175 -41.562 2.555 1 94.81 388 ARG B O 1
ATOM 6598 N N . PRO B 1 389 ? -0.228 -43.156 4.191 1 94.5 389 PRO B N 1
ATOM 6599 C CA . PRO B 1 389 ? 0.845 -42.469 4.93 1 94.5 389 PRO B CA 1
ATOM 6600 C C . PRO B 1 389 ? 2.057 -42.156 4.055 1 94.5 389 PRO B C 1
ATOM 6602 O O . PRO B 1 389 ? 2.502 -43.031 3.283 1 94.5 389 PRO B O 1
ATOM 6605 N N . GLY B 1 390 ? 2.447 -40.906 4.082 1 96.69 390 GLY B N 1
ATOM 6606 C CA . GLY B 1 390 ? 3.639 -40.531 3.344 1 96.69 390 GLY B CA 1
ATOM 6607 C C . GLY B 1 390 ? 3.326 -39.875 2.014 1 96.69 390 GLY B C 1
ATOM 6608 O O . GLY B 1 390 ? 4.223 -39.344 1.346 1 96.69 390 GLY B O 1
ATOM 6609 N N . ILE B 1 391 ? 2.055 -39.906 1.619 1 98.19 391 ILE B N 1
ATOM 6610 C CA . ILE B 1 391 ? 1.635 -39.219 0.395 1 98.19 391 ILE B CA 1
ATOM 6611 C C . ILE B 1 391 ? 0.99 -37.875 0.738 1 98.19 391 ILE B C 1
ATOM 6613 O O . ILE B 1 391 ? 0.043 -37.812 1.526 1 98.19 391 ILE B O 1
ATOM 6617 N N . PHE B 1 392 ? 1.521 -36.812 0.192 1 98.69 392 PHE B N 1
ATOM 6618 C CA . PHE B 1 392 ? 1.062 -35.469 0.453 1 98.69 392 PHE B CA 1
ATOM 6619 C C . PHE B 1 392 ? 0.644 -34.781 -0.841 1 98.69 392 PHE B C 1
ATOM 6621 O O . PHE B 1 392 ? 1.14 -35.125 -1.918 1 98.69 392 PHE B O 1
ATOM 6628 N N . VAL B 1 393 ? -0.292 -33.812 -0.685 1 98.81 393 VAL B N 1
ATOM 6629 C CA . VAL B 1 393 ? -0.804 -33.094 -1.83 1 98.81 393 VAL B CA 1
ATOM 6630 C C . VAL B 1 393 ? -0.762 -31.578 -1.534 1 98.81 393 VAL B C 1
ATOM 6632 O O . VAL B 1 393 ? -0.967 -31.172 -0.393 1 98.81 393 VAL B O 1
ATOM 6635 N N . ASN B 1 394 ? -0.461 -30.766 -2.443 1 98.81 394 ASN B N 1
ATOM 6636 C CA . ASN B 1 394 ? -0.576 -29.312 -2.533 1 98.81 394 ASN B CA 1
ATOM 6637 C C . ASN B 1 394 ? -0.99 -28.875 -3.934 1 98.81 394 ASN B C 1
ATOM 6639 O O . ASN B 1 394 ? -0.152 -28.781 -4.832 1 98.81 394 ASN B O 1
ATOM 6643 N N . ALA B 1 395 ? -2.344 -28.609 -4.164 1 98.62 395 ALA B N 1
ATOM 6644 C CA . ALA B 1 395 ? -2.896 -28.438 -5.504 1 98.62 395 ALA B CA 1
ATOM 6645 C C . ALA B 1 395 ? -4.273 -27.781 -5.457 1 98.62 395 ALA B C 1
ATOM 6647 O O . ALA B 1 395 ? -4.77 -27.453 -4.379 1 98.62 395 ALA B O 1
ATOM 6648 N N . GLY B 1 396 ? -4.809 -27.484 -6.609 1 98.31 396 GLY B N 1
ATOM 6649 C CA . GLY B 1 396 ? -6.18 -27.031 -6.738 1 98.31 396 GLY B CA 1
ATOM 6650 C C . GLY B 1 396 ? -6.355 -25.562 -6.367 1 98.31 396 GLY B C 1
ATOM 6651 O O . GLY B 1 396 ? -7.238 -25.219 -5.578 1 98.31 396 GLY B O 1
ATOM 6652 N N . PHE B 1 397 ? -5.707 -24.688 -6.969 1 98.25 397 PHE B N 1
ATOM 6653 C CA . PHE B 1 397 ? -5.645 -23.312 -6.523 1 98.25 397 PHE B CA 1
ATOM 6654 C C . PHE B 1 397 ? -6.688 -22.453 -7.242 1 98.25 397 PHE B C 1
ATOM 6656 O O . PHE B 1 397 ? -6.742 -21.234 -7.059 1 98.25 397 PHE B O 1
ATOM 6663 N N . THR B 1 398 ? -7.449 -23.047 -8.117 1 97.06 398 THR B N 1
ATOM 6664 C CA . THR B 1 398 ? -8.602 -22.422 -8.742 1 97.06 398 THR B CA 1
ATOM 6665 C C . THR B 1 398 ? -8.203 -21.125 -9.453 1 97.06 398 THR B C 1
ATOM 6667 O O . THR B 1 398 ? -8.875 -20.109 -9.328 1 97.06 398 THR B O 1
ATOM 6670 N N . GLY B 1 399 ? -7.039 -21.109 -10.086 1 96.19 399 GLY B N 1
ATOM 6671 C CA . GLY B 1 399 ? -6.566 -19.953 -10.828 1 96.19 399 GLY B CA 1
ATOM 6672 C C . GLY B 1 399 ? -6.047 -18.844 -9.938 1 96.19 399 GLY B C 1
ATOM 6673 O O . GLY B 1 399 ? -5.715 -17.766 -10.422 1 96.19 399 GLY B O 1
ATOM 6674 N N . HIS B 1 400 ? -5.941 -19.062 -8.672 1 97.25 400 HIS B N 1
ATOM 6675 C CA . HIS B 1 400 ? -5.586 -18.062 -7.668 1 97.25 400 HIS B CA 1
ATOM 6676 C C . HIS B 1 400 ? -4.457 -18.562 -6.773 1 97.25 400 HIS B C 1
ATOM 6678 O O . HIS B 1 400 ? -4.531 -18.453 -5.547 1 97.25 400 HIS B O 1
ATOM 6684 N N . GLY B 1 401 ? -3.404 -19.031 -7.355 1 98.25 401 GLY B N 1
ATOM 6685 C CA . GLY B 1 401 ? -2.342 -19.703 -6.629 1 98.25 401 GLY B CA 1
ATOM 6686 C C . GLY B 1 401 ? -1.277 -18.75 -6.109 1 98.25 401 GLY B C 1
ATOM 6687 O O . GLY B 1 401 ? -0.658 -19.016 -5.078 1 98.25 401 GLY B O 1
ATOM 6688 N N . MET B 1 402 ? -1.011 -17.625 -6.754 1 98.5 402 MET B N 1
ATOM 6689 C CA . MET B 1 402 ? 0.147 -16.781 -6.48 1 98.5 402 MET B CA 1
ATOM 6690 C C . MET B 1 402 ? 0.09 -16.219 -5.062 1 98.5 402 MET B C 1
ATOM 6692 O O . MET B 1 402 ? 1.099 -16.203 -4.355 1 98.5 402 MET B O 1
ATOM 6696 N N . PRO B 1 403 ? -1.07 -15.844 -4.586 1 98.44 403 PRO B N 1
ATOM 6697 C CA . PRO B 1 403 ? -1.111 -15.352 -3.209 1 98.44 403 PRO B CA 1
ATOM 6698 C C . PRO B 1 403 ? -1.389 -16.453 -2.193 1 98.44 403 PRO B C 1
ATOM 6700 O O . PRO B 1 403 ? -1.789 -16.172 -1.062 1 98.44 403 PRO B O 1
ATOM 6703 N N . ARG B 1 404 ? -1.232 -17.781 -2.549 1 98.69 404 ARG B N 1
ATOM 6704 C CA . ARG B 1 404 ? -1.552 -18.859 -1.633 1 98.69 404 ARG B CA 1
ATOM 6705 C C . ARG B 1 404 ? -0.403 -19.859 -1.551 1 98.69 404 ARG B C 1
ATOM 6707 O O . ARG B 1 404 ? -0.116 -20.406 -0.479 1 98.69 404 ARG B O 1
ATOM 6714 N N . ILE B 1 405 ? 0.327 -20.047 -2.609 1 98.81 405 ILE B N 1
ATOM 6715 C CA . ILE B 1 405 ? 1.194 -21.203 -2.82 1 98.81 405 ILE B CA 1
ATOM 6716 C C . ILE B 1 405 ? 2.344 -21.172 -1.816 1 98.81 405 ILE B C 1
ATOM 6718 O O . ILE B 1 405 ? 2.672 -22.188 -1.21 1 98.81 405 ILE B O 1
ATOM 6722 N N . LEU B 1 406 ? 2.979 -20.062 -1.643 1 98.88 406 LEU B N 1
ATOM 6723 C CA . LEU B 1 406 ? 4.141 -20.016 -0.759 1 98.88 406 LEU B CA 1
ATOM 6724 C C . LEU B 1 406 ? 3.768 -20.469 0.65 1 98.88 406 LEU B C 1
ATOM 6726 O O . LEU B 1 406 ? 4.43 -21.328 1.224 1 98.88 406 LEU B O 1
ATOM 6730 N N . GLY B 1 407 ? 2.664 -19.859 1.172 1 98.75 407 GLY B N 1
ATOM 6731 C CA . GLY B 1 407 ? 2.221 -20.234 2.506 1 98.75 407 GLY B CA 1
ATOM 6732 C C . GLY B 1 407 ? 1.786 -21.688 2.604 1 98.75 407 GLY B C 1
ATOM 6733 O O . GLY B 1 407 ? 2.09 -22.375 3.588 1 98.75 407 GLY B O 1
ATOM 6734 N N . CYS B 1 408 ? 1.087 -22.156 1.624 1 98.88 408 CYS B N 1
ATOM 6735 C CA . CYS B 1 408 ? 0.68 -23.562 1.583 1 98.88 408 CYS B CA 1
ATOM 6736 C C . CYS B 1 408 ? 1.895 -24.484 1.577 1 98.88 408 CYS B C 1
ATOM 6738 O O . CYS B 1 408 ? 1.919 -25.484 2.289 1 98.88 408 CYS B O 1
ATOM 6740 N N . SER B 1 409 ? 2.883 -24.125 0.791 1 98.81 409 SER B N 1
ATOM 6741 C CA . SER B 1 409 ? 4.078 -24.953 0.632 1 98.81 409 SER B CA 1
ATOM 6742 C C . SER B 1 409 ? 4.91 -24.969 1.91 1 98.81 409 SER B C 1
ATOM 6744 O O . SER B 1 409 ? 5.449 -26.016 2.291 1 98.81 409 SER B O 1
ATOM 6746 N N . GLU B 1 410 ? 5.023 -23.828 2.545 1 98.44 410 GLU B N 1
ATOM 6747 C CA . GLU B 1 410 ? 5.754 -23.766 3.809 1 98.44 410 GLU B CA 1
ATOM 6748 C C . GLU B 1 410 ? 5.098 -24.641 4.871 1 98.44 410 GLU B C 1
ATOM 6750 O O . GLU B 1 410 ? 5.777 -25.375 5.59 1 98.44 410 GLU B O 1
ATOM 6755 N N . ALA B 1 411 ? 3.803 -24.516 4.957 1 98.56 411 ALA B N 1
ATOM 6756 C CA . ALA B 1 411 ? 3.059 -25.312 5.926 1 98.56 411 ALA B CA 1
ATOM 6757 C C . ALA B 1 411 ? 3.217 -26.797 5.645 1 98.56 411 ALA B C 1
ATOM 6759 O O . ALA B 1 411 ? 3.496 -27.578 6.555 1 98.56 411 ALA B O 1
ATOM 6760 N N . LEU B 1 412 ? 3.08 -27.172 4.43 1 98.62 412 LEU B N 1
ATOM 6761 C CA . LEU B 1 412 ? 3.191 -28.578 4.062 1 98.62 412 LEU B CA 1
ATOM 6762 C C . LEU B 1 412 ? 4.602 -29.094 4.328 1 98.62 412 LEU B C 1
ATOM 6764 O O . LEU B 1 412 ? 4.773 -30.219 4.805 1 98.62 412 LEU B O 1
ATOM 6768 N N . ALA B 1 413 ? 5.582 -28.344 3.982 1 98.06 413 ALA B N 1
ATOM 6769 C CA . ALA B 1 413 ? 6.973 -28.719 4.195 1 98.06 413 ALA B CA 1
ATOM 6770 C C . ALA B 1 413 ? 7.238 -29.031 5.664 1 98.06 413 ALA B C 1
ATOM 6772 O O . ALA B 1 413 ? 7.988 -29.953 5.988 1 98.06 413 ALA B O 1
ATOM 6773 N N . ALA B 1 414 ? 6.664 -28.234 6.543 1 97.12 414 ALA B N 1
ATOM 6774 C CA . ALA B 1 414 ? 6.836 -28.469 7.973 1 97.12 414 ALA B CA 1
ATOM 6775 C C . ALA B 1 414 ? 6.309 -29.828 8.383 1 97.12 414 ALA B C 1
ATOM 6777 O O . ALA B 1 414 ? 6.898 -30.5 9.234 1 97.12 414 ALA B O 1
ATOM 6778 N N . VAL B 1 415 ? 5.246 -30.219 7.789 1 97.06 415 VAL B N 1
ATOM 6779 C CA . VAL B 1 415 ? 4.66 -31.516 8.07 1 97.06 415 VAL B CA 1
ATOM 6780 C C . VAL B 1 415 ? 5.539 -32.625 7.469 1 97.06 415 VAL B C 1
ATOM 6782 O O . VAL B 1 415 ? 5.82 -33.625 8.125 1 97.06 415 VAL B O 1
ATOM 6785 N N . VAL B 1 416 ? 6.004 -32.406 6.277 1 96.94 416 VAL B N 1
ATOM 6786 C CA . VAL B 1 416 ? 6.82 -33.406 5.574 1 96.94 416 VAL B CA 1
ATOM 6787 C C . VAL B 1 416 ? 8.125 -33.625 6.332 1 96.94 416 VAL B C 1
ATOM 6789 O O . VAL B 1 416 ? 8.586 -34.75 6.453 1 96.94 416 VAL B O 1
ATOM 6792 N N . ARG B 1 417 ? 8.68 -32.594 6.914 1 94.75 417 ARG B N 1
ATOM 6793 C CA . ARG B 1 417 ? 9.914 -32.688 7.68 1 94.75 417 ARG B CA 1
ATOM 6794 C C . ARG B 1 417 ? 9.672 -33.344 9.031 1 94.75 417 ARG B C 1
ATOM 6796 O O . ARG B 1 417 ? 10.609 -33.875 9.648 1 94.75 417 ARG B O 1
ATOM 6803 N N . GLY B 1 418 ? 8.484 -33.312 9.484 1 93.44 418 GLY B N 1
ATOM 6804 C CA . GLY B 1 418 ? 8.18 -33.844 10.805 1 93.44 418 GLY B CA 1
ATOM 6805 C C . GLY B 1 418 ? 8.336 -32.812 11.906 1 93.44 418 GLY B C 1
ATOM 6806 O O . GLY B 1 418 ? 8.367 -33.156 13.094 1 93.44 418 GLY B O 1
ATOM 6807 N N . ASP B 1 419 ? 8.484 -31.531 11.508 1 92.44 419 ASP B N 1
ATOM 6808 C CA . ASP B 1 419 ? 8.578 -30.469 12.5 1 92.44 419 ASP B CA 1
ATOM 6809 C C . ASP B 1 419 ? 7.266 -30.312 13.273 1 92.44 419 ASP B C 1
ATOM 6811 O O . ASP B 1 419 ? 7.262 -29.906 14.43 1 92.44 419 ASP B O 1
ATOM 6815 N N . VAL B 1 420 ? 6.207 -30.5 12.523 1 94.38 420 VAL B N 1
ATOM 6816 C CA . VAL B 1 420 ? 4.875 -30.5 13.117 1 94.38 420 VAL B CA 1
ATOM 6817 C C . VAL B 1 420 ? 4.133 -31.781 12.703 1 94.38 420 VAL B C 1
ATOM 6819 O O . VAL B 1 420 ? 4.434 -32.375 11.664 1 94.38 420 VAL B O 1
ATOM 6822 N N . HIS B 1 421 ? 3.16 -32.156 13.477 1 91.69 421 HIS B N 1
ATOM 6823 C CA . HIS B 1 421 ? 2.484 -33.438 13.227 1 91.69 421 HIS B CA 1
ATOM 6824 C C . HIS B 1 421 ? 1.265 -33.25 12.328 1 91.69 421 HIS B C 1
ATOM 6826 O O . HIS B 1 421 ? 0.795 -34.188 11.703 1 91.69 421 HIS B O 1
ATOM 6832 N N . SER B 1 422 ? 0.792 -31.969 12.438 1 94.12 422 SER B N 1
ATOM 6833 C CA . SER B 1 422 ? -0.436 -31.688 11.703 1 94.12 422 SER B CA 1
ATOM 6834 C C . SER B 1 422 ? -0.457 -30.266 11.172 1 94.12 422 SER B C 1
ATOM 6836 O O . SER B 1 422 ? 0.217 -29.391 11.719 1 94.12 422 SER B O 1
ATOM 6838 N N . LEU B 1 423 ? -1.212 -30.078 10.109 1 97.06 423 LEU B N 1
ATOM 6839 C CA . LEU B 1 423 ? -1.39 -28.734 9.578 1 97.06 423 LEU B CA 1
ATOM 6840 C C . LEU B 1 423 ? -2.057 -27.828 10.602 1 97.06 423 LEU B C 1
ATOM 6842 O O . LEU B 1 423 ? -1.965 -26.594 10.508 1 97.06 423 LEU B O 1
ATOM 6846 N N . LYS B 1 424 ? -2.703 -28.422 11.625 1 95.12 424 LYS B N 1
ATOM 6847 C CA . LYS B 1 424 ? -3.342 -27.656 12.695 1 95.12 424 LYS B CA 1
ATOM 6848 C C . LYS B 1 424 ? -2.318 -26.828 13.477 1 95.12 424 LYS B C 1
ATOM 6850 O O . LYS B 1 424 ? -2.67 -25.844 14.117 1 95.12 424 LYS B O 1
ATOM 6855 N N . ASP B 1 425 ? -1.104 -27.281 13.375 1 96.12 425 ASP B N 1
ATOM 6856 C CA . ASP B 1 425 ? -0.029 -26.609 14.102 1 96.12 425 ASP B CA 1
ATOM 6857 C C . ASP B 1 425 ? 0.662 -25.562 13.234 1 96.12 425 ASP B C 1
ATOM 6859 O O . ASP B 1 425 ? 1.748 -25.094 13.57 1 96.12 425 ASP B O 1
ATOM 6863 N N . THR B 1 426 ? 0.128 -25.328 12.117 1 96.44 426 THR B N 1
ATOM 6864 C CA . THR B 1 426 ? 0.617 -24.281 11.227 1 96.44 426 THR B CA 1
ATOM 6865 C C . THR B 1 426 ? -0.404 -23.156 11.102 1 96.44 426 THR B C 1
ATOM 6867 O O . THR B 1 426 ? -1.467 -23.203 11.719 1 96.44 426 THR B O 1
ATOM 6870 N N . SER B 1 427 ? -0.027 -22.094 10.383 1 94.12 427 SER B N 1
ATOM 6871 C CA . SER B 1 427 ? -0.915 -20.953 10.164 1 94.12 427 SER B CA 1
ATOM 6872 C C . SER B 1 427 ? -1.813 -21.172 8.953 1 94.12 427 SER B C 1
ATOM 6874 O O . SER B 1 427 ? -2.533 -20.266 8.539 1 94.12 427 SER B O 1
ATOM 6876 N N . LEU B 1 428 ? -1.805 -22.375 8.352 1 98.25 428 LEU B N 1
ATOM 6877 C CA . LEU B 1 428 ? -2.59 -22.641 7.152 1 98.25 428 LEU B CA 1
ATOM 6878 C C . LEU B 1 428 ? -4.078 -22.719 7.48 1 98.25 428 LEU B C 1
ATOM 6880 O O . LEU B 1 428 ? -4.488 -23.484 8.359 1 98.25 428 LEU B O 1
ATOM 6884 N N . PRO B 1 429 ? -4.906 -21.938 6.816 1 97.94 429 PRO B N 1
ATOM 6885 C CA . PRO B 1 429 ? -6.34 -21.953 7.121 1 97.94 429 PRO B CA 1
ATOM 6886 C C . PRO B 1 429 ? -6.953 -23.344 6.992 1 97.94 429 PRO B C 1
ATOM 6888 O O . PRO B 1 429 ? -6.633 -24.078 6.055 1 97.94 429 PRO B O 1
ATOM 6891 N N . ALA B 1 430 ? -7.875 -23.672 7.793 1 98.06 430 ALA B N 1
ATOM 6892 C CA . ALA B 1 430 ? -8.445 -25.016 7.93 1 98.06 430 ALA B CA 1
ATOM 6893 C C . ALA B 1 430 ? -9.141 -25.438 6.641 1 98.06 430 ALA B C 1
ATOM 6895 O O . ALA B 1 430 ? -9.062 -26.609 6.25 1 98.06 430 ALA B O 1
ATOM 6896 N N . PRO B 1 431 ? -9.805 -24.516 5.98 1 98 431 PRO B N 1
ATOM 6897 C CA . PRO B 1 431 ? -10.516 -24.938 4.77 1 98 431 PRO B CA 1
ATOM 6898 C C . PRO B 1 431 ? -9.578 -25.516 3.709 1 98 431 PRO B C 1
ATOM 6900 O O . PRO B 1 431 ? -10.031 -26.203 2.795 1 98 431 PRO B O 1
ATOM 6903 N N . TYR B 1 432 ? -8.289 -25.266 3.762 1 98.62 432 TYR B N 1
ATOM 6904 C CA . TYR B 1 432 ? -7.332 -25.734 2.771 1 98.62 432 TYR B CA 1
ATOM 6905 C C . TYR B 1 432 ? -6.922 -27.172 3.059 1 98.62 432 TYR B C 1
ATOM 6907 O O . TYR B 1 432 ? -6.324 -27.844 2.207 1 98.62 432 TYR B O 1
ATOM 6915 N N . TRP B 1 433 ? -7.262 -27.719 4.281 1 98.56 433 TRP B N 1
ATOM 6916 C CA . TRP B 1 433 ? -6.762 -29.016 4.719 1 98.56 433 TRP B CA 1
ATOM 6917 C C . TRP B 1 433 ? -7.488 -30.141 4.004 1 98.56 433 TRP B C 1
ATOM 6919 O O . TRP B 1 433 ? -8.703 -30.094 3.807 1 98.56 433 TRP B O 1
ATOM 6929 N N . ILE B 1 434 ? -6.699 -31.094 3.633 1 98.12 434 ILE B N 1
ATOM 6930 C CA . ILE B 1 434 ? -7.312 -32.344 3.201 1 98.12 434 ILE B CA 1
ATOM 6931 C C . ILE B 1 434 ? -7.867 -33.094 4.414 1 98.12 434 ILE B C 1
ATOM 6933 O O . ILE B 1 434 ? -7.164 -33.281 5.402 1 98.12 434 ILE B O 1
ATOM 6937 N N . THR B 1 435 ? -9.086 -33.406 4.379 1 96.69 435 THR B N 1
ATOM 6938 C CA . THR B 1 435 ? -9.734 -34.281 5.359 1 96.69 435 THR B CA 1
ATOM 6939 C C . THR B 1 435 ? -10.562 -35.344 4.668 1 96.69 435 THR B C 1
ATOM 6941 O O . THR B 1 435 ? -10.906 -35.219 3.49 1 96.69 435 THR B O 1
ATOM 6944 N N . GLU B 1 436 ? -10.828 -36.406 5.434 1 96.31 436 GLU B N 1
ATOM 6945 C CA . GLU B 1 436 ? -11.672 -37.469 4.895 1 96.31 436 GLU B CA 1
ATOM 6946 C C . GLU B 1 436 ? -13.047 -36.938 4.492 1 96.31 436 GLU B C 1
ATOM 6948 O O . GLU B 1 436 ? -13.578 -37.281 3.441 1 96.31 436 GLU B O 1
ATOM 6953 N N . ASP B 1 437 ? -13.547 -36.062 5.324 1 95.62 437 ASP B N 1
ATOM 6954 C CA . ASP B 1 437 ? -14.867 -35.5 5.062 1 95.62 437 ASP B CA 1
ATOM 6955 C C . ASP B 1 437 ? -14.859 -34.656 3.791 1 95.62 437 ASP B C 1
ATOM 6957 O O . ASP B 1 437 ? -15.797 -34.719 2.996 1 95.62 437 ASP B O 1
ATOM 6961 N N . ARG B 1 438 ? -13.852 -33.875 3.619 1 96.06 438 ARG B N 1
ATOM 6962 C CA . ARG B 1 438 ? -13.742 -33.031 2.428 1 96.06 438 ARG B CA 1
ATOM 6963 C C . ARG B 1 438 ? -13.625 -33.875 1.169 1 96.06 438 ARG B C 1
ATOM 6965 O O . ARG B 1 438 ? -14.242 -33.562 0.146 1 96.06 438 ARG B O 1
ATOM 6972 N N . LEU B 1 439 ? -12.922 -35 1.219 1 95.81 439 LEU B N 1
ATOM 6973 C CA . LEU B 1 439 ? -12.711 -35.875 0.087 1 95.81 439 LEU B CA 1
ATOM 6974 C C . LEU B 1 439 ? -14 -36.625 -0.268 1 95.81 439 LEU B C 1
ATOM 6976 O O . LEU B 1 439 ? -14.203 -37 -1.421 1 95.81 439 LEU B O 1
ATOM 6980 N N . ARG B 1 440 ? -14.859 -36.75 0.664 1 94.75 440 ARG B N 1
ATOM 6981 C CA . ARG B 1 440 ? -16.094 -37.5 0.452 1 94.75 440 ARG B CA 1
ATOM 6982 C C . ARG B 1 440 ? -17.172 -36.625 -0.145 1 94.75 440 ARG B C 1
ATOM 6984 O O . ARG B 1 440 ? -18.172 -37.125 -0.676 1 94.75 440 ARG B O 1
ATOM 6991 N N . ALA B 1 441 ? -16.953 -35.312 -0.036 1 93.44 441 ALA B N 1
ATOM 6992 C CA . ALA B 1 441 ? -17.953 -34.406 -0.578 1 93.44 441 ALA B CA 1
ATOM 6993 C C . ALA B 1 441 ? -18.094 -34.562 -2.086 1 93.44 441 ALA B C 1
ATOM 6995 O O . ALA B 1 441 ? -17.109 -34.781 -2.795 1 93.44 441 ALA B O 1
ATOM 6996 N N . LYS B 1 442 ? -19.328 -34.531 -2.611 1 91.31 442 LYS B N 1
ATOM 6997 C CA . LYS B 1 442 ? -19.562 -34.812 -4.023 1 91.31 442 LYS B CA 1
ATOM 6998 C C . LYS B 1 442 ? -19.922 -33.562 -4.785 1 91.31 442 LYS B C 1
ATOM 7000 O O . LYS B 1 442 ? -19.828 -33.5 -6.016 1 91.31 442 LYS B O 1
ATOM 7005 N N . GLU B 1 443 ? -20.219 -32.562 -4.164 1 90.19 443 GLU B N 1
ATOM 7006 C CA . GLU B 1 443 ? -20.672 -31.328 -4.809 1 90.19 443 GLU B CA 1
ATOM 7007 C C . GLU B 1 443 ? -19.484 -30.562 -5.379 1 90.19 443 GLU B C 1
ATOM 7009 O O . GLU B 1 443 ? -18.391 -30.562 -4.801 1 90.19 443 GLU B O 1
ATOM 7014 N N . SER B 1 444 ? -19.672 -30.078 -6.605 1 91.81 444 SER B N 1
ATOM 7015 C CA . SER B 1 444 ? -18.703 -29.188 -7.234 1 91.81 444 SER B CA 1
ATOM 7016 C C . SER B 1 444 ? -19.359 -27.875 -7.672 1 91.81 444 SER B C 1
ATOM 7018 O O . SER B 1 444 ? -20.438 -27.891 -8.289 1 91.81 444 SER B O 1
ATOM 7020 N N . VAL B 1 445 ? -18.734 -26.781 -7.348 1 89.31 445 VAL B N 1
ATOM 7021 C CA . VAL B 1 445 ? -19.312 -25.484 -7.719 1 89.31 445 VAL B CA 1
ATOM 7022 C C . VAL B 1 445 ? -18.438 -24.828 -8.781 1 89.31 445 VAL B C 1
ATOM 7024 O O . VAL B 1 445 ? -18.578 -23.625 -9.055 1 89.31 445 VAL B O 1
ATOM 7027 N N . THR B 1 446 ? -17.531 -25.531 -9.375 1 90.06 446 THR B N 1
ATOM 7028 C CA . THR B 1 446 ? -16.516 -25 -10.281 1 90.06 446 THR B CA 1
ATOM 7029 C C . THR B 1 446 ? -17.172 -24.359 -11.5 1 90.06 446 THR B C 1
ATOM 7031 O O . THR B 1 446 ? -16.828 -23.234 -11.867 1 90.06 446 THR B O 1
ATOM 7034 N N . ARG B 1 447 ? -18.094 -25.094 -12.086 1 89.12 447 ARG B N 1
ATOM 7035 C CA . ARG B 1 447 ? -18.703 -24.594 -13.312 1 89.12 447 ARG B CA 1
ATOM 7036 C C . ARG B 1 447 ? -19.516 -23.328 -13.047 1 89.12 447 ARG B C 1
ATOM 7038 O O . ARG B 1 447 ? -19.438 -22.359 -13.805 1 89.12 447 ARG B O 1
ATOM 7045 N N . GLU B 1 448 ? -20.25 -23.359 -11.984 1 87.62 448 GLU B N 1
ATOM 7046 C CA . GLU B 1 448 ? -21.031 -22.188 -11.602 1 87.62 448 GLU B CA 1
ATOM 7047 C C . GLU B 1 448 ? -20.125 -21 -11.281 1 87.62 448 GLU B C 1
ATOM 7049 O O . GLU B 1 448 ? -20.438 -19.859 -11.633 1 87.62 448 GLU B O 1
ATOM 7054 N N . TYR B 1 449 ? -19.062 -21.297 -10.68 1 88.81 449 TYR B N 1
ATOM 7055 C CA . TYR B 1 449 ? -18.109 -20.25 -10.32 1 88.81 449 TYR B CA 1
ATOM 7056 C C . TYR B 1 449 ? -17.5 -19.609 -11.562 1 88.81 449 TYR B C 1
ATOM 7058 O O . TYR B 1 449 ? -17.375 -18.391 -11.648 1 88.81 449 TYR B O 1
ATOM 7066 N N . MET B 1 450 ? -17.172 -20.422 -12.539 1 90 450 MET B N 1
ATOM 7067 C CA . MET B 1 450 ? -16.469 -19.953 -13.727 1 90 450 MET B CA 1
ATOM 7068 C C . MET B 1 450 ? -17.422 -19.297 -14.711 1 90 450 MET B C 1
ATOM 7070 O O . MET B 1 450 ? -17.109 -18.25 -15.281 1 90 450 MET B O 1
ATOM 7074 N N . ALA B 1 451 ? -18.625 -19.922 -14.883 1 88.88 451 ALA B N 1
ATOM 7075 C CA . ALA B 1 451 ? -19.438 -19.5 -16.016 1 88.88 451 ALA B CA 1
ATOM 7076 C C . ALA B 1 451 ? -20.828 -19.047 -15.547 1 88.88 451 ALA B C 1
ATOM 7078 O O . ALA B 1 451 ? -21.625 -18.562 -16.344 1 88.88 451 ALA B O 1
ATOM 7079 N N . GLY B 1 452 ? -20.984 -19.125 -14.266 1 85.06 452 GLY B N 1
ATOM 7080 C CA . GLY B 1 452 ? -22.266 -18.688 -13.727 1 85.06 452 GLY B CA 1
ATOM 7081 C C . GLY B 1 452 ? -23.453 -19.359 -14.398 1 85.06 452 GLY B C 1
ATOM 7082 O O . GLY B 1 452 ? -23.484 -20.594 -14.516 1 85.06 452 GLY B O 1
ATOM 7083 N N . SER B 1 453 ? -24.438 -18.484 -14.688 1 72.94 453 SER B N 1
ATOM 7084 C CA . SER B 1 453 ? -25.656 -19 -15.273 1 72.94 453 SER B CA 1
ATOM 7085 C C . SER B 1 453 ? -25.562 -19.062 -16.797 1 72.94 453 SER B C 1
ATOM 7087 O O . SER B 1 453 ? -26.578 -19.281 -17.469 1 72.94 453 SER B O 1
ATOM 7089 N N . ARG B 1 454 ? -24.406 -18.766 -17.375 1 72.94 454 ARG B N 1
ATOM 7090 C CA . ARG B 1 454 ? -24.266 -18.844 -18.828 1 72.94 454 ARG B CA 1
ATOM 7091 C C . ARG B 1 454 ? -24.641 -20.234 -19.344 1 72.94 454 ARG B C 1
ATOM 7093 O O . ARG B 1 454 ? -24.297 -21.234 -18.719 1 72.94 454 ARG B O 1
ATOM 7100 N N . PRO B 1 455 ? -25.531 -20.234 -20.484 1 54.56 455 PRO B N 1
ATOM 7101 C CA . PRO B 1 455 ? -25.906 -21.547 -21 1 54.56 455 PRO B CA 1
ATOM 7102 C C . PRO B 1 455 ? -24.719 -22.297 -21.609 1 54.56 455 PRO B C 1
ATOM 7104 O O . PRO B 1 455 ? -23.797 -21.672 -22.141 1 54.56 455 PRO B O 1
ATOM 7107 N N . SER B 1 456 ? -24.641 -23.656 -21.312 1 51.38 456 SER B N 1
ATOM 7108 C CA . SER B 1 456 ? -23.672 -24.484 -22.016 1 51.38 456 SER B CA 1
ATOM 7109 C C . SER B 1 456 ? -24.047 -24.641 -23.484 1 51.38 456 SER B C 1
ATOM 7111 O O . SER B 1 456 ? -25.219 -24.844 -23.812 1 51.38 456 SER B O 1
ATOM 7113 N N . LEU B 1 457 ? -23.406 -24.062 -24.438 1 45.47 457 LEU B N 1
ATOM 7114 C CA . LEU B 1 457 ? -23.797 -24.266 -25.812 1 45.47 457 LEU B CA 1
ATOM 7115 C C . LEU B 1 457 ? -23.625 -25.719 -26.234 1 45.47 457 LEU B C 1
ATOM 7117 O O . LEU B 1 457 ? -22.703 -26.391 -25.766 1 45.47 457 LEU B O 1
#

InterPro domains:
  IPR006076 FAD dependent oxidoreductase [PF01266] (34-414)
  IPR036188 FAD/NAD(P)-binding domain superfamily [G3DSA:3.50.50.60] (34-415)
  IPR036188 FAD/NAD(P)-binding domain superfamily [SSF51905] (33-434)

Foldseek 3Di:
DDDFDAFFADFPLVVDDLVQFQDFPDPADDQAWAEEEEALAPQSLLLLLLLLVPPPDDRTAYEYEAQATHRRAPQQFAQQWLDADFQQCLLVCCVVPNLVLSNLSRVLLVVLQVVLVVVCVVLVFPWQKDKFKEKEFEQDCQSVVVSVVSRVVCVVVPRDTDPQKDKAQPQVVSCVVQQWPRTRIIIMGIIMGTSRVSVSSSSVVVSVVSPYTYGHNWHFQEKDPAADPVCWIWTATPSGIYTYNAYEYPPAQCVCRHVVLCPVQKKKWKWKKFKKAFDPPDPDAAPDDAHWYWYAHDVLAIKTWHQGPRNMIMIITPCVQQVPACQSTTSDSRFRDDGPCSQVSCACVCLNTGPPCVPRNMGTPDMTMHIGIAGQSRDAEFAADPPRPRYTYTYHNRSNCSSPSSQRSSLRSCCNSVVDVDSVPGSRRPVNYDDPVSSPDDGGCSCCNNNNPDDND/DDDFDAFFADFPLPVDDLVQFQDFPDPADDQAWAEEEEALFPQSLLLLLLLLVPPPDDRTAYEYEAQATHRRAPQQFAQQWLDADFQQCLLVCCVVPNLVLSNLSRVLLLVLQVVLVVVCVVLVFPWQKDKFKEKEFEQDCQSVVVSVVSRVVCVVVPRDTDPQKDKAQPQVVSCVVQQWPRTRIIIMGIIMGTSRVSVSSSSVVVSVVSPYTYGHNWHFQEKDPAADPVCWIWTATPSGIYTYNAYEYPPAQCVCRHVVLCPVQKKKWKWKKFKKAFDPPDPDHAPDDAHWYWYAHDVLFIKTWGQGPRNMIMIITPCVQQVPACQSTTSDSRFRDDGPPSQVSCACVCLNTGPPCVPRNMGTPTMTMHIGIAGQSRAAEFAADPPRPRYTYTYHNRSNCSSPSSQRSSLRSCCNSVVDVDSVPGSRRPVNYDDPVSSPDDGGCSCCNNNNPDDND

Organism: NCBI:txid86049

pLDDT: mean 95.76, std 5.97, range [44.78, 98.94]

Solvent-accessible surface area (backbone atoms only — not comparable to full-atom values): 46616 Å² total; per-residue (Å²): 116,76,66,79,58,93,64,54,45,70,37,71,53,64,70,59,85,77,84,45,45,78,33,52,70,52,93,62,68,59,62,61,34,49,32,34,30,39,23,45,28,53,45,22,21,41,20,50,32,46,45,50,67,71,41,79,77,79,57,70,46,34,36,36,30,12,56,42,48,47,33,64,54,44,51,24,38,58,58,34,55,24,56,45,65,75,57,80,57,42,60,58,35,25,73,76,60,33,64,69,51,25,45,50,53,30,51,52,18,51,49,32,41,52,51,52,50,51,50,32,60,74,67,62,56,83,18,73,69,41,82,37,44,29,41,38,33,22,57,21,66,79,42,41,54,53,52,53,51,52,51,52,50,39,47,73,72,62,53,76,70,60,83,66,55,40,82,36,70,52,30,67,40,21,20,42,57,66,27,34,64,67,23,46,25,28,40,33,33,74,23,29,36,37,41,46,37,47,47,33,52,50,38,43,49,54,31,42,75,68,61,35,37,45,31,28,61,39,39,73,69,41,59,54,93,57,56,47,99,84,52,27,36,42,38,33,32,94,82,46,50,32,34,15,47,26,38,38,40,24,47,36,40,44,40,36,51,60,40,59,86,38,56,78,39,40,40,24,31,35,48,39,32,35,34,34,34,43,57,88,83,48,92,58,78,56,63,65,56,58,47,30,39,33,41,31,68,36,86,70,25,44,36,37,36,33,50,42,58,84,52,28,35,29,41,27,41,53,35,80,34,47,66,65,35,52,78,62,14,57,70,20,65,71,24,54,50,76,60,74,57,41,67,66,62,55,56,51,41,60,36,69,40,29,65,78,27,65,83,52,69,50,37,77,77,36,62,30,30,25,42,29,10,29,9,18,81,60,47,36,41,34,40,58,44,84,96,38,90,48,35,31,38,45,32,14,37,43,79,56,39,66,23,40,36,62,60,53,17,44,44,45,17,36,41,73,68,59,80,35,94,45,64,84,78,42,91,59,59,68,82,30,48,55,44,70,68,64,65,65,53,80,75,62,49,45,63,49,66,60,47,48,86,61,78,81,113,116,74,64,77,58,90,63,54,45,68,35,71,54,63,70,59,85,78,82,44,44,77,33,53,70,51,92,62,68,58,61,60,33,49,31,34,30,38,23,46,27,52,43,21,20,42,22,51,32,46,44,50,68,71,40,80,77,79,55,70,47,35,35,36,29,13,56,43,48,46,33,63,53,44,52,24,39,59,58,34,54,22,56,44,66,75,57,81,58,41,60,59,35,24,73,75,60,34,64,69,51,25,45,49,53,31,52,52,18,53,48,30,42,52,50,51,48,51,50,34,62,75,68,63,54,86,18,72,70,42,83,38,44,30,39,37,32,22,56,21,67,78,40,40,53,52,52,52,51,51,52,52,50,39,47,74,71,63,52,77,70,60,82,66,56,40,80,36,69,52,30,66,40,22,20,43,56,66,27,35,64,67,24,44,25,29,40,33,32,75,22,28,35,38,41,46,38,46,48,33,52,51,38,43,49,54,30,42,75,68,62,34,37,44,32,29,62,39,40,73,69,42,59,52,94,57,55,46,98,84,52,27,36,42,39,33,32,95,80,46,52,31,35,16,48,26,39,38,40,24,46,36,41,44,41,36,52,60,39,59,86,38,56,77,39,39,41,24,32,35,49,40,32,34,33,35,33,43,57,86,83,46,92,57,79,54,64,66,57,59,47,31,38,34,42,33,66,36,86,68,26,44,35,37,36,33,50,40,60,86,52,28,36,30,41,26,41,54,36,80,34,48,64,66,36,53,78,62,16,57,72,19,65,69,24,54,50,77,60,74,58,41,68,67,64,54,56,51,41,60,38,70,42,29,66,77,29,65,82,52,69,48,36,77,77,36,64,31,30,22,43,30,10,30,9,20,81,61,46,35,39,35,37,58,45,85,95,36,89,45,36,32,38,45,32,14,36,42,79,56,38,66,23,42,37,62,60,52,17,44,43,45,18,36,41,74,70,59,79,34,93,44,63,84,78,41,89,56,61,69,82,30,48,53,42,70,68,64,64,64,55,81,76,60,48,45,64,49,67,59,49,49,86,61,78,80,113